Protein AF-A0A2V4DGB0-F1 (afdb_monomer_lite)

Sequence (1135 aa):
MSINMNKRGNLLSLLVCFAMLTTSWSAMMDFEQNPSDNIAPELEQESPRMDTNVGTVISFNTTWTAANSPYYLNSPVSVQQGVRLTINPGVQIFANTTNSTIIVHGEIHSLGTTTNPVFIGVNPSIGWTTTSGYWNGIRGATPNQGSESLLMRNTTISGPTCYWYTPGQSSTGGSYILDLRYFFRNNADIIIDNTTIKNGKNVIATTYSSNFNDYTITNLTFDNISHINFESGSNWGWNPRTSHWRDQVTVIRSGVYLDNAIYFSTASNYGHNYTSVFNGWKYIQSDVVIRGSSIWQATTTTHPAWIGGTFIDSSLKLRGESGWTGPLILRNSTFNSTGSPSSTTWQYSQYASQRGSAYIIADSGSYGKWTVANNSFDMTNGWTGIDYTYQNNRMSAPYNWWGSNNRTTIDGLIEDINDNNGGNWVNYCPFWTTSAMNVLTSNCTRTRVDFTSPANGSSQVGYNLTINYTHLMVSIGDWYLDNNSLETFNISNNSITLIGLTMGWHQLCAQVSGVGNQQGNYCISFQMTPFFPDVEITWPTASHAIPTTQTSEMIYYTSSNITSGYWTLDGINIGALVINGASVQITGLQYGNNSICIVGLGLSNLVDSACINIWRDYPPVVVVINSPADGSTIYGQNAVISYSTANVTSANWLLDGMDVGAVQLNQSSHTFPILPWGTHTICIRPFGLDGQHFDVCTSFTMVAPPLDVQITSPANGSAVPADQVTIGYIINNATEGNWTLNGISVNSVTLW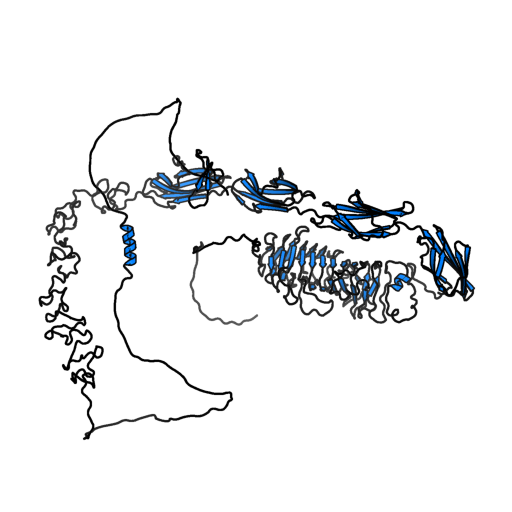NQQMVILNLQIESNIICIEAYGENNQHQSACITIIGHNLDSDSDGVPDHSDNCSDTPVGTIVTLDGCTDPTSDIDQDGVPDLNDTCPDTSNSEIADVNGCGPSQRDSDNDGVSDADDACNNTAPGAAIDANGCADSQTDSDGDGTFDDVDAFPQDPTQTTDSDGDGFGDDINGNNPDFFPTDVTQWHDFDRDGWGDNLQGNDPDECPTIAGVENGVPGKGCPAPPDDNNNTTPPDDNNTIPDDNNNTIPDDNTTIPNSNNTDDNNTNQTDDNGQQTSSGGQFKYMQVATIVGIFMVILIATIAILRLRKKGDEDEHLLDEYNEQEQTFTDLQNDIPKQEEPSSRQSSGLDTQNTEYEWQEHPVGTGHWYYRSHGEEEWTYYEQ

pLDDT: mean 70.38, std 21.41, range [22.64, 98.25]

Radius of gyration: 61.46 Å; chains: 1; bounding box: 116×131×186 Å

Structure (mmCIF, N/CA/C/O backbone):
data_AF-A0A2V4DGB0-F1
#
_entry.id   AF-A0A2V4DGB0-F1
#
loop_
_atom_site.group_PDB
_atom_site.id
_atom_site.type_symbol
_atom_site.label_atom_id
_atom_site.label_alt_id
_atom_site.label_comp_id
_atom_site.label_asym_id
_atom_site.label_entity_id
_atom_site.label_seq_id
_atom_site.pdbx_PDB_ins_code
_atom_site.Cartn_x
_atom_site.Cartn_y
_atom_site.Cartn_z
_atom_site.occupancy
_atom_site.B_iso_or_equiv
_atom_site.auth_seq_id
_atom_site.auth_comp_id
_atom_site.auth_asym_id
_atom_site.auth_atom_id
_atom_site.pdbx_PDB_model_num
ATOM 1 N N . MET A 1 1 ? -7.070 -51.233 9.927 1.00 30.42 1 MET A N 1
ATOM 2 C CA . MET A 1 1 ? -6.295 -52.491 10.067 1.00 30.42 1 MET A CA 1
ATOM 3 C C . MET A 1 1 ? -5.858 -52.622 11.527 1.00 30.42 1 MET A C 1
ATO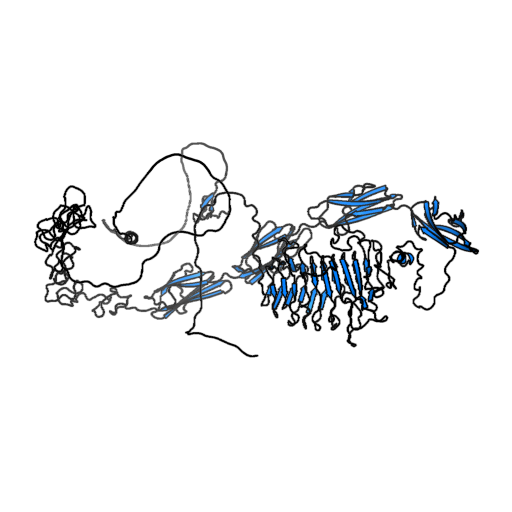M 5 O O . MET A 1 1 ? -6.007 -51.649 12.256 1.00 30.42 1 MET A O 1
ATOM 9 N N . SER A 1 2 ? -5.468 -53.807 11.993 1.00 25.11 2 SER A N 1
ATOM 10 C CA . SER A 1 2 ? -5.644 -54.187 13.405 1.00 25.11 2 SER A CA 1
ATOM 11 C C . SER A 1 2 ? -4.635 -53.617 14.420 1.00 25.11 2 SER A C 1
ATOM 13 O O . SER A 1 2 ? -3.437 -53.790 14.257 1.00 25.11 2 SER A O 1
ATOM 15 N N . ILE A 1 3 ? -5.182 -53.062 15.512 1.00 29.44 3 ILE A N 1
ATOM 16 C CA . ILE A 1 3 ? -4.945 -53.462 16.920 1.00 29.44 3 ILE A CA 1
ATOM 17 C C . ILE A 1 3 ? -3.477 -53.557 17.395 1.00 29.44 3 ILE A C 1
ATOM 19 O O . ILE A 1 3 ? -2.801 -54.541 17.112 1.00 29.44 3 ILE A O 1
ATOM 23 N N . ASN A 1 4 ? -3.090 -52.689 18.342 1.00 24.45 4 ASN A N 1
ATOM 24 C CA . ASN A 1 4 ? -3.047 -53.137 19.743 1.00 24.45 4 ASN A CA 1
ATOM 25 C C . ASN A 1 4 ? -3.288 -52.008 20.763 1.00 24.45 4 ASN A C 1
ATOM 27 O O . ASN A 1 4 ? -3.187 -50.829 20.438 1.00 24.45 4 ASN A O 1
ATOM 31 N N . MET A 1 5 ? -3.662 -52.391 21.984 1.00 29.72 5 MET A N 1
ATOM 32 C CA . MET A 1 5 ? -4.019 -51.518 23.106 1.00 29.72 5 MET A CA 1
ATOM 33 C C . MET A 1 5 ? -3.127 -51.818 24.315 1.00 29.72 5 MET A C 1
ATOM 35 O O . MET A 1 5 ? -2.715 -52.961 24.496 1.00 29.72 5 MET A O 1
ATOM 39 N N . ASN A 1 6 ? -2.994 -50.861 25.239 1.00 28.17 6 ASN A N 1
ATOM 40 C CA . ASN A 1 6 ? -3.403 -51.145 26.619 1.00 28.17 6 ASN A CA 1
ATOM 41 C C . ASN A 1 6 ? -3.691 -49.880 27.443 1.00 28.17 6 ASN A C 1
ATOM 43 O O . ASN A 1 6 ? -2.959 -48.898 27.386 1.00 28.17 6 ASN A O 1
ATOM 47 N N . LYS A 1 7 ? -4.771 -49.943 28.231 1.00 30.52 7 LYS A N 1
ATOM 48 C CA . LYS A 1 7 ? -5.116 -49.007 29.314 1.00 30.52 7 LYS A CA 1
ATOM 49 C C . LYS A 1 7 ? -4.972 -49.726 30.658 1.00 30.52 7 LYS A C 1
ATOM 51 O O . LYS A 1 7 ? -5.277 -50.915 30.727 1.00 30.52 7 LYS A O 1
ATOM 56 N N . ARG A 1 8 ? -4.693 -48.960 31.715 1.00 28.95 8 ARG A N 1
ATOM 57 C CA . ARG A 1 8 ? -5.267 -49.007 33.086 1.00 28.95 8 ARG A CA 1
ATOM 58 C C . ARG A 1 8 ? -4.637 -47.830 33.853 1.00 28.95 8 ARG A C 1
ATOM 60 O O . ARG A 1 8 ? -3.480 -47.535 33.592 1.00 28.95 8 ARG A O 1
ATOM 67 N N . GLY A 1 9 ? -5.312 -47.083 34.725 1.00 30.00 9 GLY A N 1
ATOM 68 C CA . GLY A 1 9 ? -6.637 -47.222 35.361 1.00 30.00 9 GLY A CA 1
ATOM 69 C C . GLY A 1 9 ? -6.465 -46.876 36.853 1.00 30.00 9 GLY A C 1
ATOM 70 O O . GLY A 1 9 ? -5.446 -47.264 37.408 1.00 30.00 9 GLY A O 1
ATOM 71 N N . ASN A 1 10 ? -7.333 -46.139 37.558 1.00 28.98 10 ASN A N 1
ATOM 72 C CA . ASN A 1 10 ? -8.748 -45.747 37.360 1.00 28.98 10 ASN A CA 1
ATOM 73 C C . ASN A 1 10 ? -8.918 -44.224 37.695 1.00 28.98 10 ASN A C 1
ATOM 75 O O . ASN A 1 10 ? -7.928 -43.616 38.083 1.00 28.98 10 ASN A O 1
ATOM 79 N N . LEU A 1 11 ? -10.008 -43.463 37.454 1.00 25.89 11 LEU A N 1
ATOM 80 C CA . LEU A 1 11 ? -11.470 -43.637 37.674 1.00 25.89 11 LEU A CA 1
ATOM 81 C C . LEU A 1 11 ? -11.835 -43.856 39.167 1.00 25.89 11 LEU A C 1
ATOM 83 O O . LEU A 1 11 ? -11.162 -44.644 39.819 1.00 25.89 11 LEU A O 1
ATOM 87 N N . LEU A 1 12 ? -12.851 -43.228 39.789 1.00 26.81 12 LEU A N 1
ATOM 88 C CA . LEU A 1 12 ? -14.110 -42.552 39.360 1.00 26.81 12 LEU A CA 1
ATOM 89 C C . LEU A 1 12 ? -14.247 -41.118 39.981 1.00 26.81 12 LEU A C 1
ATOM 91 O O . LEU A 1 12 ? -13.569 -40.858 40.963 1.00 26.81 12 LEU A O 1
ATOM 95 N N . SER A 1 13 ? -14.916 -40.109 39.373 1.00 27.45 13 SER A N 1
ATOM 96 C CA . SER A 1 13 ? -16.386 -39.797 39.257 1.00 27.45 13 SER A CA 1
ATOM 97 C C . SER A 1 13 ? -17.008 -39.258 40.572 1.00 27.45 13 SER A C 1
ATOM 99 O O . SER A 1 13 ? -16.629 -39.760 41.620 1.00 27.45 13 SER A O 1
ATOM 101 N N . LEU A 1 14 ? -17.946 -38.289 40.655 1.00 25.45 14 LEU A N 1
ATOM 102 C CA . LEU A 1 14 ? -19.019 -37.734 39.776 1.00 25.45 14 LEU A CA 1
ATOM 103 C C . LEU A 1 14 ? -18.899 -36.180 39.602 1.00 25.45 14 LEU A C 1
ATOM 105 O O . LEU A 1 14 ? -18.158 -35.571 40.359 1.00 25.45 14 LEU A O 1
ATOM 109 N N . LEU A 1 15 ? -19.391 -35.483 38.550 1.00 26.50 15 LEU A N 1
ATOM 110 C CA . LEU A 1 15 ? -20.777 -35.154 38.090 1.00 26.50 15 LEU A CA 1
ATOM 111 C C . LEU A 1 15 ? -21.606 -34.263 39.072 1.00 26.50 15 LEU A C 1
ATOM 113 O O . LEU A 1 15 ? -21.662 -34.617 40.240 1.00 26.50 15 LEU A O 1
ATOM 117 N N . VAL A 1 16 ? -22.332 -33.182 38.683 1.00 27.58 16 VAL A N 1
ATOM 118 C CA . VAL A 1 16 ? -22.515 -32.488 37.368 1.00 27.58 16 VAL A CA 1
ATOM 119 C C . VAL A 1 16 ? -23.242 -31.101 37.478 1.00 27.58 16 VAL A C 1
ATOM 121 O O . VAL A 1 16 ? -24.001 -30.908 38.416 1.00 27.58 16 VAL A O 1
ATOM 124 N N . CYS A 1 17 ? -23.114 -30.229 36.448 1.00 22.64 17 CYS A N 1
ATOM 125 C CA . CYS A 1 17 ? -24.044 -29.148 35.979 1.00 22.64 17 CYS A CA 1
ATOM 126 C C . CYS A 1 17 ? -24.147 -27.717 36.606 1.00 22.64 17 CYS A C 1
ATOM 128 O O . CYS A 1 17 ? -24.457 -27.577 37.778 1.00 22.64 17 CYS A O 1
ATOM 130 N N . PHE A 1 18 ? -24.129 -26.700 35.703 1.00 23.95 18 PHE A N 1
ATOM 131 C CA . PHE A 1 18 ? -24.644 -25.294 35.779 1.00 23.95 18 PHE A CA 1
ATOM 132 C C . PHE A 1 18 ? -24.024 -24.328 36.839 1.00 23.95 18 PHE A C 1
ATOM 134 O O . PHE A 1 18 ? -23.512 -24.786 37.847 1.00 23.95 18 PHE A O 1
ATOM 141 N N . ALA A 1 19 ? -23.974 -22.987 36.677 1.00 26.31 19 ALA A N 1
ATOM 142 C CA . ALA A 1 19 ? -24.528 -22.063 35.657 1.00 26.31 19 ALA A CA 1
ATOM 143 C C . ALA A 1 19 ? -23.543 -20.917 35.233 1.00 26.31 19 ALA A C 1
ATOM 145 O O . ALA A 1 19 ? -22.331 -21.087 35.307 1.00 26.31 19 ALA A O 1
ATOM 146 N N . MET A 1 20 ? -24.064 -19.798 34.696 1.00 25.44 20 MET A N 1
ATOM 147 C CA . MET A 1 20 ? -23.377 -18.757 33.892 1.00 25.44 20 MET A CA 1
ATOM 148 C C . MET A 1 20 ? -23.005 -17.450 34.649 1.00 25.44 20 MET A C 1
ATOM 150 O O . MET A 1 20 ? -23.703 -17.117 35.597 1.00 25.44 20 MET A O 1
ATOM 154 N N . LEU A 1 21 ? -22.072 -16.650 34.074 1.00 26.70 21 LEU A N 1
ATOM 155 C CA . LEU A 1 21 ? -21.851 -15.181 34.275 1.00 26.70 21 LEU A CA 1
ATOM 156 C C . LEU A 1 21 ? -21.381 -14.761 35.709 1.00 26.70 21 LEU A C 1
ATOM 158 O O . LEU A 1 21 ? -21.483 -15.560 36.627 1.00 26.70 21 LEU A O 1
ATOM 162 N N . THR A 1 22 ? -20.776 -13.594 36.016 1.00 29.25 22 THR A N 1
ATOM 163 C CA . THR A 1 22 ? -20.326 -12.381 35.271 1.00 29.25 22 THR A CA 1
ATOM 164 C C . THR A 1 22 ? -19.183 -11.668 36.045 1.00 29.25 22 THR A C 1
ATOM 166 O O . THR A 1 22 ? -18.989 -11.973 37.216 1.00 29.25 22 THR A O 1
ATOM 169 N N . THR A 1 23 ? -18.551 -10.631 35.450 1.00 30.59 23 THR A N 1
ATOM 170 C CA . THR A 1 23 ? -17.838 -9.496 36.128 1.00 30.59 23 THR A CA 1
ATOM 171 C C . THR A 1 23 ? -16.616 -9.798 37.036 1.00 30.59 23 THR A C 1
ATOM 173 O O . THR A 1 23 ? -16.364 -10.936 37.402 1.00 30.59 23 THR A O 1
ATOM 176 N N . SER A 1 24 ? -15.832 -8.808 37.495 1.00 31.27 24 SER A N 1
ATOM 177 C CA . SER A 1 24 ? -14.944 -7.877 36.749 1.00 31.27 24 SER A CA 1
ATOM 178 C C . SER A 1 24 ? -14.107 -7.021 37.721 1.00 31.27 24 SER A C 1
ATOM 180 O O . SER A 1 24 ? -14.672 -6.504 38.673 1.00 31.27 24 SER A O 1
ATOM 182 N N . TRP A 1 25 ? -12.830 -6.772 37.387 1.00 26.47 25 TRP A N 1
ATOM 183 C CA . TRP A 1 25 ? -11.928 -5.736 37.952 1.00 26.47 25 TRP A CA 1
ATOM 184 C C . TRP A 1 25 ? -11.539 -5.790 39.447 1.00 26.47 25 TRP A C 1
ATOM 186 O O . TRP A 1 25 ? -12.372 -5.871 40.340 1.00 26.47 25 TRP A O 1
ATOM 196 N N . SER A 1 26 ? -10.233 -5.631 39.707 1.00 28.61 26 SER A N 1
ATOM 197 C CA . SER A 1 26 ? -9.638 -5.132 40.963 1.00 28.61 26 SER A CA 1
ATOM 198 C C . SER A 1 26 ? -8.132 -4.892 40.771 1.00 28.61 26 SER A C 1
ATOM 200 O O . SER A 1 26 ? -7.389 -5.867 40.699 1.00 28.61 26 SER A O 1
ATOM 202 N N . ALA A 1 27 ? -7.702 -3.626 40.664 1.00 30.11 27 ALA A N 1
ATOM 203 C CA . ALA A 1 27 ? -6.364 -3.106 41.019 1.00 30.11 27 ALA A CA 1
ATOM 204 C C . ALA A 1 27 ? -6.225 -1.641 40.556 1.00 30.11 27 ALA A C 1
ATOM 206 O O . ALA A 1 27 ? -6.232 -1.373 39.356 1.00 30.11 27 ALA A O 1
ATOM 207 N N . MET A 1 28 ? -6.066 -0.704 41.492 1.00 24.89 28 MET A N 1
ATOM 208 C CA . MET A 1 28 ? -5.682 0.689 41.233 1.00 24.89 28 MET A CA 1
ATOM 209 C C . MET A 1 28 ? -4.990 1.240 42.488 1.00 24.89 28 MET A C 1
ATOM 211 O O . MET A 1 28 ? -5.413 0.879 43.584 1.00 24.89 28 MET A O 1
ATOM 215 N N . MET A 1 29 ? -4.009 2.134 42.306 1.00 31.11 29 MET A N 1
ATOM 216 C CA . MET A 1 29 ? -3.322 2.931 43.344 1.00 31.11 29 MET A CA 1
ATOM 217 C C . MET A 1 29 ? -2.362 2.149 44.286 1.00 31.11 29 MET A C 1
ATOM 219 O O . MET A 1 29 ? -2.692 1.058 44.743 1.00 31.11 29 MET A O 1
ATOM 223 N N . ASP A 1 30 ? -1.147 2.621 44.628 1.00 32.94 30 ASP A N 1
ATOM 224 C CA . ASP A 1 30 ? -0.317 3.726 44.069 1.00 32.94 30 ASP A CA 1
ATOM 225 C C . ASP A 1 30 ? 1.197 3.532 44.464 1.00 32.94 30 ASP A C 1
ATOM 227 O O . ASP A 1 30 ? 1.605 2.371 44.492 1.00 32.94 30 ASP A O 1
ATOM 231 N N . PHE A 1 31 ? 2.130 4.468 44.765 1.00 31.64 31 PHE A N 1
ATOM 232 C CA . PHE A 1 31 ? 2.098 5.912 45.097 1.00 31.64 31 PHE A CA 1
ATOM 233 C C . PHE A 1 31 ? 3.456 6.625 44.861 1.00 31.64 31 PHE A C 1
ATOM 235 O O . PHE A 1 31 ? 4.476 6.124 45.327 1.00 31.64 31 PHE A O 1
ATOM 242 N N . GLU A 1 32 ? 3.420 7.824 44.249 1.00 32.28 32 GLU A N 1
ATOM 243 C CA . GLU A 1 32 ? 4.347 8.982 44.433 1.00 32.28 32 GLU A CA 1
ATOM 244 C C . GLU A 1 32 ? 5.876 8.865 44.110 1.00 32.28 32 GLU A C 1
ATOM 246 O O . GLU A 1 32 ? 6.447 7.783 44.065 1.00 32.28 32 GLU A O 1
ATOM 251 N N . GLN A 1 33 ? 6.649 9.942 43.833 1.00 32.94 33 GLN A N 1
ATOM 252 C CA . GLN A 1 33 ? 6.384 11.404 43.782 1.00 32.94 33 GLN A CA 1
ATOM 253 C C . GLN A 1 33 ? 7.347 12.170 42.822 1.00 32.94 33 GLN A C 1
ATOM 255 O O . GLN A 1 33 ? 8.365 11.632 42.393 1.00 32.94 33 GLN A O 1
ATOM 260 N N . ASN A 1 34 ? 7.081 13.478 42.644 1.00 27.92 34 ASN A N 1
ATOM 261 C CA . ASN A 1 34 ? 7.953 14.579 42.162 1.00 27.92 34 ASN A CA 1
ATOM 262 C C . ASN A 1 34 ? 8.317 14.714 40.658 1.00 27.92 34 ASN A C 1
ATOM 264 O O . ASN A 1 34 ? 9.224 14.043 40.166 1.00 27.92 34 ASN A O 1
ATOM 268 N N . PRO A 1 35 ? 7.749 15.734 39.974 1.00 36.03 35 PRO A N 1
ATOM 269 C CA . PRO A 1 35 ? 8.262 16.303 38.728 1.00 36.03 35 PRO A CA 1
ATOM 270 C C . PRO A 1 35 ? 8.867 17.711 38.928 1.00 36.03 35 PRO A C 1
ATOM 272 O O . PRO A 1 35 ? 8.160 18.652 39.288 1.00 36.03 35 PRO A O 1
ATOM 275 N N . SER A 1 36 ? 10.159 17.903 38.631 1.00 35.12 36 SER A N 1
ATOM 276 C CA . SER A 1 36 ? 10.747 19.252 38.542 1.00 35.12 36 SER A CA 1
ATOM 277 C C . SER A 1 36 ? 12.002 19.319 37.659 1.00 35.12 36 SER A C 1
ATOM 279 O O . SER A 1 36 ? 13.117 19.261 38.169 1.00 35.12 36 SER A O 1
ATOM 281 N N . ASP A 1 37 ? 11.826 19.498 36.349 1.00 32.72 37 ASP A N 1
ATOM 282 C CA . ASP A 1 37 ? 12.754 20.300 35.534 1.00 32.72 37 ASP A CA 1
ATOM 283 C C . ASP A 1 37 ? 12.106 20.693 34.196 1.00 32.72 37 ASP A C 1
ATOM 285 O O . ASP A 1 37 ? 11.529 19.861 33.499 1.00 32.72 37 ASP A O 1
ATOM 289 N N . ASN A 1 38 ? 12.190 21.977 33.835 1.00 41.88 38 ASN A N 1
ATOM 290 C CA . ASN A 1 38 ? 11.643 22.502 32.581 1.00 41.88 38 ASN A CA 1
ATOM 291 C C . ASN A 1 38 ? 12.695 22.418 31.468 1.00 41.88 38 ASN A C 1
ATOM 293 O O . ASN A 1 38 ? 13.545 23.302 31.335 1.00 41.88 38 ASN A O 1
ATOM 297 N N . ILE A 1 39 ? 12.598 21.389 30.628 1.00 35.09 39 ILE A N 1
ATOM 298 C CA . ILE A 1 39 ? 13.278 21.319 29.330 1.00 35.09 39 ILE A CA 1
ATOM 299 C C . ILE A 1 39 ? 12.196 21.178 28.257 1.00 35.09 39 ILE A C 1
ATOM 301 O O . ILE A 1 39 ? 11.202 20.484 28.459 1.00 35.09 39 ILE A O 1
ATOM 305 N N . ALA A 1 40 ? 12.348 21.901 27.145 1.00 33.19 40 ALA A N 1
ATOM 306 C CA . ALA A 1 40 ? 11.332 21.953 26.098 1.00 33.19 40 ALA A CA 1
ATOM 307 C C . ALA A 1 40 ? 11.049 20.554 25.514 1.00 33.19 40 ALA A C 1
ATOM 309 O O . ALA A 1 40 ? 11.998 19.781 25.354 1.00 33.19 40 ALA A O 1
ATOM 310 N N . PRO A 1 41 ? 9.792 20.247 25.133 1.00 32.44 41 PRO A N 1
ATOM 311 C CA . PRO A 1 41 ? 9.481 19.021 24.416 1.00 32.44 41 PRO A CA 1
ATOM 312 C C . PRO A 1 41 ? 10.160 19.049 23.043 1.00 32.44 41 PRO A C 1
ATOM 314 O O . PRO A 1 41 ? 9.692 19.680 22.091 1.00 32.44 41 PRO A O 1
ATOM 317 N N . GLU A 1 42 ? 11.290 18.352 22.955 1.00 34.69 42 GLU A N 1
ATOM 318 C CA . GLU A 1 42 ? 11.770 17.785 21.701 1.00 34.69 42 GLU A CA 1
ATOM 319 C C . GLU A 1 42 ? 10.630 16.952 21.093 1.00 34.69 42 GLU A C 1
ATOM 321 O O . GLU A 1 42 ? 9.838 16.354 21.821 1.00 34.69 42 GLU A O 1
ATOM 326 N N . LEU A 1 43 ? 10.487 16.974 19.765 1.00 35.03 43 LEU A N 1
ATOM 327 C CA . LEU A 1 43 ? 9.363 16.325 19.090 1.00 35.03 43 LEU A CA 1
ATOM 328 C C . LEU A 1 43 ? 9.417 14.809 19.311 1.00 35.03 43 LEU A C 1
ATOM 330 O O . LEU A 1 43 ? 10.106 14.104 18.571 1.00 35.03 43 LEU A O 1
ATOM 334 N N . GLU A 1 44 ? 8.662 14.312 20.295 1.00 31.17 44 GLU A N 1
ATOM 335 C CA . GLU A 1 44 ? 8.424 12.882 20.457 1.00 31.17 44 GLU A CA 1
ATOM 336 C C . GLU A 1 44 ? 7.721 12.363 19.202 1.00 31.17 44 GLU A C 1
ATOM 338 O O . GLU A 1 44 ? 6.534 12.582 18.956 1.00 31.17 44 GLU A O 1
ATOM 343 N N . GLN A 1 45 ? 8.521 11.705 18.369 1.00 35.44 45 GLN A N 1
ATOM 344 C CA . GLN A 1 45 ? 8.099 10.963 17.197 1.00 35.44 45 GLN A CA 1
ATOM 345 C C . GLN A 1 45 ? 6.936 10.040 17.579 1.00 35.44 45 GLN A C 1
ATOM 347 O O . GLN A 1 45 ? 7.093 9.240 18.501 1.00 35.44 45 GLN A O 1
ATOM 352 N N . GLU A 1 46 ? 5.797 10.136 16.873 1.00 31.70 46 GLU A N 1
ATOM 353 C CA . GLU A 1 46 ? 4.600 9.343 17.191 1.00 31.70 46 GLU A CA 1
ATOM 354 C C . GLU A 1 46 ? 4.968 7.876 17.445 1.00 31.70 46 GLU A C 1
ATOM 356 O O . GLU A 1 46 ? 5.531 7.199 16.575 1.00 31.70 46 GLU A O 1
ATOM 361 N N . SER A 1 47 ? 4.644 7.390 18.647 1.00 28.83 47 SER A N 1
ATOM 362 C CA . SER A 1 47 ? 4.880 5.995 19.011 1.00 28.83 47 SER A CA 1
ATOM 363 C C . SER A 1 47 ? 4.178 5.085 17.998 1.00 28.83 47 SER A C 1
ATOM 365 O O . SER A 1 47 ? 2.992 5.294 17.724 1.00 28.83 47 SER A O 1
ATOM 367 N N . PRO A 1 48 ? 4.874 4.086 17.419 1.00 31.19 48 PRO A N 1
ATOM 368 C CA . PRO A 1 48 ? 4.368 3.339 16.276 1.00 31.19 48 PRO A CA 1
ATOM 369 C C . PRO A 1 48 ? 3.022 2.682 16.592 1.00 31.19 48 PRO A C 1
ATOM 371 O O . PRO A 1 48 ? 2.907 1.833 17.479 1.00 31.19 48 PRO A O 1
ATOM 374 N N . ARG A 1 49 ? 1.996 3.107 15.845 1.00 41.47 49 ARG A N 1
ATOM 375 C CA . ARG A 1 49 ? 0.603 2.666 15.972 1.00 41.47 49 ARG A CA 1
ATOM 376 C C . ARG A 1 49 ? 0.542 1.136 15.927 1.00 41.47 49 ARG A C 1
ATOM 378 O O . ARG A 1 49 ? 0.868 0.548 14.902 1.00 41.47 49 ARG A O 1
ATOM 385 N N . MET A 1 50 ? 0.148 0.541 17.057 1.00 35.69 50 MET A N 1
ATOM 386 C CA . MET A 1 50 ? 0.398 -0.857 17.443 1.00 35.69 50 MET A CA 1
ATOM 387 C C . MET A 1 50 ? 0.425 -1.857 16.273 1.00 35.69 50 MET A C 1
ATOM 389 O O . MET A 1 50 ? -0.601 -2.116 15.640 1.00 35.69 50 MET A O 1
ATOM 393 N N . ASP A 1 51 ? 1.603 -2.445 16.034 1.00 47.16 51 ASP A N 1
ATOM 394 C CA . ASP A 1 51 ? 1.873 -3.384 14.941 1.00 47.16 51 ASP A CA 1
ATOM 395 C C . ASP A 1 51 ? 0.790 -4.467 14.818 1.00 47.16 51 ASP A C 1
ATOM 397 O O . ASP A 1 51 ? 0.609 -5.297 15.718 1.00 47.16 51 ASP A O 1
ATOM 401 N N . THR A 1 52 ? 0.107 -4.525 13.666 1.00 65.06 52 THR A N 1
ATOM 402 C CA . THR A 1 52 ? -0.869 -5.592 13.387 1.00 65.06 52 THR A CA 1
ATOM 403 C C . THR A 1 52 ? -0.130 -6.886 13.042 1.00 65.06 52 THR A C 1
ATOM 405 O O . THR A 1 52 ? 0.078 -7.259 11.883 1.00 65.06 52 THR A O 1
ATOM 408 N N . ASN A 1 53 ? 0.310 -7.555 14.105 1.00 66.19 53 ASN A N 1
ATOM 409 C CA . ASN A 1 53 ? 1.049 -8.807 14.096 1.00 66.19 53 ASN A CA 1
ATOM 410 C C . ASN A 1 53 ? 0.164 -9.949 13.583 1.00 66.19 53 ASN A C 1
ATOM 412 O O . ASN A 1 53 ? -0.806 -10.351 14.227 1.00 66.19 53 ASN A O 1
ATOM 416 N N . VAL A 1 54 ? 0.499 -10.490 12.411 1.00 76.50 54 VAL A N 1
ATOM 417 C CA . VAL A 1 54 ? -0.339 -11.490 11.740 1.00 76.50 54 VAL A CA 1
ATOM 418 C C . VAL A 1 54 ? -0.178 -12.873 12.378 1.00 76.50 54 VAL A C 1
ATOM 420 O O . VAL A 1 54 ? 0.934 -13.388 12.514 1.00 76.50 54 VAL A O 1
ATOM 423 N N . GLY A 1 55 ? -1.307 -13.501 12.722 1.00 69.12 55 GLY A N 1
ATOM 424 C CA . GLY A 1 55 ? -1.355 -14.870 13.238 1.00 69.12 55 GLY A CA 1
ATOM 425 C C . GLY A 1 55 ? -0.870 -15.922 12.230 1.00 69.12 55 GLY A C 1
ATOM 426 O O . GLY A 1 55 ? -1.040 -15.784 11.020 1.00 69.12 55 GLY A O 1
ATOM 427 N N . THR A 1 56 ? -0.294 -17.014 12.735 1.00 83.56 56 THR A N 1
ATOM 428 C CA . THR A 1 56 ? 0.336 -18.084 11.932 1.00 83.56 56 THR A CA 1
ATOM 429 C C . THR A 1 56 ? -0.617 -18.825 10.989 1.00 83.56 56 THR A C 1
ATOM 431 O O . THR A 1 56 ? -0.175 -19.414 10.002 1.00 83.56 56 THR A O 1
ATOM 434 N N . VAL A 1 57 ? -1.921 -18.837 11.276 1.00 89.88 57 VAL A N 1
ATOM 435 C CA . VAL A 1 57 ? -2.926 -19.592 10.516 1.00 89.88 57 VAL A CA 1
ATOM 436 C C . VAL A 1 57 ? -4.204 -18.772 10.362 1.00 89.88 57 VAL A C 1
ATOM 438 O O . VAL A 1 57 ? -4.760 -18.288 11.343 1.00 89.88 57 VAL A O 1
ATOM 441 N N . ILE A 1 58 ? -4.691 -18.673 9.127 1.00 91.81 58 ILE A N 1
ATOM 442 C CA . ILE A 1 58 ? -5.958 -18.044 8.751 1.00 91.81 58 ILE A CA 1
ATOM 443 C C . ILE A 1 58 ? -6.944 -19.172 8.426 1.00 91.81 58 ILE A C 1
ATOM 445 O O . ILE A 1 58 ? -6.840 -19.826 7.386 1.00 91.81 58 ILE A O 1
ATOM 449 N N . SER A 1 59 ? -7.860 -19.433 9.361 1.00 91.25 59 SER A N 1
ATOM 450 C CA . SER A 1 59 ? -8.804 -20.566 9.360 1.00 91.25 59 SER A CA 1
ATOM 451 C C . SER A 1 59 ? -10.252 -20.194 9.005 1.00 91.25 59 SER A C 1
ATOM 453 O O . SER A 1 59 ? -11.116 -21.063 8.929 1.00 91.25 59 SER A O 1
ATOM 455 N N . PHE A 1 60 ? -10.523 -18.911 8.765 1.00 89.31 60 PHE A N 1
ATOM 456 C CA . PHE A 1 60 ? -11.817 -18.373 8.343 1.00 89.31 60 PHE A CA 1
ATOM 457 C C . PHE A 1 60 ? -11.608 -17.198 7.381 1.00 89.31 60 PHE A C 1
ATOM 459 O O . PHE A 1 60 ? -10.535 -16.587 7.357 1.00 89.31 60 PHE A O 1
ATOM 466 N N . ASN A 1 61 ? -12.623 -16.891 6.566 1.00 91.38 61 ASN A N 1
ATOM 467 C CA . ASN A 1 61 ? -12.534 -15.836 5.553 1.00 91.38 61 ASN A CA 1
ATOM 468 C C . ASN A 1 61 ? -12.155 -14.500 6.200 1.00 91.38 61 ASN A C 1
ATOM 470 O O . ASN A 1 61 ? -12.867 -14.000 7.067 1.00 91.38 61 ASN A O 1
ATOM 474 N N . THR A 1 62 ? -11.019 -13.948 5.781 1.00 93.69 62 THR A N 1
ATOM 475 C CA . THR A 1 62 ? -10.357 -12.817 6.438 1.00 93.69 62 THR A CA 1
ATOM 476 C C . THR A 1 62 ? -10.111 -11.713 5.424 1.00 93.69 62 THR A C 1
ATOM 478 O O . THR A 1 62 ? -9.690 -11.987 4.300 1.00 93.69 62 THR A O 1
ATOM 481 N N . THR A 1 63 ? -10.337 -10.466 5.831 1.00 95.44 63 THR A N 1
ATOM 482 C CA . THR A 1 63 ? -10.068 -9.277 5.016 1.00 95.44 63 THR A CA 1
ATOM 483 C C . THR A 1 63 ? -9.043 -8.397 5.716 1.00 95.44 63 THR A C 1
ATOM 485 O O . THR A 1 63 ? -9.233 -8.016 6.869 1.00 95.44 63 THR A O 1
ATOM 488 N N . TRP A 1 64 ? -7.965 -8.062 5.014 1.00 95.69 64 TRP A N 1
ATOM 489 C CA . TRP A 1 64 ? -6.981 -7.070 5.433 1.00 95.69 64 TRP A CA 1
ATOM 490 C C . TRP A 1 64 ? -7.319 -5.705 4.827 1.00 95.69 64 TRP A C 1
ATOM 492 O O . TRP A 1 64 ? -7.689 -5.617 3.653 1.00 95.69 64 TRP A O 1
ATOM 502 N N . THR A 1 65 ? -7.226 -4.649 5.636 1.00 94.75 65 THR A N 1
ATOM 503 C CA . THR A 1 65 ? -7.763 -3.308 5.347 1.00 94.75 65 THR A CA 1
ATOM 504 C C . THR A 1 65 ? -6.711 -2.219 5.552 1.00 94.75 65 THR A C 1
ATOM 506 O O . THR A 1 65 ? -5.845 -2.340 6.415 1.00 94.75 65 THR A O 1
ATOM 509 N N . ALA A 1 66 ? -6.778 -1.133 4.773 1.00 89.06 66 ALA A N 1
ATOM 510 C CA . ALA A 1 66 ? -5.791 -0.050 4.846 1.00 89.06 66 ALA A CA 1
ATOM 511 C C . ALA A 1 66 ? -5.730 0.622 6.233 1.00 89.06 66 ALA A C 1
ATOM 513 O O . ALA A 1 66 ? -4.651 0.983 6.684 1.00 89.06 66 ALA A O 1
ATOM 514 N N . ALA A 1 67 ? -6.856 0.705 6.952 1.00 85.56 67 ALA A N 1
ATOM 515 C CA . ALA A 1 67 ? -6.923 1.257 8.312 1.00 85.56 67 ALA A CA 1
ATOM 516 C C . ALA A 1 67 ? -6.082 0.488 9.359 1.00 85.56 67 ALA A C 1
ATOM 518 O O . ALA A 1 67 ? -5.734 1.056 10.395 1.00 85.56 67 ALA A O 1
ATOM 519 N N . ASN A 1 68 ? -5.755 -0.778 9.067 1.00 85.25 68 ASN A N 1
ATOM 520 C CA . ASN A 1 68 ? -4.950 -1.694 9.884 1.00 85.25 68 ASN A CA 1
ATOM 521 C C . ASN A 1 68 ? -3.596 -2.026 9.213 1.00 85.25 68 ASN A C 1
ATOM 523 O O . ASN A 1 68 ? -2.944 -3.011 9.549 1.00 85.25 68 ASN A O 1
ATOM 527 N N . SER A 1 69 ? -3.200 -1.237 8.212 1.00 89.50 69 SER A N 1
ATOM 528 C CA . SER A 1 69 ? -1.906 -1.330 7.538 1.00 89.50 69 SER A CA 1
ATOM 529 C C . SER A 1 69 ? -0.854 -0.516 8.310 1.00 89.50 69 SER A C 1
ATOM 531 O O . SER A 1 69 ? -1.185 0.580 8.765 1.00 89.50 69 SER A O 1
ATOM 533 N N . PRO A 1 70 ? 0.414 -0.961 8.400 1.00 92.62 70 PRO A N 1
ATOM 534 C CA . PRO A 1 70 ? 0.974 -2.174 7.804 1.00 92.62 70 PRO A CA 1
ATOM 535 C C . PRO A 1 70 ? 0.758 -3.457 8.626 1.00 92.62 70 PRO A C 1
ATOM 537 O O . PRO A 1 70 ? 0.797 -3.467 9.854 1.00 92.62 70 PRO A O 1
ATOM 540 N N . TYR A 1 71 ? 0.615 -4.575 7.914 1.00 93.25 71 TYR A N 1
ATOM 541 C CA . TYR A 1 71 ? 0.537 -5.918 8.492 1.00 93.25 71 TYR A CA 1
ATOM 542 C C . TYR A 1 71 ? 1.926 -6.555 8.603 1.00 93.25 71 TYR A C 1
ATOM 544 O O . TYR A 1 71 ? 2.590 -6.771 7.584 1.00 93.25 71 TYR A O 1
ATOM 552 N N . TYR A 1 72 ? 2.346 -6.930 9.813 1.00 90.62 72 TYR A N 1
ATOM 553 C CA . TYR A 1 72 ? 3.669 -7.515 10.043 1.00 90.62 72 TYR A CA 1
ATOM 554 C C . TYR A 1 72 ? 3.630 -9.044 10.127 1.00 90.62 72 TYR A C 1
ATOM 556 O O . TYR A 1 72 ? 3.022 -9.649 11.015 1.00 90.62 72 TYR A O 1
ATOM 564 N N . LEU A 1 73 ? 4.327 -9.690 9.189 1.00 89.50 73 LEU A N 1
ATOM 565 C CA . LEU A 1 73 ? 4.502 -11.139 9.143 1.00 89.50 73 LEU A CA 1
ATOM 566 C C . LEU A 1 73 ? 5.705 -11.530 10.014 1.00 89.50 73 LEU A C 1
ATOM 568 O O . LEU A 1 73 ? 6.823 -11.665 9.512 1.00 89.50 73 LEU A O 1
ATOM 572 N N . ASN A 1 74 ? 5.496 -11.736 11.314 1.00 86.62 74 ASN A N 1
ATOM 573 C CA . ASN A 1 74 ? 6.566 -12.184 12.224 1.00 86.62 74 ASN A CA 1
ATOM 574 C C . ASN A 1 74 ? 6.946 -13.666 12.037 1.00 86.62 74 ASN A C 1
ATOM 576 O O . ASN A 1 74 ? 7.946 -14.137 12.577 1.00 86.62 74 ASN A O 1
ATOM 580 N N . SER A 1 75 ? 6.146 -14.425 11.287 1.00 85.81 75 SER A N 1
ATOM 581 C CA . SER A 1 75 ? 6.299 -15.867 11.077 1.00 85.81 75 SER A CA 1
ATOM 582 C C . SER A 1 75 ? 5.636 -16.296 9.752 1.00 85.81 75 SER A C 1
ATOM 584 O O . SER A 1 75 ? 5.023 -15.456 9.084 1.00 85.81 75 SER A O 1
ATOM 586 N N . PRO A 1 76 ? 5.754 -17.568 9.320 1.00 87.81 76 PRO A N 1
ATOM 587 C CA . PRO A 1 76 ? 4.943 -18.107 8.230 1.00 87.81 76 PRO A CA 1
ATOM 588 C C . PRO A 1 76 ? 3.441 -18.000 8.524 1.00 87.81 76 PRO A C 1
ATOM 590 O O . PRO A 1 76 ? 2.969 -18.516 9.536 1.00 87.81 76 PRO A O 1
ATOM 593 N N . VAL A 1 77 ? 2.691 -17.391 7.606 1.00 92.19 77 VAL A N 1
ATOM 594 C CA . VAL A 1 77 ? 1.229 -17.263 7.669 1.00 92.19 77 VAL A CA 1
ATOM 595 C C . VAL A 1 77 ? 0.603 -18.251 6.692 1.00 92.19 77 VAL A C 1
ATOM 597 O O . VAL A 1 77 ? 0.971 -18.276 5.518 1.00 92.19 77 VAL A O 1
ATOM 600 N N . SER A 1 78 ? -0.334 -19.072 7.164 1.00 92.44 78 SER A N 1
ATOM 601 C CA . SER A 1 78 ? -0.961 -20.138 6.378 1.00 92.44 78 SER A CA 1
ATOM 602 C C . SER A 1 78 ? -2.463 -19.915 6.189 1.00 92.44 78 SER A C 1
ATOM 604 O O . SER A 1 78 ? -3.230 -20.027 7.143 1.00 92.44 78 SER A O 1
ATOM 606 N N . VAL A 1 79 ? -2.898 -19.625 4.960 1.00 92.75 79 VAL A N 1
ATOM 607 C CA . VAL A 1 79 ? -4.321 -19.571 4.581 1.00 92.75 79 VAL A CA 1
ATOM 608 C C . VAL A 1 79 ? -4.813 -20.997 4.364 1.00 92.75 79 VAL A C 1
ATOM 610 O O . VAL A 1 79 ? -4.326 -21.667 3.452 1.00 92.75 79 VAL A O 1
ATOM 613 N N . GLN A 1 80 ? -5.745 -21.474 5.193 1.00 90.31 80 GLN A N 1
ATOM 614 C CA . GLN A 1 80 ? -6.242 -22.855 5.146 1.00 90.31 80 GLN A CA 1
ATOM 615 C C . GLN A 1 80 ? -7.080 -23.157 3.893 1.00 90.31 80 GLN A C 1
ATOM 617 O O . GLN A 1 80 ? -7.541 -22.264 3.193 1.00 90.31 80 GLN A O 1
ATOM 622 N N . GLN A 1 81 ? -7.267 -24.444 3.594 1.00 87.31 81 GLN A N 1
ATOM 623 C CA . GLN A 1 81 ? -8.111 -24.895 2.485 1.00 87.31 81 GLN A CA 1
ATOM 624 C C . GLN A 1 81 ? -9.578 -24.487 2.715 1.00 87.31 81 GLN A C 1
ATOM 626 O O . GLN A 1 81 ? -10.054 -24.523 3.848 1.00 87.31 81 GLN A O 1
ATOM 631 N N . GLY A 1 82 ? -10.289 -24.098 1.656 1.00 86.00 82 GLY A N 1
ATOM 632 C CA . GLY A 1 82 ? -11.654 -23.567 1.723 1.00 86.00 82 GLY A CA 1
ATOM 633 C C . GLY A 1 82 ? -11.776 -22.149 2.299 1.00 86.00 82 GLY A C 1
ATOM 634 O O . GLY A 1 82 ? -12.895 -21.668 2.460 1.00 86.00 82 GLY A O 1
ATOM 635 N N . VAL A 1 83 ? -10.658 -21.481 2.608 1.00 90.44 83 VAL A N 1
ATOM 636 C CA . VAL A 1 83 ? -10.619 -20.144 3.220 1.00 90.44 83 VAL A CA 1
ATOM 637 C C . VAL A 1 83 ? -10.046 -19.117 2.245 1.00 90.44 83 VAL A C 1
ATOM 639 O O . VAL A 1 83 ? -9.043 -19.380 1.585 1.00 90.44 83 VAL A O 1
ATOM 642 N N . ARG A 1 84 ? -10.644 -17.923 2.191 1.00 90.88 84 ARG A N 1
ATOM 643 C CA . ARG A 1 84 ? -10.145 -16.774 1.424 1.00 90.88 84 ARG A CA 1
ATOM 644 C C . ARG A 1 84 ? -9.475 -15.737 2.320 1.00 90.88 84 ARG A C 1
ATOM 646 O O . ARG A 1 84 ? -10.096 -15.222 3.250 1.00 90.88 84 ARG A O 1
ATOM 653 N N . LEU A 1 85 ? -8.253 -15.351 1.958 1.00 95.25 85 LEU A N 1
ATOM 654 C CA . LEU A 1 85 ? -7.648 -14.087 2.378 1.00 95.25 85 LEU A CA 1
ATOM 655 C C . LEU A 1 85 ? -7.921 -13.011 1.315 1.00 95.25 85 LEU A C 1
ATOM 657 O O . LEU A 1 85 ? -7.471 -13.129 0.176 1.00 95.25 85 LEU A O 1
ATOM 661 N N . THR A 1 86 ? -8.638 -11.957 1.691 1.00 96.62 86 THR A N 1
ATOM 662 C CA . THR A 1 86 ? -8.859 -10.758 0.870 1.00 96.62 86 THR A CA 1
ATOM 663 C C . THR A 1 86 ? -7.954 -9.633 1.365 1.00 96.62 86 THR A C 1
ATOM 665 O O . THR A 1 86 ? -7.816 -9.437 2.567 1.00 96.62 86 THR A O 1
ATOM 668 N N . ILE A 1 87 ? -7.329 -8.891 0.456 1.00 97.69 87 ILE A N 1
ATOM 669 C CA . ILE A 1 87 ? -6.421 -7.783 0.761 1.00 97.69 87 ILE A CA 1
ATOM 670 C C . ILE A 1 87 ? -6.904 -6.569 -0.037 1.00 97.69 87 ILE A C 1
ATOM 672 O O . ILE A 1 87 ? -6.805 -6.556 -1.266 1.00 97.69 87 ILE A O 1
ATOM 676 N N . ASN A 1 88 ? -7.468 -5.587 0.665 1.00 97.38 88 ASN A N 1
ATOM 677 C CA . ASN A 1 88 ? -8.109 -4.407 0.079 1.00 97.38 88 ASN A CA 1
ATOM 678 C C . ASN A 1 88 ? -7.091 -3.395 -0.497 1.00 97.38 88 ASN A C 1
ATOM 680 O O . ASN A 1 88 ? -5.899 -3.495 -0.195 1.00 97.38 88 ASN A O 1
ATOM 684 N N . PRO A 1 89 ? -7.537 -2.403 -1.300 1.00 97.88 89 PRO A N 1
ATOM 685 C CA . PRO A 1 89 ? -6.673 -1.329 -1.791 1.00 97.88 89 PRO A CA 1
ATOM 686 C C . PRO A 1 89 ? -5.863 -0.641 -0.686 1.00 97.88 89 PRO A C 1
ATOM 688 O O . PRO A 1 89 ? -6.352 -0.465 0.428 1.00 97.88 89 PRO A O 1
ATOM 691 N N . GLY A 1 90 ? -4.633 -0.236 -1.008 1.00 94.62 90 GLY A N 1
ATOM 692 C CA . GLY A 1 90 ? -3.744 0.533 -0.127 1.00 94.62 90 GLY A CA 1
ATOM 693 C C . GLY A 1 90 ? -3.057 -0.262 0.990 1.00 94.62 90 GLY A C 1
ATOM 694 O O . GLY A 1 90 ? -2.227 0.297 1.701 1.00 94.62 90 GLY A O 1
ATOM 695 N N . VAL A 1 91 ? -3.363 -1.553 1.160 1.00 97.44 91 VAL A N 1
ATOM 696 C CA . VAL A 1 91 ? -2.744 -2.380 2.208 1.00 97.44 91 VAL A CA 1
ATOM 697 C C . VAL A 1 91 ? -1.259 -2.624 1.929 1.00 97.44 91 VAL A C 1
ATOM 699 O O . VAL A 1 91 ? -0.879 -3.076 0.846 1.00 97.44 91 VAL A O 1
ATOM 702 N N . GLN A 1 92 ? -0.434 -2.406 2.951 1.00 96.19 92 GLN A N 1
ATOM 703 C CA . GLN A 1 92 ? 0.972 -2.790 3.008 1.00 96.19 92 GLN A CA 1
ATOM 704 C C . GLN A 1 92 ? 1.152 -3.998 3.935 1.00 96.19 92 GLN A C 1
ATOM 706 O O . GLN A 1 92 ? 0.593 -4.055 5.031 1.00 96.19 92 GLN A O 1
ATOM 711 N N . ILE A 1 93 ? 1.953 -4.967 3.501 1.00 95.00 93 ILE A N 1
ATOM 712 C CA . ILE A 1 93 ? 2.315 -6.167 4.259 1.00 95.00 93 ILE A CA 1
ATOM 713 C C . ILE A 1 93 ? 3.836 -6.305 4.247 1.00 95.00 93 ILE A C 1
ATOM 715 O O . ILE A 1 93 ? 4.450 -6.352 3.176 1.00 95.00 93 ILE A O 1
ATOM 719 N N . PHE A 1 94 ? 4.436 -6.412 5.430 1.00 91.56 94 PHE A N 1
ATOM 720 C CA . PHE A 1 94 ? 5.881 -6.485 5.615 1.00 91.56 94 PHE A CA 1
ATOM 721 C C . PHE A 1 94 ? 6.304 -7.786 6.310 1.00 91.56 94 PHE A C 1
ATOM 723 O O . PHE A 1 94 ? 5.891 -8.096 7.426 1.00 91.56 94 PHE A O 1
ATOM 730 N N . ALA A 1 95 ? 7.193 -8.543 5.668 1.00 86.50 95 ALA A N 1
ATOM 731 C CA . ALA A 1 95 ? 7.979 -9.594 6.291 1.00 86.50 95 ALA A CA 1
ATOM 732 C C . ALA A 1 95 ? 8.887 -8.968 7.349 1.00 86.50 95 ALA A C 1
ATOM 734 O O . ALA A 1 95 ? 9.792 -8.199 7.021 1.00 86.50 95 ALA A O 1
ATOM 735 N N . ASN A 1 96 ? 8.597 -9.287 8.609 1.00 85.38 96 ASN A N 1
ATOM 736 C CA . ASN A 1 96 ? 9.233 -8.691 9.780 1.00 85.38 96 ASN A CA 1
ATOM 737 C C . ASN A 1 96 ? 10.273 -9.625 10.422 1.00 85.38 96 ASN A C 1
ATOM 739 O O . ASN A 1 96 ? 10.958 -9.247 11.365 1.00 85.38 96 ASN A O 1
ATOM 743 N N . THR A 1 97 ? 10.408 -10.857 9.919 1.00 76.81 97 THR A N 1
ATOM 744 C CA . THR A 1 97 ? 11.462 -11.785 10.334 1.00 76.81 97 THR A CA 1
ATOM 745 C C . THR A 1 97 ? 12.075 -12.514 9.146 1.00 76.81 97 THR A C 1
ATOM 747 O O . THR A 1 97 ? 11.521 -12.617 8.052 1.00 76.81 97 THR A O 1
ATOM 750 N N . THR A 1 98 ? 13.244 -13.088 9.389 1.00 68.25 98 THR A N 1
ATOM 751 C CA . THR A 1 98 ? 14.055 -13.849 8.436 1.00 68.25 98 THR A CA 1
ATOM 752 C C . THR A 1 98 ? 13.511 -15.254 8.119 1.00 68.25 98 THR A C 1
ATOM 754 O O . THR A 1 98 ? 14.259 -16.153 7.731 1.00 68.25 98 THR A O 1
ATOM 757 N N . ASN A 1 99 ? 12.205 -15.475 8.304 1.00 75.38 99 ASN A N 1
ATOM 758 C CA . ASN A 1 99 ? 11.511 -16.716 7.945 1.00 75.38 99 ASN A CA 1
ATOM 759 C C . ASN A 1 99 ? 10.028 -16.491 7.563 1.00 75.38 99 ASN A C 1
ATOM 761 O O . ASN A 1 99 ? 9.223 -17.423 7.609 1.00 75.38 99 ASN A O 1
ATOM 765 N N . SER A 1 100 ? 9.626 -15.263 7.219 1.00 82.00 100 SER A N 1
ATOM 766 C CA . SER A 1 100 ? 8.247 -14.967 6.810 1.00 82.00 100 SER A CA 1
ATOM 767 C C . SER A 1 100 ? 7.911 -15.567 5.435 1.00 82.00 100 SER A C 1
ATOM 769 O O . SER A 1 100 ? 8.752 -15.645 4.536 1.00 82.00 100 SER A O 1
ATOM 771 N N . THR A 1 101 ? 6.652 -15.959 5.241 1.00 87.69 101 THR A N 1
ATOM 772 C CA . THR A 1 101 ? 6.072 -16.383 3.950 1.00 87.69 101 THR A CA 1
ATOM 773 C C . THR A 1 101 ? 4.551 -16.410 4.071 1.00 87.69 101 THR A C 1
ATOM 775 O O . THR A 1 101 ? 4.035 -16.599 5.173 1.00 87.69 101 THR A O 1
ATOM 778 N N . ILE A 1 102 ? 3.837 -16.245 2.957 1.00 91.69 102 ILE A N 1
ATOM 779 C CA . ILE A 1 102 ? 2.396 -16.500 2.876 1.00 91.69 102 ILE A CA 1
ATOM 780 C C . ILE A 1 102 ? 2.191 -17.828 2.141 1.00 91.69 102 ILE A C 1
ATOM 782 O O . ILE A 1 102 ? 2.478 -17.951 0.948 1.00 91.69 102 ILE A O 1
ATOM 786 N N . ILE A 1 103 ? 1.710 -18.832 2.870 1.00 90.44 103 ILE A N 1
ATOM 787 C CA . ILE A 1 103 ? 1.425 -20.185 2.390 1.00 90.44 103 ILE A CA 1
ATOM 788 C C . ILE A 1 103 ? -0.072 -20.273 2.106 1.00 90.44 103 ILE A C 1
ATOM 790 O O . ILE A 1 103 ? -0.883 -20.070 3.006 1.00 90.44 103 ILE A O 1
ATOM 794 N N . VAL A 1 104 ? -0.457 -20.576 0.869 1.00 91.44 104 VAL A N 1
ATOM 795 C CA . VAL A 1 104 ? -1.863 -20.522 0.450 1.00 91.44 104 VAL A CA 1
ATOM 796 C C . VAL A 1 104 ? -2.375 -21.917 0.091 1.00 91.44 104 VAL A C 1
ATOM 798 O O . VAL A 1 104 ? -2.173 -22.412 -1.019 1.00 91.44 104 VAL A O 1
ATOM 801 N N . HIS A 1 105 ? -3.051 -22.557 1.048 1.00 87.50 105 HIS A N 1
ATOM 802 C CA . HIS A 1 105 ? -3.839 -23.772 0.820 1.00 87.50 105 HIS A CA 1
ATOM 803 C C . HIS A 1 105 ? -5.228 -23.439 0.249 1.00 87.50 105 HIS A C 1
ATOM 805 O O . HIS A 1 105 ? -5.733 -24.195 -0.574 1.00 87.50 105 HIS A O 1
ATOM 811 N N . GLY A 1 106 ? -5.816 -22.312 0.664 1.00 88.81 106 GLY A N 1
ATOM 812 C CA . GLY A 1 106 ? -7.092 -21.789 0.165 1.00 88.81 106 GLY A CA 1
ATOM 813 C C . GLY A 1 106 ? -6.948 -20.775 -0.973 1.00 88.81 106 GLY A C 1
ATOM 814 O O . GLY A 1 106 ? -6.154 -20.983 -1.892 1.00 88.81 106 GLY A O 1
ATOM 815 N N . GLU A 1 107 ? -7.721 -19.689 -0.907 1.00 89.62 107 GLU A N 1
ATOM 816 C CA . GLU A 1 107 ? -7.758 -18.583 -1.878 1.00 89.62 107 GLU A CA 1
ATOM 817 C C . GLU A 1 107 ? -7.007 -17.344 -1.376 1.00 89.62 107 GLU A C 1
ATOM 819 O O . GLU A 1 107 ? -7.015 -17.031 -0.181 1.00 89.62 107 GLU A O 1
ATOM 824 N N . ILE A 1 108 ? -6.436 -16.569 -2.302 1.00 93.00 108 ILE A N 1
ATOM 825 C CA . ILE A 1 108 ? -5.903 -15.233 -2.005 1.00 93.00 108 ILE A CA 1
ATOM 826 C C . ILE A 1 108 ? -6.332 -14.222 -3.073 1.00 93.00 108 ILE A C 1
ATOM 828 O O . ILE A 1 108 ? -6.173 -14.450 -4.272 1.00 93.00 108 ILE A O 1
ATOM 832 N N . HIS A 1 109 ? -6.910 -13.113 -2.614 1.00 96.25 109 HIS A N 1
ATOM 833 C CA . HIS A 1 109 ? -7.461 -12.025 -3.419 1.00 96.25 109 HIS A CA 1
ATOM 834 C C . HIS A 1 109 ? -6.771 -10.710 -3.029 1.00 96.25 109 HIS A C 1
ATOM 836 O O . HIS A 1 109 ? -7.170 -10.067 -2.062 1.00 96.25 109 HIS A O 1
ATOM 842 N N . SER A 1 110 ? -5.751 -10.288 -3.775 1.00 97.19 110 SER A N 1
ATOM 843 C CA . SER A 1 110 ? -5.161 -8.950 -3.657 1.00 97.19 110 SER A CA 1
ATOM 844 C C . SER A 1 110 ? -5.856 -7.997 -4.629 1.00 97.19 110 SER A C 1
ATOM 846 O O . SER A 1 110 ? -5.837 -8.219 -5.838 1.00 97.19 110 SER A O 1
ATOM 848 N N . LEU A 1 111 ? -6.522 -6.974 -4.090 1.00 96.81 111 LEU A N 1
ATOM 849 C CA . LEU A 1 111 ? -7.504 -6.142 -4.793 1.00 96.81 111 LEU A CA 1
ATOM 850 C C . LEU A 1 111 ? -7.101 -4.660 -4.804 1.00 96.81 111 LEU A C 1
ATOM 852 O O . LEU A 1 111 ? -7.914 -3.798 -4.486 1.00 96.81 111 LEU A O 1
ATOM 856 N N . GLY A 1 112 ? -5.852 -4.348 -5.149 1.00 94.62 112 GLY A N 1
ATOM 857 C CA . GLY A 1 112 ? -5.392 -2.966 -5.281 1.00 94.62 112 GLY A CA 1
ATOM 858 C C . GLY A 1 112 ? -6.113 -2.191 -6.387 1.00 94.62 112 GLY A C 1
ATOM 859 O O . GLY A 1 112 ? -6.615 -2.775 -7.354 1.00 94.62 112 GLY A O 1
ATOM 860 N N . THR A 1 113 ? -6.084 -0.861 -6.297 1.00 94.38 113 THR A N 1
ATOM 861 C CA . THR A 1 113 ? -6.387 0.049 -7.419 1.00 94.38 113 THR A CA 1
ATOM 862 C C . THR A 1 113 ? -5.104 0.709 -7.929 1.00 94.38 113 THR A C 1
ATOM 864 O O . THR A 1 113 ? -4.045 0.580 -7.321 1.00 94.38 113 THR A O 1
ATOM 867 N N . THR A 1 114 ? -5.175 1.433 -9.047 1.00 90.19 114 THR A N 1
ATOM 868 C CA . THR A 1 114 ? -4.049 2.242 -9.548 1.00 90.19 114 THR A CA 1
ATOM 869 C C . THR A 1 114 ? -3.690 3.408 -8.623 1.00 90.19 114 THR A C 1
ATOM 871 O O . THR A 1 114 ? -2.533 3.807 -8.585 1.00 90.19 114 THR A O 1
ATOM 874 N N . THR A 1 115 ? -4.663 3.936 -7.872 1.00 93.19 115 THR A N 1
ATOM 875 C CA . THR A 1 115 ? -4.461 4.975 -6.848 1.00 93.19 115 THR A CA 1
ATOM 876 C C . THR A 1 115 ? -3.942 4.403 -5.530 1.00 93.19 115 THR A C 1
ATOM 878 O O . THR A 1 115 ? -3.025 4.958 -4.940 1.00 93.19 115 THR A O 1
ATOM 881 N N . ASN A 1 116 ? -4.499 3.269 -5.098 1.00 94.25 116 ASN A N 1
ATOM 882 C CA . ASN A 1 116 ? -4.211 2.599 -3.833 1.00 94.25 116 ASN A CA 1
ATOM 883 C C . ASN A 1 116 ? -3.755 1.151 -4.114 1.00 94.25 116 ASN A C 1
ATOM 885 O O . ASN A 1 116 ? -4.526 0.201 -3.908 1.00 94.25 116 ASN A O 1
ATOM 889 N N . PRO A 1 117 ? -2.527 0.950 -4.628 1.00 95.50 117 PRO A N 1
ATOM 890 C CA . PRO A 1 117 ? -1.989 -0.380 -4.895 1.00 95.50 117 PRO A CA 1
ATOM 891 C C . PRO A 1 117 ? -1.756 -1.157 -3.593 1.00 95.50 117 PRO A C 1
ATOM 893 O O . PRO A 1 117 ? -1.570 -0.573 -2.527 1.00 95.50 117 PRO A O 1
ATOM 896 N N . VAL A 1 118 ? -1.737 -2.488 -3.678 1.00 98.25 118 VAL A N 1
ATOM 897 C CA . VAL A 1 118 ? -1.341 -3.347 -2.548 1.00 98.25 118 VAL A CA 1
ATOM 898 C C . VAL A 1 118 ? 0.167 -3.568 -2.589 1.00 98.25 118 VAL A C 1
ATOM 900 O O . VAL A 1 118 ? 0.707 -3.898 -3.646 1.00 98.25 118 VAL A O 1
ATOM 903 N N . PHE A 1 119 ? 0.849 -3.459 -1.449 1.00 97.06 119 PHE A N 1
ATOM 904 C CA . PHE A 1 119 ? 2.267 -3.798 -1.315 1.00 97.06 119 PHE A CA 1
ATOM 905 C C . PHE A 1 119 ? 2.461 -5.019 -0.412 1.00 97.06 119 PHE A C 1
ATOM 907 O O . PHE A 1 119 ? 1.924 -5.080 0.689 1.00 97.06 119 PHE A O 1
ATOM 914 N N . ILE A 1 120 ? 3.271 -5.980 -0.854 1.00 95.06 120 ILE A N 1
ATOM 915 C CA . ILE A 1 120 ? 3.640 -7.179 -0.097 1.00 95.06 120 ILE A CA 1
ATOM 916 C C . ILE A 1 120 ? 5.150 -7.358 -0.225 1.00 95.06 120 ILE A C 1
ATOM 918 O O . ILE A 1 120 ? 5.646 -7.650 -1.309 1.00 95.06 120 ILE A O 1
ATOM 922 N N . GLY A 1 121 ? 5.922 -7.204 0.843 1.00 90.69 121 GLY A N 1
ATOM 923 C CA . GLY A 1 121 ? 7.367 -7.381 0.731 1.00 90.69 121 GLY A CA 1
ATOM 924 C C . GLY A 1 121 ? 8.093 -7.450 2.053 1.00 90.69 121 GLY A C 1
ATOM 925 O O . GLY A 1 121 ? 7.518 -7.864 3.046 1.00 90.69 121 GLY A O 1
ATOM 926 N N . VAL A 1 122 ? 9.369 -7.078 2.067 1.00 86.12 122 VAL A N 1
ATOM 927 C CA . VAL A 1 122 ? 10.174 -7.023 3.295 1.00 86.12 122 VAL A CA 1
ATOM 928 C C . VAL A 1 122 ? 9.983 -5.711 4.050 1.00 86.12 122 VAL A C 1
ATOM 930 O O . VAL A 1 122 ? 9.797 -4.674 3.416 1.00 86.12 122 VAL A O 1
ATOM 933 N N . ASN A 1 123 ? 10.063 -5.746 5.386 1.00 86.31 123 ASN A N 1
ATOM 934 C CA . ASN A 1 123 ? 10.144 -4.528 6.194 1.00 86.31 123 ASN A CA 1
ATOM 935 C C . ASN A 1 123 ? 11.431 -3.755 5.816 1.00 86.31 123 ASN A C 1
ATOM 937 O O . ASN A 1 123 ? 12.520 -4.328 5.962 1.00 86.31 123 ASN A O 1
ATOM 941 N N . PRO A 1 124 ? 11.345 -2.499 5.328 1.00 81.56 124 PRO A N 1
ATOM 942 C CA . PRO A 1 124 ? 12.518 -1.698 4.974 1.00 81.56 124 PRO A CA 1
ATOM 943 C C . PRO A 1 124 ? 13.357 -1.277 6.190 1.00 81.56 124 PRO A C 1
ATOM 945 O O . PRO A 1 124 ? 14.546 -1.018 6.032 1.00 81.56 124 PRO A O 1
ATOM 948 N N . SER A 1 125 ? 12.777 -1.259 7.394 1.00 82.19 125 SER A N 1
ATOM 949 C CA . SER A 1 125 ? 13.465 -0.917 8.648 1.00 82.19 125 SER A CA 1
ATOM 950 C C . SER A 1 125 ? 14.378 -2.036 9.174 1.00 82.19 125 SER A C 1
ATOM 952 O O . SER A 1 125 ? 15.064 -1.853 10.176 1.00 82.19 125 SER A O 1
ATOM 954 N N . ILE A 1 126 ? 14.403 -3.204 8.519 1.00 73.25 126 ILE A N 1
ATOM 955 C CA . ILE A 1 126 ? 15.249 -4.346 8.892 1.00 73.25 126 ILE A CA 1
ATOM 956 C C . ILE A 1 126 ? 16.497 -4.408 8.003 1.00 73.25 126 ILE A C 1
ATOM 958 O O . ILE A 1 126 ? 16.426 -4.311 6.779 1.00 73.25 126 ILE A O 1
ATOM 962 N N . GLY A 1 127 ? 17.658 -4.658 8.616 1.00 69.88 127 GLY A N 1
ATOM 963 C CA . GLY A 1 127 ? 18.919 -4.904 7.913 1.00 69.88 127 GLY A CA 1
ATOM 964 C C . GLY A 1 127 ? 18.946 -6.252 7.178 1.00 69.88 127 GLY A C 1
ATOM 965 O O . GLY A 1 127 ? 19.411 -7.263 7.714 1.00 69.88 127 GLY A O 1
ATOM 966 N N . TRP A 1 128 ? 18.474 -6.282 5.930 1.00 70.62 128 TRP A N 1
ATOM 967 C CA . TRP A 1 128 ? 18.531 -7.477 5.082 1.00 70.62 128 TRP A CA 1
ATOM 968 C C . TRP A 1 128 ? 19.922 -7.673 4.469 1.00 70.62 128 TRP A C 1
ATOM 970 O O . TRP A 1 128 ? 20.322 -6.985 3.534 1.00 70.62 128 TRP A O 1
ATOM 980 N N . THR A 1 129 ? 20.649 -8.669 4.969 1.00 66.31 129 THR A N 1
ATOM 981 C CA . THR A 1 129 ? 21.944 -9.129 4.446 1.00 66.31 129 THR A CA 1
ATOM 982 C C . THR A 1 129 ? 21.787 -10.456 3.697 1.00 66.31 129 THR A C 1
ATOM 984 O O . THR A 1 129 ? 20.724 -11.071 3.730 1.00 66.31 129 THR A O 1
ATOM 987 N N . THR A 1 130 ? 22.849 -10.950 3.057 1.00 59.53 130 THR A N 1
ATOM 988 C CA . THR A 1 130 ? 22.875 -12.284 2.422 1.00 59.53 130 THR A CA 1
ATOM 989 C C . THR A 1 130 ? 22.771 -13.453 3.413 1.00 59.53 130 THR A C 1
ATOM 991 O O . THR A 1 130 ? 22.537 -14.589 2.991 1.00 59.53 130 THR A O 1
ATOM 994 N N . THR A 1 131 ? 22.916 -13.205 4.718 1.00 56.06 131 THR A N 1
ATOM 995 C CA . THR A 1 131 ? 22.717 -14.190 5.797 1.00 56.06 131 THR A CA 1
ATOM 996 C C . THR A 1 131 ? 21.462 -13.926 6.635 1.00 56.06 131 THR A C 1
ATOM 998 O O . THR A 1 131 ? 21.032 -14.821 7.364 1.00 56.06 131 THR A O 1
ATOM 1001 N N . SER A 1 132 ? 20.826 -12.754 6.498 1.00 56.56 132 SER A N 1
ATOM 1002 C CA . SER A 1 132 ? 19.496 -12.468 7.048 1.00 56.56 132 SER A CA 1
ATOM 1003 C C . SER A 1 132 ? 18.470 -13.335 6.314 1.00 56.56 132 SER A C 1
ATOM 1005 O O . SER A 1 132 ? 18.035 -12.983 5.224 1.00 56.56 132 SER A O 1
ATOM 1007 N N . GLY A 1 133 ? 18.133 -14.485 6.908 1.00 57.00 133 GLY A N 1
ATOM 1008 C CA . GLY A 1 133 ? 17.339 -15.567 6.311 1.00 57.00 133 GLY A CA 1
ATOM 1009 C C . GLY A 1 133 ? 16.024 -15.179 5.615 1.00 57.00 133 GLY A C 1
ATOM 1010 O O . GLY A 1 133 ? 15.523 -14.063 5.679 1.00 57.00 133 GLY A O 1
ATOM 1011 N N . TYR A 1 134 ? 15.465 -16.141 4.892 1.00 64.81 134 TYR A N 1
ATOM 1012 C CA . TYR A 1 134 ? 14.649 -15.868 3.715 1.00 64.81 134 TYR A CA 1
ATOM 1013 C C . TYR A 1 134 ? 13.209 -15.411 4.002 1.00 64.81 134 TYR A C 1
ATOM 1015 O O . TYR A 1 134 ? 12.380 -16.191 4.477 1.00 64.81 134 TYR A O 1
ATOM 1023 N N . TRP A 1 135 ? 12.866 -14.211 3.516 1.00 77.31 135 TRP A N 1
ATOM 1024 C CA . TRP A 1 135 ? 11.523 -13.954 2.986 1.00 77.31 135 TRP A CA 1
ATOM 1025 C C . TRP A 1 135 ? 11.262 -14.960 1.859 1.00 77.31 135 TRP A C 1
ATOM 1027 O O . TRP A 1 135 ? 11.928 -14.942 0.822 1.00 77.31 135 TRP A O 1
ATOM 1037 N N . ASN A 1 136 ? 10.325 -15.872 2.105 1.00 76.56 136 ASN A N 1
ATOM 1038 C CA . ASN A 1 136 ? 9.973 -16.980 1.215 1.00 76.56 136 ASN A CA 1
ATOM 1039 C C . ASN A 1 136 ? 8.677 -16.713 0.428 1.00 76.56 136 ASN A C 1
ATOM 1041 O O . ASN A 1 136 ? 8.028 -17.650 -0.045 1.00 76.56 136 ASN A O 1
ATOM 1045 N N . GLY A 1 137 ? 8.318 -15.433 0.285 1.00 86.50 137 GLY A N 1
ATOM 1046 C CA . GLY A 1 137 ? 7.340 -14.969 -0.689 1.00 86.50 137 GLY A CA 1
ATOM 1047 C C . GLY A 1 137 ? 5.916 -15.455 -0.443 1.00 86.50 137 GLY A C 1
ATOM 1048 O O . GLY A 1 137 ? 5.566 -15.932 0.643 1.00 86.50 137 GLY A O 1
ATOM 1049 N N . ILE A 1 138 ? 5.107 -15.358 -1.497 1.00 90.88 138 ILE A N 1
ATOM 1050 C CA . ILE A 1 138 ? 3.795 -16.007 -1.576 1.00 90.88 138 ILE A CA 1
ATOM 1051 C C . ILE A 1 138 ? 3.969 -17.340 -2.306 1.00 90.88 138 ILE A C 1
ATOM 1053 O O . ILE A 1 138 ? 4.536 -17.388 -3.401 1.00 90.88 138 ILE A O 1
ATOM 1057 N N . ARG A 1 139 ? 3.470 -18.431 -1.723 1.00 87.75 139 ARG A N 1
ATOM 1058 C CA . ARG A 1 139 ? 3.535 -19.766 -2.327 1.00 87.75 139 ARG A CA 1
ATOM 1059 C C . ARG A 1 139 ? 2.210 -20.499 -2.201 1.00 87.75 139 ARG A C 1
ATOM 1061 O O . ARG A 1 139 ? 1.611 -20.535 -1.126 1.00 87.75 139 ARG A O 1
ATOM 1068 N N . GLY A 1 140 ? 1.784 -21.137 -3.286 1.00 83.69 140 GLY A N 1
ATOM 1069 C CA . GLY A 1 140 ? 0.692 -22.103 -3.213 1.00 83.69 140 GLY A CA 1
ATOM 1070 C C . GLY A 1 140 ? 1.116 -23.318 -2.382 1.00 83.69 140 GLY A C 1
ATOM 1071 O O . GLY A 1 140 ? 2.308 -23.616 -2.263 1.00 83.69 140 GLY A O 1
ATOM 1072 N N . ALA A 1 141 ? 0.150 -24.052 -1.842 1.00 79.12 141 ALA A N 1
ATOM 1073 C CA . ALA A 1 141 ? 0.386 -25.340 -1.198 1.00 79.12 141 ALA A CA 1
ATOM 1074 C C . ALA A 1 141 ? -0.350 -26.483 -1.916 1.00 79.12 141 ALA A C 1
ATOM 1076 O O . ALA A 1 141 ? -1.432 -26.268 -2.456 1.00 79.12 141 ALA A O 1
ATOM 1077 N N . THR A 1 142 ? 0.330 -27.642 -1.933 1.00 71.50 142 THR A N 1
ATOM 1078 C CA . THR A 1 142 ? -0.021 -29.000 -2.418 1.00 71.50 142 THR A CA 1
ATOM 1079 C C . THR A 1 142 ? -1.033 -29.149 -3.578 1.00 71.50 142 THR A C 1
ATOM 1081 O O . THR A 1 142 ? -2.164 -28.683 -3.513 1.00 71.50 142 THR A O 1
ATOM 1084 N N . PRO A 1 143 ? -0.718 -29.946 -4.624 1.00 59.19 143 PRO A N 1
ATOM 1085 C CA . PRO A 1 143 ? -1.498 -29.987 -5.873 1.00 59.19 143 PRO A CA 1
ATOM 1086 C C . PRO A 1 143 ? -2.880 -30.668 -5.767 1.00 59.19 143 PRO A C 1
ATOM 1088 O O . PRO A 1 143 ? -3.577 -30.781 -6.769 1.00 59.19 143 PRO A O 1
ATOM 1091 N N . ASN A 1 144 ? -3.272 -31.134 -4.577 1.00 59.03 144 ASN A N 1
ATOM 1092 C CA . ASN A 1 144 ? -4.498 -31.904 -4.335 1.00 59.03 144 ASN A CA 1
ATOM 1093 C C . ASN A 1 144 ? -5.590 -31.089 -3.609 1.00 59.03 144 ASN A C 1
ATOM 1095 O O . ASN A 1 144 ? -6.541 -31.676 -3.095 1.00 59.03 144 ASN A O 1
ATOM 1099 N N . GLN A 1 145 ? -5.440 -29.765 -3.499 1.00 60.59 145 GLN A N 1
ATOM 1100 C CA . GLN A 1 145 ? -6.366 -28.909 -2.752 1.00 60.59 145 GLN A CA 1
ATOM 1101 C C . GLN A 1 145 ? -7.378 -28.229 -3.684 1.00 60.59 145 GLN A C 1
ATOM 1103 O O . GLN A 1 145 ? -7.014 -27.375 -4.486 1.00 60.59 145 GLN A O 1
ATOM 1108 N N . GLY A 1 146 ? -8.627 -28.694 -3.563 1.00 62.44 146 GLY A N 1
ATOM 1109 C CA . GLY A 1 146 ? -9.877 -28.094 -4.042 1.00 62.44 146 GLY A CA 1
ATOM 1110 C C . GLY A 1 146 ? -9.878 -27.415 -5.418 1.00 62.44 146 GLY A C 1
ATOM 1111 O O . GLY A 1 146 ? -9.483 -28.012 -6.420 1.00 62.44 146 GLY A O 1
ATOM 1112 N N . SER A 1 147 ? -10.455 -26.214 -5.444 1.00 70.62 147 SER A N 1
ATOM 1113 C CA . SER A 1 147 ? -10.734 -25.366 -6.614 1.00 70.62 147 SER A CA 1
ATOM 1114 C C . SER A 1 147 ? -10.535 -23.874 -6.298 1.00 70.62 147 SER A C 1
ATOM 1116 O O . SER A 1 147 ? -11.165 -23.001 -6.890 1.00 70.62 147 SER A O 1
ATOM 1118 N N . GLU A 1 148 ? -9.700 -23.587 -5.303 1.00 82.44 148 GLU A N 1
ATOM 1119 C CA . GLU A 1 148 ? -9.458 -22.259 -4.752 1.00 82.44 148 GLU A CA 1
ATOM 1120 C C . GLU A 1 148 ? -8.577 -21.399 -5.672 1.00 82.44 148 GLU A C 1
ATOM 1122 O O . GLU A 1 148 ? -7.424 -21.755 -5.948 1.00 82.44 148 GLU A O 1
ATOM 1127 N N . SER A 1 149 ? -9.129 -20.264 -6.116 1.00 81.38 149 SER A N 1
ATOM 1128 C CA . SER A 1 149 ? -8.549 -19.361 -7.121 1.00 81.38 149 SER A CA 1
ATOM 1129 C C . SER A 1 149 ? -7.492 -18.385 -6.571 1.00 81.38 149 SER A C 1
ATOM 1131 O O . SER A 1 149 ? -7.413 -18.105 -5.370 1.00 81.38 149 SER A O 1
ATOM 1133 N N . LEU A 1 150 ? -6.683 -17.835 -7.484 1.00 89.31 150 LEU A N 1
ATOM 1134 C CA . LEU A 1 150 ? -5.676 -16.799 -7.225 1.00 89.31 150 LEU A CA 1
ATOM 1135 C C . LEU A 1 150 ? -6.045 -15.515 -7.976 1.00 89.31 150 LEU A C 1
ATOM 1137 O O . LEU A 1 150 ? -6.109 -15.516 -9.204 1.00 89.31 150 LEU A O 1
ATOM 1141 N N . LEU A 1 151 ? -6.220 -14.411 -7.247 1.00 92.38 151 LEU A N 1
ATOM 1142 C CA . LEU A 1 151 ? -6.499 -13.092 -7.812 1.00 92.38 151 LEU A CA 1
ATOM 1143 C C . LEU A 1 151 ? -5.501 -12.050 -7.284 1.00 92.38 151 LEU A C 1
ATOM 1145 O O . LEU A 1 151 ? -5.377 -11.852 -6.076 1.00 92.38 151 LEU A O 1
ATOM 1149 N N . MET A 1 152 ? -4.812 -11.357 -8.189 1.00 95.06 152 MET A N 1
ATOM 1150 C CA . MET A 1 152 ? -3.922 -10.228 -7.902 1.00 95.06 152 MET A CA 1
ATOM 1151 C C . MET A 1 152 ? -4.235 -9.074 -8.857 1.00 95.06 152 MET A C 1
ATOM 1153 O O . MET A 1 152 ? -4.293 -9.279 -10.069 1.00 95.06 152 MET A O 1
ATOM 1157 N N . ARG A 1 153 ? -4.460 -7.870 -8.323 1.00 95.25 153 ARG A N 1
ATOM 1158 C CA . ARG A 1 153 ? -4.734 -6.640 -9.080 1.00 95.25 153 ARG A CA 1
ATOM 1159 C C . ARG A 1 153 ? -3.998 -5.460 -8.466 1.00 95.25 153 ARG A C 1
ATOM 1161 O O . ARG A 1 153 ? -4.145 -5.219 -7.270 1.00 95.25 153 ARG A O 1
ATOM 1168 N N . ASN A 1 154 ? -3.260 -4.707 -9.286 1.00 96.88 154 ASN A N 1
ATOM 1169 C CA . ASN A 1 154 ? -2.471 -3.542 -8.851 1.00 96.88 154 ASN A CA 1
ATOM 1170 C C . ASN A 1 154 ? -1.597 -3.867 -7.619 1.00 96.88 154 ASN A C 1
ATOM 1172 O O . ASN A 1 154 ? -1.544 -3.118 -6.640 1.00 96.88 154 ASN A O 1
ATOM 1176 N N . THR A 1 155 ? -0.965 -5.042 -7.644 1.00 97.19 155 THR A N 1
ATOM 1177 C CA . THR A 1 155 ? -0.212 -5.615 -6.522 1.00 97.19 155 THR A CA 1
ATOM 1178 C C . THR A 1 155 ? 1.287 -5.487 -6.782 1.00 97.19 155 THR A C 1
ATOM 1180 O O . THR A 1 155 ? 1.774 -5.886 -7.837 1.00 97.19 155 THR A O 1
ATOM 1183 N N . THR A 1 156 ? 2.055 -4.990 -5.815 1.00 96.44 156 THR A N 1
ATOM 1184 C CA . THR A 1 156 ? 3.521 -5.066 -5.819 1.00 96.44 156 THR A CA 1
ATOM 1185 C C . THR A 1 156 ? 3.989 -6.124 -4.828 1.00 96.44 156 THR A C 1
ATOM 1187 O O . THR A 1 156 ? 3.744 -5.989 -3.633 1.00 96.44 156 THR A O 1
ATOM 1190 N N . ILE A 1 157 ? 4.714 -7.138 -5.304 1.00 93.44 157 ILE A N 1
ATOM 1191 C CA . ILE A 1 157 ? 5.435 -8.100 -4.465 1.00 93.44 157 ILE A CA 1
ATOM 1192 C C . ILE A 1 157 ? 6.928 -7.747 -4.500 1.00 93.44 157 ILE A C 1
ATOM 1194 O O . ILE A 1 157 ? 7.534 -7.773 -5.569 1.00 93.44 157 ILE A O 1
ATOM 1198 N N . SER A 1 158 ? 7.543 -7.415 -3.364 1.00 89.44 158 SER A N 1
ATOM 1199 C CA . SER A 1 158 ? 8.968 -7.056 -3.276 1.00 89.44 158 SER A CA 1
ATOM 1200 C C . SER A 1 158 ? 9.756 -8.028 -2.400 1.00 89.44 158 SER A C 1
ATOM 1202 O O . SER A 1 158 ? 9.279 -8.483 -1.363 1.00 89.44 158 SER A O 1
ATOM 1204 N N . GLY A 1 159 ? 10.993 -8.320 -2.784 1.00 82.62 159 GLY A N 1
ATOM 1205 C CA . GLY A 1 159 ? 11.981 -8.955 -1.917 1.00 82.62 159 GLY A CA 1
ATOM 1206 C C . GLY A 1 159 ? 13.043 -7.966 -1.421 1.00 82.62 159 GLY A C 1
ATOM 1207 O O . GLY A 1 159 ? 12.946 -6.764 -1.699 1.00 82.62 159 GLY A O 1
ATOM 1208 N N . PRO A 1 160 ? 14.036 -8.462 -0.661 1.00 75.38 160 PRO A N 1
ATOM 1209 C CA . PRO A 1 160 ? 15.160 -7.674 -0.173 1.00 75.38 160 PRO A CA 1
ATOM 1210 C C . PRO A 1 160 ? 16.250 -7.502 -1.241 1.00 75.38 160 PRO A C 1
ATOM 1212 O O . PRO A 1 160 ? 16.607 -8.433 -1.964 1.00 75.38 160 PRO A O 1
ATOM 1215 N N . THR A 1 161 ? 16.864 -6.322 -1.276 1.00 67.19 161 THR A N 1
ATOM 1216 C CA . THR A 1 161 ? 17.870 -5.903 -2.270 1.00 67.19 161 THR A CA 1
ATOM 1217 C C . THR A 1 161 ? 19.280 -6.485 -2.057 1.00 67.19 161 THR A C 1
ATOM 1219 O O . THR A 1 161 ? 20.265 -5.932 -2.548 1.00 67.19 161 THR A O 1
ATOM 1222 N N . CYS A 1 162 ? 19.401 -7.608 -1.346 1.00 54.47 162 CYS A N 1
ATOM 1223 C CA . CYS A 1 162 ? 20.672 -8.256 -1.002 1.00 54.47 162 CYS A CA 1
ATOM 1224 C C . CYS A 1 162 ? 20.859 -9.663 -1.607 1.00 54.47 162 CYS A C 1
ATOM 1226 O O . CYS A 1 162 ? 21.990 -10.143 -1.682 1.00 54.47 162 CYS A O 1
ATOM 1228 N N . TYR A 1 163 ? 19.784 -10.343 -2.030 1.00 57.81 163 TYR A N 1
ATOM 1229 C CA . TYR A 1 163 ? 19.832 -11.754 -2.439 1.00 57.81 163 TYR A CA 1
ATOM 1230 C C . TYR A 1 163 ? 19.992 -11.936 -3.953 1.00 57.81 163 TYR A C 1
ATOM 1232 O O . TYR A 1 163 ? 19.029 -12.197 -4.677 1.00 57.81 163 TYR A O 1
ATOM 1240 N N . TRP A 1 164 ? 21.245 -11.861 -4.404 1.00 54.66 164 TRP A N 1
ATOM 1241 C CA . TRP A 1 164 ? 21.628 -11.924 -5.817 1.00 54.66 164 TRP A CA 1
ATOM 1242 C C . TRP A 1 164 ? 22.275 -13.258 -6.208 1.00 54.66 164 TRP A C 1
ATOM 1244 O O . TRP A 1 164 ? 22.932 -13.908 -5.392 1.00 54.66 164 TRP A O 1
ATOM 1254 N N . TYR A 1 165 ? 22.083 -13.688 -7.459 1.00 51.41 165 TYR A N 1
ATOM 1255 C CA . TYR A 1 165 ? 22.645 -14.938 -7.982 1.00 51.41 165 TYR A CA 1
ATOM 1256 C C . TYR A 1 165 ? 22.899 -14.865 -9.493 1.00 51.41 165 TYR A C 1
ATOM 1258 O O . TYR A 1 165 ? 22.080 -14.330 -10.236 1.00 51.41 165 TYR A O 1
ATOM 1266 N N . THR A 1 166 ? 24.017 -15.425 -9.959 1.00 44.53 166 THR A N 1
ATOM 1267 C CA . THR A 1 166 ? 24.405 -15.415 -11.377 1.00 44.53 166 THR A CA 1
ATOM 1268 C C . THR A 1 166 ? 23.634 -16.471 -12.191 1.00 44.53 166 THR A C 1
ATOM 1270 O O . THR A 1 166 ? 23.619 -17.643 -11.802 1.00 44.53 166 THR A O 1
ATOM 1273 N N . PRO A 1 167 ? 23.045 -16.120 -13.354 1.00 39.56 167 PRO A N 1
ATOM 1274 C CA . PRO A 1 167 ? 22.278 -17.061 -14.177 1.00 39.56 167 PRO A CA 1
ATOM 1275 C C . PRO A 1 167 ? 23.022 -18.363 -14.544 1.00 39.56 167 PRO A C 1
ATOM 1277 O O . PRO A 1 167 ? 24.074 -18.349 -15.179 1.00 39.56 167 PRO A O 1
ATOM 1280 N N . GLY A 1 168 ? 22.447 -19.519 -14.202 1.00 41.28 168 GLY A N 1
ATOM 1281 C CA . GLY A 1 168 ? 22.925 -20.827 -14.676 1.00 41.28 168 GLY A CA 1
ATOM 1282 C C . GLY A 1 168 ? 23.986 -21.543 -13.827 1.00 41.28 168 GLY A C 1
ATOM 1283 O O . GLY A 1 168 ? 24.491 -22.573 -14.272 1.00 41.28 168 GLY A O 1
ATOM 1284 N N . GLN A 1 169 ? 24.300 -21.068 -12.617 1.00 40.56 169 GLN A N 1
ATOM 1285 C CA . GLN A 1 169 ? 24.872 -21.929 -11.566 1.00 40.56 169 GLN A CA 1
ATOM 1286 C C . GLN A 1 169 ? 23.755 -22.753 -10.872 1.00 40.56 169 GLN A C 1
ATOM 1288 O O . GLN A 1 169 ? 22.567 -22.483 -11.056 1.00 40.56 169 GLN A O 1
ATOM 1293 N N . SER A 1 170 ? 24.104 -23.814 -10.132 1.00 41.06 170 SER A N 1
ATOM 1294 C CA . SER A 1 170 ? 23.132 -24.807 -9.633 1.00 41.06 170 SER A CA 1
ATOM 1295 C C . SER A 1 170 ? 22.345 -24.367 -8.388 1.00 41.06 170 SER A C 1
ATOM 1297 O O . SER A 1 170 ? 22.918 -23.951 -7.382 1.00 41.06 170 SER A O 1
ATOM 1299 N N . SER A 1 171 ? 21.025 -24.564 -8.419 1.00 44.81 171 SER A N 1
ATOM 1300 C CA . SER A 1 171 ? 20.028 -23.990 -7.500 1.00 44.81 171 SER A CA 1
ATOM 1301 C C . SER A 1 171 ? 19.943 -24.616 -6.090 1.00 44.81 171 SER A C 1
ATOM 1303 O O . SER A 1 171 ? 18.872 -25.048 -5.653 1.00 44.81 171 SER A O 1
ATOM 1305 N N . THR A 1 172 ? 21.042 -24.658 -5.336 1.00 35.88 172 THR A N 1
ATOM 1306 C CA . THR A 1 172 ? 21.036 -25.099 -3.928 1.00 35.88 172 THR A CA 1
ATOM 1307 C C . THR A 1 172 ? 20.607 -23.965 -2.987 1.00 35.88 172 THR A C 1
ATOM 1309 O O . THR A 1 172 ? 21.428 -23.158 -2.557 1.00 35.88 172 THR A O 1
ATOM 1312 N N . GLY A 1 173 ? 19.311 -23.906 -2.659 1.00 45.03 173 GLY A N 1
ATOM 1313 C CA . GLY A 1 173 ? 18.739 -22.978 -1.667 1.00 45.03 173 GLY A CA 1
ATOM 1314 C C . GLY A 1 173 ? 17.533 -22.204 -2.203 1.00 45.03 173 GLY A C 1
ATOM 1315 O O . GLY A 1 173 ? 17.687 -21.133 -2.796 1.00 45.03 173 GLY A O 1
ATOM 1316 N N . GLY A 1 174 ? 16.332 -22.751 -2.001 1.00 51.44 174 GLY A N 1
ATOM 1317 C CA . GLY A 1 174 ? 15.078 -22.243 -2.565 1.00 51.44 174 GLY A CA 1
ATOM 1318 C C . GLY A 1 174 ? 14.462 -21.082 -1.786 1.00 51.44 174 GLY A C 1
ATOM 1319 O O . GLY A 1 174 ? 13.505 -21.293 -1.052 1.00 51.44 174 GLY A O 1
ATOM 1320 N N . SER A 1 175 ? 14.997 -19.875 -1.974 1.00 64.31 175 SER A N 1
ATOM 1321 C CA . SER A 1 175 ? 14.376 -18.617 -1.537 1.00 64.31 175 SER A CA 1
ATOM 1322 C C . SER A 1 175 ? 13.492 -18.093 -2.676 1.00 64.31 175 SER A C 1
ATOM 1324 O O . SER A 1 175 ? 14.020 -17.678 -3.711 1.00 64.31 175 SER A O 1
ATOM 1326 N N . TYR A 1 176 ? 12.169 -18.150 -2.520 1.00 74.06 176 TYR A N 1
ATOM 1327 C CA . TYR A 1 176 ? 11.207 -17.756 -3.561 1.00 74.06 176 TYR A CA 1
ATOM 1328 C C . TYR A 1 176 ? 10.517 -16.438 -3.197 1.00 74.06 176 TYR A C 1
ATOM 1330 O O . TYR A 1 176 ? 10.184 -16.235 -2.036 1.00 74.06 176 TYR A O 1
ATOM 1338 N N . ILE A 1 177 ? 10.270 -15.560 -4.173 1.00 84.31 177 ILE A N 1
ATOM 1339 C CA . ILE A 1 177 ? 9.417 -14.366 -3.987 1.00 84.31 177 ILE A CA 1
ATOM 1340 C C . ILE A 1 177 ? 7.962 -14.641 -4.406 1.00 84.31 177 ILE A C 1
ATOM 1342 O O . ILE A 1 177 ? 7.026 -14.157 -3.770 1.00 84.31 177 ILE A O 1
ATOM 1346 N N . LEU A 1 178 ? 7.774 -15.485 -5.426 1.00 87.75 178 LEU A N 1
ATOM 1347 C CA . LEU A 1 178 ? 6.486 -16.041 -5.828 1.00 87.75 178 LEU A CA 1
ATOM 1348 C C . LEU A 1 178 ? 6.686 -17.474 -6.347 1.00 87.75 178 LEU A C 1
ATOM 1350 O O . LEU A 1 178 ? 7.546 -17.712 -7.198 1.00 87.75 178 LEU A O 1
ATOM 1354 N N . ASP A 1 179 ? 5.887 -18.415 -5.845 1.00 85.44 179 ASP A N 1
ATOM 1355 C CA . ASP A 1 179 ? 5.863 -19.810 -6.300 1.00 85.44 179 ASP A CA 1
ATOM 1356 C C . ASP A 1 179 ? 4.439 -20.215 -6.710 1.00 85.44 179 ASP A C 1
ATOM 1358 O O . ASP A 1 179 ? 3.582 -20.521 -5.871 1.00 85.44 179 ASP A O 1
ATOM 1362 N N . LEU A 1 180 ? 4.188 -20.207 -8.024 1.00 80.50 180 LEU A N 1
ATOM 1363 C CA . LEU A 1 180 ? 2.877 -20.503 -8.603 1.00 80.50 180 LEU A CA 1
ATOM 1364 C C . LEU A 1 180 ? 2.568 -22.006 -8.718 1.00 80.50 180 LEU A C 1
ATOM 1366 O O . LEU A 1 180 ? 1.445 -22.369 -9.068 1.00 80.50 180 LEU A O 1
ATOM 1370 N N . ARG A 1 181 ? 3.520 -22.896 -8.395 1.00 77.44 181 ARG A N 1
ATOM 1371 C CA . ARG A 1 181 ? 3.457 -24.334 -8.742 1.00 77.44 181 ARG A CA 1
ATOM 1372 C C . ARG A 1 181 ? 2.231 -25.100 -8.265 1.00 77.44 181 ARG A C 1
ATOM 1374 O O . ARG A 1 181 ? 1.856 -26.095 -8.887 1.00 77.44 181 ARG A O 1
ATOM 1381 N N . TYR A 1 182 ? 1.622 -24.645 -7.177 1.00 77.62 182 TYR A N 1
ATOM 1382 C CA . TYR A 1 182 ? 0.455 -25.276 -6.562 1.00 77.62 182 TYR A CA 1
ATOM 1383 C C . TYR A 1 182 ? -0.811 -24.407 -6.606 1.00 77.62 182 TYR A C 1
ATOM 1385 O O . TYR A 1 182 ? -1.825 -24.812 -6.049 1.00 77.62 182 TYR A O 1
ATOM 1393 N N . PHE A 1 183 ? -0.770 -23.245 -7.272 1.00 81.12 183 PHE A N 1
ATOM 1394 C CA . PHE A 1 183 ? -1.964 -22.444 -7.575 1.00 81.12 183 PHE A CA 1
ATOM 1395 C C . PHE A 1 183 ? -2.674 -22.914 -8.856 1.00 81.12 183 PHE A C 1
ATOM 1397 O O . PHE A 1 183 ? -3.882 -22.743 -8.972 1.00 81.12 183 PHE A O 1
ATOM 1404 N N . PHE A 1 184 ? -1.962 -23.556 -9.796 1.00 74.81 184 PHE A N 1
ATOM 1405 C CA . PHE A 1 184 ? -2.553 -24.179 -10.992 1.00 74.81 184 PHE A CA 1
ATOM 1406 C C . PHE A 1 184 ? -3.350 -25.448 -10.622 1.00 74.81 184 PHE A C 1
ATOM 1408 O O . PHE A 1 184 ? -2.870 -26.577 -10.779 1.00 74.81 184 PHE A O 1
ATOM 1415 N N . ARG A 1 185 ? -4.556 -25.244 -10.080 1.00 75.25 185 ARG A N 1
ATOM 1416 C CA . ARG A 1 185 ? -5.485 -26.264 -9.565 1.00 75.25 185 ARG A CA 1
ATOM 1417 C C . ARG A 1 185 ? -6.637 -26.514 -10.541 1.00 75.25 185 ARG A C 1
ATOM 1419 O O . ARG A 1 185 ? -6.876 -25.743 -11.468 1.00 75.25 185 ARG A O 1
ATOM 1426 N N . ASN A 1 186 ? -7.362 -27.606 -10.329 1.00 71.38 186 ASN A N 1
ATOM 1427 C CA . ASN A 1 186 ? -8.524 -27.956 -11.144 1.00 71.38 186 ASN A CA 1
ATOM 1428 C C . ASN A 1 186 ? -9.711 -27.061 -10.750 1.00 71.38 186 ASN A C 1
ATOM 1430 O O . ASN A 1 186 ? -9.943 -26.863 -9.562 1.00 71.38 186 ASN A O 1
ATOM 1434 N N . ASN A 1 187 ? -10.483 -26.555 -11.718 1.00 70.94 187 ASN A N 1
ATOM 1435 C CA . ASN A 1 187 ? -11.617 -25.642 -11.485 1.00 70.94 187 ASN A CA 1
ATOM 1436 C C . ASN A 1 187 ? -11.267 -24.325 -10.744 1.00 70.94 187 ASN A C 1
ATOM 1438 O O . ASN A 1 187 ? -12.174 -23.669 -10.239 1.00 70.94 187 ASN A O 1
ATOM 1442 N N . ALA A 1 188 ? -9.985 -23.950 -10.668 1.00 74.81 188 ALA A N 1
ATOM 1443 C CA . ALA A 1 188 ? -9.503 -22.714 -10.054 1.00 74.81 188 ALA A CA 1
ATOM 1444 C C . ALA A 1 188 ? -8.911 -21.779 -11.113 1.00 74.81 188 ALA A C 1
ATOM 1446 O O . ALA A 1 188 ? -8.066 -22.209 -11.904 1.00 74.81 188 ALA A O 1
ATOM 1447 N N . ASP A 1 189 ? -9.301 -20.509 -11.090 1.00 78.56 189 ASP A N 1
ATOM 1448 C CA . ASP A 1 189 ? -8.805 -19.512 -12.036 1.00 78.56 189 ASP A CA 1
ATOM 1449 C C . ASP A 1 189 ? -7.561 -18.808 -11.468 1.00 78.56 189 ASP A C 1
ATOM 1451 O O . ASP A 1 189 ? -7.443 -18.575 -10.259 1.00 78.56 189 ASP A O 1
ATOM 1455 N N . ILE A 1 190 ? -6.626 -18.434 -12.348 1.00 81.94 190 ILE A N 1
ATOM 1456 C CA . ILE A 1 190 ? -5.502 -17.553 -11.999 1.00 81.94 190 ILE A CA 1
ATOM 1457 C C . ILE A 1 190 ? -5.654 -16.244 -12.763 1.00 81.94 190 ILE A C 1
ATOM 1459 O O . ILE A 1 190 ? -5.570 -16.220 -13.991 1.00 81.94 190 ILE A O 1
ATOM 1463 N N . ILE A 1 191 ? -5.854 -15.156 -12.025 1.00 86.38 191 ILE A N 1
ATOM 1464 C CA . ILE A 1 191 ? -6.041 -13.808 -12.557 1.00 86.38 191 ILE A CA 1
ATOM 1465 C C . ILE A 1 191 ? -4.969 -12.900 -11.953 1.00 86.38 191 ILE A C 1
ATOM 1467 O O . ILE A 1 191 ? -4.984 -12.619 -10.756 1.00 86.38 191 ILE A O 1
ATOM 1471 N N . ILE A 1 192 ? -4.044 -12.429 -12.784 1.00 88.75 192 ILE A N 1
ATOM 1472 C CA . ILE A 1 192 ? -2.991 -11.484 -12.396 1.00 88.75 192 ILE A CA 1
ATOM 1473 C C . ILE A 1 192 ? -3.113 -10.266 -13.307 1.00 88.75 192 ILE A C 1
ATOM 1475 O O . ILE A 1 192 ? -2.978 -10.408 -14.517 1.00 88.75 192 ILE A O 1
ATOM 1479 N N . ASP A 1 193 ? -3.365 -9.090 -12.734 1.00 91.12 193 ASP A N 1
ATOM 1480 C CA . ASP A 1 193 ? -3.546 -7.833 -13.464 1.00 91.12 193 ASP A CA 1
ATOM 1481 C C . ASP A 1 193 ? -2.708 -6.701 -12.851 1.00 91.12 193 ASP A C 1
ATOM 1483 O O . ASP A 1 193 ? -2.631 -6.565 -11.625 1.00 91.12 193 ASP A O 1
ATOM 1487 N N . ASN A 1 194 ? -2.057 -5.900 -13.698 1.00 93.00 194 ASN A N 1
ATOM 1488 C CA . ASN A 1 194 ? -1.185 -4.772 -13.334 1.00 93.00 194 ASN A CA 1
ATOM 1489 C C . ASN A 1 194 ? -0.293 -5.046 -12.104 1.00 93.00 194 ASN A C 1
ATOM 1491 O O . ASN A 1 194 ? -0.283 -4.300 -11.126 1.00 93.00 194 ASN A O 1
ATOM 1495 N N . THR A 1 195 ? 0.389 -6.190 -12.106 1.00 93.44 195 THR A N 1
ATOM 1496 C CA . THR A 1 195 ? 1.117 -6.707 -10.940 1.00 93.44 195 THR A CA 1
ATOM 1497 C C . THR A 1 195 ? 2.619 -6.590 -11.173 1.00 93.44 195 THR A C 1
ATOM 1499 O O . THR A 1 195 ? 3.109 -6.925 -12.247 1.00 93.44 195 THR A O 1
ATOM 1502 N N . THR A 1 196 ? 3.368 -6.123 -10.174 1.00 94.62 196 THR A N 1
ATOM 1503 C CA . THR A 1 196 ? 4.831 -5.973 -10.239 1.00 94.62 196 THR A CA 1
ATOM 1504 C C . THR A 1 196 ? 5.505 -6.876 -9.215 1.00 94.62 196 THR A C 1
ATOM 1506 O O . THR A 1 196 ? 5.203 -6.802 -8.030 1.00 94.62 196 THR A O 1
ATOM 1509 N N . ILE A 1 197 ? 6.455 -7.700 -9.644 1.00 91.75 197 ILE A N 1
ATOM 1510 C CA . ILE A 1 197 ? 7.249 -8.578 -8.779 1.00 91.75 197 ILE A CA 1
ATOM 1511 C C . ILE A 1 197 ? 8.703 -8.116 -8.876 1.00 91.75 197 ILE A C 1
ATOM 1513 O O . ILE A 1 197 ? 9.272 -8.138 -9.968 1.00 91.75 197 ILE A O 1
ATOM 1517 N N . LYS A 1 198 ? 9.302 -7.664 -7.766 1.00 88.94 198 LYS A N 1
ATOM 1518 C CA . LYS A 1 198 ? 10.610 -6.988 -7.796 1.00 88.94 198 LYS A CA 1
ATOM 1519 C C . LYS A 1 198 ? 11.600 -7.367 -6.695 1.00 88.94 198 LYS A C 1
ATOM 1521 O O . LYS A 1 198 ? 11.207 -7.825 -5.626 1.00 88.94 198 LYS A O 1
ATOM 1526 N N . ASN A 1 199 ? 12.889 -7.117 -6.942 1.00 80.44 199 ASN A N 1
ATOM 1527 C CA . ASN A 1 199 ? 13.993 -7.306 -5.983 1.00 80.44 199 ASN A CA 1
ATOM 1528 C C . ASN A 1 199 ? 14.025 -8.720 -5.366 1.00 80.44 199 ASN A C 1
ATOM 1530 O O . ASN A 1 199 ? 14.018 -8.881 -4.148 1.00 80.44 199 ASN A O 1
ATOM 1534 N N . GLY A 1 200 ? 13.973 -9.759 -6.201 1.00 76.19 200 GLY A N 1
ATOM 1535 C CA . GLY A 1 200 ? 13.741 -11.140 -5.764 1.00 76.19 200 GLY A CA 1
ATOM 1536 C C . GLY A 1 200 ? 14.814 -12.125 -6.221 1.00 76.19 200 GLY A C 1
ATOM 1537 O O . GLY A 1 200 ? 15.402 -11.983 -7.291 1.00 76.19 200 GLY A O 1
ATOM 1538 N N . LYS A 1 201 ? 15.038 -13.185 -5.435 1.00 73.56 201 LYS A N 1
ATOM 1539 C CA . LYS A 1 201 ? 15.972 -14.258 -5.810 1.00 73.56 201 LYS A CA 1
ATOM 1540 C C . LYS A 1 201 ? 15.397 -15.165 -6.900 1.00 73.56 201 LYS A C 1
ATOM 1542 O O . LYS A 1 201 ? 16.016 -15.317 -7.946 1.00 73.56 201 LYS A O 1
ATOM 1547 N N . ASN A 1 202 ? 14.244 -15.788 -6.649 1.00 77.50 202 ASN A N 1
ATOM 1548 C CA . ASN A 1 202 ? 13.662 -16.776 -7.556 1.00 77.50 202 ASN A CA 1
ATOM 1549 C C . ASN A 1 202 ? 12.138 -16.625 -7.667 1.00 77.50 202 ASN A C 1
ATOM 1551 O O . ASN A 1 202 ? 11.443 -16.592 -6.648 1.00 77.50 202 ASN A O 1
ATOM 1555 N N . VAL A 1 203 ? 11.621 -16.590 -8.892 1.00 84.00 203 VAL A N 1
ATOM 1556 C CA . VAL A 1 203 ? 10.197 -16.797 -9.205 1.00 84.00 203 VAL A CA 1
ATOM 1557 C C . VAL A 1 203 ? 10.063 -18.139 -9.915 1.00 84.00 203 VAL A C 1
ATOM 1559 O O . VAL A 1 203 ? 10.849 -18.423 -10.819 1.00 84.00 203 VAL A O 1
ATOM 1562 N N . ILE A 1 204 ? 9.059 -18.946 -9.554 1.00 79.81 204 ILE A N 1
ATOM 1563 C CA . ILE A 1 204 ? 8.702 -20.144 -10.329 1.00 79.81 204 ILE A CA 1
ATOM 1564 C C . ILE A 1 204 ? 7.247 -20.085 -10.792 1.00 79.81 204 ILE A C 1
ATOM 1566 O O . ILE A 1 204 ? 6.326 -19.910 -9.993 1.00 79.81 204 ILE A O 1
ATOM 1570 N N . ALA A 1 205 ? 7.055 -20.305 -12.092 1.00 75.25 205 ALA A N 1
ATOM 1571 C CA . ALA A 1 205 ? 5.760 -20.376 -12.756 1.00 75.25 205 ALA A CA 1
ATOM 1572 C C . ALA A 1 205 ? 5.688 -21.619 -13.663 1.00 75.25 205 ALA A C 1
ATOM 1574 O O . ALA A 1 205 ? 5.713 -21.550 -14.890 1.00 75.25 205 ALA A O 1
ATOM 1575 N N . THR A 1 206 ? 5.599 -22.772 -12.999 1.00 72.88 206 THR A N 1
ATOM 1576 C CA . THR A 1 206 ? 5.514 -24.126 -13.571 1.00 72.88 206 THR A CA 1
ATOM 1577 C C . THR A 1 206 ? 4.191 -24.771 -13.142 1.00 72.88 206 THR A C 1
ATOM 1579 O O . THR A 1 206 ? 3.715 -24.492 -12.048 1.00 72.88 206 THR A O 1
ATOM 1582 N N . THR A 1 207 ? 3.599 -25.662 -13.941 1.00 68.44 207 THR A N 1
ATOM 1583 C CA . THR A 1 207 ? 2.362 -26.398 -13.588 1.00 68.44 207 THR A CA 1
ATOM 1584 C C . THR A 1 207 ? 2.663 -27.827 -13.128 1.00 68.44 207 THR A C 1
ATOM 1586 O O . THR A 1 207 ? 3.311 -28.562 -13.875 1.00 68.44 207 THR A O 1
ATOM 1589 N N . TYR A 1 208 ? 2.115 -28.274 -11.990 1.00 65.19 208 TYR A N 1
ATOM 1590 C CA . TYR A 1 208 ? 2.110 -29.705 -11.629 1.00 65.19 208 TYR A CA 1
ATOM 1591 C C . TYR A 1 208 ? 0.801 -30.448 -11.974 1.00 65.19 208 TYR A C 1
ATOM 1593 O O . TYR A 1 208 ? 0.862 -31.645 -12.245 1.00 65.19 208 TYR A O 1
ATOM 1601 N N . SER A 1 209 ? -0.366 -29.785 -12.027 1.00 62.06 209 SER A N 1
ATOM 1602 C CA . SER A 1 209 ? -1.617 -30.419 -12.499 1.00 62.06 209 SER A CA 1
ATOM 1603 C C . SER A 1 209 ? -1.698 -30.465 -14.030 1.00 62.06 209 SER A C 1
ATOM 1605 O O . SER A 1 209 ? -1.163 -29.582 -14.702 1.00 62.06 209 SER A O 1
ATOM 1607 N N . SER A 1 210 ? -2.376 -31.479 -14.582 1.00 57.31 210 SER A N 1
ATOM 1608 C CA . SER A 1 210 ? -2.739 -31.587 -16.007 1.00 57.31 210 SER A CA 1
ATOM 1609 C C . SER A 1 210 ? -4.106 -30.989 -16.350 1.00 57.31 210 SER A C 1
ATOM 1611 O O . SER A 1 210 ? -4.416 -30.824 -17.526 1.00 57.31 210 SER A O 1
ATOM 1613 N N . ASN A 1 211 ? -4.931 -30.697 -15.339 1.00 59.47 211 ASN A N 1
ATOM 1614 C CA . ASN A 1 211 ? -6.371 -30.461 -15.489 1.00 59.47 211 ASN A CA 1
ATOM 1615 C C . ASN A 1 211 ? -6.794 -29.097 -14.912 1.00 59.47 211 ASN A C 1
ATOM 1617 O O . ASN A 1 211 ? -7.867 -28.982 -14.318 1.00 59.47 211 ASN A O 1
ATOM 1621 N N . PHE A 1 212 ? -5.932 -28.084 -15.031 1.00 60.91 212 PHE A N 1
ATOM 1622 C CA . PHE A 1 212 ? -6.205 -26.744 -14.513 1.00 60.91 212 PHE A CA 1
ATOM 1623 C C . PHE A 1 212 ? -7.178 -25.947 -15.402 1.00 60.91 212 PHE A C 1
ATOM 1625 O O . PHE A 1 212 ? -7.420 -26.297 -16.566 1.00 60.91 212 PHE A O 1
ATOM 1632 N N . ASN A 1 213 ? -7.776 -24.917 -14.798 1.00 59.91 213 ASN A N 1
ATOM 1633 C CA . ASN A 1 213 ? -8.781 -24.042 -15.408 1.00 59.91 213 ASN A CA 1
ATOM 1634 C C . ASN A 1 213 ? -8.138 -22.948 -16.280 1.00 59.91 213 ASN A C 1
ATOM 1636 O O . ASN A 1 213 ? -6.935 -22.989 -16.540 1.00 59.91 213 ASN A O 1
ATOM 1640 N N . ASP A 1 214 ? -8.925 -21.981 -16.760 1.00 66.94 214 ASP A N 1
ATOM 1641 C CA . ASP A 1 214 ? -8.355 -20.886 -17.543 1.00 66.94 214 ASP A CA 1
ATOM 1642 C C . ASP A 1 214 ? -7.568 -19.883 -16.672 1.00 66.94 214 ASP A C 1
ATOM 1644 O O . ASP A 1 214 ? -7.925 -19.593 -15.530 1.00 66.94 214 ASP A O 1
ATOM 1648 N N . TYR A 1 215 ? -6.491 -19.322 -17.230 1.00 73.44 215 TYR A N 1
ATOM 1649 C CA . TYR A 1 215 ? -5.727 -18.237 -16.607 1.00 73.44 215 TYR A CA 1
ATOM 1650 C C . TYR A 1 215 ? -5.732 -16.968 -17.470 1.00 73.44 215 TYR A C 1
ATOM 1652 O O . TYR A 1 215 ? -5.709 -17.017 -18.704 1.00 73.44 215 TYR A O 1
ATOM 1660 N N . THR A 1 216 ? -5.725 -15.817 -16.799 1.00 76.56 216 THR A N 1
ATOM 1661 C CA . THR A 1 216 ? -5.648 -14.477 -17.392 1.00 76.56 216 THR A CA 1
ATOM 1662 C C . THR A 1 216 ? -4.503 -13.721 -16.733 1.00 76.56 216 THR A C 1
ATOM 1664 O O . THR A 1 216 ? -4.542 -13.466 -15.530 1.00 76.56 216 THR A O 1
ATOM 1667 N N . ILE A 1 217 ? -3.476 -13.366 -17.506 1.00 78.31 217 ILE A N 1
ATOM 1668 C CA . ILE A 1 217 ? -2.334 -12.593 -17.005 1.00 78.31 217 ILE A CA 1
ATOM 1669 C C . ILE A 1 217 ? -2.157 -11.352 -17.877 1.00 78.31 217 ILE A C 1
ATOM 1671 O O . ILE A 1 217 ? -1.813 -11.455 -19.056 1.00 78.31 217 ILE A O 1
ATOM 1675 N N . THR A 1 218 ? -2.403 -10.191 -17.275 1.00 83.25 218 THR A N 1
ATOM 1676 C CA . THR A 1 218 ? -2.368 -8.862 -17.887 1.00 83.25 218 THR A CA 1
ATOM 1677 C C . THR A 1 218 ? -1.419 -7.945 -17.113 1.00 83.25 218 THR A C 1
ATOM 1679 O O . THR A 1 218 ? -1.344 -7.974 -15.888 1.00 83.25 218 THR A O 1
ATOM 1682 N N . ASN A 1 219 ? -0.657 -7.129 -17.839 1.00 87.25 219 ASN A N 1
ATOM 1683 C CA . ASN A 1 219 ? 0.295 -6.142 -17.307 1.00 87.25 219 ASN A CA 1
ATOM 1684 C C . ASN A 1 219 ? 1.186 -6.656 -16.147 1.00 87.25 219 ASN A C 1
ATOM 1686 O O . ASN A 1 219 ? 1.305 -6.014 -15.102 1.00 87.25 219 ASN A O 1
ATOM 1690 N N . LEU A 1 220 ? 1.812 -7.828 -16.315 1.00 90.31 220 LEU A N 1
ATOM 1691 C CA . LEU A 1 220 ? 2.718 -8.409 -15.319 1.00 90.31 220 LEU A CA 1
ATOM 1692 C C . LEU A 1 220 ? 4.155 -7.924 -15.547 1.00 90.31 220 LEU A C 1
ATOM 1694 O O . LEU A 1 220 ? 4.760 -8.204 -16.583 1.00 90.31 220 LEU A O 1
ATOM 1698 N N . THR A 1 221 ? 4.717 -7.236 -14.557 1.00 93.50 221 THR A N 1
ATOM 1699 C CA . THR A 1 221 ? 6.100 -6.747 -14.583 1.00 93.50 221 THR A CA 1
ATOM 1700 C C . THR A 1 221 ? 6.984 -7.540 -13.625 1.00 93.50 221 THR A C 1
ATOM 1702 O O . THR A 1 221 ? 6.662 -7.687 -12.448 1.00 93.50 221 THR A O 1
ATOM 1705 N N . PHE A 1 222 ? 8.135 -7.999 -14.108 1.00 90.38 222 PHE A N 1
ATOM 1706 C CA . PHE A 1 222 ? 9.230 -8.512 -13.288 1.00 90.38 222 PHE A CA 1
ATOM 1707 C C . PHE A 1 222 ? 10.385 -7.510 -13.326 1.00 90.38 222 PHE A C 1
ATOM 1709 O O . PHE A 1 222 ? 10.852 -7.198 -14.416 1.00 90.38 222 PHE A O 1
ATOM 1716 N N . ASP A 1 223 ? 10.862 -7.011 -12.185 1.00 88.81 223 ASP A N 1
ATOM 1717 C CA . ASP A 1 223 ? 11.970 -6.040 -12.137 1.00 88.81 223 ASP A CA 1
ATOM 1718 C C . ASP A 1 223 ? 13.051 -6.440 -11.128 1.00 88.81 223 ASP A C 1
ATOM 1720 O O . ASP A 1 223 ? 12.776 -6.637 -9.947 1.00 88.81 223 ASP A O 1
ATOM 1724 N N . ASN A 1 224 ? 14.304 -6.531 -11.571 1.00 80.69 224 ASN A N 1
ATOM 1725 C CA . ASN A 1 224 ? 15.437 -6.891 -10.717 1.00 80.69 224 ASN A CA 1
ATOM 1726 C C . ASN A 1 224 ? 15.233 -8.244 -9.991 1.00 80.69 224 ASN A C 1
ATOM 1728 O O . ASN A 1 224 ? 15.320 -8.345 -8.763 1.00 80.69 224 ASN A O 1
ATOM 1732 N N . ILE A 1 225 ? 14.908 -9.292 -10.758 1.00 80.25 225 ILE A N 1
ATOM 1733 C CA . ILE A 1 225 ? 14.792 -10.681 -10.291 1.00 80.25 225 ILE A CA 1
ATOM 1734 C C . ILE A 1 225 ? 16.017 -11.485 -10.750 1.00 80.25 225 ILE A C 1
ATOM 1736 O O . ILE A 1 225 ? 16.310 -11.547 -11.942 1.00 80.25 225 ILE A O 1
ATOM 1740 N N . SER A 1 226 ? 16.729 -12.144 -9.829 1.00 75.38 226 SER A N 1
ATOM 1741 C CA . SER A 1 226 ? 17.957 -12.893 -10.171 1.00 75.38 226 SER A CA 1
ATOM 1742 C C . SER A 1 226 ? 17.690 -14.084 -11.093 1.00 75.38 226 SER A C 1
ATOM 1744 O O . SER A 1 226 ? 18.491 -14.385 -11.977 1.00 75.38 226 SER A O 1
ATOM 1746 N N . HIS A 1 227 ? 16.576 -14.781 -10.866 1.00 76.12 227 HIS A N 1
ATOM 1747 C CA . HIS A 1 227 ? 16.182 -15.955 -11.629 1.00 76.12 227 HIS A CA 1
ATOM 1748 C C . HIS A 1 227 ? 14.656 -16.056 -11.732 1.00 76.12 227 HIS A C 1
ATOM 1750 O O . HIS A 1 227 ? 13.948 -16.034 -10.725 1.00 76.12 227 HIS A O 1
ATOM 1756 N N . ILE A 1 228 ? 14.141 -16.206 -12.947 1.00 78.62 228 ILE A N 1
ATOM 1757 C CA . ILE A 1 228 ? 12.737 -16.530 -13.195 1.00 78.62 228 ILE A CA 1
ATOM 1758 C C . ILE A 1 228 ? 12.699 -17.847 -13.960 1.00 78.62 228 ILE A C 1
ATOM 1760 O O . ILE A 1 228 ? 13.161 -17.901 -15.098 1.00 78.62 228 ILE A O 1
ATOM 1764 N N . ASN A 1 229 ? 12.168 -18.898 -13.335 1.00 78.38 229 ASN A N 1
ATOM 1765 C CA . ASN A 1 229 ? 11.997 -20.204 -13.962 1.00 78.38 229 ASN A CA 1
ATOM 1766 C C . ASN A 1 229 ? 10.560 -20.373 -14.467 1.00 78.38 229 ASN A C 1
ATOM 1768 O O . ASN A 1 229 ? 9.618 -20.464 -13.670 1.00 78.38 229 ASN A O 1
ATOM 1772 N N . PHE A 1 230 ? 10.410 -20.475 -15.782 1.00 74.94 230 PHE A N 1
ATOM 1773 C CA . PHE A 1 230 ? 9.176 -20.933 -16.407 1.00 74.94 230 PHE A CA 1
ATOM 1774 C C . PHE A 1 230 ? 9.434 -22.288 -17.062 1.00 74.94 230 PHE A C 1
ATOM 1776 O O . PHE A 1 230 ? 10.014 -22.350 -18.145 1.00 74.94 230 PHE A O 1
ATOM 1783 N N . GLU A 1 231 ? 8.981 -23.375 -16.435 1.00 68.69 231 GLU A N 1
ATOM 1784 C CA . GLU A 1 231 ? 8.930 -24.675 -17.104 1.00 68.69 231 GLU A CA 1
ATOM 1785 C C . GLU A 1 231 ? 7.538 -24.852 -17.714 1.00 68.69 231 GLU A C 1
ATOM 1787 O O . GLU A 1 231 ? 6.540 -25.065 -17.012 1.00 68.69 231 GLU A O 1
ATOM 1792 N N . SER A 1 232 ? 7.477 -24.836 -19.045 1.00 57.53 232 SER A N 1
ATOM 1793 C CA . SER A 1 232 ? 6.311 -25.315 -19.789 1.00 57.53 232 SER A CA 1
ATOM 1794 C C . SER A 1 232 ? 6.245 -26.846 -19.687 1.00 57.53 232 SER A C 1
ATOM 1796 O O . SER A 1 232 ? 6.579 -27.572 -20.623 1.00 57.53 232 SER A O 1
ATOM 1798 N N . GLY A 1 233 ? 5.853 -27.353 -18.515 1.00 52.34 233 GLY A N 1
ATOM 1799 C CA . GLY A 1 233 ? 5.608 -28.779 -18.295 1.00 52.34 233 GLY A CA 1
ATOM 1800 C C . GLY A 1 233 ? 4.581 -29.343 -19.284 1.00 52.34 233 GLY A C 1
ATOM 1801 O O . GLY A 1 233 ? 3.864 -28.590 -19.944 1.00 52.34 233 GLY A O 1
ATOM 1802 N N . SER A 1 234 ? 4.453 -30.673 -19.335 1.00 50.16 234 SER A N 1
ATOM 1803 C CA . SER A 1 234 ? 3.617 -31.424 -20.297 1.00 50.16 234 SER A CA 1
ATOM 1804 C C . SER A 1 234 ? 2.130 -31.046 -20.350 1.00 50.16 234 SER A C 1
ATOM 1806 O O . SER A 1 234 ? 1.377 -31.596 -21.142 1.00 50.16 234 SER A O 1
ATOM 1808 N N . ASN A 1 235 ? 1.700 -30.136 -19.487 1.00 51.50 235 ASN A N 1
ATOM 1809 C CA . ASN A 1 235 ? 0.323 -29.858 -19.138 1.00 51.50 235 ASN A CA 1
ATOM 1810 C C . ASN A 1 235 ? -0.154 -28.511 -19.708 1.00 51.50 235 ASN A C 1
ATOM 1812 O O . ASN A 1 235 ? -1.325 -28.390 -20.058 1.00 51.50 235 ASN A O 1
ATOM 1816 N N . TRP A 1 236 ? 0.749 -27.536 -19.905 1.00 55.03 236 TRP A N 1
ATOM 1817 C CA . TRP A 1 236 ? 0.418 -26.223 -20.491 1.00 55.03 236 TRP A CA 1
ATOM 1818 C C . TRP A 1 236 ? -0.207 -26.330 -21.893 1.00 55.03 236 TRP A C 1
ATOM 1820 O O . TRP A 1 236 ? -0.992 -25.473 -22.284 1.00 55.03 236 TRP A O 1
ATOM 1830 N N . GLY A 1 237 ? 0.110 -27.388 -22.648 1.00 47.44 237 GLY A N 1
ATOM 1831 C CA . GLY A 1 237 ? -0.438 -27.624 -23.989 1.00 47.44 237 GLY A CA 1
ATOM 1832 C C . GLY A 1 237 ? -1.761 -28.403 -24.051 1.00 47.44 237 GLY A C 1
ATOM 1833 O O . GLY A 1 237 ? -2.291 -28.574 -25.148 1.00 47.44 237 GLY A O 1
ATOM 1834 N N . TRP A 1 238 ? -2.294 -28.927 -22.939 1.00 47.16 238 TRP A N 1
ATOM 1835 C CA . TRP A 1 238 ? -3.404 -29.899 -22.994 1.00 47.16 238 TRP A CA 1
ATOM 1836 C C . TRP A 1 238 ? -4.816 -29.301 -22.951 1.00 47.16 238 TRP A C 1
ATOM 1838 O O . TRP A 1 238 ? -5.743 -29.963 -23.416 1.00 47.16 238 TRP A O 1
ATOM 1848 N N . ASN A 1 239 ? -5.006 -28.076 -22.444 1.00 48.75 239 ASN A N 1
ATOM 1849 C CA . ASN A 1 239 ? -6.345 -27.488 -22.267 1.00 48.75 239 ASN A CA 1
ATOM 1850 C C . ASN A 1 239 ? -6.479 -26.007 -22.712 1.00 48.75 239 ASN A C 1
ATOM 1852 O O . ASN A 1 239 ? -6.924 -25.175 -21.924 1.00 48.75 239 ASN A O 1
ATOM 1856 N N . PRO A 1 240 ? -6.136 -25.632 -23.962 1.00 43.81 240 PRO A N 1
ATOM 1857 C CA . PRO A 1 240 ? -6.363 -24.275 -24.459 1.00 43.81 240 PRO A CA 1
ATOM 1858 C C . PRO A 1 240 ? -7.845 -24.069 -24.822 1.00 43.81 240 PRO A C 1
ATOM 1860 O O . PRO A 1 240 ? -8.244 -24.290 -25.969 1.00 43.81 240 PRO A O 1
ATOM 1863 N N . ARG A 1 241 ? -8.675 -23.655 -23.854 1.00 42.94 241 ARG A N 1
ATOM 1864 C CA . ARG A 1 241 ? -10.063 -23.222 -24.117 1.00 42.94 241 ARG A CA 1
ATOM 1865 C C . ARG A 1 241 ? -10.188 -21.704 -24.215 1.00 42.94 241 ARG A C 1
ATOM 1867 O O . ARG A 1 241 ? -10.734 -21.239 -25.214 1.00 42.94 241 ARG A O 1
ATOM 1874 N N . THR A 1 242 ? -9.608 -20.951 -23.276 1.00 48.66 242 THR A N 1
ATOM 1875 C CA . THR A 1 242 ? -9.606 -19.472 -23.344 1.00 48.66 242 THR A CA 1
ATOM 1876 C C . THR A 1 242 ? -8.307 -18.810 -22.852 1.00 48.66 242 THR A C 1
ATOM 1878 O O . THR A 1 242 ? -8.064 -17.640 -23.145 1.00 48.66 242 THR A O 1
ATOM 1881 N N . SER A 1 243 ? -7.456 -19.564 -22.153 1.00 54.44 243 SER A N 1
ATOM 1882 C CA . SER A 1 243 ? -6.200 -19.141 -21.522 1.00 54.44 243 SER A CA 1
ATOM 1883 C C . SER A 1 243 ? -5.192 -18.461 -22.444 1.00 54.44 243 SER A C 1
ATOM 1885 O O . SER A 1 243 ? -4.811 -19.010 -23.483 1.00 54.44 243 SER A O 1
ATOM 1887 N N . HIS A 1 244 ? -4.656 -17.319 -22.003 1.00 56.03 244 HIS A N 1
ATOM 1888 C CA . HIS A 1 244 ? -3.634 -16.581 -22.742 1.00 56.03 244 HIS A CA 1
ATOM 1889 C C . HIS A 1 244 ? -2.690 -15.772 -21.839 1.00 56.03 244 HIS A C 1
ATOM 1891 O O . HIS A 1 244 ? -3.126 -14.937 -21.051 1.00 56.03 244 HIS A O 1
ATOM 1897 N N . TRP A 1 245 ? -1.381 -15.917 -22.077 1.00 59.31 245 TRP A N 1
ATOM 1898 C CA . TRP A 1 245 ? -0.461 -14.783 -21.968 1.00 59.31 245 TRP A CA 1
ATOM 1899 C C . TRP A 1 245 ? -0.542 -14.033 -23.307 1.00 59.31 245 TRP A C 1
ATOM 1901 O O . TRP A 1 245 ? -0.370 -14.662 -24.353 1.00 59.31 245 TRP A O 1
ATOM 1911 N N . ARG A 1 246 ? -0.810 -12.725 -23.311 1.00 50.81 246 ARG A N 1
ATOM 1912 C CA . ARG A 1 246 ? -0.753 -11.887 -24.525 1.00 50.81 246 ARG A CA 1
ATOM 1913 C C . ARG A 1 246 ? -0.067 -10.571 -24.207 1.00 50.81 246 ARG A C 1
ATOM 1915 O O . ARG A 1 246 ? -0.581 -9.814 -23.395 1.00 50.81 246 ARG A O 1
ATOM 1922 N N . ASP A 1 247 ? 1.074 -10.336 -24.852 1.00 55.22 247 ASP A N 1
ATOM 1923 C CA . ASP A 1 247 ? 1.689 -9.029 -25.146 1.00 55.22 247 ASP A CA 1
ATOM 1924 C C . ASP A 1 247 ? 1.885 -8.033 -23.975 1.00 55.22 247 ASP A C 1
ATOM 1926 O O . ASP A 1 247 ? 2.184 -6.862 -24.192 1.00 55.22 247 ASP A O 1
ATOM 1930 N N . GLN A 1 248 ? 1.734 -8.487 -22.726 1.00 74.75 248 GLN A N 1
ATOM 1931 C CA . GLN A 1 248 ? 1.713 -7.651 -21.519 1.00 74.75 248 GLN A CA 1
ATOM 1932 C C . GLN A 1 248 ? 2.549 -8.224 -20.359 1.00 74.75 248 GLN A C 1
ATOM 1934 O O . GLN A 1 248 ? 2.306 -7.905 -19.196 1.00 74.75 248 GLN A O 1
ATOM 1939 N N . VAL A 1 249 ? 3.544 -9.067 -20.655 1.00 86.50 249 VAL A N 1
ATOM 1940 C CA . VAL A 1 249 ? 4.600 -9.403 -19.687 1.00 86.50 249 VAL A CA 1
ATOM 1941 C C . VAL A 1 249 ? 5.839 -8.585 -20.018 1.00 86.50 249 VAL A C 1
ATOM 1943 O O . VAL A 1 249 ? 6.363 -8.680 -21.131 1.00 86.50 249 VAL A O 1
ATOM 1946 N N . THR A 1 250 ? 6.310 -7.797 -19.052 1.00 92.12 250 THR A N 1
ATOM 1947 C CA . THR A 1 250 ? 7.566 -7.047 -19.160 1.00 92.12 250 THR A CA 1
ATOM 1948 C C . THR A 1 250 ? 8.556 -7.543 -18.116 1.00 92.12 250 THR A C 1
ATOM 1950 O O . THR A 1 250 ? 8.255 -7.584 -16.928 1.00 92.12 250 THR A O 1
ATOM 1953 N N . VAL A 1 251 ? 9.759 -7.896 -18.551 1.00 89.75 251 VAL A N 1
ATOM 1954 C CA . VAL A 1 251 ? 10.879 -8.260 -17.688 1.00 89.75 251 VAL A CA 1
ATOM 1955 C C . VAL A 1 251 ? 11.943 -7.173 -17.772 1.00 89.75 251 VAL A C 1
ATOM 1957 O O . VAL A 1 251 ? 12.334 -6.766 -18.863 1.00 89.75 251 VAL A O 1
ATOM 1960 N N . ILE A 1 252 ? 12.403 -6.697 -16.622 1.00 87.88 252 ILE A N 1
ATOM 1961 C CA . ILE A 1 252 ? 13.305 -5.561 -16.455 1.00 87.88 252 ILE A CA 1
ATOM 1962 C C . ILE A 1 252 ? 14.475 -6.009 -15.573 1.00 87.88 252 ILE A C 1
ATOM 1964 O O . ILE A 1 252 ? 14.259 -6.602 -14.515 1.00 87.88 252 ILE A O 1
ATOM 1968 N N . ARG A 1 253 ? 15.720 -5.754 -15.997 1.00 83.44 253 ARG A N 1
ATOM 1969 C CA . ARG A 1 253 ? 16.948 -5.980 -15.200 1.00 83.44 253 ARG A CA 1
ATOM 1970 C C . ARG A 1 253 ? 17.025 -7.361 -14.519 1.00 83.44 253 ARG A C 1
ATOM 1972 O O . ARG A 1 253 ? 17.438 -7.448 -13.370 1.00 83.44 253 ARG A O 1
ATOM 1979 N N . SER A 1 254 ? 16.566 -8.426 -15.178 1.00 82.44 254 SER A N 1
ATOM 1980 C CA . SER A 1 254 ? 16.389 -9.746 -14.546 1.00 82.44 254 SER A CA 1
ATOM 1981 C C . SER A 1 254 ? 17.065 -10.883 -15.314 1.00 82.44 254 SER A C 1
ATOM 1983 O O . SER A 1 254 ? 17.272 -10.793 -16.525 1.00 82.44 254 SER A O 1
ATOM 1985 N N . GLY A 1 255 ? 17.352 -11.986 -14.620 1.00 79.31 255 GLY A N 1
ATOM 1986 C CA . GLY A 1 255 ? 17.757 -13.258 -15.222 1.00 79.31 255 GLY A CA 1
ATOM 1987 C C . GLY A 1 255 ? 16.545 -14.150 -15.504 1.00 79.31 255 GLY A C 1
ATOM 1988 O O . GLY A 1 255 ? 15.802 -14.497 -14.585 1.00 79.31 255 GLY A O 1
ATOM 1989 N N . VAL A 1 256 ? 16.342 -14.550 -16.761 1.00 83.81 256 VAL A N 1
ATOM 1990 C CA . VAL A 1 256 ? 15.183 -15.353 -17.196 1.00 83.81 256 VAL A CA 1
ATOM 1991 C C . VAL A 1 256 ? 15.634 -16.705 -17.735 1.00 83.81 256 VAL A C 1
ATOM 1993 O O . VAL A 1 256 ? 16.504 -16.770 -18.602 1.00 83.81 256 VAL A O 1
ATOM 1996 N N . TYR A 1 257 ? 15.001 -17.781 -17.272 1.00 81.94 257 TYR A N 1
ATOM 1997 C CA . TYR A 1 257 ? 15.197 -19.134 -17.780 1.00 81.94 257 TYR A CA 1
ATOM 1998 C C . TYR A 1 257 ? 13.850 -19.727 -18.215 1.00 81.94 257 TYR A C 1
ATOM 2000 O O . TYR A 1 257 ? 13.000 -20.070 -17.392 1.00 81.94 257 TYR A O 1
ATOM 2008 N N . LEU A 1 258 ? 13.649 -19.817 -19.532 1.00 80.31 258 LEU A N 1
ATOM 2009 C CA . LEU A 1 258 ? 12.472 -20.428 -20.147 1.00 80.31 258 LEU A CA 1
ATOM 2010 C C . LEU A 1 258 ? 12.828 -21.863 -20.555 1.00 80.31 258 LEU A C 1
ATOM 2012 O O . LEU A 1 258 ? 13.552 -22.056 -21.538 1.00 80.31 258 LEU A O 1
ATOM 2016 N N . ASP A 1 259 ? 12.335 -22.860 -19.818 1.00 74.75 259 ASP A N 1
ATOM 2017 C CA . ASP A 1 259 ? 12.529 -24.282 -20.130 1.00 74.75 259 ASP A CA 1
ATOM 2018 C C . ASP A 1 259 ? 11.263 -24.915 -20.718 1.00 74.75 259 ASP A C 1
ATOM 2020 O O . ASP A 1 259 ? 10.132 -24.498 -20.446 1.00 74.75 259 ASP A O 1
ATOM 2024 N N . ASN A 1 260 ? 11.459 -25.928 -21.563 1.00 69.62 260 ASN A N 1
ATOM 2025 C CA . ASN A 1 260 ? 10.431 -26.499 -22.436 1.00 69.62 260 ASN A CA 1
ATOM 2026 C C . ASN A 1 260 ? 9.725 -25.415 -23.267 1.00 69.62 260 ASN A C 1
ATOM 2028 O O . ASN A 1 260 ? 8.540 -25.531 -23.573 1.00 69.62 260 ASN A O 1
ATOM 2032 N N . ALA A 1 261 ? 10.446 -24.345 -23.631 1.00 66.88 261 ALA A N 1
ATOM 2033 C CA . ALA A 1 261 ? 9.862 -23.074 -24.056 1.00 66.88 261 ALA A CA 1
ATOM 2034 C C . ALA A 1 261 ? 8.990 -23.158 -25.318 1.00 66.88 261 ALA A C 1
ATOM 2036 O O . ALA A 1 261 ? 8.273 -22.206 -25.624 1.00 66.88 261 ALA A O 1
ATOM 2037 N N . ILE A 1 262 ? 9.042 -24.270 -26.056 1.00 64.75 262 ILE A N 1
ATOM 2038 C CA . ILE A 1 262 ? 8.171 -24.542 -27.196 1.00 64.75 262 ILE A CA 1
ATOM 2039 C C . ILE A 1 262 ? 7.674 -25.998 -27.107 1.00 64.75 262 ILE A C 1
ATOM 2041 O O . ILE A 1 262 ? 8.353 -26.926 -27.545 1.00 64.75 262 ILE A O 1
ATOM 2045 N N . TYR A 1 263 ? 6.495 -26.183 -26.506 1.00 53.91 263 TYR A N 1
ATOM 2046 C CA . TYR A 1 263 ? 5.857 -27.481 -26.243 1.00 53.91 263 TYR A CA 1
ATOM 2047 C C . TYR A 1 263 ? 4.762 -27.835 -27.281 1.00 53.91 263 TYR A C 1
ATOM 2049 O O . TYR A 1 263 ? 4.371 -27.004 -28.099 1.00 53.91 263 TYR A O 1
ATOM 2057 N N . PHE A 1 264 ? 4.281 -29.085 -27.279 1.00 53.53 264 PHE A N 1
ATOM 2058 C CA . PHE A 1 264 ? 3.375 -29.660 -28.286 1.00 53.53 264 PHE A CA 1
ATOM 2059 C C . PHE A 1 264 ? 2.324 -30.592 -27.654 1.00 53.53 264 PHE A C 1
ATOM 2061 O O . PHE A 1 264 ? 2.639 -31.358 -26.746 1.00 53.53 264 PHE A O 1
ATOM 2068 N N . SER A 1 265 ? 1.093 -30.574 -28.181 1.00 46.06 265 SER A N 1
ATOM 2069 C CA . SER A 1 265 ? -0.016 -31.439 -27.751 1.00 46.06 265 SER A CA 1
ATOM 2070 C C . SER A 1 265 ? -0.369 -32.492 -28.804 1.00 46.06 265 SER A C 1
ATOM 2072 O O . SER A 1 265 ? -0.485 -32.189 -29.991 1.00 46.06 265 SER A O 1
ATOM 2074 N N . THR A 1 266 ? -0.568 -33.738 -28.369 1.00 42.56 266 THR A N 1
ATOM 2075 C CA . THR A 1 266 ? -0.783 -34.916 -29.233 1.00 42.56 266 THR A CA 1
ATOM 2076 C C . THR A 1 266 ? -2.227 -35.101 -29.715 1.00 42.56 266 THR A C 1
ATOM 2078 O O . THR A 1 266 ? -2.487 -35.979 -30.540 1.00 42.56 266 THR A O 1
ATOM 2081 N N . ALA A 1 267 ? -3.184 -34.317 -29.211 1.00 43.41 267 ALA A N 1
ATOM 2082 C CA . ALA A 1 267 ? -4.604 -34.510 -29.494 1.00 43.41 267 ALA A CA 1
ATOM 2083 C C . ALA A 1 267 ? -5.010 -33.926 -30.862 1.00 43.41 267 ALA A C 1
ATOM 2085 O O . ALA A 1 267 ? -5.132 -32.714 -31.026 1.00 43.41 267 ALA A O 1
ATOM 2086 N N . SER A 1 268 ? -5.320 -34.797 -31.829 1.00 43.06 268 SER A N 1
ATOM 2087 C CA . SER A 1 268 ? -5.646 -34.464 -33.232 1.00 43.06 268 SER A CA 1
ATOM 2088 C C . SER A 1 268 ? -6.971 -33.709 -33.467 1.00 43.06 268 SER A C 1
ATOM 2090 O O . SER A 1 268 ? -7.537 -33.802 -34.552 1.00 43.06 268 SER A O 1
ATOM 2092 N N . ASN A 1 269 ? -7.494 -33.012 -32.455 1.00 40.00 269 ASN A N 1
ATOM 2093 C CA . ASN A 1 269 ? -8.746 -32.246 -32.483 1.00 40.00 269 ASN A CA 1
ATOM 2094 C C . ASN A 1 269 ? -8.615 -30.837 -31.859 1.00 40.00 269 ASN A C 1
ATOM 2096 O O . ASN A 1 269 ? -9.604 -30.108 -31.839 1.00 40.00 269 ASN A O 1
ATOM 2100 N N . TYR A 1 270 ? -7.438 -30.435 -31.354 1.00 41.41 270 TYR A N 1
ATOM 2101 C CA . TYR A 1 270 ? -7.253 -29.149 -30.667 1.00 41.41 270 TYR A CA 1
ATOM 2102 C C . TYR A 1 270 ? -6.017 -28.381 -31.172 1.00 41.41 270 TYR A C 1
ATOM 2104 O O . TYR A 1 270 ? -4.886 -28.787 -30.941 1.00 41.41 270 TYR A O 1
ATOM 2112 N N . GLY A 1 271 ? -6.269 -27.253 -31.850 1.00 41.28 271 GLY A N 1
ATOM 2113 C CA . GLY A 1 271 ? -5.354 -26.119 -32.082 1.00 41.28 271 GLY A CA 1
ATOM 2114 C C . GLY A 1 271 ? -3.865 -26.404 -32.343 1.00 41.28 271 GLY A C 1
ATOM 2115 O O . GLY A 1 271 ? -3.051 -26.285 -31.432 1.00 41.28 271 GLY A O 1
ATOM 2116 N N . HIS A 1 272 ? -3.476 -26.628 -33.604 1.00 44.44 272 HIS A N 1
ATOM 2117 C CA . HIS A 1 272 ? -2.071 -26.766 -34.035 1.00 44.44 272 HIS A CA 1
ATOM 2118 C C . HIS A 1 272 ? -1.269 -25.442 -34.034 1.00 44.44 272 HIS A C 1
ATOM 2120 O O . HIS A 1 272 ? -0.723 -25.025 -35.058 1.00 44.44 272 HIS A O 1
ATOM 2126 N N . ASN A 1 273 ? -1.164 -24.779 -32.882 1.00 52.75 273 ASN A N 1
ATOM 2127 C CA . ASN A 1 273 ? -0.355 -23.575 -32.715 1.00 52.75 273 ASN A CA 1
ATOM 2128 C C . ASN A 1 273 ? 1.021 -23.927 -32.135 1.00 52.75 273 ASN A C 1
ATOM 2130 O O . ASN A 1 273 ? 1.187 -24.072 -30.931 1.00 52.75 273 ASN A O 1
ATOM 2134 N N . TYR A 1 274 ? 2.030 -24.003 -33.005 1.00 63.38 274 TYR A N 1
ATOM 2135 C CA . TYR A 1 274 ? 3.440 -24.262 -32.663 1.00 63.38 274 TYR A CA 1
ATOM 2136 C C . TYR A 1 274 ? 4.151 -23.064 -31.987 1.00 63.38 274 TYR A C 1
ATOM 2138 O O . TYR A 1 274 ? 5.366 -22.902 -32.098 1.00 63.38 274 TYR A O 1
ATOM 2146 N N . THR A 1 275 ? 3.373 -22.198 -31.338 1.00 67.00 275 THR A N 1
ATOM 2147 C CA . THR A 1 275 ? 3.781 -21.005 -30.590 1.00 67.00 275 THR A CA 1
ATOM 2148 C C . THR A 1 275 ? 4.210 -21.360 -29.175 1.00 67.00 275 THR A C 1
ATOM 2150 O O . THR A 1 275 ? 3.481 -22.055 -28.468 1.00 67.00 275 THR A O 1
ATOM 2153 N N . SER A 1 276 ? 5.301 -20.765 -28.706 1.00 71.50 276 SER A N 1
ATOM 2154 C CA . SER A 1 276 ? 5.538 -20.624 -27.269 1.00 71.50 276 SER A CA 1
ATOM 2155 C C . SER A 1 276 ? 4.405 -19.859 -26.573 1.00 71.50 276 SER A C 1
ATOM 2157 O O . SER A 1 276 ? 3.901 -18.869 -27.105 1.00 71.50 276 SER A O 1
ATOM 2159 N N . VAL A 1 277 ? 4.083 -20.251 -25.337 1.00 69.88 277 VAL A N 1
ATOM 2160 C CA . VAL A 1 277 ? 3.246 -19.457 -24.417 1.00 69.88 277 VAL A CA 1
ATOM 2161 C C . VAL A 1 277 ? 3.942 -18.172 -23.931 1.00 69.88 277 VAL A C 1
ATOM 2163 O O . VAL A 1 277 ? 3.278 -17.283 -23.412 1.00 69.88 277 VAL A O 1
ATOM 2166 N N . PHE A 1 278 ? 5.256 -18.044 -24.151 1.00 75.56 278 PHE A N 1
ATOM 2167 C CA . PHE A 1 278 ? 6.075 -16.870 -23.818 1.00 75.56 278 PHE A CA 1
ATOM 2168 C C . PHE A 1 278 ? 6.244 -15.897 -25.006 1.00 75.56 278 PHE A C 1
ATOM 2170 O O . PHE A 1 278 ? 7.115 -15.026 -25.002 1.00 75.56 278 PHE A O 1
ATOM 2177 N N . ASN A 1 279 ? 5.446 -16.068 -26.066 1.00 78.44 279 ASN A N 1
ATOM 2178 C CA . ASN A 1 279 ? 5.480 -15.215 -27.250 1.00 78.44 279 ASN A CA 1
ATOM 2179 C C . ASN A 1 279 ? 4.901 -13.814 -26.963 1.00 78.44 279 ASN A C 1
ATOM 2181 O O . ASN A 1 279 ? 3.874 -13.691 -26.301 1.00 78.44 279 ASN A O 1
ATOM 2185 N N . GLY A 1 280 ? 5.521 -12.771 -27.521 1.00 83.25 280 GLY A N 1
ATOM 2186 C CA . GLY A 1 280 ? 5.072 -11.375 -27.408 1.00 83.25 280 GLY A CA 1
ATOM 2187 C C . GLY A 1 280 ? 5.576 -10.643 -26.160 1.00 83.25 280 GLY A C 1
ATOM 2188 O O . GLY A 1 280 ? 5.270 -9.471 -25.963 1.00 83.25 280 GLY A O 1
ATOM 2189 N N . TRP A 1 281 ? 6.366 -11.308 -25.314 1.00 88.00 281 TRP A N 1
ATOM 2190 C CA . TRP A 1 281 ? 6.911 -10.723 -24.088 1.00 88.00 281 TRP A CA 1
ATOM 2191 C C . TRP A 1 281 ? 7.995 -9.676 -24.376 1.00 88.00 281 TRP A C 1
ATOM 2193 O O . TRP A 1 281 ? 8.707 -9.754 -25.384 1.00 88.00 281 TRP A O 1
ATOM 2203 N N . LYS A 1 282 ? 8.144 -8.714 -23.460 1.00 91.62 282 LYS A N 1
ATOM 2204 C CA . LYS A 1 282 ? 9.140 -7.640 -23.523 1.00 91.62 282 LYS A CA 1
ATOM 2205 C C . LYS A 1 282 ? 10.243 -7.863 -22.489 1.00 91.62 282 LYS A C 1
ATOM 2207 O O . LYS A 1 282 ? 9.957 -8.061 -21.315 1.00 91.62 282 LYS A O 1
ATOM 2212 N N . TYR A 1 283 ? 11.495 -7.765 -22.912 1.00 88.88 283 TYR A N 1
ATOM 2213 C CA . TYR A 1 283 ? 12.694 -7.906 -22.091 1.00 88.88 283 TYR A CA 1
ATOM 2214 C C . TYR A 1 283 ? 13.510 -6.613 -22.192 1.00 88.88 283 TYR A C 1
ATOM 2216 O O . TYR A 1 283 ? 13.804 -6.145 -23.291 1.00 88.88 283 TYR A O 1
ATOM 2224 N N . ILE A 1 284 ? 13.835 -6.011 -21.051 1.00 86.69 284 ILE A N 1
ATOM 2225 C CA . ILE A 1 284 ? 14.535 -4.729 -20.927 1.00 86.69 284 ILE A CA 1
ATOM 2226 C C . ILE A 1 284 ? 15.722 -4.929 -19.987 1.00 86.69 284 ILE A C 1
ATOM 2228 O O . ILE A 1 284 ? 15.547 -5.412 -18.867 1.00 86.69 284 ILE A O 1
ATOM 2232 N N . GLN A 1 285 ? 16.932 -4.572 -20.417 1.00 81.25 285 GLN A N 1
ATOM 2233 C CA . GLN A 1 285 ? 18.163 -4.691 -19.626 1.00 81.25 285 GLN A CA 1
ATOM 2234 C C . GLN A 1 285 ? 18.372 -6.073 -18.958 1.00 81.25 285 GLN A C 1
ATOM 2236 O O . GLN A 1 285 ? 19.016 -6.164 -17.910 1.00 81.25 285 GLN A O 1
ATOM 2241 N N . SER A 1 286 ? 17.839 -7.150 -19.535 1.00 82.62 286 SER A N 1
ATOM 2242 C CA . SER A 1 286 ? 17.716 -8.479 -18.914 1.00 82.62 286 SER A CA 1
ATOM 2243 C C . SER A 1 286 ? 18.595 -9.526 -19.603 1.00 82.62 286 SER A C 1
ATOM 2245 O O . SER A 1 286 ? 18.982 -9.345 -20.754 1.00 82.62 286 SER A O 1
ATOM 2247 N N . ASP A 1 287 ? 18.892 -10.630 -18.918 1.00 80.88 287 ASP A N 1
ATOM 2248 C CA . ASP A 1 287 ? 19.637 -11.755 -19.494 1.00 80.88 287 ASP A CA 1
ATOM 2249 C C . ASP A 1 287 ? 18.705 -12.960 -19.666 1.00 80.88 287 ASP A C 1
ATOM 2251 O O . ASP A 1 287 ? 18.227 -13.542 -18.689 1.00 80.88 287 ASP A O 1
ATOM 2255 N N . VAL A 1 288 ? 18.410 -13.313 -20.920 1.00 85.44 288 VAL A N 1
ATOM 2256 C CA . VAL A 1 288 ? 17.346 -14.260 -21.280 1.00 85.44 288 VAL A CA 1
ATOM 2257 C C . VAL A 1 288 ? 17.933 -15.558 -21.823 1.00 85.44 288 VAL A C 1
ATOM 2259 O O . VAL A 1 288 ? 18.683 -15.560 -22.797 1.00 85.44 288 VAL A O 1
ATOM 2262 N N . VAL A 1 289 ? 17.546 -16.690 -21.239 1.00 83.38 289 VAL A N 1
ATOM 2263 C CA . VAL A 1 289 ? 17.885 -18.031 -21.728 1.00 83.38 289 VAL A CA 1
ATOM 2264 C C . VAL A 1 289 ? 16.614 -18.742 -22.183 1.00 83.38 289 VAL A C 1
ATOM 2266 O O . VAL A 1 289 ? 15.700 -18.950 -21.389 1.00 83.38 289 VAL A O 1
ATOM 2269 N N . ILE A 1 290 ? 16.574 -19.160 -23.450 1.00 83.38 290 ILE A N 1
ATOM 2270 C CA . ILE A 1 290 ? 15.448 -19.899 -24.038 1.00 83.38 290 ILE A CA 1
ATOM 2271 C C . ILE A 1 290 ? 15.913 -21.311 -24.388 1.00 83.38 290 ILE A C 1
ATOM 2273 O O . ILE A 1 290 ? 16.804 -21.479 -25.223 1.00 83.38 290 ILE A O 1
ATOM 2277 N N . ARG A 1 291 ? 15.315 -22.334 -23.770 1.00 79.88 291 ARG A N 1
ATOM 2278 C CA . ARG A 1 291 ? 15.631 -23.746 -24.016 1.00 79.88 291 ARG A CA 1
ATOM 2279 C C . ARG A 1 291 ? 14.500 -24.443 -24.768 1.00 79.88 291 ARG A C 1
ATOM 2281 O O . ARG A 1 291 ? 13.377 -24.560 -24.283 1.00 79.88 291 ARG A O 1
ATOM 2288 N N . GLY A 1 292 ? 14.829 -24.918 -25.969 1.00 74.50 292 GLY A N 1
ATOM 2289 C CA . GLY A 1 292 ? 14.016 -25.858 -26.733 1.00 74.50 292 GLY A CA 1
ATOM 2290 C C . GLY A 1 292 ? 14.311 -27.297 -26.308 1.00 74.50 292 GLY A C 1
ATOM 2291 O O . GLY A 1 292 ? 15.437 -27.781 -26.466 1.00 74.50 292 GLY A O 1
ATOM 2292 N N . SER A 1 293 ? 13.293 -27.965 -25.781 1.00 68.31 293 SER A N 1
ATOM 2293 C CA . SER A 1 293 ? 13.344 -29.302 -25.184 1.00 68.31 293 SER A CA 1
ATOM 2294 C C . SER A 1 293 ? 12.033 -30.032 -25.471 1.00 68.31 293 SER A C 1
ATOM 2296 O O . SER A 1 293 ? 10.957 -29.441 -25.385 1.00 68.31 293 SER A O 1
ATOM 2298 N N . SER A 1 294 ? 12.109 -31.314 -25.837 1.00 62.31 294 SER A N 1
ATOM 2299 C CA . SER A 1 294 ? 10.959 -32.222 -25.765 1.00 62.31 294 SER A CA 1
ATOM 2300 C C . SER A 1 294 ? 11.380 -33.684 -25.876 1.00 62.31 294 SER A C 1
ATOM 2302 O O . SER A 1 294 ? 12.435 -34.025 -26.416 1.00 62.31 294 SER A O 1
ATOM 2304 N N . ILE A 1 295 ? 10.471 -34.546 -25.435 1.00 52.50 295 ILE A N 1
ATOM 2305 C CA . ILE A 1 295 ? 10.459 -35.978 -25.702 1.00 52.50 295 ILE A CA 1
ATOM 2306 C C . ILE A 1 295 ? 9.115 -36.352 -26.352 1.00 52.50 295 ILE A C 1
ATOM 2308 O O . ILE A 1 295 ? 8.095 -35.732 -26.062 1.00 52.50 295 ILE A O 1
ATOM 2312 N N . TRP A 1 296 ? 9.134 -37.401 -27.185 1.00 49.59 296 TRP A N 1
ATOM 2313 C CA . TRP A 1 296 ? 8.004 -38.114 -27.826 1.00 49.59 296 TRP A CA 1
ATOM 2314 C C . TRP A 1 296 ? 7.512 -37.722 -29.234 1.00 49.59 296 TRP A C 1
ATOM 2316 O O . TRP A 1 296 ? 6.996 -38.620 -29.901 1.00 49.59 296 TRP A O 1
ATOM 2326 N N . GLN A 1 297 ? 7.697 -36.504 -29.762 1.00 52.72 297 GLN A N 1
ATOM 2327 C CA . GLN A 1 297 ? 7.438 -36.235 -31.196 1.00 52.72 297 GLN A CA 1
ATOM 2328 C C . GLN A 1 297 ? 8.151 -34.973 -31.714 1.00 52.72 297 GLN A C 1
ATOM 2330 O O . GLN A 1 297 ? 8.283 -33.993 -30.991 1.00 52.72 297 GLN A O 1
ATOM 2335 N N . ALA A 1 298 ? 8.630 -35.003 -32.964 1.00 55.44 298 ALA A N 1
ATOM 2336 C CA . ALA A 1 298 ? 9.416 -33.918 -33.564 1.00 55.44 298 ALA A CA 1
ATOM 2337 C C . ALA A 1 298 ? 8.562 -32.985 -34.441 1.00 55.44 298 ALA A C 1
ATOM 2339 O O . ALA A 1 298 ? 7.678 -33.441 -35.170 1.00 55.44 298 ALA A O 1
ATOM 2340 N N . THR A 1 299 ? 8.869 -31.683 -34.425 1.00 60.97 299 THR A N 1
ATOM 2341 C CA . THR A 1 299 ? 8.309 -30.718 -35.385 1.00 60.97 299 THR A CA 1
ATOM 2342 C C . THR A 1 299 ? 8.838 -30.961 -36.797 1.00 60.97 299 THR A C 1
ATOM 2344 O O . THR A 1 299 ? 9.877 -31.592 -36.999 1.00 60.97 299 THR A O 1
ATOM 2347 N N . THR A 1 300 ? 8.121 -30.452 -37.801 1.00 62.84 300 THR A N 1
ATOM 2348 C CA . THR A 1 300 ? 8.465 -30.651 -39.219 1.00 62.84 300 THR A CA 1
ATOM 2349 C C . THR A 1 300 ? 8.814 -29.326 -39.888 1.00 62.84 300 THR A C 1
ATOM 2351 O O . THR A 1 300 ? 8.472 -28.255 -39.395 1.00 62.84 300 THR A O 1
ATOM 2354 N N . THR A 1 301 ? 9.463 -29.376 -41.051 1.00 62.88 301 THR A N 1
ATOM 2355 C CA . THR A 1 301 ? 9.784 -28.175 -41.843 1.00 62.88 301 THR A CA 1
ATOM 2356 C C . THR A 1 301 ? 8.550 -27.421 -42.347 1.00 62.88 301 THR A C 1
ATOM 2358 O O . THR A 1 301 ? 8.650 -26.229 -42.618 1.00 62.88 301 THR A O 1
ATOM 2361 N N . THR A 1 302 ? 7.385 -28.074 -42.443 1.00 62.47 302 THR A N 1
ATOM 2362 C CA . THR A 1 302 ? 6.107 -27.419 -42.776 1.00 62.47 302 THR A CA 1
ATOM 2363 C C . THR A 1 302 ? 5.389 -26.853 -41.550 1.00 62.47 302 THR A C 1
ATOM 2365 O O . THR A 1 302 ? 4.580 -25.942 -41.695 1.00 62.47 302 THR A O 1
ATOM 2368 N N . HIS A 1 303 ? 5.701 -27.360 -40.354 1.00 67.31 303 HIS A N 1
ATOM 2369 C CA . HIS A 1 303 ? 5.081 -26.982 -39.083 1.00 67.31 303 HIS A CA 1
ATOM 2370 C C . HIS A 1 303 ? 6.151 -26.852 -37.976 1.00 67.31 303 HIS A C 1
ATOM 2372 O O . HIS A 1 303 ? 6.323 -27.774 -37.168 1.00 67.31 303 HIS A O 1
ATOM 2378 N N . PRO A 1 304 ? 6.926 -25.750 -37.978 1.00 70.62 304 PRO A N 1
ATOM 2379 C CA . PRO A 1 304 ? 8.055 -25.559 -37.074 1.00 70.62 304 PRO A CA 1
ATOM 2380 C C . PRO A 1 304 ? 7.653 -24.954 -35.722 1.00 70.62 304 PRO A C 1
ATOM 2382 O O . PRO A 1 304 ? 6.743 -24.128 -35.642 1.00 70.62 304 PRO A O 1
ATOM 2385 N N . ALA A 1 305 ? 8.395 -25.316 -34.674 1.00 75.19 305 ALA A N 1
ATOM 2386 C CA . ALA A 1 305 ? 8.291 -24.736 -33.333 1.00 75.19 305 ALA A CA 1
ATOM 2387 C C . ALA A 1 305 ? 8.826 -23.296 -33.338 1.00 75.19 305 ALA A C 1
ATOM 2389 O O . ALA A 1 305 ? 9.899 -23.066 -33.897 1.00 75.19 305 ALA A O 1
ATOM 2390 N N . TRP A 1 306 ? 8.129 -22.327 -32.731 1.00 77.88 306 TRP A N 1
ATOM 2391 C CA . TRP A 1 306 ? 8.580 -20.931 -32.749 1.00 77.88 306 TRP A CA 1
ATOM 2392 C C . TRP A 1 306 ? 8.204 -20.061 -31.538 1.00 77.88 306 TRP A C 1
ATOM 2394 O O . TRP A 1 306 ? 7.252 -20.327 -30.805 1.00 77.88 306 TRP A O 1
ATOM 2404 N N . ILE A 1 307 ? 8.968 -18.979 -31.369 1.00 82.19 307 ILE A N 1
ATOM 2405 C CA . ILE A 1 307 ? 8.811 -17.932 -30.348 1.00 82.19 307 ILE A CA 1
ATOM 2406 C C . ILE A 1 307 ? 9.239 -16.566 -30.917 1.00 82.19 307 ILE A C 1
ATOM 2408 O O . ILE A 1 307 ? 10.084 -16.514 -31.813 1.00 82.19 307 ILE A O 1
ATOM 2412 N N . GLY A 1 308 ? 8.681 -15.474 -30.392 1.00 84.94 308 GLY A N 1
ATOM 2413 C CA . GLY A 1 308 ? 9.104 -14.098 -30.662 1.00 84.94 308 GLY A CA 1
ATOM 2414 C C . GLY A 1 308 ? 8.881 -13.171 -29.464 1.00 84.94 308 GLY A C 1
ATOM 2415 O O . GLY A 1 308 ? 8.063 -13.479 -28.597 1.00 84.94 308 GLY A O 1
ATOM 2416 N N . GLY A 1 309 ? 9.590 -12.041 -29.406 1.00 87.94 309 GLY A N 1
ATOM 2417 C CA . GLY A 1 309 ? 9.469 -11.053 -28.323 1.00 87.94 309 GLY A CA 1
ATOM 2418 C C . GLY A 1 309 ? 10.180 -9.727 -28.619 1.00 87.94 309 GLY A C 1
ATOM 2419 O O . GLY A 1 309 ? 10.815 -9.575 -29.658 1.00 87.94 309 GLY A O 1
ATOM 2420 N N . THR A 1 310 ? 10.072 -8.758 -27.711 1.00 89.62 310 THR A N 1
ATOM 2421 C CA . THR A 1 310 ? 10.804 -7.479 -27.780 1.00 89.62 310 THR A CA 1
ATOM 2422 C C . THR A 1 310 ? 11.999 -7.515 -26.835 1.00 89.62 310 THR A C 1
ATOM 2424 O O . THR A 1 310 ? 11.818 -7.793 -25.655 1.00 89.62 310 THR A O 1
ATOM 2427 N N . PHE A 1 311 ? 13.196 -7.187 -27.312 1.00 86.38 311 PHE A N 1
ATOM 2428 C CA . PHE A 1 311 ? 14.439 -7.183 -26.540 1.00 86.38 311 PHE A CA 1
ATOM 2429 C C . PHE A 1 311 ? 15.089 -5.796 -26.615 1.00 86.38 311 PHE A C 1
ATOM 2431 O O . PHE A 1 311 ? 15.397 -5.304 -27.698 1.00 86.38 311 PHE A O 1
ATOM 2438 N N . ILE A 1 312 ? 15.293 -5.159 -25.461 1.00 83.00 312 ILE A N 1
ATOM 2439 C CA . ILE A 1 312 ? 15.895 -3.826 -25.332 1.00 83.00 312 ILE A CA 1
ATOM 2440 C C . ILE A 1 312 ? 17.098 -3.930 -24.395 1.00 83.00 312 ILE A C 1
ATOM 2442 O O . ILE A 1 312 ? 16.932 -4.348 -23.247 1.00 83.00 312 ILE A O 1
ATOM 2446 N N . ASP A 1 313 ? 18.302 -3.604 -24.872 1.00 77.81 313 ASP A N 1
ATOM 2447 C CA . ASP A 1 313 ? 19.561 -3.639 -24.093 1.00 77.81 313 ASP A CA 1
ATOM 2448 C C . ASP A 1 313 ? 19.785 -4.955 -23.305 1.00 77.81 313 ASP A C 1
ATOM 2450 O O . ASP A 1 313 ? 20.320 -4.962 -22.193 1.00 77.81 313 ASP A O 1
ATOM 2454 N N . SER A 1 314 ? 19.302 -6.073 -23.857 1.00 79.75 314 SER A N 1
ATOM 2455 C CA . SER A 1 314 ? 19.169 -7.383 -23.200 1.00 79.75 314 SER A CA 1
ATOM 2456 C C . SER A 1 314 ? 19.965 -8.456 -23.940 1.00 79.75 314 SER A C 1
ATOM 2458 O O . SER A 1 314 ? 20.044 -8.408 -25.162 1.00 79.75 314 SER A O 1
ATOM 2460 N N . SER A 1 315 ? 20.495 -9.459 -23.238 1.00 77.75 315 SER A N 1
ATOM 2461 C CA . SER A 1 315 ? 21.181 -10.601 -23.866 1.00 77.75 315 SER A CA 1
ATOM 2462 C C . SER A 1 315 ? 20.219 -11.771 -24.118 1.00 77.75 315 SER A C 1
ATOM 2464 O O . SER A 1 315 ? 19.261 -11.969 -23.363 1.00 77.75 315 SER A O 1
ATOM 2466 N N . LEU A 1 316 ? 20.457 -12.563 -25.174 1.00 81.94 316 LEU A N 1
ATOM 2467 C CA . LEU A 1 316 ? 19.605 -13.702 -25.537 1.00 81.94 316 LEU A CA 1
ATOM 2468 C C . LEU A 1 316 ? 20.429 -14.955 -25.864 1.00 81.94 316 LEU A C 1
ATOM 2470 O O . LEU A 1 316 ? 21.037 -15.053 -26.928 1.00 81.94 316 LEU A O 1
ATOM 2474 N N . LYS A 1 317 ? 20.386 -15.968 -24.990 1.00 80.50 317 LYS A N 1
ATOM 2475 C CA . LYS A 1 317 ? 21.004 -17.280 -25.226 1.00 80.50 317 LYS A CA 1
ATOM 2476 C C . LYS A 1 317 ? 19.976 -18.329 -25.650 1.00 80.50 317 LYS A C 1
ATOM 2478 O O . LYS A 1 317 ? 19.094 -18.703 -24.875 1.00 80.50 317 LYS A O 1
ATOM 2483 N N . LEU A 1 318 ? 20.145 -18.871 -26.853 1.00 81.56 318 LEU A N 1
ATOM 2484 C CA . LEU A 1 318 ? 19.339 -19.963 -27.394 1.00 81.56 318 LEU A CA 1
ATOM 2485 C C . LEU A 1 318 ? 19.991 -21.316 -27.078 1.00 81.56 318 LEU A C 1
ATOM 2487 O O . LEU A 1 318 ? 21.143 -21.570 -27.439 1.00 81.56 318 LEU A O 1
ATOM 2491 N N . ARG A 1 319 ? 19.242 -22.205 -26.418 1.00 80.19 319 ARG A N 1
ATOM 2492 C CA . ARG A 1 319 ? 19.647 -23.583 -26.107 1.00 80.19 319 ARG A CA 1
ATOM 2493 C C . ARG A 1 319 ? 18.720 -24.585 -26.793 1.00 80.19 319 ARG A C 1
ATOM 2495 O O . ARG A 1 319 ? 17.516 -24.361 -26.887 1.00 80.19 319 ARG A O 1
ATOM 2502 N N . GLY A 1 320 ? 19.261 -25.701 -27.264 1.00 75.88 320 GLY A N 1
ATOM 2503 C CA . GLY A 1 320 ? 18.496 -26.845 -27.764 1.00 75.88 320 GLY A CA 1
ATOM 2504 C C . GLY A 1 320 ? 19.032 -28.144 -27.173 1.00 75.88 320 GLY A C 1
ATOM 2505 O O . GLY A 1 320 ? 20.242 -28.364 -27.180 1.00 75.88 320 GLY A O 1
ATOM 2506 N N . GLU A 1 321 ? 18.157 -29.006 -26.658 1.00 74.00 321 GLU A N 1
ATOM 2507 C CA . GLU A 1 321 ? 18.581 -30.281 -26.066 1.00 74.00 321 GLU A CA 1
ATOM 2508 C C . GLU A 1 321 ? 19.245 -31.222 -27.069 1.00 74.00 321 GLU A C 1
ATOM 2510 O O . GLU A 1 321 ? 18.913 -31.237 -28.256 1.00 74.00 321 GLU A O 1
ATOM 2515 N N . SER A 1 322 ? 20.168 -32.057 -26.584 1.00 64.69 322 SER A N 1
ATOM 2516 C CA . SER A 1 322 ? 20.948 -32.996 -27.400 1.00 64.69 322 SER A CA 1
ATOM 2517 C C . SER A 1 322 ? 20.074 -33.906 -28.272 1.00 64.69 322 SER A C 1
ATOM 2519 O O . SER A 1 322 ? 20.377 -34.049 -29.454 1.00 64.69 322 SER A O 1
ATOM 2521 N N . GLY A 1 323 ? 18.975 -34.440 -27.726 1.00 64.62 323 GLY A N 1
ATOM 2522 C CA . GLY A 1 323 ? 18.032 -35.324 -28.427 1.00 64.62 323 GLY A CA 1
ATOM 2523 C C . GLY A 1 323 ? 17.024 -34.640 -29.363 1.00 64.62 323 GLY A C 1
ATOM 2524 O O . GLY A 1 323 ? 16.315 -35.333 -30.091 1.00 64.62 323 GLY A O 1
ATOM 2525 N N . TRP A 1 324 ? 16.941 -33.305 -29.374 1.00 69.56 324 TRP A N 1
ATOM 2526 C CA . TRP A 1 324 ? 15.986 -32.581 -30.217 1.00 69.56 324 TRP A CA 1
ATOM 2527 C C . TRP A 1 324 ? 16.454 -32.500 -31.684 1.00 69.56 324 TRP A C 1
ATOM 2529 O O . TRP A 1 324 ? 17.610 -32.172 -31.959 1.00 69.56 324 TRP A O 1
ATOM 2539 N N . THR A 1 325 ? 15.539 -32.755 -32.629 1.00 64.06 325 THR A N 1
ATOM 2540 C CA . THR A 1 325 ? 15.825 -32.885 -34.077 1.00 64.06 325 THR A CA 1
ATOM 2541 C C . THR A 1 325 ? 14.916 -32.069 -35.010 1.00 64.06 325 THR A C 1
ATOM 2543 O O . THR A 1 325 ? 15.170 -32.033 -36.212 1.00 64.06 325 THR A O 1
ATOM 2546 N N . GLY A 1 326 ? 13.872 -31.411 -34.497 1.00 64.81 326 GLY A N 1
ATOM 2547 C CA . GLY A 1 326 ? 12.975 -30.573 -35.305 1.00 64.81 326 GLY A CA 1
ATOM 2548 C C . GLY A 1 326 ? 13.498 -29.140 -35.520 1.00 64.81 326 GLY A C 1
ATOM 2549 O O . GLY A 1 326 ? 14.442 -28.715 -34.852 1.00 64.81 326 GLY A O 1
ATOM 2550 N N . PRO A 1 327 ? 12.888 -28.343 -36.410 1.00 69.19 327 PRO A N 1
ATOM 2551 C CA . PRO A 1 327 ? 13.161 -26.909 -36.489 1.00 69.19 327 PRO A CA 1
ATOM 2552 C C . PRO A 1 327 ? 12.572 -26.148 -35.287 1.00 69.19 327 PRO A C 1
ATOM 2554 O O . PRO A 1 327 ? 11.366 -26.228 -35.023 1.00 69.19 327 PRO A O 1
ATOM 2557 N N . LEU A 1 328 ? 13.431 -25.380 -34.606 1.00 76.94 328 LEU A N 1
ATOM 2558 C CA . LEU A 1 328 ? 13.088 -24.300 -33.670 1.00 76.94 328 LEU A CA 1
ATOM 2559 C C . LEU A 1 328 ? 13.305 -22.952 -34.376 1.00 76.94 328 LEU A C 1
ATOM 2561 O O . LEU A 1 328 ? 14.291 -22.797 -35.100 1.00 76.94 328 LEU A O 1
ATOM 2565 N N . ILE A 1 329 ? 12.426 -21.967 -34.179 1.00 77.75 329 ILE A N 1
ATOM 2566 C CA . ILE A 1 329 ? 12.524 -20.657 -34.840 1.00 77.75 329 ILE A CA 1
ATOM 2567 C C . ILE A 1 329 ? 12.315 -19.503 -33.855 1.00 77.75 329 ILE A C 1
ATOM 2569 O O . ILE A 1 329 ? 11.253 -19.366 -33.254 1.00 77.75 329 ILE A O 1
ATOM 2573 N N . LEU A 1 330 ? 13.301 -18.614 -33.768 1.00 81.38 330 LEU A N 1
ATOM 2574 C CA . LEU A 1 330 ? 13.141 -17.274 -33.208 1.00 81.38 330 LEU A CA 1
ATOM 2575 C C . LEU A 1 330 ? 12.658 -16.340 -34.327 1.00 81.38 330 LEU A C 1
ATOM 2577 O O . LEU A 1 330 ? 13.385 -16.121 -35.304 1.00 81.38 330 LEU A O 1
ATOM 2581 N N . ARG A 1 331 ? 11.427 -15.824 -34.238 1.00 78.88 331 ARG A N 1
ATOM 2582 C CA . ARG A 1 331 ? 10.844 -14.996 -35.306 1.00 78.88 331 ARG A CA 1
ATOM 2583 C C . ARG A 1 331 ? 9.959 -13.857 -34.842 1.00 78.88 331 ARG A C 1
ATOM 2585 O O . ARG A 1 331 ? 9.399 -13.913 -33.757 1.00 78.88 331 ARG A O 1
ATOM 2592 N N . ASN A 1 332 ? 9.783 -12.869 -35.721 1.00 83.81 332 ASN A N 1
ATOM 2593 C CA . ASN A 1 332 ? 8.965 -11.674 -35.490 1.00 83.81 332 ASN A CA 1
ATOM 2594 C C . ASN A 1 332 ? 9.374 -10.899 -34.216 1.00 83.81 332 ASN A C 1
ATOM 2596 O O . ASN A 1 332 ? 8.533 -10.261 -33.587 1.00 83.81 332 ASN A O 1
ATOM 2600 N N . SER A 1 333 ? 10.646 -10.988 -33.816 1.00 84.50 333 SER A N 1
ATOM 2601 C CA . SER A 1 333 ? 11.190 -10.299 -32.642 1.00 84.50 333 SER A CA 1
ATOM 2602 C C . SER A 1 333 ? 11.777 -8.942 -33.018 1.00 84.50 333 SER A C 1
ATOM 2604 O O . SER A 1 333 ? 12.272 -8.762 -34.135 1.00 84.50 333 SER A O 1
ATOM 2606 N N . THR A 1 334 ? 11.765 -8.007 -32.075 1.00 84.50 334 THR A N 1
ATOM 2607 C CA . THR A 1 334 ? 12.392 -6.685 -32.196 1.00 84.50 334 THR A CA 1
ATOM 2608 C C . THR A 1 334 ? 13.583 -6.588 -31.248 1.00 84.50 334 THR A C 1
ATOM 2610 O O . THR A 1 334 ? 13.480 -6.956 -30.080 1.00 84.50 334 THR A O 1
ATOM 2613 N N . PHE A 1 335 ? 14.714 -6.105 -31.756 1.00 79.25 335 PHE A N 1
ATOM 2614 C CA . PHE A 1 335 ? 15.959 -5.913 -31.017 1.00 79.25 335 PHE A CA 1
ATOM 2615 C C . PHE A 1 335 ? 16.361 -4.442 -31.104 1.00 79.25 335 PHE A C 1
ATOM 2617 O O . PHE A 1 335 ? 16.751 -3.963 -32.169 1.00 79.25 335 PHE A O 1
ATOM 2624 N N . ASN A 1 336 ? 16.252 -3.725 -29.989 1.00 77.38 336 ASN A N 1
ATOM 2625 C CA . ASN A 1 336 ? 16.566 -2.302 -29.890 1.00 77.38 336 ASN A CA 1
ATOM 2626 C C . ASN A 1 336 ? 17.683 -2.100 -28.859 1.00 77.38 336 ASN A C 1
ATOM 2628 O O . ASN A 1 336 ? 17.815 -2.879 -27.913 1.00 77.38 336 ASN A O 1
ATOM 2632 N N . SER A 1 337 ? 18.502 -1.067 -29.017 1.00 71.62 337 SER A N 1
ATOM 2633 C CA . SER A 1 337 ? 19.418 -0.614 -27.963 1.00 71.62 337 SER A CA 1
ATOM 2634 C C . SER A 1 337 ? 19.284 0.893 -27.776 1.00 71.62 337 SER A C 1
ATOM 2636 O O . SER A 1 337 ? 18.734 1.576 -28.642 1.00 71.62 337 SER A O 1
ATOM 2638 N N . THR A 1 338 ? 19.752 1.402 -26.639 1.00 70.12 338 THR A N 1
ATOM 2639 C CA . THR A 1 338 ? 19.750 2.830 -26.287 1.00 70.12 338 THR A CA 1
ATOM 2640 C C . THR A 1 338 ? 21.135 3.491 -26.348 1.00 70.12 338 THR A C 1
ATOM 2642 O O . THR A 1 338 ? 21.263 4.666 -26.016 1.00 70.12 338 THR A O 1
ATOM 2645 N N . GLY A 1 339 ? 22.174 2.783 -26.814 1.00 54.94 339 GLY A N 1
ATOM 2646 C CA . GLY A 1 339 ? 23.435 3.397 -27.265 1.00 54.94 339 GLY A CA 1
ATOM 2647 C C . GLY A 1 339 ? 24.420 3.792 -26.168 1.00 54.94 339 GLY A C 1
ATOM 2648 O O . GLY A 1 339 ? 25.534 4.212 -26.473 1.00 54.94 339 GLY A O 1
ATOM 2649 N N . SER A 1 340 ? 24.050 3.636 -24.896 1.00 51.25 340 SER A N 1
ATOM 2650 C CA . SER A 1 340 ? 24.915 3.944 -23.761 1.00 51.25 340 SER A CA 1
ATOM 2651 C C . SER A 1 340 ? 24.682 2.964 -22.606 1.00 51.25 340 SER A C 1
ATOM 2653 O O . SER A 1 340 ? 23.552 2.861 -22.118 1.00 51.25 340 SER A O 1
ATOM 2655 N N . PRO A 1 341 ? 25.716 2.247 -22.121 1.00 48.22 341 PRO A N 1
ATOM 2656 C CA . PRO A 1 341 ? 25.624 1.485 -20.883 1.00 48.22 341 PRO A CA 1
ATOM 2657 C C . PRO A 1 341 ? 25.560 2.468 -19.708 1.00 48.22 341 PRO A C 1
ATOM 2659 O O . PRO A 1 341 ? 26.580 2.915 -19.183 1.00 48.22 341 PRO A O 1
ATOM 2662 N N . SER A 1 342 ? 24.339 2.827 -19.309 1.00 46.84 342 SER A N 1
ATOM 2663 C CA . SER A 1 342 ? 24.094 3.746 -18.199 1.00 46.84 342 SER A CA 1
ATOM 2664 C C . SER A 1 342 ? 24.792 3.279 -16.916 1.00 46.84 342 SER A C 1
ATOM 2666 O O . SER A 1 342 ? 24.903 2.084 -16.638 1.00 46.84 342 SER A O 1
ATOM 2668 N N . SER A 1 343 ? 25.192 4.215 -16.053 1.00 44.28 343 SER A N 1
ATOM 2669 C CA . SER A 1 343 ? 25.749 3.902 -14.722 1.00 44.28 343 SER A CA 1
ATOM 2670 C C . SER A 1 343 ? 24.790 3.100 -13.821 1.00 44.28 343 SER A C 1
ATOM 2672 O O . SER A 1 343 ? 25.196 2.584 -12.785 1.00 44.28 343 SER A O 1
ATOM 2674 N N . THR A 1 344 ? 23.533 2.949 -14.245 1.00 44.47 344 THR A N 1
ATOM 2675 C CA . THR A 1 344 ? 22.483 2.100 -13.669 1.00 44.47 344 THR A CA 1
ATOM 2676 C C . THR A 1 344 ? 22.416 0.681 -14.264 1.00 44.47 344 THR A C 1
ATOM 2678 O O . THR A 1 344 ? 21.407 -0.001 -14.070 1.00 44.47 344 THR A O 1
ATOM 2681 N N . THR A 1 345 ? 23.447 0.218 -14.992 1.00 49.69 345 THR A N 1
ATOM 2682 C CA . THR A 1 345 ? 23.516 -1.165 -15.508 1.00 49.69 345 THR A CA 1
ATOM 2683 C C . THR A 1 345 ? 23.207 -2.204 -14.423 1.00 49.69 345 THR A C 1
ATOM 2685 O O . THR A 1 345 ? 23.574 -2.065 -13.255 1.00 49.69 345 THR A O 1
ATOM 2688 N N . TRP A 1 346 ? 22.537 -3.294 -14.813 1.00 56.84 346 TRP A N 1
ATOM 2689 C CA . TRP A 1 346 ? 22.300 -4.419 -13.912 1.00 56.84 346 TRP A CA 1
ATOM 2690 C C . TRP A 1 346 ? 23.630 -5.131 -13.624 1.00 56.84 346 TRP A C 1
ATOM 2692 O O . TRP A 1 346 ? 24.072 -5.977 -14.398 1.00 56.84 346 TRP A O 1
ATOM 2702 N N . GLN A 1 347 ? 24.262 -4.764 -12.505 1.00 52.12 347 GLN A N 1
ATOM 2703 C CA . GLN A 1 347 ? 25.609 -5.179 -12.074 1.00 52.12 347 GLN A CA 1
ATOM 2704 C C . GLN A 1 347 ? 25.851 -6.701 -11.993 1.00 52.12 347 GLN A C 1
ATOM 2706 O O . GLN A 1 347 ? 26.994 -7.133 -11.875 1.00 52.12 347 GLN A O 1
ATOM 2711 N N . TYR A 1 348 ? 24.790 -7.514 -12.051 1.00 56.75 348 TYR A N 1
ATOM 2712 C CA . TYR A 1 348 ? 24.846 -8.980 -12.010 1.00 56.75 348 TYR A CA 1
ATOM 2713 C C . TYR A 1 348 ? 24.591 -9.651 -13.371 1.00 56.75 348 TYR A C 1
ATOM 2715 O O . TYR A 1 348 ? 24.609 -10.881 -13.456 1.00 56.75 348 TYR A O 1
ATOM 2723 N N . SER A 1 349 ? 24.393 -8.866 -14.437 1.00 62.06 349 SER A N 1
ATOM 2724 C CA . SER A 1 349 ? 24.368 -9.386 -15.804 1.00 62.06 349 SER A CA 1
ATOM 2725 C C . SER A 1 349 ? 25.722 -9.997 -16.154 1.00 62.06 349 SER A C 1
ATOM 2727 O O . SER A 1 349 ? 26.757 -9.338 -16.049 1.00 62.06 349 SER A O 1
ATOM 2729 N N . GLN A 1 350 ? 25.724 -11.242 -16.636 1.00 56.91 350 GLN A N 1
ATOM 2730 C CA . GLN A 1 350 ? 26.959 -11.896 -17.105 1.00 56.91 350 GLN A CA 1
ATOM 2731 C C . GLN A 1 350 ? 27.519 -11.231 -18.365 1.00 56.91 350 GLN A C 1
ATOM 2733 O O . GLN A 1 350 ? 28.698 -11.376 -18.678 1.00 56.91 350 GLN A O 1
ATOM 2738 N N . TYR A 1 351 ? 26.663 -10.476 -19.047 1.00 58.47 351 TYR A N 1
ATOM 2739 C CA . TYR A 1 351 ? 26.929 -9.781 -20.292 1.00 58.47 351 TYR A CA 1
ATOM 2740 C C . TYR A 1 351 ? 26.928 -8.253 -20.095 1.00 58.47 351 TYR A C 1
ATOM 2742 O O . TYR A 1 351 ? 26.845 -7.513 -21.069 1.00 58.47 351 TYR A O 1
ATOM 2750 N N . ALA A 1 352 ? 27.044 -7.754 -18.851 1.00 59.78 352 ALA A N 1
ATOM 2751 C CA . ALA A 1 352 ? 27.034 -6.319 -18.527 1.00 59.78 352 ALA A CA 1
ATOM 2752 C C . ALA A 1 352 ? 28.057 -5.512 -19.347 1.00 59.78 352 ALA A C 1
ATOM 2754 O O . ALA A 1 352 ? 27.743 -4.437 -19.850 1.00 59.78 352 ALA A O 1
ATOM 2755 N N . SER A 1 353 ? 29.262 -6.063 -19.516 1.00 55.50 353 SER A N 1
ATOM 2756 C CA . SER A 1 353 ? 30.372 -5.489 -20.288 1.00 55.50 353 SER A CA 1
ATOM 2757 C C . SER A 1 353 ? 30.243 -5.644 -21.810 1.00 55.50 353 SER A C 1
ATOM 2759 O O . SER A 1 353 ? 31.113 -5.173 -22.537 1.00 55.50 353 SER A O 1
ATOM 2761 N N . GLN A 1 354 ? 29.184 -6.303 -22.289 1.00 52.31 354 GLN A N 1
ATOM 2762 C CA . GLN A 1 354 ? 28.871 -6.530 -23.708 1.00 52.31 354 GLN A CA 1
ATOM 2763 C C . GLN A 1 354 ? 27.587 -5.792 -24.137 1.00 52.31 354 GLN A C 1
ATOM 2765 O O . GLN A 1 354 ? 27.095 -5.958 -25.248 1.00 52.31 354 GLN A O 1
ATOM 2770 N N . ARG A 1 355 ? 27.015 -4.939 -23.277 1.00 57.47 355 ARG A N 1
ATOM 2771 C CA . ARG A 1 355 ? 25.855 -4.107 -23.637 1.00 57.47 355 ARG A CA 1
ATOM 2772 C C . ARG A 1 355 ? 26.332 -2.925 -24.485 1.00 57.47 355 ARG A C 1
ATOM 2774 O O . ARG A 1 355 ? 27.152 -2.135 -24.028 1.00 57.47 355 ARG A O 1
ATOM 2781 N N . GLY A 1 356 ? 25.852 -2.857 -25.728 1.00 50.97 356 GLY A N 1
ATOM 2782 C CA . GLY A 1 356 ? 26.473 -2.094 -26.824 1.00 50.97 356 GLY A CA 1
ATOM 2783 C C . GLY A 1 356 ? 27.294 -2.964 -27.797 1.00 50.97 356 GLY A C 1
ATOM 2784 O O . GLY A 1 356 ? 27.786 -2.460 -28.804 1.00 50.97 356 GLY A O 1
ATOM 2785 N N . SER A 1 357 ? 27.434 -4.265 -27.511 1.00 50.78 357 SER A N 1
ATOM 2786 C CA . SER A 1 357 ? 28.092 -5.276 -28.350 1.00 50.78 357 SER A CA 1
ATOM 2787 C C . SER A 1 357 ? 27.534 -6.699 -28.111 1.00 50.78 357 SER A C 1
ATOM 2789 O O . SER A 1 357 ? 28.290 -7.658 -27.967 1.00 50.78 357 SER A O 1
ATOM 2791 N N . ALA A 1 358 ? 26.192 -6.808 -28.158 1.00 51.94 358 ALA A N 1
ATOM 2792 C CA . ALA A 1 358 ? 25.412 -8.014 -28.517 1.00 51.94 358 ALA A CA 1
ATOM 2793 C C . ALA A 1 358 ? 25.354 -9.174 -27.468 1.00 51.94 358 ALA A C 1
ATOM 2795 O O . ALA A 1 358 ? 25.653 -8.954 -26.298 1.00 51.94 358 ALA A O 1
ATOM 2796 N N . TYR A 1 359 ? 24.827 -10.394 -27.702 1.00 62.84 359 TYR A N 1
ATOM 2797 C CA . TYR A 1 359 ? 24.437 -11.126 -28.928 1.00 62.84 359 TYR A CA 1
ATOM 2798 C C . TYR A 1 359 ? 23.176 -11.992 -28.758 1.00 62.84 359 TYR A C 1
ATOM 2800 O O . TYR A 1 359 ? 22.732 -12.287 -27.643 1.00 62.84 359 TYR A O 1
ATOM 2808 N N . ILE A 1 360 ? 22.669 -12.502 -29.890 1.00 62.75 360 ILE A N 1
ATOM 2809 C CA . ILE A 1 360 ? 21.980 -13.802 -29.917 1.00 62.75 360 ILE A CA 1
ATOM 2810 C C . ILE A 1 360 ? 23.059 -14.894 -29.852 1.00 62.75 360 ILE A C 1
ATOM 2812 O O . ILE A 1 360 ? 23.753 -15.139 -30.837 1.00 62.75 360 ILE A O 1
ATOM 2816 N N . ILE A 1 361 ? 23.202 -15.554 -28.702 1.00 66.00 361 ILE A N 1
ATOM 2817 C CA . ILE A 1 361 ? 24.231 -16.576 -28.458 1.00 66.00 361 ILE A CA 1
ATOM 2818 C C . ILE A 1 361 ? 23.640 -17.973 -28.667 1.00 66.00 361 ILE A C 1
ATOM 2820 O O . ILE A 1 361 ? 22.723 -18.385 -27.949 1.00 66.00 361 ILE A O 1
ATOM 2824 N N . ALA A 1 362 ? 24.207 -18.750 -29.589 1.00 63.62 362 ALA A N 1
ATOM 2825 C CA . ALA A 1 362 ? 23.900 -20.174 -29.719 1.00 63.62 362 ALA A CA 1
ATOM 2826 C C . ALA A 1 362 ? 24.717 -21.003 -28.709 1.00 63.62 362 ALA A C 1
ATOM 2828 O O . ALA A 1 362 ? 25.947 -20.962 -28.721 1.00 63.62 362 ALA A O 1
ATOM 2829 N N . ASP A 1 363 ? 24.060 -21.781 -27.841 1.00 65.56 363 ASP A N 1
ATOM 2830 C CA . ASP A 1 363 ? 24.765 -22.713 -26.948 1.00 65.56 363 ASP A CA 1
ATOM 2831 C C . ASP A 1 363 ? 25.235 -23.968 -27.702 1.00 65.56 363 ASP A C 1
ATOM 2833 O O . ASP A 1 363 ? 24.531 -24.475 -28.576 1.00 65.56 363 ASP A O 1
ATOM 2837 N N . SER A 1 364 ? 26.372 -24.527 -27.296 1.00 60.78 364 SER A N 1
ATOM 2838 C CA . SER A 1 364 ? 27.062 -25.674 -27.909 1.00 60.78 364 SER A CA 1
ATOM 2839 C C . SER A 1 364 ? 26.218 -26.948 -28.118 1.00 60.78 364 SER A C 1
ATOM 2841 O O . SER A 1 364 ? 26.527 -27.764 -28.981 1.00 60.78 364 SER A O 1
ATOM 2843 N N . GLY A 1 365 ? 25.118 -27.137 -27.380 1.00 61.41 365 GLY A N 1
ATOM 2844 C CA . GLY A 1 365 ? 24.166 -28.238 -27.610 1.00 61.41 365 GLY A CA 1
ATOM 2845 C C . GLY A 1 365 ? 23.243 -28.056 -28.830 1.00 61.41 365 GLY A C 1
ATOM 2846 O O . GLY A 1 365 ? 22.528 -28.988 -29.217 1.00 61.41 365 GLY A O 1
ATOM 2847 N N . SER A 1 366 ? 23.240 -26.865 -29.437 1.00 65.31 366 SER A N 1
ATOM 2848 C CA . SER A 1 366 ? 22.111 -26.333 -30.219 1.00 65.31 366 SER A CA 1
ATOM 2849 C C . SER A 1 366 ? 22.353 -26.245 -31.731 1.00 65.31 366 SER A C 1
ATOM 2851 O O . SER A 1 366 ? 21.477 -25.766 -32.453 1.00 65.31 366 SER A O 1
ATOM 2853 N N . TYR A 1 367 ? 23.522 -26.680 -32.215 1.00 63.16 367 TYR A N 1
ATOM 2854 C CA . TYR A 1 367 ? 23.957 -26.501 -33.606 1.00 63.16 367 TYR A CA 1
ATOM 2855 C C . TYR A 1 367 ? 22.912 -26.970 -34.629 1.00 63.16 367 TYR A C 1
ATOM 2857 O O . TYR A 1 367 ? 22.408 -28.090 -34.548 1.00 63.16 367 TYR A O 1
ATOM 2865 N N . GLY A 1 368 ? 22.584 -26.105 -35.593 1.00 60.22 368 GLY A N 1
ATOM 2866 C CA . GLY A 1 368 ? 21.599 -26.370 -36.650 1.00 60.22 368 GLY A CA 1
ATOM 2867 C C . GLY A 1 368 ? 20.131 -26.512 -36.208 1.00 60.22 368 GLY A C 1
ATOM 2868 O O . GLY A 1 368 ? 19.272 -26.670 -37.070 1.00 60.22 368 GLY A O 1
ATOM 2869 N N . LYS A 1 369 ? 19.810 -26.450 -34.905 1.00 70.69 369 LYS A N 1
ATOM 2870 C CA . LYS A 1 369 ? 18.434 -26.642 -34.390 1.00 70.69 369 LYS A CA 1
ATOM 2871 C C . LYS A 1 369 ? 17.597 -25.363 -34.432 1.00 70.69 369 LYS A C 1
ATOM 2873 O O . LYS A 1 369 ? 16.378 -25.441 -34.570 1.00 70.69 369 LYS A O 1
ATOM 2878 N N . TRP A 1 370 ? 18.247 -24.203 -34.322 1.00 74.19 370 TRP A N 1
ATOM 2879 C CA . TRP A 1 370 ? 17.605 -22.889 -34.338 1.00 74.19 370 TRP A CA 1
ATOM 2880 C C . TRP A 1 370 ? 17.720 -22.190 -35.700 1.00 74.19 370 TRP A C 1
ATOM 2882 O O . TRP A 1 370 ? 18.775 -22.157 -36.336 1.00 74.19 370 TRP A O 1
ATOM 2892 N N . THR A 1 371 ? 16.612 -21.583 -36.112 1.00 72.56 371 THR A N 1
ATOM 2893 C CA . THR A 1 371 ? 16.486 -20.645 -37.233 1.00 72.56 371 THR A CA 1
ATOM 2894 C C . THR A 1 371 ? 16.101 -19.273 -36.682 1.00 72.56 371 THR A C 1
ATOM 2896 O O . THR A 1 371 ? 15.353 -19.185 -35.710 1.00 72.56 371 THR A O 1
ATOM 2899 N N . VAL A 1 372 ? 16.575 -18.197 -37.303 1.00 72.50 372 VAL A N 1
ATOM 2900 C CA . VAL A 1 372 ? 16.244 -16.811 -36.938 1.00 72.50 372 VAL A CA 1
ATOM 2901 C C . VAL A 1 372 ? 15.614 -16.164 -38.175 1.00 72.50 372 VAL A C 1
ATOM 2903 O O . VAL A 1 372 ? 16.276 -16.088 -39.207 1.00 72.50 372 VAL A O 1
ATOM 2906 N N . ALA A 1 373 ? 14.340 -15.767 -38.140 1.00 70.31 373 ALA A N 1
ATOM 2907 C CA . ALA A 1 373 ? 13.624 -15.261 -39.325 1.00 70.31 373 ALA A CA 1
ATOM 2908 C C . ALA A 1 373 ? 12.644 -14.119 -39.007 1.00 70.31 373 ALA A C 1
ATOM 2910 O O . ALA A 1 373 ? 11.999 -14.138 -37.970 1.00 70.31 373 ALA A O 1
ATOM 2911 N N . ASN A 1 374 ? 12.454 -13.162 -39.916 1.00 71.44 374 ASN A N 1
ATOM 2912 C CA . ASN A 1 374 ? 11.541 -12.018 -39.765 1.00 71.44 374 ASN A CA 1
ATOM 2913 C C . ASN A 1 374 ? 11.795 -11.159 -38.508 1.00 71.44 374 ASN A C 1
ATOM 2915 O O . ASN A 1 374 ? 10.866 -10.544 -37.989 1.00 71.44 374 ASN A O 1
ATOM 2919 N N . ASN A 1 375 ? 13.022 -11.135 -37.983 1.00 74.00 375 ASN A N 1
ATOM 2920 C CA . ASN A 1 375 ? 13.369 -10.286 -36.842 1.00 74.00 375 ASN A CA 1
ATOM 2921 C C . ASN A 1 375 ? 13.884 -8.921 -37.319 1.00 74.00 375 ASN A C 1
ATOM 2923 O O . ASN A 1 375 ? 14.506 -8.832 -38.381 1.00 74.00 375 ASN A O 1
ATOM 2927 N N . SER A 1 376 ? 13.614 -7.886 -36.527 1.00 75.25 376 SER A N 1
ATOM 2928 C CA . SER A 1 376 ? 13.973 -6.487 -36.777 1.00 75.25 376 SER A CA 1
ATOM 2929 C C . SER A 1 376 ? 15.042 -6.038 -35.787 1.00 75.25 376 SER A C 1
ATOM 2931 O O . SER A 1 376 ? 14.875 -6.253 -34.588 1.00 75.25 376 SER A O 1
ATOM 2933 N N . PHE A 1 377 ? 16.090 -5.373 -36.271 1.00 71.44 377 PHE A N 1
ATOM 2934 C CA . PHE A 1 377 ? 17.174 -4.835 -35.442 1.00 71.44 377 PHE A CA 1
ATOM 2935 C C . PHE A 1 377 ? 17.325 -3.327 -35.670 1.00 71.44 377 PHE A C 1
ATOM 2937 O O . PHE A 1 377 ? 17.506 -2.897 -36.811 1.00 71.44 377 PHE A O 1
ATOM 2944 N N . ASP A 1 378 ? 17.276 -2.536 -34.597 1.00 65.88 378 ASP A N 1
ATOM 2945 C CA . ASP A 1 378 ? 17.660 -1.123 -34.620 1.00 65.88 378 ASP A CA 1
ATOM 2946 C C . ASP A 1 378 ? 19.171 -1.003 -34.389 1.00 65.88 378 ASP A C 1
ATOM 2948 O O . ASP A 1 378 ? 19.689 -1.261 -33.300 1.00 65.88 378 ASP A O 1
ATOM 2952 N N . MET A 1 379 ? 19.883 -0.658 -35.460 1.00 52.88 379 MET A N 1
ATOM 2953 C CA . MET A 1 379 ? 21.346 -0.660 -35.508 1.00 52.88 379 MET A CA 1
ATOM 2954 C C . MET A 1 379 ? 21.983 0.651 -35.048 1.00 52.88 379 MET A C 1
ATOM 2956 O O . MET A 1 379 ? 23.204 0.706 -34.920 1.00 52.88 379 MET A O 1
ATOM 2960 N N . THR A 1 380 ? 21.196 1.709 -34.829 1.00 54.22 380 THR A N 1
ATOM 2961 C CA . THR A 1 380 ? 21.724 3.054 -34.520 1.00 54.22 380 THR A CA 1
ATOM 2962 C C . THR A 1 380 ? 22.551 3.101 -33.231 1.00 54.22 380 THR A C 1
ATOM 2964 O O . THR A 1 380 ? 23.401 3.973 -33.077 1.00 54.22 380 THR A O 1
ATOM 2967 N N . ASN A 1 381 ? 22.339 2.121 -32.347 1.00 54.00 381 ASN A N 1
ATOM 2968 C CA . ASN A 1 381 ? 22.665 2.189 -30.928 1.00 54.00 381 ASN A CA 1
ATOM 2969 C C . ASN A 1 381 ? 23.482 0.988 -30.393 1.00 54.00 381 ASN A C 1
ATOM 2971 O O . ASN A 1 381 ? 23.486 0.748 -29.192 1.00 54.00 381 ASN A O 1
ATOM 2975 N N . GLY A 1 382 ? 24.184 0.226 -31.241 1.00 51.53 382 GLY A N 1
ATOM 2976 C CA . GLY A 1 382 ? 25.148 -0.787 -30.765 1.00 51.53 382 GLY A CA 1
ATOM 2977 C C . GLY A 1 382 ? 24.602 -2.207 -30.550 1.00 51.53 382 GLY A C 1
ATOM 2978 O O . GLY A 1 382 ? 24.815 -2.818 -29.504 1.00 51.53 382 GLY A O 1
ATOM 2979 N N . TRP A 1 383 ? 23.954 -2.774 -31.569 1.00 53.94 383 TRP A N 1
ATOM 2980 C CA . TRP A 1 383 ? 23.859 -4.233 -31.722 1.00 53.94 383 TRP A CA 1
ATOM 2981 C C . TRP A 1 383 ? 24.859 -4.705 -32.788 1.00 53.94 383 TRP A C 1
ATOM 2983 O O . TRP A 1 383 ? 24.649 -4.455 -33.975 1.00 53.94 383 TRP A O 1
ATOM 2993 N N . THR A 1 384 ? 25.907 -5.432 -32.387 1.00 50.84 384 THR A N 1
ATOM 2994 C CA . THR A 1 384 ? 26.510 -6.462 -33.258 1.00 50.84 384 THR A CA 1
ATOM 2995 C C . THR A 1 384 ? 25.592 -7.706 -33.280 1.00 50.84 384 THR A C 1
ATOM 2997 O O . THR A 1 384 ? 24.550 -7.719 -32.617 1.00 50.84 384 THR A O 1
ATOM 3000 N N . GLY A 1 385 ? 25.850 -8.705 -34.131 1.00 54.91 385 GLY A N 1
ATOM 3001 C CA . GLY A 1 385 ? 24.808 -9.671 -34.520 1.00 54.91 385 GLY A CA 1
ATOM 3002 C C . GLY A 1 385 ? 24.697 -10.967 -33.708 1.00 54.91 385 GLY A C 1
ATOM 3003 O O . GLY A 1 385 ? 24.153 -11.010 -32.602 1.00 54.91 385 GLY A O 1
ATOM 3004 N N . ILE A 1 386 ? 25.096 -12.076 -34.339 1.00 56.72 386 ILE A N 1
ATOM 3005 C CA . ILE A 1 386 ? 24.972 -13.448 -33.815 1.00 56.72 386 ILE A CA 1
ATOM 3006 C C . ILE A 1 386 ? 26.376 -13.992 -33.557 1.00 56.72 386 ILE A C 1
ATOM 3008 O O . ILE A 1 386 ? 27.167 -14.032 -34.493 1.00 56.72 386 ILE A O 1
ATOM 3012 N N . ASP A 1 387 ? 26.646 -14.451 -32.332 1.00 53.25 387 ASP A N 1
ATOM 3013 C CA . ASP A 1 387 ? 27.911 -15.094 -31.943 1.00 53.25 387 ASP A CA 1
ATOM 3014 C C . ASP A 1 387 ? 27.800 -16.632 -32.021 1.00 53.25 387 ASP A C 1
ATOM 3016 O O . ASP A 1 387 ? 26.845 -17.250 -31.526 1.00 53.25 387 ASP A O 1
ATOM 3020 N N . TYR A 1 388 ? 28.803 -17.259 -32.641 1.00 55.81 388 TYR A N 1
ATOM 3021 C CA . TYR A 1 388 ? 28.910 -18.702 -32.857 1.00 55.81 388 TYR A CA 1
ATOM 3022 C C . TYR A 1 388 ? 29.989 -19.339 -31.975 1.00 55.81 388 TYR A C 1
ATOM 3024 O O . TYR A 1 388 ? 31.106 -19.622 -32.413 1.00 55.81 388 TYR A O 1
ATOM 3032 N N . THR A 1 389 ? 29.608 -19.685 -30.745 1.00 47.53 389 THR A N 1
ATOM 3033 C CA . THR A 1 389 ? 30.551 -20.157 -29.716 1.00 47.53 389 THR A CA 1
ATOM 3034 C C . THR A 1 389 ? 31.255 -21.507 -29.970 1.00 47.53 389 THR A C 1
ATOM 3036 O O . THR A 1 389 ? 32.122 -21.842 -29.167 1.00 47.53 389 THR A O 1
ATOM 3039 N N . TYR A 1 390 ? 30.958 -22.273 -31.046 1.00 41.50 390 TYR A N 1
ATOM 3040 C CA . TYR A 1 390 ? 31.879 -23.264 -31.669 1.00 41.50 390 TYR A CA 1
ATOM 3041 C C . TYR A 1 390 ? 31.349 -23.949 -32.965 1.00 41.50 390 TYR A C 1
ATOM 3043 O O . TYR A 1 390 ? 30.159 -23.974 -33.253 1.00 41.50 390 TYR A O 1
ATOM 3051 N N . GLN A 1 391 ? 32.290 -24.548 -33.715 1.00 44.19 391 GLN A N 1
ATOM 3052 C CA . GLN A 1 391 ? 32.213 -25.616 -34.746 1.00 44.19 391 GLN A CA 1
ATOM 3053 C C . GLN A 1 391 ? 31.026 -25.750 -35.745 1.00 44.19 391 GLN A C 1
ATOM 3055 O O . GLN A 1 391 ? 29.953 -26.266 -35.444 1.00 44.19 391 GLN A O 1
ATOM 3060 N N . ASN A 1 392 ? 31.380 -25.567 -37.026 1.00 43.41 392 ASN A N 1
ATOM 3061 C CA . ASN A 1 392 ? 30.938 -26.271 -38.252 1.00 43.41 392 ASN A CA 1
ATOM 3062 C C . ASN A 1 392 ? 29.456 -26.320 -38.691 1.00 43.41 392 ASN A C 1
ATOM 3064 O O . ASN A 1 392 ? 29.236 -26.429 -39.896 1.00 43.41 392 ASN A O 1
ATOM 3068 N N . ASN A 1 393 ? 28.449 -26.234 -37.818 1.00 44.62 393 ASN A N 1
ATOM 3069 C CA . ASN A 1 393 ? 27.032 -26.330 -38.213 1.00 44.62 393 ASN A CA 1
ATOM 3070 C C . ASN A 1 393 ? 26.278 -25.016 -37.950 1.00 44.62 393 ASN A C 1
ATOM 3072 O O . ASN A 1 393 ? 25.794 -24.759 -36.847 1.00 44.62 393 ASN A O 1
ATOM 3076 N N . ARG A 1 394 ? 26.173 -24.195 -39.004 1.00 46.66 394 ARG A N 1
ATOM 3077 C CA . ARG A 1 394 ? 25.552 -22.858 -38.997 1.00 46.66 394 ARG A CA 1
ATOM 3078 C C . ARG A 1 394 ? 24.065 -22.901 -38.614 1.00 46.66 394 ARG A C 1
ATOM 3080 O O . ARG A 1 394 ? 23.339 -23.814 -39.005 1.00 46.66 394 ARG A O 1
ATOM 3087 N N . MET A 1 395 ? 23.600 -21.862 -37.920 1.00 50.25 395 MET A N 1
ATOM 3088 C CA . MET A 1 395 ? 22.169 -21.553 -37.824 1.00 50.25 395 MET A CA 1
ATOM 3089 C C . MET A 1 395 ? 21.673 -20.939 -39.139 1.00 50.25 395 MET A C 1
ATOM 3091 O O . MET A 1 395 ? 22.451 -20.361 -39.899 1.00 50.25 395 MET A O 1
ATOM 3095 N N . SER A 1 396 ? 20.376 -21.070 -39.425 1.00 49.97 396 SER A N 1
ATOM 3096 C CA . SER A 1 396 ? 19.779 -20.500 -40.638 1.00 49.97 396 SER A CA 1
ATOM 3097 C C . SER A 1 396 ? 19.143 -19.139 -40.350 1.00 49.97 396 SER A C 1
ATOM 3099 O O . SER A 1 396 ? 18.390 -18.997 -39.386 1.00 49.97 396 SER A O 1
ATOM 3101 N N . ALA A 1 397 ? 19.425 -18.147 -41.197 1.00 52.47 397 ALA A N 1
ATOM 3102 C CA . ALA A 1 397 ? 18.953 -16.769 -41.057 1.00 52.47 397 ALA A CA 1
ATOM 3103 C C . ALA A 1 397 ? 18.161 -16.285 -42.299 1.00 52.47 397 ALA A C 1
ATOM 3105 O O . ALA A 1 397 ? 18.535 -15.280 -42.903 1.00 52.47 397 ALA A O 1
ATOM 3106 N N . PRO A 1 398 ? 17.108 -16.999 -42.753 1.00 44.91 398 PRO A N 1
ATOM 3107 C CA . PRO A 1 398 ? 16.611 -16.877 -44.127 1.00 44.91 398 PRO A CA 1
ATOM 3108 C C . PRO A 1 398 ? 15.902 -15.554 -44.463 1.00 44.91 398 PRO A C 1
ATOM 3110 O O . PRO A 1 398 ? 15.803 -15.232 -45.641 1.00 44.91 398 PRO A O 1
ATOM 3113 N N . TYR A 1 399 ? 15.395 -14.808 -43.470 1.00 49.91 399 TYR A N 1
ATOM 3114 C CA . TYR A 1 399 ? 14.514 -13.646 -43.696 1.00 49.91 399 TYR A CA 1
ATOM 3115 C C . TYR A 1 399 ? 14.654 -12.530 -42.632 1.00 49.91 399 TYR A C 1
ATOM 3117 O O . TYR A 1 399 ? 13.647 -11.992 -42.183 1.00 49.91 399 TYR A O 1
ATOM 3125 N N . ASN A 1 400 ? 15.856 -12.201 -42.143 1.00 56.16 400 ASN A N 1
ATOM 3126 C CA . ASN A 1 400 ? 16.014 -11.148 -41.115 1.00 56.16 400 ASN A CA 1
ATOM 3127 C C . ASN A 1 400 ? 16.219 -9.749 -41.707 1.00 56.16 400 ASN A C 1
ATOM 3129 O O . ASN A 1 400 ? 16.905 -9.593 -42.717 1.00 56.16 400 ASN A O 1
ATOM 3133 N N . TRP A 1 401 ? 15.678 -8.735 -41.029 1.00 53.59 401 TRP A N 1
ATOM 3134 C CA . TRP A 1 401 ? 15.854 -7.327 -41.366 1.00 53.59 401 TRP A CA 1
ATOM 3135 C C . TRP A 1 401 ? 16.772 -6.653 -40.340 1.00 53.59 401 TRP A C 1
ATOM 3137 O O . TRP A 1 401 ? 16.340 -6.105 -39.326 1.00 53.59 401 TRP A O 1
ATOM 3147 N N . TRP A 1 402 ? 18.073 -6.700 -40.627 1.00 59.41 402 TRP A N 1
ATOM 3148 C CA . TRP A 1 402 ? 19.116 -5.982 -39.891 1.00 59.41 402 TRP A CA 1
ATOM 3149 C C . TRP A 1 402 ? 19.092 -4.488 -40.251 1.00 59.41 402 TRP A C 1
ATOM 3151 O O . TRP A 1 402 ? 20.000 -4.008 -40.920 1.00 59.41 402 TRP A O 1
ATOM 3161 N N . GLY A 1 403 ? 17.980 -3.795 -39.965 1.00 55.81 403 GLY A N 1
ATOM 3162 C CA . GLY A 1 403 ? 17.744 -2.362 -40.230 1.00 55.81 403 GLY A CA 1
ATOM 3163 C C . GLY A 1 403 ? 17.987 -1.872 -41.672 1.00 55.81 403 GLY A C 1
ATOM 3164 O O . GLY A 1 403 ? 17.966 -0.675 -41.940 1.00 55.81 403 GLY A O 1
ATOM 3165 N N . SER A 1 404 ? 18.256 -2.779 -42.611 1.00 51.50 404 SER A N 1
ATOM 3166 C CA . SER A 1 404 ? 18.857 -2.504 -43.914 1.00 51.50 404 SER A CA 1
ATOM 3167 C C . SER A 1 404 ? 18.490 -3.603 -44.906 1.00 51.50 404 SER A C 1
ATOM 3169 O O . SER A 1 404 ? 18.271 -4.757 -44.535 1.00 51.50 404 SER A O 1
ATOM 3171 N N . ASN A 1 405 ? 18.433 -3.242 -46.185 1.00 54.78 405 ASN A N 1
ATOM 3172 C CA . ASN A 1 405 ? 18.339 -4.173 -47.311 1.00 54.78 405 ASN A CA 1
ATOM 3173 C C . ASN A 1 405 ? 19.688 -4.349 -48.040 1.00 54.78 405 ASN A C 1
ATOM 3175 O O . ASN A 1 405 ? 19.775 -5.126 -48.993 1.00 54.78 405 ASN A O 1
ATOM 3179 N N . ASN A 1 406 ? 20.741 -3.641 -47.614 1.00 56.25 406 ASN A N 1
ATOM 3180 C CA . ASN A 1 406 ? 22.069 -3.770 -48.197 1.00 56.25 406 ASN A CA 1
ATOM 3181 C C . ASN A 1 406 ? 22.726 -5.061 -47.704 1.00 56.25 406 ASN A C 1
ATOM 3183 O O . ASN A 1 406 ? 23.087 -5.195 -46.534 1.00 56.25 406 ASN A O 1
ATOM 3187 N N . ARG A 1 407 ? 22.934 -5.994 -48.637 1.00 52.28 407 ARG A N 1
ATOM 3188 C CA . ARG A 1 407 ? 23.551 -7.290 -48.363 1.00 52.28 407 ARG A CA 1
ATOM 3189 C C . ARG A 1 407 ? 24.905 -7.185 -47.655 1.00 52.28 407 ARG A C 1
ATOM 3191 O O . ARG A 1 407 ? 25.157 -7.990 -46.772 1.00 52.28 407 ARG A O 1
ATOM 3198 N N . THR A 1 408 ? 25.763 -6.232 -48.015 1.00 52.91 408 THR A N 1
ATOM 3199 C CA . THR A 1 408 ? 27.099 -6.110 -47.402 1.00 52.91 408 THR A CA 1
ATOM 3200 C C . THR A 1 408 ? 27.022 -5.590 -45.966 1.00 52.91 408 THR A C 1
ATOM 3202 O O . THR A 1 408 ? 27.822 -5.999 -45.133 1.00 52.91 408 THR A O 1
ATOM 3205 N N . THR A 1 409 ? 26.027 -4.753 -45.651 1.00 56.06 409 THR A N 1
ATOM 3206 C CA . THR A 1 409 ? 25.724 -4.357 -44.266 1.00 56.06 409 THR A CA 1
ATOM 3207 C C . THR A 1 409 ? 25.223 -5.553 -43.455 1.00 56.06 409 THR A C 1
ATOM 3209 O O . THR A 1 409 ? 25.643 -5.725 -42.323 1.00 56.06 409 THR A O 1
ATOM 3212 N N . ILE A 1 410 ? 24.378 -6.407 -44.046 1.00 54.38 410 ILE A N 1
ATOM 3213 C CA . ILE A 1 410 ? 23.880 -7.637 -43.408 1.00 54.38 410 ILE A CA 1
ATOM 3214 C C . ILE A 1 410 ? 25.009 -8.660 -43.173 1.00 54.38 410 ILE A C 1
ATOM 3216 O O . ILE A 1 410 ? 25.073 -9.235 -42.092 1.00 54.38 410 ILE A O 1
ATOM 3220 N N . ASP A 1 411 ? 25.888 -8.883 -44.161 1.00 53.88 411 ASP A N 1
ATOM 3221 C CA . ASP A 1 411 ? 27.060 -9.777 -44.060 1.00 53.88 411 ASP A CA 1
ATOM 3222 C C . ASP A 1 411 ? 27.961 -9.328 -42.891 1.00 53.88 411 ASP A C 1
ATOM 3224 O O . ASP A 1 411 ? 28.214 -10.101 -41.974 1.00 53.88 411 ASP A O 1
ATOM 3228 N N . GLY A 1 412 ? 28.380 -8.054 -42.881 1.00 55.47 412 GLY A N 1
ATOM 3229 C CA . GLY A 1 412 ? 29.326 -7.496 -41.903 1.00 55.47 412 GLY A CA 1
ATOM 3230 C C . GLY A 1 412 ? 28.796 -7.297 -40.476 1.00 55.47 412 GLY A C 1
ATOM 3231 O O . GLY A 1 412 ? 29.495 -6.704 -39.660 1.00 55.47 412 GLY A O 1
ATOM 3232 N N . LEU A 1 413 ? 27.577 -7.758 -40.180 1.00 54.16 413 LEU A N 1
ATOM 3233 C CA . LEU A 1 413 ? 26.999 -7.803 -38.831 1.00 54.16 413 LEU A CA 1
ATOM 3234 C C . LEU A 1 413 ? 26.921 -9.231 -38.270 1.00 54.16 413 LEU A C 1
ATOM 3236 O O . LEU A 1 413 ? 26.633 -9.405 -37.088 1.00 54.16 413 LEU A O 1
ATOM 3240 N N . ILE A 1 414 ? 27.157 -10.257 -39.092 1.00 55.91 414 ILE A N 1
ATOM 3241 C CA . ILE A 1 414 ? 27.160 -11.659 -38.668 1.00 55.91 414 ILE A CA 1
ATOM 3242 C C . ILE A 1 414 ? 28.611 -12.061 -38.394 1.00 55.91 414 ILE A C 1
ATOM 3244 O O . ILE A 1 414 ? 29.354 -12.346 -39.324 1.00 55.91 414 ILE A O 1
ATOM 3248 N N . GLU A 1 415 ? 29.006 -12.100 -37.122 1.00 51.00 415 GLU A N 1
ATOM 3249 C CA . GLU A 1 415 ? 30.345 -12.538 -36.713 1.00 51.00 415 GLU A CA 1
ATOM 3250 C C . GLU A 1 415 ? 30.437 -14.068 -36.758 1.00 51.00 415 GLU A C 1
ATOM 3252 O O . GLU A 1 415 ? 29.936 -14.761 -35.872 1.00 51.00 415 GLU A O 1
ATOM 3257 N N . ASP A 1 416 ? 31.054 -14.626 -37.803 1.00 49.62 416 ASP A N 1
ATOM 3258 C CA . ASP A 1 416 ? 31.158 -16.070 -38.000 1.00 49.62 416 ASP A CA 1
ATOM 3259 C C . ASP A 1 416 ? 32.597 -16.590 -37.798 1.00 49.62 416 ASP A C 1
ATOM 3261 O O . ASP A 1 416 ? 33.597 -15.883 -37.924 1.00 49.62 416 ASP A O 1
ATOM 3265 N N . ILE A 1 417 ? 32.718 -17.868 -37.424 1.00 43.56 417 ILE A N 1
ATOM 3266 C CA . ILE A 1 417 ? 33.988 -18.517 -37.050 1.00 43.56 417 ILE A CA 1
ATOM 3267 C C . ILE A 1 417 ? 35.069 -18.487 -38.157 1.00 43.56 417 ILE A C 1
ATOM 3269 O O . ILE A 1 417 ? 36.228 -18.812 -37.896 1.00 43.56 417 ILE A O 1
ATOM 3273 N N . ASN A 1 418 ? 34.710 -18.115 -39.390 1.00 47.06 418 ASN A N 1
ATOM 3274 C CA . ASN A 1 418 ? 35.628 -17.955 -40.519 1.00 47.06 418 ASN A CA 1
ATOM 3275 C C . ASN A 1 418 ? 36.235 -16.541 -40.626 1.00 47.06 418 ASN A C 1
ATOM 3277 O O . ASN A 1 418 ? 37.308 -16.401 -41.216 1.00 47.06 418 ASN A O 1
ATOM 3281 N N . ASP A 1 419 ? 35.605 -15.517 -40.045 1.00 47.94 419 ASP A N 1
ATOM 3282 C CA . ASP A 1 419 ? 36.060 -14.120 -40.137 1.00 47.94 419 ASP A CA 1
ATOM 3283 C C . ASP A 1 419 ? 37.277 -13.859 -39.236 1.00 47.94 419 ASP A C 1
ATOM 3285 O O . ASP A 1 419 ? 38.194 -13.107 -39.571 1.00 47.94 419 ASP A O 1
ATOM 3289 N N . ASN A 1 420 ? 37.334 -14.560 -38.103 1.00 44.91 420 ASN A N 1
ATOM 3290 C CA . ASN A 1 420 ? 38.247 -14.283 -36.994 1.00 44.91 420 ASN A CA 1
ATOM 3291 C C . ASN A 1 420 ? 39.646 -14.932 -37.136 1.00 44.91 420 ASN A C 1
ATOM 3293 O O . ASN A 1 420 ? 40.298 -15.246 -36.141 1.00 44.91 420 ASN A O 1
ATOM 3297 N N . ASN A 1 421 ? 40.105 -15.208 -38.367 1.00 38.03 421 ASN A N 1
ATOM 3298 C CA . ASN A 1 421 ? 41.353 -15.958 -38.608 1.00 38.03 421 ASN A CA 1
ATOM 3299 C C . ASN A 1 421 ? 42.166 -15.505 -39.845 1.00 38.03 421 ASN A C 1
ATOM 3301 O O . ASN A 1 421 ? 42.918 -16.286 -40.428 1.00 38.03 421 ASN A O 1
ATOM 3305 N N . GLY A 1 422 ? 42.007 -14.246 -40.276 1.00 38.06 422 GLY A N 1
ATOM 3306 C CA . GLY A 1 422 ? 42.861 -13.619 -41.303 1.00 38.06 422 GLY A CA 1
ATOM 3307 C C . GLY A 1 422 ? 42.745 -14.196 -42.724 1.00 38.06 422 GLY A C 1
ATOM 3308 O O . GLY A 1 422 ? 43.629 -13.972 -43.553 1.00 38.06 422 GLY A O 1
ATOM 3309 N N . GLY A 1 423 ? 41.685 -14.956 -43.008 1.00 30.30 423 GLY A N 1
ATOM 3310 C CA . GLY A 1 423 ? 41.400 -15.513 -44.330 1.00 30.30 423 GLY A CA 1
ATOM 3311 C C . GLY A 1 423 ? 40.722 -14.512 -45.271 1.00 30.30 423 GLY A C 1
ATOM 3312 O O . GLY A 1 423 ? 40.058 -13.574 -44.838 1.00 30.30 423 GLY A O 1
ATOM 3313 N N . ASN A 1 424 ? 40.857 -14.729 -46.583 1.00 31.44 424 ASN A N 1
ATOM 3314 C CA . ASN A 1 424 ? 40.085 -13.978 -47.578 1.00 31.44 424 ASN A CA 1
ATOM 3315 C C . ASN A 1 424 ? 38.581 -14.224 -47.384 1.00 31.44 424 ASN A C 1
ATOM 3317 O O . ASN A 1 424 ? 38.185 -15.374 -47.181 1.00 31.44 424 ASN A O 1
ATOM 3321 N N . TRP A 1 425 ? 37.761 -13.176 -47.528 1.00 31.48 425 TRP A N 1
ATOM 3322 C CA . TRP A 1 425 ? 36.301 -13.242 -47.398 1.00 31.48 425 TRP A CA 1
ATOM 3323 C C . TRP A 1 425 ? 35.713 -14.421 -48.185 1.00 31.48 425 TRP A C 1
ATOM 3325 O O . TRP A 1 425 ? 35.826 -14.489 -49.415 1.00 31.48 425 TRP A O 1
ATOM 3335 N N . VAL A 1 426 ? 35.075 -15.360 -47.479 1.00 27.94 426 VAL A N 1
ATOM 3336 C CA . VAL A 1 426 ? 34.411 -16.499 -48.118 1.00 27.94 426 VAL A CA 1
ATOM 3337 C C . VAL A 1 426 ? 33.157 -15.981 -48.808 1.00 27.94 426 VAL A C 1
ATOM 3339 O O . VAL A 1 426 ? 32.211 -15.537 -48.168 1.00 27.94 426 VAL A O 1
ATOM 3342 N N . ASN A 1 427 ? 33.166 -16.033 -50.137 1.00 31.22 427 ASN A N 1
ATOM 3343 C CA . ASN A 1 427 ? 32.155 -15.418 -50.988 1.00 31.22 427 ASN A CA 1
ATOM 3344 C C . ASN A 1 427 ? 30.795 -16.136 -50.861 1.00 31.22 427 ASN A C 1
ATOM 3346 O O . ASN A 1 427 ? 30.466 -17.032 -51.644 1.00 31.22 427 ASN A O 1
ATOM 3350 N N . TYR A 1 428 ? 30.008 -15.762 -49.850 1.00 31.09 428 TYR A N 1
ATOM 3351 C CA . TYR A 1 428 ? 28.653 -16.268 -49.662 1.00 31.09 428 TYR A CA 1
ATOM 3352 C C . TYR A 1 428 ? 27.783 -15.808 -50.842 1.00 31.09 428 TYR A C 1
ATOM 3354 O O . TYR A 1 428 ? 27.814 -14.640 -51.241 1.00 31.09 428 TYR A O 1
ATOM 3362 N N . CYS A 1 429 ? 27.008 -16.722 -51.426 1.00 32.31 429 CYS A N 1
ATOM 3363 C CA . CYS A 1 429 ? 26.078 -16.395 -52.509 1.00 32.31 429 CYS A CA 1
ATOM 3364 C C . CYS A 1 429 ? 24.725 -15.961 -51.922 1.00 32.31 429 CYS A C 1
ATOM 3366 O O . CYS A 1 429 ? 24.235 -16.621 -51.004 1.00 32.31 429 CYS A O 1
ATOM 3368 N N . PRO A 1 430 ? 24.080 -14.897 -52.436 1.00 34.94 430 PRO A N 1
ATOM 3369 C CA . PRO A 1 430 ? 22.771 -14.495 -51.941 1.00 34.94 430 PRO A CA 1
ATOM 3370 C C . PRO A 1 430 ? 21.723 -15.551 -52.297 1.00 34.94 430 PRO A C 1
ATOM 3372 O O . PRO A 1 430 ? 21.574 -15.926 -53.463 1.00 34.94 430 PRO A O 1
ATOM 3375 N N . PHE A 1 431 ? 20.959 -16.000 -51.302 1.00 33.12 431 PHE A N 1
ATOM 3376 C CA . PHE A 1 431 ? 19.809 -16.870 -51.528 1.00 33.12 431 PHE A CA 1
ATOM 3377 C C . PHE A 1 431 ? 18.620 -16.062 -52.079 1.00 33.12 431 PHE A C 1
ATOM 3379 O O . PHE A 1 431 ? 17.719 -15.674 -51.345 1.00 33.12 431 PHE A O 1
ATOM 3386 N N . TRP A 1 432 ? 18.610 -15.929 -53.411 1.00 41.00 432 TRP A N 1
ATOM 3387 C CA . TRP A 1 432 ? 17.482 -15.523 -54.267 1.00 41.00 432 TRP A CA 1
ATOM 3388 C C . TRP A 1 432 ? 17.065 -14.042 -54.239 1.00 41.00 432 TRP A C 1
ATOM 3390 O O . TRP A 1 432 ? 17.372 -13.279 -53.331 1.00 41.00 432 TRP A O 1
ATOM 3400 N N . THR A 1 433 ? 16.364 -13.637 -55.304 1.00 38.78 433 THR A N 1
ATOM 3401 C CA . THR A 1 433 ? 15.880 -12.260 -55.536 1.00 38.78 433 THR A CA 1
ATOM 3402 C C . THR A 1 433 ? 14.400 -12.176 -55.935 1.00 38.78 433 THR A C 1
ATOM 3404 O O . THR A 1 433 ? 13.886 -11.076 -56.111 1.00 38.78 433 THR A O 1
ATOM 3407 N N . THR A 1 434 ? 13.690 -13.305 -56.080 1.00 38.25 434 THR A N 1
ATOM 3408 C CA . THR A 1 434 ? 12.235 -13.348 -56.341 1.00 38.25 434 THR A CA 1
ATOM 3409 C C . THR A 1 434 ? 11.584 -14.591 -55.725 1.00 38.25 434 THR A C 1
ATOM 3411 O O . THR A 1 434 ? 12.248 -15.593 -55.463 1.00 38.25 434 THR A O 1
ATOM 3414 N N . SER A 1 435 ? 10.265 -14.535 -55.523 1.00 37.41 435 SER A N 1
ATOM 3415 C CA . SER A 1 435 ? 9.444 -15.508 -54.779 1.00 37.41 435 SER A CA 1
ATOM 3416 C C . SER A 1 435 ? 9.230 -16.881 -55.449 1.00 37.41 435 SER A C 1
ATOM 3418 O O . SER A 1 435 ? 8.311 -17.603 -55.068 1.00 37.41 435 SER A O 1
ATOM 3420 N N . ALA A 1 436 ? 10.031 -17.247 -56.454 1.00 34.41 436 ALA A N 1
ATOM 3421 C CA . ALA A 1 436 ? 9.920 -18.507 -57.193 1.00 34.41 436 ALA A CA 1
ATOM 3422 C C . ALA A 1 436 ? 11.315 -19.102 -57.472 1.00 34.41 436 ALA A C 1
ATOM 3424 O O . ALA A 1 436 ? 11.957 -18.798 -58.477 1.00 34.41 436 ALA A O 1
ATOM 3425 N N . MET A 1 437 ? 11.785 -19.956 -56.560 1.00 43.72 437 MET A N 1
ATOM 3426 C CA . MET A 1 437 ? 13.051 -20.699 -56.672 1.00 43.72 437 MET A CA 1
ATOM 3427 C C . MET A 1 437 ? 13.059 -21.598 -57.923 1.00 43.72 437 MET A C 1
ATOM 3429 O O . MET A 1 437 ? 12.037 -22.235 -58.168 1.00 43.72 437 MET A O 1
ATOM 3433 N N . ASN A 1 438 ? 14.184 -21.714 -58.662 1.00 36.81 438 ASN A N 1
ATOM 3434 C CA . ASN A 1 438 ? 14.459 -22.896 -59.522 1.00 36.81 438 ASN A CA 1
ATOM 3435 C C . ASN A 1 438 ? 15.852 -23.029 -60.206 1.00 36.81 438 ASN A C 1
ATOM 3437 O O . ASN A 1 438 ? 16.172 -24.142 -60.614 1.00 36.81 438 ASN A O 1
ATOM 3441 N N . VAL A 1 439 ? 16.693 -21.989 -60.383 1.00 30.16 439 VAL A N 1
ATOM 3442 C CA . VAL A 1 439 ? 17.983 -22.113 -61.131 1.00 30.16 439 VAL A CA 1
ATOM 3443 C C . VAL A 1 439 ? 19.168 -21.371 -60.478 1.00 30.16 439 VAL A C 1
ATOM 3445 O O . VAL A 1 439 ? 18.996 -20.278 -59.950 1.00 30.16 439 VAL A O 1
ATOM 3448 N N . LEU A 1 440 ? 20.379 -21.946 -60.581 1.00 31.25 440 LEU A N 1
ATOM 3449 C CA . LEU A 1 440 ? 21.689 -21.351 -60.247 1.00 31.25 440 LEU A CA 1
ATOM 3450 C C . LEU A 1 440 ? 22.647 -21.436 -61.458 1.00 31.25 440 LEU A C 1
ATOM 3452 O O . LEU A 1 440 ? 22.600 -22.416 -62.200 1.00 31.25 440 LEU A O 1
ATOM 3456 N N . THR A 1 441 ? 23.547 -20.456 -61.643 1.00 35.06 441 THR A N 1
ATOM 3457 C CA . THR A 1 441 ? 24.569 -20.436 -62.723 1.00 35.06 441 THR A CA 1
ATOM 3458 C C . THR A 1 441 ? 25.884 -19.768 -62.286 1.00 35.06 441 THR A C 1
ATOM 3460 O O . THR A 1 441 ? 25.888 -18.966 -61.359 1.00 35.06 441 THR A O 1
ATOM 3463 N N . SER A 1 442 ? 27.000 -20.072 -62.960 1.00 37.06 442 SER A N 1
ATOM 3464 C CA . SER A 1 442 ? 28.354 -20.045 -62.372 1.00 37.06 442 SER A CA 1
ATOM 3465 C C . SER A 1 442 ? 29.363 -19.026 -62.957 1.00 37.06 442 SER A C 1
ATOM 3467 O O . SER A 1 442 ? 30.503 -19.402 -63.217 1.00 37.06 442 SER A O 1
ATOM 3469 N N . ASN A 1 443 ? 28.991 -17.758 -63.193 1.00 43.41 443 ASN A N 1
ATOM 3470 C CA . ASN A 1 443 ? 29.885 -16.744 -63.800 1.00 43.41 443 ASN A CA 1
ATOM 3471 C C . ASN A 1 443 ? 29.777 -15.363 -63.115 1.00 43.41 443 ASN A C 1
ATOM 3473 O O . ASN A 1 443 ? 28.812 -14.647 -63.378 1.00 43.41 443 ASN A O 1
ATOM 3477 N N . CYS A 1 444 ? 30.753 -14.949 -62.289 1.00 42.19 444 CYS A N 1
ATOM 3478 C CA . CYS A 1 444 ? 30.738 -13.638 -61.601 1.00 42.19 444 CYS A CA 1
ATOM 3479 C C . CYS A 1 444 ? 32.136 -12.999 -61.384 1.00 42.19 444 CYS A C 1
ATOM 3481 O O . CYS A 1 444 ? 32.616 -12.944 -60.256 1.00 42.19 444 CYS A O 1
ATOM 3483 N N . THR A 1 445 ? 32.755 -12.434 -62.429 1.00 50.56 445 THR A N 1
ATOM 3484 C CA . THR A 1 445 ? 33.747 -11.336 -62.306 1.00 50.56 445 THR A CA 1
ATOM 3485 C C . THR A 1 445 ? 33.658 -10.385 -63.512 1.00 50.56 445 THR A C 1
ATOM 3487 O O . THR A 1 445 ? 33.416 -10.819 -64.639 1.00 50.56 445 THR A O 1
ATOM 3490 N N . ARG A 1 446 ? 33.837 -9.076 -63.281 1.00 54.66 446 ARG A N 1
ATOM 3491 C CA . ARG A 1 446 ? 33.879 -8.007 -64.301 1.00 54.66 446 ARG A CA 1
ATOM 3492 C C . ARG A 1 446 ? 34.721 -6.832 -63.778 1.00 54.66 446 ARG A C 1
ATOM 3494 O O . ARG A 1 446 ? 34.714 -6.590 -62.574 1.00 54.66 446 ARG A O 1
ATOM 3501 N N . THR A 1 447 ? 35.397 -6.090 -64.656 1.00 58.41 447 THR A N 1
ATOM 3502 C CA . THR A 1 447 ? 36.042 -4.804 -64.312 1.00 58.41 447 THR A CA 1
ATOM 3503 C C . THR A 1 447 ? 35.031 -3.807 -63.729 1.00 58.41 447 THR A C 1
ATOM 3505 O O . THR A 1 447 ? 33.973 -3.599 -64.329 1.00 58.41 447 THR A O 1
ATOM 3508 N N . ARG A 1 448 ? 35.353 -3.168 -62.594 1.00 74.75 448 ARG A N 1
ATOM 3509 C CA . ARG A 1 448 ? 34.452 -2.276 -61.831 1.00 74.75 448 ARG A CA 1
ATOM 3510 C C . ARG A 1 448 ? 35.221 -1.134 -61.149 1.00 74.75 448 ARG A C 1
ATOM 3512 O O . ARG A 1 448 ? 36.363 -1.332 -60.741 1.00 74.75 448 ARG A O 1
ATOM 3519 N N . VAL A 1 449 ? 34.584 0.030 -61.008 1.00 76.94 449 VAL A N 1
ATOM 3520 C CA . VAL A 1 449 ? 34.987 1.124 -60.103 1.00 76.94 449 VAL A CA 1
ATOM 3521 C C . VAL A 1 449 ? 33.809 1.401 -59.178 1.00 76.94 449 VAL A C 1
ATOM 3523 O O . VAL A 1 449 ? 32.669 1.435 -59.641 1.00 76.94 449 VAL A O 1
ATOM 3526 N N . ASP A 1 450 ? 34.090 1.576 -57.892 1.00 77.25 450 ASP A N 1
ATOM 3527 C CA . ASP A 1 450 ? 33.092 1.729 -56.839 1.00 77.25 450 ASP A CA 1
ATOM 3528 C C . ASP A 1 450 ? 33.399 2.940 -55.970 1.00 77.25 450 ASP A C 1
ATOM 3530 O O . ASP A 1 450 ? 34.407 2.978 -55.273 1.00 77.25 450 ASP A O 1
ATOM 3534 N N . PHE A 1 451 ? 32.503 3.922 -55.986 1.00 79.44 451 PHE A N 1
ATOM 3535 C CA . PHE A 1 451 ? 32.563 5.074 -55.095 1.00 79.44 451 PHE A CA 1
ATOM 3536 C C . PHE A 1 451 ? 32.186 4.641 -53.677 1.00 79.44 451 PHE A C 1
ATOM 3538 O O . PHE A 1 451 ? 31.094 4.117 -53.455 1.00 79.44 451 PHE A O 1
ATOM 3545 N N . THR A 1 452 ? 33.102 4.830 -52.729 1.00 79.12 452 THR A N 1
ATOM 3546 C CA . THR A 1 452 ? 32.944 4.397 -51.333 1.00 79.12 452 THR A CA 1
ATOM 3547 C C . THR A 1 452 ? 32.541 5.536 -50.404 1.00 79.12 452 THR A C 1
ATOM 3549 O O . THR A 1 452 ? 31.915 5.286 -49.379 1.00 79.12 452 THR A O 1
ATOM 3552 N N . SER A 1 453 ? 32.864 6.782 -50.758 1.00 79.00 453 SER A N 1
ATOM 3553 C CA . SER A 1 453 ? 32.339 7.984 -50.106 1.00 79.00 453 SER A CA 1
ATOM 3554 C C . SER A 1 453 ? 32.482 9.196 -51.037 1.00 79.00 453 SER A C 1
ATOM 3556 O O . SER A 1 453 ? 33.497 9.283 -51.723 1.00 79.00 453 SER A O 1
ATOM 3558 N N . PRO A 1 454 ? 31.531 10.142 -51.078 1.00 81.50 454 PRO A N 1
ATOM 3559 C CA . PRO A 1 454 ? 30.224 10.071 -50.435 1.00 81.50 454 PRO A CA 1
ATOM 3560 C C . PRO A 1 454 ? 29.284 9.101 -51.176 1.00 81.50 454 PRO A C 1
ATOM 3562 O O . PRO A 1 454 ? 29.671 8.454 -52.148 1.00 81.50 454 PRO A O 1
ATOM 3565 N N . ALA A 1 455 ? 28.035 8.980 -50.721 1.00 78.19 455 ALA A N 1
ATOM 3566 C CA . ALA A 1 455 ? 27.030 8.162 -51.398 1.00 78.19 455 ALA A CA 1
ATOM 3567 C C . ALA A 1 455 ? 26.520 8.823 -52.695 1.00 78.19 455 ALA A C 1
ATOM 3569 O O . ALA A 1 455 ? 26.425 10.050 -52.795 1.00 78.19 455 ALA A O 1
ATOM 3570 N N . ASN A 1 456 ? 26.134 8.009 -53.680 1.00 81.56 456 ASN A N 1
ATOM 3571 C CA . ASN A 1 456 ? 25.527 8.502 -54.916 1.00 81.56 456 ASN A CA 1
ATOM 3572 C C . ASN A 1 456 ? 24.141 9.110 -54.646 1.00 81.56 456 ASN A C 1
ATOM 3574 O O . ASN A 1 456 ? 23.302 8.482 -54.003 1.00 81.56 456 ASN A O 1
ATOM 3578 N N . GLY A 1 457 ? 23.915 10.326 -55.139 1.00 82.56 457 GLY A N 1
ATOM 3579 C CA . GLY A 1 457 ? 22.729 11.135 -54.859 1.00 82.56 457 GLY A CA 1
ATOM 3580 C C . GLY A 1 457 ? 22.797 11.955 -53.564 1.00 82.56 457 GLY A C 1
ATOM 3581 O O . GLY A 1 457 ? 21.784 12.531 -53.181 1.00 82.56 457 GLY A O 1
ATOM 3582 N N . SER A 1 458 ? 23.939 12.005 -52.868 1.00 80.69 458 SER A N 1
ATOM 3583 C CA . SER A 1 458 ? 24.050 12.713 -51.581 1.00 80.69 458 SER A CA 1
ATOM 3584 C C . SER A 1 458 ? 24.291 14.220 -51.710 1.00 80.69 458 SER A C 1
ATOM 3586 O O . SER A 1 458 ? 24.958 14.687 -52.636 1.00 80.69 458 SER A O 1
ATOM 3588 N N . SER A 1 459 ? 23.799 14.972 -50.723 1.00 85.06 459 SER A N 1
ATOM 3589 C CA . SER A 1 459 ? 24.161 16.377 -50.511 1.00 85.06 459 SER A CA 1
ATOM 3590 C C . SER A 1 459 ? 25.449 16.494 -49.693 1.00 85.06 459 SER A C 1
ATOM 3592 O O . SER A 1 459 ? 25.663 15.718 -48.764 1.00 85.06 459 SER A O 1
ATOM 3594 N N . GLN A 1 460 ? 26.294 17.463 -50.033 1.00 85.12 460 GLN A N 1
ATOM 3595 C CA . GLN A 1 460 ? 27.625 17.705 -49.477 1.00 85.12 460 GLN A CA 1
ATOM 3596 C C . GLN A 1 460 ? 27.782 19.197 -49.156 1.00 85.12 460 GLN A C 1
ATOM 3598 O O . GLN A 1 460 ? 27.370 20.052 -49.937 1.00 85.12 460 GLN A O 1
ATOM 3603 N N . VAL A 1 461 ? 28.362 19.537 -48.005 1.00 79.81 461 VAL A N 1
ATOM 3604 C CA . VAL A 1 461 ? 28.364 20.925 -47.508 1.00 79.81 461 VAL A CA 1
ATOM 3605 C C . VAL A 1 461 ? 29.647 21.663 -47.907 1.00 79.81 461 VAL A C 1
ATOM 3607 O O . VAL A 1 461 ? 30.750 21.147 -47.742 1.00 79.81 461 VAL A O 1
ATOM 3610 N N . GLY A 1 462 ? 29.511 22.898 -48.399 1.00 79.12 462 GLY A N 1
ATOM 3611 C CA . GLY A 1 462 ? 30.638 23.762 -48.767 1.00 79.12 462 GLY A CA 1
ATOM 3612 C C . GLY A 1 462 ? 31.034 23.681 -50.247 1.00 79.12 462 GLY A C 1
ATOM 3613 O O . GLY A 1 462 ? 30.196 23.450 -51.109 1.00 79.12 462 GLY A O 1
ATOM 3614 N N . TYR A 1 463 ? 32.311 23.935 -50.555 1.00 79.06 463 TYR A N 1
ATOM 3615 C CA . TYR A 1 463 ? 32.788 24.206 -51.928 1.00 79.06 463 TYR A CA 1
ATOM 3616 C C . TYR A 1 463 ? 33.875 23.238 -52.432 1.00 79.06 463 TYR A C 1
ATOM 3618 O O . TYR A 1 463 ? 34.289 23.322 -53.586 1.00 79.06 463 TYR A O 1
ATOM 3626 N N . ASN A 1 464 ? 34.351 22.322 -51.588 1.00 85.38 464 ASN A N 1
ATOM 3627 C CA . ASN A 1 464 ? 35.368 21.322 -51.924 1.00 85.38 464 ASN A CA 1
ATOM 3628 C C . ASN A 1 464 ? 34.859 19.943 -51.485 1.00 85.38 464 ASN A C 1
ATOM 3630 O O . ASN A 1 464 ? 34.191 19.849 -50.457 1.00 85.38 464 ASN A O 1
ATOM 3634 N N . LEU A 1 465 ? 35.196 18.885 -52.223 1.00 88.81 465 LEU A N 1
ATOM 3635 C CA . LEU A 1 465 ? 34.745 17.523 -51.936 1.00 88.81 465 LEU A CA 1
ATOM 3636 C C . LEU A 1 465 ? 35.825 16.498 -52.291 1.00 88.81 465 LEU A C 1
ATOM 3638 O O . LEU A 1 465 ? 36.274 16.437 -53.433 1.00 88.81 465 LEU A O 1
ATOM 3642 N N . THR A 1 466 ? 36.202 15.651 -51.334 1.00 90.12 466 THR A N 1
ATOM 3643 C CA . THR A 1 466 ? 37.006 14.452 -51.609 1.00 90.12 466 THR A CA 1
ATOM 3644 C C . THR A 1 466 ? 36.084 13.260 -51.815 1.00 90.12 466 THR A C 1
ATOM 3646 O O . THR A 1 466 ? 35.252 12.963 -50.962 1.00 90.12 466 THR A O 1
ATOM 3649 N N . ILE A 1 467 ? 36.253 12.580 -52.945 1.00 88.12 467 ILE A N 1
ATOM 3650 C CA . ILE A 1 467 ? 35.514 11.381 -53.323 1.00 88.12 467 ILE A CA 1
ATOM 3651 C C . ILE A 1 467 ? 36.473 10.193 -53.246 1.00 88.12 467 ILE A C 1
ATOM 3653 O O . ILE A 1 467 ? 37.478 10.143 -53.954 1.00 88.12 467 ILE A O 1
ATOM 3657 N N . ASN A 1 468 ? 36.161 9.239 -52.379 1.00 88.75 468 ASN A N 1
ATOM 3658 C CA . ASN A 1 468 ? 36.874 7.980 -52.214 1.00 88.75 468 ASN A CA 1
ATOM 3659 C C . ASN A 1 468 ? 36.273 6.907 -53.130 1.00 88.75 468 ASN A C 1
ATOM 3661 O O . ASN A 1 468 ? 35.057 6.849 -53.337 1.00 88.75 468 ASN A O 1
ATOM 3665 N N . TYR A 1 469 ? 37.123 6.030 -53.654 1.00 83.56 469 TYR A N 1
ATOM 3666 C CA . TYR A 1 469 ? 36.727 4.919 -54.512 1.00 83.56 469 TYR A CA 1
ATOM 3667 C C . TYR A 1 469 ? 37.647 3.708 -54.342 1.00 83.56 469 TYR A C 1
ATOM 3669 O O . TYR A 1 469 ? 38.792 3.815 -53.910 1.00 83.56 469 TYR A O 1
ATOM 3677 N N . THR A 1 470 ? 37.150 2.541 -54.732 1.00 81.38 470 THR A N 1
ATOM 3678 C CA . THR A 1 470 ? 37.947 1.340 -54.992 1.00 81.38 470 THR A CA 1
ATOM 3679 C C . THR A 1 470 ? 37.756 0.906 -56.443 1.00 81.38 470 THR A C 1
ATOM 3681 O O . THR A 1 470 ? 36.850 1.365 -57.144 1.00 81.38 470 THR A O 1
ATOM 3684 N N . HIS A 1 471 ? 38.635 0.038 -56.940 1.00 75.12 471 HIS A N 1
ATOM 3685 C CA . HIS A 1 471 ? 38.541 -0.494 -58.298 1.00 75.12 471 HIS A CA 1
ATOM 3686 C C . HIS A 1 471 ? 38.990 -1.952 -58.358 1.00 75.12 471 HIS A C 1
ATOM 3688 O O . HIS A 1 471 ? 39.727 -2.436 -57.500 1.00 75.12 471 HIS A O 1
ATOM 3694 N N . LEU A 1 472 ? 38.504 -2.665 -59.373 1.00 67.81 472 LEU A N 1
ATOM 3695 C CA . LEU A 1 472 ? 38.781 -4.078 -59.594 1.00 67.81 472 LEU A CA 1
ATOM 3696 C C . LEU A 1 472 ? 39.035 -4.329 -61.079 1.00 67.81 472 LEU A C 1
ATOM 3698 O O . LEU A 1 472 ? 38.200 -4.003 -61.925 1.00 67.81 472 LEU A O 1
ATOM 3702 N N . MET A 1 473 ? 40.172 -4.961 -61.390 1.00 63.09 473 MET A N 1
ATOM 3703 C CA . MET A 1 473 ? 40.572 -5.353 -62.751 1.00 63.09 473 MET A CA 1
ATOM 3704 C C . MET A 1 473 ? 40.603 -4.186 -63.763 1.00 63.09 473 MET A C 1
ATOM 3706 O O . MET A 1 473 ? 40.371 -4.401 -64.954 1.00 63.09 473 MET A O 1
ATOM 3710 N N . VAL A 1 474 ? 40.883 -2.963 -63.297 1.00 71.12 474 VAL A N 1
ATOM 3711 C CA . VAL A 1 474 ? 41.163 -1.772 -64.122 1.00 71.12 474 VAL A CA 1
ATOM 3712 C C . VAL A 1 474 ? 42.654 -1.72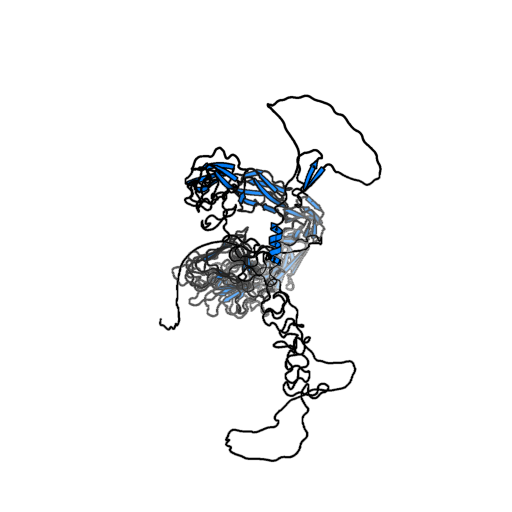8 -64.473 1.00 71.12 474 VAL A C 1
ATOM 3714 O O . VAL A 1 474 ? 43.493 -2.109 -63.659 1.00 71.12 474 VAL A O 1
ATOM 3717 N N . SER A 1 475 ? 42.992 -1.266 -65.679 1.00 73.00 475 SER A N 1
ATOM 3718 C CA . SER A 1 475 ? 44.379 -1.038 -66.112 1.00 73.00 475 SER A CA 1
ATOM 3719 C C . SER A 1 475 ? 44.664 0.397 -66.567 1.00 73.00 475 SER A C 1
ATOM 3721 O O . SER A 1 475 ? 45.781 0.863 -66.364 1.00 73.00 475 SER A O 1
ATOM 3723 N N . ILE A 1 476 ? 43.682 1.093 -67.154 1.00 78.81 476 ILE A N 1
ATOM 3724 C CA . ILE A 1 476 ? 43.752 2.505 -67.582 1.00 78.81 476 ILE A CA 1
ATOM 3725 C C . ILE A 1 476 ? 42.360 3.158 -67.528 1.00 78.81 476 ILE A C 1
ATOM 3727 O O . ILE A 1 476 ? 41.347 2.455 -67.592 1.00 78.81 476 ILE A O 1
ATOM 3731 N N . GLY A 1 477 ? 42.301 4.491 -67.484 1.00 83.94 477 GLY A N 1
ATOM 3732 C CA . GLY A 1 477 ? 41.063 5.264 -67.624 1.00 83.94 477 GLY A CA 1
ATOM 3733 C C . GLY A 1 477 ? 41.253 6.768 -67.423 1.00 83.94 477 GLY A C 1
ATOM 3734 O O . GLY A 1 477 ? 42.373 7.218 -67.190 1.00 83.94 477 GLY A O 1
ATOM 3735 N N . ASP A 1 478 ? 40.148 7.513 -67.445 1.00 87.50 478 ASP A N 1
ATOM 3736 C CA . ASP A 1 478 ? 40.084 8.974 -67.293 1.00 87.50 478 ASP A CA 1
ATOM 3737 C C . ASP A 1 478 ? 38.900 9.405 -66.403 1.00 87.50 478 ASP A C 1
ATOM 3739 O O . ASP A 1 478 ? 37.856 8.740 -66.366 1.00 87.50 478 ASP A O 1
ATOM 3743 N N . TRP A 1 479 ? 39.061 10.528 -65.696 1.00 90.62 479 TRP A N 1
ATOM 3744 C CA . TRP A 1 479 ? 38.037 11.178 -64.871 1.00 90.62 479 TRP A CA 1
ATOM 3745 C C . TRP A 1 479 ? 37.360 12.343 -65.601 1.00 90.62 479 TRP A C 1
ATOM 3747 O O . TRP A 1 479 ? 38.029 13.183 -66.207 1.00 90.62 479 TRP A O 1
ATOM 3757 N N . TYR A 1 480 ? 36.037 12.449 -65.459 1.00 91.75 480 TYR A N 1
ATOM 3758 C CA . TYR A 1 480 ? 35.220 13.532 -66.013 1.00 91.75 480 TYR A CA 1
ATOM 3759 C C . TYR A 1 480 ? 34.298 14.138 -64.951 1.00 91.75 480 TYR A C 1
ATOM 3761 O O . TYR A 1 480 ? 33.517 13.404 -64.352 1.00 91.75 480 TYR A O 1
ATOM 3769 N N . LEU A 1 481 ? 34.329 15.461 -64.765 1.00 91.81 481 LEU A N 1
ATOM 3770 C CA . LEU A 1 481 ? 33.384 16.212 -63.928 1.00 91.81 481 LEU A CA 1
ATOM 3771 C C . LEU A 1 481 ? 32.428 17.014 -64.822 1.00 91.81 481 LEU A C 1
ATOM 3773 O O . LEU A 1 481 ? 32.858 17.825 -65.643 1.00 91.81 481 LEU A O 1
ATOM 3777 N N . ASP A 1 482 ? 31.128 16.761 -64.697 1.00 89.31 482 ASP A N 1
ATOM 3778 C CA . ASP A 1 482 ? 30.058 17.366 -65.503 1.00 89.31 482 ASP A CA 1
ATOM 3779 C C . ASP A 1 482 ? 30.297 17.232 -67.021 1.00 89.31 482 ASP A C 1
ATOM 3781 O O . ASP A 1 482 ? 29.993 18.121 -67.814 1.00 89.31 482 ASP A O 1
ATOM 3785 N N . ASN A 1 483 ? 30.844 16.076 -67.424 1.00 85.88 483 ASN A N 1
ATOM 3786 C CA . ASN A 1 483 ? 31.321 15.726 -68.773 1.00 85.88 483 ASN A CA 1
ATOM 3787 C C . ASN A 1 483 ? 32.587 16.468 -69.258 1.00 85.88 483 ASN A C 1
ATOM 3789 O O . ASN A 1 483 ? 33.020 16.254 -70.391 1.00 85.88 483 ASN A O 1
ATOM 3793 N N . ASN A 1 484 ? 33.233 17.278 -68.417 1.00 86.94 484 ASN A N 1
ATOM 3794 C CA . ASN A 1 484 ? 34.530 17.893 -68.707 1.00 86.94 484 ASN A CA 1
ATOM 3795 C C . ASN A 1 484 ? 35.662 16.992 -68.199 1.00 86.94 484 ASN A C 1
ATOM 3797 O O . ASN A 1 484 ? 35.625 16.544 -67.056 1.00 86.94 484 ASN A O 1
ATOM 3801 N N . SER A 1 485 ? 36.672 16.733 -69.032 1.00 86.56 485 SER A N 1
ATOM 3802 C CA . SER A 1 485 ? 37.849 15.941 -68.643 1.00 86.56 485 SER A CA 1
ATOM 3803 C C . SER A 1 485 ? 38.603 16.618 -67.496 1.00 86.56 485 SER A C 1
ATOM 3805 O O . SER A 1 485 ? 38.890 17.812 -67.585 1.00 86.56 485 SER A O 1
ATOM 3807 N N . LEU A 1 486 ? 38.948 15.856 -66.455 1.00 84.88 486 LEU A N 1
ATOM 3808 C CA . LEU A 1 486 ? 39.613 16.357 -65.251 1.00 84.88 486 LEU A CA 1
ATOM 3809 C C . LEU A 1 486 ? 41.082 15.901 -65.191 1.00 84.88 486 LEU A C 1
ATOM 3811 O O . LEU A 1 486 ? 41.984 16.704 -65.409 1.00 84.88 486 LEU A O 1
ATOM 3815 N N . GLU A 1 487 ? 41.320 14.608 -64.959 1.00 82.06 487 GLU A N 1
ATOM 3816 C CA . GLU A 1 487 ? 42.650 13.985 -64.922 1.00 82.06 487 GLU A CA 1
ATOM 3817 C C . GLU A 1 487 ? 42.584 12.493 -65.303 1.00 82.06 487 GLU A C 1
ATOM 3819 O O . GLU A 1 487 ? 41.514 11.885 -65.299 1.00 82.06 487 GLU A O 1
ATOM 3824 N N . THR A 1 488 ? 43.723 11.880 -65.627 1.00 79.81 488 THR A N 1
ATOM 3825 C CA . THR A 1 488 ? 43.822 10.430 -65.878 1.00 79.81 488 THR A CA 1
ATOM 3826 C C . THR A 1 488 ? 43.526 9.621 -64.610 1.00 79.81 488 THR A C 1
ATOM 3828 O O . THR A 1 488 ? 44.038 9.944 -63.538 1.00 79.81 488 THR A O 1
ATOM 3831 N N . PHE A 1 489 ? 42.776 8.522 -64.726 1.00 78.81 489 PHE A N 1
ATOM 3832 C CA . PHE A 1 489 ? 42.456 7.623 -63.613 1.00 78.81 489 PHE A CA 1
ATOM 3833 C C . PHE A 1 489 ? 43.720 6.931 -63.081 1.00 78.81 489 PHE A C 1
ATOM 3835 O O . PHE A 1 489 ? 44.293 6.059 -63.740 1.00 78.81 489 PHE A O 1
ATOM 3842 N N . ASN A 1 490 ? 44.153 7.289 -61.869 1.00 77.12 490 ASN A N 1
ATOM 3843 C CA . ASN A 1 490 ? 45.328 6.682 -61.255 1.00 77.12 490 ASN A CA 1
ATOM 3844 C C . ASN A 1 490 ? 44.979 5.410 -60.462 1.00 77.12 490 ASN A C 1
ATOM 3846 O O . ASN A 1 490 ? 44.450 5.476 -59.356 1.00 77.12 490 ASN A O 1
ATOM 3850 N N . ILE A 1 491 ? 45.386 4.252 -60.986 1.00 72.31 491 ILE A N 1
ATOM 3851 C CA . ILE A 1 491 ? 45.194 2.938 -60.353 1.00 72.31 491 ILE A CA 1
ATOM 3852 C C . ILE A 1 491 ? 45.906 2.758 -58.996 1.00 72.31 491 ILE A C 1
ATOM 3854 O O . ILE A 1 491 ? 45.587 1.801 -58.292 1.00 72.31 491 ILE A O 1
ATOM 3858 N N . SER A 1 492 ? 46.844 3.635 -58.605 1.00 77.94 492 SER A N 1
ATOM 3859 C CA . SER A 1 492 ? 47.451 3.611 -57.259 1.00 77.94 492 SER A CA 1
ATOM 3860 C C . SER A 1 492 ? 46.660 4.383 -56.200 1.00 77.94 492 SER A C 1
ATOM 3862 O O . SER A 1 492 ? 47.024 4.328 -55.026 1.00 77.94 492 SER A O 1
ATOM 3864 N N . ASN A 1 493 ? 45.637 5.141 -56.600 1.00 80.69 493 ASN A N 1
ATOM 3865 C CA . ASN A 1 493 ? 44.870 6.005 -55.710 1.00 80.69 493 ASN A CA 1
ATOM 3866 C C . ASN A 1 493 ? 43.497 5.389 -55.413 1.00 80.69 493 ASN A C 1
ATOM 3868 O O . ASN A 1 493 ? 42.900 4.732 -56.261 1.00 80.69 493 ASN A O 1
ATOM 3872 N N . ASN A 1 494 ? 42.992 5.663 -54.208 1.00 84.31 494 ASN A N 1
ATOM 3873 C CA . ASN A 1 494 ? 41.646 5.292 -53.754 1.00 84.31 494 ASN A CA 1
ATOM 3874 C C . ASN A 1 494 ? 40.783 6.540 -53.465 1.00 84.31 494 ASN A C 1
ATOM 3876 O O . ASN A 1 494 ? 39.792 6.468 -52.738 1.00 84.31 494 ASN A O 1
ATOM 3880 N N . SER A 1 495 ? 41.195 7.710 -53.961 1.00 88.88 495 SER A N 1
ATOM 3881 C CA . SER A 1 495 ? 40.481 8.977 -53.788 1.00 88.88 495 SER A CA 1
ATOM 3882 C C . SER A 1 495 ? 40.863 10.019 -54.843 1.00 88.88 495 SER A C 1
ATOM 3884 O O . SER A 1 495 ? 41.852 9.865 -55.568 1.00 88.88 495 SER A O 1
ATOM 3886 N N . ILE A 1 496 ? 40.029 11.053 -54.955 1.00 87.75 496 ILE A N 1
ATOM 3887 C CA . ILE A 1 496 ? 40.191 12.236 -55.807 1.00 87.75 496 ILE A CA 1
ATOM 3888 C C . ILE A 1 496 ? 39.544 13.443 -55.110 1.00 87.75 496 ILE A C 1
ATOM 3890 O O . ILE A 1 496 ? 38.498 13.298 -54.479 1.00 87.75 496 ILE A O 1
ATOM 3894 N N . THR A 1 497 ? 40.147 14.632 -55.195 1.00 89.62 497 THR A N 1
ATOM 3895 C CA . THR A 1 497 ? 39.643 15.840 -54.515 1.00 89.62 497 THR A CA 1
ATOM 3896 C C . THR A 1 497 ? 39.260 16.920 -55.516 1.00 89.62 497 THR A C 1
ATOM 3898 O O . THR A 1 497 ? 40.086 17.402 -56.286 1.00 89.62 497 THR A O 1
ATOM 3901 N N . LEU A 1 498 ? 37.995 17.325 -55.462 1.00 89.81 498 LEU A N 1
ATOM 3902 C CA . LEU A 1 498 ? 37.399 18.398 -56.245 1.00 89.81 498 LEU A CA 1
ATOM 3903 C C . LEU A 1 498 ? 37.400 19.692 -55.420 1.00 89.81 498 LEU A C 1
ATOM 3905 O O . LEU A 1 498 ? 37.115 19.667 -54.220 1.00 89.81 498 LEU A O 1
ATOM 3909 N N . ILE A 1 499 ? 37.704 20.825 -56.053 1.00 87.19 499 ILE A N 1
ATOM 3910 C CA . ILE A 1 499 ? 37.799 22.135 -55.394 1.00 87.19 499 ILE A CA 1
ATOM 3911 C C . ILE A 1 499 ? 37.064 23.217 -56.188 1.00 87.19 499 ILE A C 1
ATOM 3913 O O . ILE A 1 499 ? 37.056 23.184 -57.417 1.00 87.19 499 ILE A O 1
ATOM 3917 N N . GLY A 1 500 ? 36.475 24.191 -55.490 1.00 83.38 500 GLY A N 1
ATOM 3918 C CA . GLY A 1 500 ? 35.777 25.321 -56.118 1.00 83.38 500 GLY A CA 1
ATOM 3919 C C . GLY A 1 500 ? 34.447 24.962 -56.793 1.00 83.38 500 GLY A C 1
ATOM 3920 O O . GLY A 1 500 ? 34.059 25.613 -57.761 1.00 83.38 500 GLY A O 1
ATOM 3921 N N . LEU A 1 501 ? 33.761 23.929 -56.298 1.00 85.25 501 LEU A N 1
ATOM 3922 C CA . LEU A 1 501 ? 32.445 23.494 -56.767 1.00 85.25 501 LEU A CA 1
ATOM 3923 C C . LEU A 1 501 ? 31.369 24.557 -56.497 1.00 85.25 501 LEU A C 1
ATOM 3925 O O . LEU A 1 501 ? 31.422 25.290 -55.508 1.00 85.25 501 LEU A O 1
ATOM 3929 N N . THR A 1 502 ? 30.362 24.619 -57.365 1.00 86.81 502 THR A N 1
ATOM 3930 C CA . THR A 1 502 ? 29.205 25.514 -57.219 1.00 86.81 502 THR A CA 1
ATOM 3931 C C . THR A 1 502 ? 28.101 24.882 -56.377 1.00 86.81 502 THR A C 1
ATOM 3933 O O . THR A 1 502 ? 27.987 23.666 -56.311 1.00 86.81 502 THR A O 1
ATOM 3936 N N . MET A 1 503 ? 27.231 25.698 -55.775 1.00 83.56 503 MET A N 1
ATOM 3937 C CA . MET A 1 503 ? 25.989 25.203 -55.164 1.00 83.56 503 MET A CA 1
ATOM 3938 C C . MET A 1 503 ? 25.085 24.580 -56.239 1.00 83.56 503 MET A C 1
ATOM 3940 O O . MET A 1 503 ? 24.820 25.223 -57.255 1.00 83.56 503 MET A O 1
ATOM 3944 N N . GLY A 1 504 ? 24.580 23.366 -56.007 1.00 81.38 504 GLY A N 1
ATOM 3945 C CA . GLY A 1 504 ? 23.786 22.618 -56.990 1.00 81.38 504 GLY A CA 1
ATOM 3946 C C . GLY A 1 504 ? 24.343 21.229 -57.308 1.00 81.38 504 GLY A C 1
ATOM 3947 O O . GLY A 1 504 ? 25.223 20.727 -56.615 1.00 81.38 504 GLY A O 1
ATOM 3948 N N . TRP A 1 505 ? 23.762 20.580 -58.318 1.00 87.56 505 TRP A N 1
ATOM 3949 C CA . TRP A 1 505 ? 24.077 19.201 -58.703 1.00 87.56 505 TRP A CA 1
ATOM 3950 C C . TRP A 1 505 ? 25.301 19.104 -59.614 1.00 87.56 505 TRP A C 1
ATOM 3952 O O . TRP A 1 505 ? 25.406 19.839 -60.593 1.00 87.56 505 TRP A O 1
ATOM 3962 N N . HIS A 1 506 ? 26.149 18.122 -59.321 1.00 88.75 506 HIS A N 1
ATOM 3963 C CA . HIS A 1 506 ? 27.355 17.763 -60.059 1.00 88.75 506 HIS A CA 1
ATOM 3964 C C . HIS A 1 506 ? 27.413 16.241 -60.306 1.00 88.75 506 HIS A C 1
ATOM 3966 O O . HIS A 1 506 ? 26.755 15.450 -59.616 1.00 88.75 506 HIS A O 1
ATOM 3972 N N . GLN A 1 507 ? 28.203 15.809 -61.292 1.00 93.25 507 GLN A N 1
ATOM 3973 C CA . GLN A 1 507 ? 28.440 14.399 -61.616 1.00 93.25 507 GLN A CA 1
ATOM 3974 C C . GLN A 1 507 ? 29.909 14.126 -61.967 1.00 93.25 507 GLN A C 1
ATOM 3976 O O . GLN A 1 507 ? 30.434 14.676 -62.932 1.00 93.25 507 GLN A O 1
ATOM 3981 N N . LEU A 1 508 ? 30.549 13.215 -61.230 1.00 92.31 508 LEU A N 1
ATOM 3982 C CA . LEU A 1 508 ? 31.889 12.699 -61.520 1.00 92.31 508 LEU A CA 1
ATOM 3983 C C . LEU A 1 508 ? 31.786 11.290 -62.130 1.00 92.31 508 LEU A C 1
ATOM 3985 O O . LEU A 1 508 ? 31.133 10.420 -61.558 1.00 92.31 508 LEU A O 1
ATOM 3989 N N . CYS A 1 509 ? 32.460 11.040 -63.252 1.00 90.75 509 CYS A N 1
ATOM 3990 C CA . CYS A 1 509 ? 32.510 9.744 -63.935 1.00 90.75 509 CYS A CA 1
ATOM 3991 C C . CYS A 1 509 ? 33.951 9.250 -64.131 1.00 90.75 509 CYS A C 1
ATOM 3993 O O . CYS A 1 509 ? 34.805 10.006 -64.590 1.00 90.75 509 CYS A O 1
ATOM 3995 N N . ALA A 1 510 ? 34.194 7.967 -63.852 1.00 88.94 510 ALA A N 1
ATOM 3996 C CA . ALA A 1 510 ? 35.392 7.226 -64.242 1.00 88.94 510 ALA A CA 1
ATOM 3997 C C . ALA A 1 510 ? 35.101 6.376 -65.485 1.00 88.94 510 ALA A C 1
ATOM 3999 O O . ALA A 1 510 ? 34.347 5.398 -65.412 1.00 88.94 510 ALA A O 1
ATOM 4000 N N . GLN A 1 511 ? 35.743 6.699 -66.607 1.00 88.44 511 GLN A N 1
ATOM 4001 C CA . GLN A 1 511 ? 35.724 5.865 -67.806 1.00 88.44 511 GLN A CA 1
ATOM 4002 C C . GLN A 1 511 ? 36.988 5.001 -67.834 1.00 88.44 511 GLN A C 1
ATOM 4004 O O . GLN A 1 511 ? 38.092 5.515 -67.983 1.00 88.44 511 GLN A O 1
ATOM 4009 N N . VAL A 1 512 ? 36.834 3.683 -67.686 1.00 84.44 512 VAL A N 1
ATOM 4010 C CA . VAL A 1 512 ? 37.942 2.741 -67.457 1.00 84.44 512 VAL A CA 1
ATOM 4011 C C . VAL A 1 512 ? 37.932 1.548 -68.413 1.00 84.44 512 VAL A C 1
ATOM 4013 O O . VAL A 1 512 ? 36.886 1.097 -68.892 1.00 84.44 512 VAL A O 1
ATOM 4016 N N . SER A 1 513 ? 39.119 0.990 -68.642 1.00 79.12 513 SER A N 1
ATOM 4017 C CA . SER A 1 513 ? 39.335 -0.268 -69.357 1.00 79.12 513 SER A CA 1
ATOM 4018 C C . SER A 1 513 ? 40.138 -1.245 -68.499 1.00 79.12 513 SER A C 1
ATOM 4020 O O . SER A 1 513 ? 40.971 -0.844 -67.685 1.00 79.12 513 SER A O 1
ATOM 4022 N N . GLY A 1 514 ? 39.882 -2.537 -68.692 1.00 71.75 514 GLY A N 1
ATOM 4023 C CA . GLY A 1 514 ? 40.458 -3.626 -67.913 1.00 71.75 514 GLY A CA 1
ATOM 4024 C C . GLY A 1 514 ? 40.935 -4.819 -68.740 1.00 71.75 514 GLY A C 1
ATOM 4025 O O . GLY A 1 514 ? 40.961 -4.796 -69.975 1.00 71.75 514 GLY A O 1
ATOM 4026 N N . VAL A 1 515 ? 41.323 -5.884 -68.035 1.00 55.12 515 VAL A N 1
ATOM 4027 C CA . VAL A 1 515 ? 41.863 -7.117 -68.634 1.00 55.12 515 VAL A CA 1
ATOM 4028 C C . VAL A 1 515 ? 40.844 -7.748 -69.591 1.00 55.12 515 VAL A C 1
ATOM 4030 O O . VAL A 1 515 ? 39.671 -7.904 -69.258 1.00 55.12 515 VAL A O 1
ATOM 4033 N N . GLY A 1 516 ? 41.292 -8.126 -70.792 1.00 57.94 516 GLY A N 1
ATOM 4034 C CA . GLY A 1 516 ? 40.425 -8.717 -71.819 1.00 57.94 516 GLY A CA 1
ATOM 4035 C C . GLY A 1 516 ? 39.533 -7.711 -72.558 1.00 57.94 516 GLY A C 1
ATOM 4036 O O . GLY A 1 516 ? 38.474 -8.095 -73.046 1.00 57.94 516 GLY A O 1
ATOM 4037 N N . ASN A 1 517 ? 39.945 -6.439 -72.637 1.00 57.97 517 ASN A N 1
ATOM 4038 C CA . ASN A 1 517 ? 39.213 -5.335 -73.278 1.00 57.97 517 ASN A CA 1
ATOM 4039 C C . ASN A 1 517 ? 37.816 -5.071 -72.680 1.00 57.97 517 ASN A C 1
ATOM 4041 O O . ASN A 1 517 ? 36.937 -4.535 -73.356 1.00 57.97 517 ASN A O 1
ATOM 4045 N N . GLN A 1 518 ? 37.597 -5.419 -71.408 1.00 62.00 518 GLN A N 1
ATOM 4046 C CA . GLN A 1 518 ? 36.380 -5.022 -70.703 1.00 62.00 518 GLN A CA 1
ATOM 4047 C C . GLN A 1 518 ? 36.405 -3.515 -70.434 1.00 62.00 518 GLN A C 1
ATOM 4049 O O . GLN A 1 518 ? 37.304 -3.021 -69.759 1.00 62.00 518 GLN A O 1
ATOM 4054 N N . GLN A 1 519 ? 35.401 -2.796 -70.934 1.00 73.44 519 GLN A N 1
ATOM 40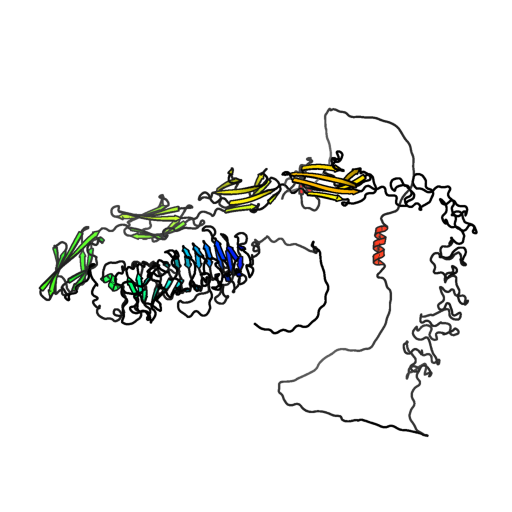55 C CA . GLN A 1 519 ? 35.200 -1.374 -70.661 1.00 73.44 519 GLN A CA 1
ATOM 4056 C C . GLN A 1 519 ? 34.052 -1.159 -69.664 1.00 73.44 519 GLN A C 1
ATOM 4058 O O . GLN A 1 519 ? 33.089 -1.940 -69.594 1.00 73.44 519 GLN A O 1
ATOM 4063 N N . GLY A 1 520 ? 34.151 -0.077 -68.898 1.00 71.19 520 GLY A N 1
ATOM 4064 C CA . GLY A 1 520 ? 33.110 0.390 -67.991 1.00 71.19 520 GLY A CA 1
ATOM 4065 C C . GLY A 1 520 ? 33.157 1.906 -67.832 1.00 71.19 520 GLY A C 1
ATOM 4066 O O . GLY A 1 520 ? 34.225 2.508 -67.877 1.00 71.19 520 GLY A O 1
ATOM 4067 N N . ASN A 1 521 ? 31.987 2.510 -67.653 1.00 84.75 521 ASN A N 1
ATOM 4068 C CA . ASN A 1 521 ? 31.846 3.895 -67.225 1.00 84.75 521 ASN A CA 1
ATOM 4069 C C . ASN A 1 521 ? 31.051 3.879 -65.917 1.00 84.75 521 ASN A C 1
ATOM 4071 O O . ASN A 1 521 ? 29.982 3.264 -65.863 1.00 84.75 521 ASN A O 1
ATOM 4075 N N . TYR A 1 522 ? 31.596 4.497 -64.875 1.00 85.19 522 TYR A N 1
ATOM 4076 C CA . TYR A 1 522 ? 31.061 4.463 -63.519 1.00 85.19 522 TYR A CA 1
ATOM 4077 C C . TYR A 1 522 ? 30.943 5.892 -63.005 1.00 85.19 522 TYR A C 1
ATOM 4079 O O . TYR A 1 522 ? 31.951 6.579 -62.880 1.00 85.19 522 TYR A O 1
ATOM 4087 N N . CYS A 1 523 ? 29.722 6.337 -62.709 1.00 88.88 523 CYS A N 1
ATOM 4088 C CA . CYS A 1 523 ? 29.444 7.715 -62.310 1.00 88.88 523 CYS A CA 1
ATOM 4089 C C . CYS A 1 523 ? 28.836 7.806 -60.908 1.00 88.88 523 CYS A C 1
ATOM 4091 O O . CYS A 1 523 ? 28.016 6.971 -60.522 1.00 88.88 523 CYS A O 1
ATOM 4093 N N . ILE A 1 524 ? 29.190 8.874 -60.198 1.00 87.69 524 ILE A N 1
ATOM 4094 C CA . ILE A 1 524 ? 28.549 9.352 -58.976 1.00 87.69 524 ILE A CA 1
ATOM 4095 C C . ILE A 1 524 ? 28.004 10.762 -59.216 1.00 87.69 524 ILE A C 1
ATOM 4097 O O . ILE A 1 524 ? 28.693 11.620 -59.763 1.00 87.69 524 ILE A O 1
ATOM 4101 N N . SER A 1 525 ? 26.773 11.012 -58.783 1.00 92.19 525 SER A N 1
ATOM 4102 C CA . SER A 1 525 ? 26.196 12.352 -58.681 1.00 92.19 525 SER A CA 1
ATOM 4103 C C . SER A 1 525 ? 26.086 12.774 -57.222 1.00 92.19 525 SER A C 1
ATOM 4105 O O . SER A 1 525 ? 25.851 11.946 -56.343 1.00 92.19 525 SER A O 1
ATOM 4107 N N . PHE A 1 526 ? 26.244 14.067 -56.968 1.00 88.94 526 PHE A N 1
ATOM 4108 C CA . PHE A 1 526 ? 26.161 14.677 -55.642 1.00 88.94 526 PHE A CA 1
ATOM 4109 C C . PHE A 1 526 ? 25.701 16.135 -55.773 1.00 88.94 526 PHE A C 1
ATOM 4111 O O . PHE A 1 526 ? 25.802 16.726 -56.851 1.00 88.94 526 PHE A O 1
ATOM 4118 N N . GLN A 1 527 ? 25.189 16.720 -54.693 1.00 89.56 527 GLN A N 1
ATOM 4119 C CA . GLN A 1 527 ? 24.723 18.108 -54.659 1.00 89.56 527 GLN A CA 1
ATOM 4120 C C . GLN A 1 527 ? 25.524 18.916 -53.635 1.00 89.56 527 GLN A C 1
ATOM 4122 O O . GLN A 1 527 ? 25.599 18.510 -52.483 1.00 89.56 527 GLN A O 1
ATOM 4127 N N . MET A 1 528 ? 26.073 20.077 -53.995 1.00 85.81 528 MET A N 1
ATOM 4128 C CA . MET A 1 528 ? 26.691 20.974 -53.009 1.00 85.81 528 MET A CA 1
ATOM 4129 C C . MET A 1 528 ? 25.653 21.921 -52.391 1.00 85.81 528 MET A C 1
ATOM 4131 O O . MET A 1 528 ? 24.835 22.507 -53.111 1.00 85.81 528 MET A O 1
ATOM 4135 N N . THR A 1 529 ? 25.704 22.093 -51.069 1.00 76.38 529 THR A N 1
ATOM 4136 C CA . THR A 1 529 ? 24.767 22.906 -50.272 1.00 76.38 529 THR A CA 1
ATOM 4137 C C . THR A 1 529 ? 25.490 23.865 -49.310 1.00 76.38 529 THR A C 1
ATOM 4139 O O . THR A 1 529 ? 26.620 23.584 -48.894 1.00 76.38 529 THR A O 1
ATOM 4142 N N . PRO A 1 530 ? 24.868 25.000 -48.929 1.00 67.69 530 PRO A N 1
ATOM 4143 C CA . PRO A 1 530 ? 25.455 25.942 -47.977 1.00 67.69 530 PRO A CA 1
ATOM 4144 C C . PRO A 1 530 ? 25.471 25.382 -46.547 1.00 67.69 530 PRO A C 1
ATOM 4146 O O . PRO A 1 530 ? 24.760 24.430 -46.229 1.00 67.69 530 PRO A O 1
ATOM 4149 N N . PHE A 1 531 ? 26.260 26.015 -45.676 1.00 69.38 531 PHE A N 1
ATOM 4150 C CA . PHE A 1 531 ? 26.195 25.798 -44.230 1.00 69.38 531 PHE A CA 1
ATOM 4151 C C . PHE A 1 531 ? 24.901 26.412 -43.675 1.00 69.38 531 PHE A C 1
ATOM 4153 O O . PHE A 1 531 ? 24.659 27.606 -43.868 1.00 69.38 531 PHE A O 1
ATOM 4160 N N . PHE A 1 532 ? 24.092 25.610 -42.985 1.00 73.56 532 PHE A N 1
ATOM 4161 C CA . PHE A 1 532 ? 22.926 26.076 -42.231 1.00 73.56 532 PHE A CA 1
ATOM 4162 C C . PHE A 1 532 ? 23.314 26.328 -40.765 1.00 73.56 532 PHE A C 1
ATOM 4164 O O . PHE A 1 532 ? 24.149 25.579 -40.252 1.00 73.56 532 PHE A O 1
ATOM 4171 N N . PRO A 1 533 ? 22.744 27.354 -40.098 1.00 80.69 533 PRO A N 1
ATOM 4172 C CA . PRO A 1 533 ? 22.782 27.452 -38.641 1.00 80.69 533 PRO A CA 1
ATOM 4173 C C . PRO A 1 533 ? 22.042 26.267 -38.021 1.00 80.69 533 PRO A C 1
ATOM 4175 O O . PRO A 1 533 ? 21.102 25.750 -38.621 1.00 80.69 533 PRO A O 1
ATOM 4178 N N . ASP A 1 534 ? 22.492 25.865 -36.842 1.00 85.75 534 ASP A N 1
ATOM 4179 C CA . ASP A 1 534 ? 22.086 24.626 -36.183 1.00 85.75 534 ASP A CA 1
ATOM 4180 C C . ASP A 1 534 ? 22.250 24.814 -34.663 1.00 85.75 534 ASP A C 1
ATOM 4182 O O . ASP A 1 534 ? 23.335 25.188 -34.197 1.00 85.75 534 ASP A O 1
ATOM 4186 N N . VAL A 1 535 ? 21.156 24.677 -33.905 1.00 89.44 535 VAL A N 1
ATOM 4187 C CA . VAL A 1 535 ? 21.095 24.865 -32.444 1.00 89.44 535 VAL A CA 1
ATOM 4188 C C . VAL A 1 535 ? 20.211 23.807 -31.777 1.00 89.44 535 VAL A C 1
ATOM 4190 O O . VAL A 1 535 ? 18.996 23.790 -31.943 1.00 89.44 535 VAL A O 1
ATOM 4193 N N . GLU A 1 536 ? 20.806 22.963 -30.935 1.00 91.56 536 GLU A N 1
ATOM 4194 C CA . GLU A 1 536 ? 20.112 21.872 -30.239 1.00 91.56 536 GLU A CA 1
ATOM 4195 C C . GLU A 1 536 ? 20.207 22.046 -28.716 1.00 91.56 536 GLU A C 1
ATOM 4197 O O . GLU A 1 536 ? 21.267 22.374 -28.180 1.00 91.56 536 GLU A O 1
ATOM 4202 N N . ILE A 1 537 ? 19.104 21.797 -28.001 1.00 92.44 537 ILE A N 1
ATOM 4203 C CA . ILE A 1 537 ? 19.099 21.663 -26.536 1.00 92.44 537 ILE A CA 1
ATOM 4204 C C . ILE A 1 537 ? 19.384 20.196 -26.206 1.00 92.44 537 ILE A C 1
ATOM 4206 O O . ILE A 1 537 ? 18.566 19.324 -26.490 1.00 92.44 537 ILE A O 1
ATOM 4210 N N . THR A 1 538 ? 20.544 19.926 -25.610 1.00 90.69 538 THR A N 1
ATOM 4211 C CA . THR A 1 538 ? 21.029 18.564 -25.330 1.00 90.69 538 THR A CA 1
ATOM 4212 C C . THR A 1 538 ? 20.660 18.071 -23.931 1.00 90.69 538 THR A C 1
ATOM 4214 O O . THR A 1 538 ? 20.590 16.864 -23.701 1.00 90.69 538 THR A O 1
ATOM 4217 N N . TRP A 1 539 ? 20.392 18.987 -22.994 1.00 90.50 539 TRP A N 1
ATOM 4218 C CA . TRP A 1 539 ? 19.782 18.689 -21.696 1.00 90.50 539 TRP A CA 1
ATOM 4219 C C . TRP A 1 539 ? 19.039 19.932 -21.169 1.00 90.50 539 TRP A C 1
ATOM 4221 O O . TRP A 1 539 ? 19.550 21.040 -21.337 1.00 90.50 539 TRP A O 1
ATOM 4231 N N . PRO A 1 540 ? 17.883 19.794 -20.499 1.00 88.06 540 PRO A N 1
ATOM 4232 C CA . PRO A 1 540 ? 17.196 18.547 -20.179 1.00 88.06 540 PRO A CA 1
ATOM 4233 C C . PRO A 1 540 ? 16.439 17.930 -21.361 1.00 88.06 540 PRO A C 1
ATOM 4235 O O . PRO A 1 540 ? 16.126 18.589 -22.349 1.00 88.06 540 PRO A O 1
ATOM 4238 N N . THR A 1 541 ? 16.158 16.630 -21.256 1.00 78.69 541 THR A N 1
ATOM 4239 C CA . THR A 1 541 ? 15.360 15.878 -22.235 1.00 78.69 541 THR A CA 1
ATOM 4240 C C . THR A 1 541 ? 13.862 16.148 -22.072 1.00 78.69 541 THR A C 1
ATOM 4242 O O . THR A 1 541 ? 13.419 16.677 -21.053 1.00 78.69 541 THR A O 1
ATOM 4245 N N . ALA A 1 542 ? 13.052 15.732 -23.052 1.00 67.50 542 ALA A N 1
ATOM 4246 C CA . ALA A 1 542 ? 11.593 15.794 -22.953 1.00 67.50 542 ALA A CA 1
ATOM 4247 C C . ALA A 1 542 ? 11.061 15.140 -21.657 1.00 67.50 542 ALA A C 1
ATOM 4249 O O . ALA A 1 542 ? 11.602 14.136 -21.193 1.00 67.50 542 ALA A O 1
ATOM 4250 N N . SER A 1 543 ? 9.986 15.715 -21.104 1.00 69.12 543 SER A N 1
ATOM 4251 C CA . SER A 1 543 ? 9.360 15.317 -19.828 1.00 69.12 543 SER A CA 1
ATOM 4252 C C . SER A 1 543 ? 10.223 15.514 -18.569 1.00 69.12 543 SER A C 1
ATOM 4254 O O . SER A 1 543 ? 9.980 14.861 -17.557 1.00 69.12 543 SER A O 1
ATOM 4256 N N . HIS A 1 544 ? 11.192 16.435 -18.594 1.00 86.31 544 HIS A N 1
ATOM 4257 C CA . HIS A 1 544 ? 11.914 16.862 -17.390 1.00 86.31 544 HIS A CA 1
ATOM 4258 C C . HIS A 1 544 ? 11.003 17.630 -16.426 1.00 86.31 544 HIS A C 1
ATOM 4260 O O . HIS A 1 544 ? 10.378 18.626 -16.806 1.00 86.31 544 HIS A O 1
ATOM 4266 N N . ALA A 1 545 ? 10.958 17.161 -15.181 1.00 87.06 545 ALA A N 1
ATOM 4267 C CA . ALA A 1 545 ? 10.243 17.786 -14.079 1.00 87.06 545 ALA A CA 1
ATOM 4268 C C . ALA A 1 545 ? 11.235 18.236 -12.997 1.00 87.06 545 ALA A C 1
ATOM 4270 O O . ALA A 1 545 ? 12.179 17.507 -12.682 1.00 87.06 545 ALA A O 1
ATOM 4271 N N . ILE A 1 546 ? 11.019 19.427 -12.437 1.00 88.44 546 ILE A N 1
ATOM 4272 C CA . ILE A 1 546 ? 11.833 20.010 -11.364 1.00 88.44 546 ILE A CA 1
ATOM 4273 C C . ILE A 1 546 ? 10.992 20.213 -10.094 1.00 88.44 546 ILE A C 1
ATOM 4275 O O . ILE A 1 546 ? 9.824 20.608 -10.189 1.00 88.44 546 ILE A O 1
ATOM 4279 N N . PRO A 1 547 ? 11.568 19.984 -8.899 1.00 87.88 547 PRO A N 1
ATOM 4280 C CA . PRO A 1 547 ? 10.836 20.063 -7.644 1.00 87.88 547 PRO A CA 1
ATOM 4281 C C . PRO A 1 547 ? 10.366 21.486 -7.325 1.00 87.88 547 PRO A C 1
ATOM 4283 O O . PRO A 1 547 ? 10.964 22.485 -7.732 1.00 87.88 547 PRO A O 1
ATOM 4286 N N . THR A 1 548 ? 9.332 21.564 -6.490 1.00 82.81 548 THR A N 1
ATOM 4287 C CA . THR A 1 548 ? 8.687 22.796 -5.999 1.00 82.81 548 THR A CA 1
ATOM 4288 C C . THR A 1 548 ? 9.665 23.881 -5.533 1.00 82.81 548 THR A C 1
ATOM 4290 O O . THR A 1 548 ? 9.429 25.068 -5.758 1.00 82.81 548 THR A O 1
ATOM 4293 N N . THR A 1 549 ? 10.777 23.500 -4.903 1.00 85.38 549 THR A N 1
ATOM 4294 C CA . THR A 1 549 ? 11.792 24.408 -4.345 1.00 85.38 549 THR A CA 1
ATOM 4295 C C . THR A 1 549 ? 12.751 24.997 -5.384 1.00 85.38 549 THR A C 1
ATOM 4297 O O . THR A 1 549 ? 13.405 26.003 -5.105 1.00 85.38 549 THR A O 1
ATOM 4300 N N . GLN A 1 550 ? 12.841 24.416 -6.583 1.00 86.19 550 GLN A N 1
ATOM 4301 C CA . GLN A 1 550 ? 13.773 24.836 -7.628 1.00 86.19 550 GLN A CA 1
ATOM 4302 C C . GLN A 1 550 ? 13.146 25.924 -8.513 1.00 86.19 550 GLN A C 1
ATOM 4304 O O . GLN A 1 550 ? 12.115 25.710 -9.141 1.00 86.19 550 GLN A O 1
ATOM 4309 N N . THR A 1 551 ? 13.770 27.104 -8.582 1.00 89.06 551 THR A N 1
ATOM 4310 C CA . THR A 1 551 ? 13.282 28.279 -9.346 1.00 89.06 551 THR A CA 1
ATOM 4311 C C . THR A 1 551 ? 14.140 28.621 -10.573 1.00 89.06 551 THR A C 1
ATOM 4313 O O . THR A 1 551 ? 13.904 29.625 -11.254 1.00 89.06 551 THR A O 1
ATOM 4316 N N . SER A 1 552 ? 15.142 27.788 -10.866 1.00 91.31 552 SER A N 1
ATOM 4317 C CA . SER A 1 552 ? 16.040 27.909 -12.016 1.00 91.31 552 SER A CA 1
ATOM 4318 C C . SER A 1 552 ? 16.536 26.545 -12.482 1.00 91.31 552 SER A C 1
ATOM 4320 O O . SER A 1 552 ? 16.749 25.677 -11.638 1.00 91.31 552 SER A O 1
ATOM 4322 N N . GLU A 1 553 ? 16.824 26.385 -13.770 1.00 93.25 553 GLU A N 1
ATOM 4323 C CA . GLU A 1 553 ? 17.421 25.162 -14.321 1.00 93.25 553 GLU A CA 1
ATOM 4324 C C . GLU A 1 553 ? 18.612 25.474 -15.242 1.00 93.25 553 GLU A C 1
ATOM 4326 O O . GLU A 1 553 ? 18.668 26.529 -15.882 1.00 93.25 553 GLU A O 1
ATOM 4331 N N . MET A 1 554 ? 19.581 24.561 -15.285 1.00 93.19 554 MET A N 1
ATOM 4332 C CA . MET A 1 554 ? 20.706 24.578 -16.217 1.00 93.19 554 MET A CA 1
ATOM 4333 C C . MET A 1 554 ? 20.294 23.951 -17.549 1.00 93.19 554 MET A C 1
ATOM 4335 O O . MET A 1 554 ? 19.951 22.778 -17.609 1.00 93.19 554 MET A O 1
ATOM 4339 N N . ILE A 1 555 ? 20.383 24.706 -18.639 1.00 93.56 555 ILE A N 1
ATOM 4340 C CA . ILE A 1 555 ? 20.119 24.210 -19.992 1.00 93.56 555 ILE A CA 1
ATOM 4341 C C . ILE A 1 555 ? 21.455 24.020 -20.700 1.00 93.56 555 ILE A C 1
ATOM 4343 O O . ILE A 1 555 ? 22.233 24.969 -20.813 1.00 93.56 555 ILE A O 1
ATOM 4347 N N . TYR A 1 556 ? 21.723 22.809 -21.179 1.00 93.75 556 TYR A N 1
ATOM 4348 C CA . TYR A 1 556 ? 22.881 22.475 -22.006 1.00 93.75 556 TYR A CA 1
ATOM 4349 C C . TYR A 1 556 ? 22.476 22.474 -23.476 1.00 93.75 556 TYR A C 1
ATOM 4351 O O . TYR A 1 556 ? 21.374 22.056 -23.834 1.00 93.75 556 TYR A O 1
ATOM 4359 N N . TYR A 1 557 ? 23.366 22.968 -24.330 1.00 93.25 557 TYR A N 1
ATOM 4360 C CA . TYR A 1 557 ? 23.087 23.143 -25.750 1.00 93.25 557 TYR A CA 1
ATOM 4361 C C . TYR A 1 557 ? 24.350 23.026 -26.596 1.00 93.25 557 TYR A C 1
ATOM 4363 O O . TYR A 1 557 ? 25.468 23.239 -26.120 1.00 93.25 557 TYR A O 1
ATOM 4371 N N . THR A 1 558 ? 24.154 22.732 -27.874 1.00 90.81 558 THR A N 1
ATOM 4372 C CA . THR A 1 558 ? 25.155 22.903 -28.928 1.00 90.81 558 THR A CA 1
ATOM 4373 C C . THR A 1 558 ? 24.765 24.085 -29.813 1.00 90.81 558 THR A C 1
ATOM 4375 O O . THR A 1 558 ? 23.621 24.542 -29.832 1.00 90.81 558 THR A O 1
ATOM 4378 N N . SER A 1 559 ? 25.741 24.639 -30.530 1.00 87.94 559 SER A N 1
ATOM 4379 C CA . SER A 1 559 ? 25.475 25.623 -31.577 1.00 87.94 559 SER A CA 1
ATOM 4380 C C . SER A 1 559 ? 26.553 25.560 -32.654 1.00 87.94 559 SER A C 1
ATOM 4382 O O . SER A 1 559 ? 27.745 25.544 -32.340 1.00 87.94 559 SER A O 1
ATOM 4384 N N . SER A 1 560 ? 26.149 25.523 -33.924 1.00 85.81 560 SER A N 1
ATOM 4385 C CA . SER A 1 560 ? 27.061 25.503 -35.069 1.00 85.81 560 SER A CA 1
ATOM 4386 C C . SER A 1 560 ? 26.594 26.455 -36.180 1.00 85.81 560 SER A C 1
ATOM 4388 O O . SER A 1 560 ? 25.414 26.779 -36.307 1.00 85.81 560 SER A O 1
ATOM 4390 N N . ASN A 1 561 ? 27.549 26.997 -36.946 1.00 81.50 561 ASN A N 1
ATOM 4391 C CA . ASN A 1 561 ? 27.342 27.932 -38.070 1.00 81.50 561 ASN A CA 1
ATOM 4392 C C . ASN A 1 561 ? 26.527 29.224 -37.778 1.00 81.50 561 ASN A C 1
ATOM 4394 O O . ASN A 1 561 ? 26.196 29.967 -38.707 1.00 81.50 561 ASN A O 1
ATOM 4398 N N . ILE A 1 562 ? 26.228 29.529 -36.511 1.00 85.31 562 ILE A N 1
ATOM 4399 C CA . ILE A 1 562 ? 25.555 30.766 -36.093 1.00 85.31 562 ILE A CA 1
ATOM 4400 C C . ILE A 1 562 ? 26.516 31.962 -36.007 1.00 85.31 562 ILE A C 1
ATOM 4402 O O . ILE A 1 562 ? 27.719 31.828 -35.796 1.00 85.31 562 ILE A O 1
ATOM 4406 N N . THR A 1 563 ? 25.951 33.161 -36.136 1.00 86.38 563 THR A N 1
ATOM 4407 C CA . THR A 1 563 ? 26.642 34.458 -36.022 1.00 86.38 563 THR A CA 1
ATOM 4408 C C . THR A 1 563 ? 26.164 35.277 -34.820 1.00 86.38 563 THR A C 1
ATOM 4410 O O . THR A 1 563 ? 26.903 36.105 -34.294 1.00 86.38 563 THR A O 1
ATOM 4413 N N . SER A 1 564 ? 24.921 35.054 -34.392 1.00 89.19 564 SER A N 1
ATOM 4414 C CA . SER A 1 564 ? 24.261 35.675 -33.241 1.00 89.19 564 SER A CA 1
ATOM 4415 C C . SER A 1 564 ? 23.077 34.798 -32.801 1.00 89.19 564 SER A C 1
ATOM 4417 O O . SER A 1 564 ? 22.773 33.800 -33.456 1.00 89.19 564 SER A O 1
ATOM 4419 N N . GLY A 1 565 ? 22.415 35.136 -31.694 1.00 91.31 565 GLY A N 1
ATOM 4420 C CA . GLY A 1 565 ? 21.243 34.406 -31.208 1.00 91.31 565 GLY A CA 1
ATOM 4421 C C . GLY A 1 565 ? 20.714 34.946 -29.880 1.00 91.31 565 GLY A C 1
ATOM 4422 O O . GLY A 1 565 ? 21.292 35.879 -29.313 1.00 91.31 565 GLY A O 1
ATOM 4423 N N . TYR A 1 566 ? 19.630 34.361 -29.375 1.00 94.31 566 TYR A N 1
ATOM 4424 C CA . TYR A 1 566 ? 19.016 34.721 -28.091 1.00 94.31 566 TYR A CA 1
ATOM 4425 C C . TYR A 1 566 ? 18.215 33.564 -27.476 1.00 94.31 566 TYR A C 1
ATOM 4427 O O . TYR A 1 566 ? 17.954 32.556 -28.132 1.00 94.31 566 TYR A O 1
ATOM 4435 N N . TRP A 1 567 ? 17.830 33.736 -26.212 1.00 95.25 567 TRP A N 1
ATOM 4436 C CA . TRP A 1 567 ? 16.989 32.823 -25.439 1.00 95.25 567 TRP A CA 1
ATOM 4437 C C . TRP A 1 567 ? 15.600 33.411 -25.197 1.00 95.25 567 TRP A C 1
ATOM 4439 O O . TRP A 1 567 ? 15.455 34.626 -25.019 1.00 95.25 567 TRP A O 1
ATOM 4449 N N . THR A 1 568 ? 14.588 32.547 -25.117 1.00 94.25 568 THR A N 1
ATOM 4450 C CA . THR A 1 568 ? 13.241 32.918 -24.662 1.00 94.25 568 THR A CA 1
ATOM 4451 C C . THR A 1 568 ? 12.721 31.981 -23.577 1.00 94.25 568 THR A C 1
ATOM 4453 O O . THR A 1 568 ? 12.910 30.772 -23.688 1.00 94.25 568 THR A O 1
ATOM 4456 N N . LEU A 1 569 ? 11.997 32.528 -22.601 1.00 94.56 569 LEU A N 1
ATOM 4457 C CA . LEU A 1 569 ? 11.153 31.798 -21.649 1.00 94.56 569 LEU A CA 1
ATOM 4458 C C . LEU A 1 569 ? 9.700 32.226 -21.890 1.00 94.56 569 LEU A C 1
ATOM 4460 O O . LEU A 1 569 ? 9.408 33.420 -21.907 1.00 94.56 569 LEU A O 1
ATOM 4464 N N . ASP A 1 570 ? 8.818 31.265 -22.162 1.00 90.56 570 ASP A N 1
ATOM 4465 C CA . ASP A 1 570 ? 7.391 31.462 -22.466 1.00 90.56 570 ASP A CA 1
ATOM 4466 C C . ASP A 1 570 ? 7.133 32.515 -23.566 1.00 90.56 570 ASP A C 1
ATOM 4468 O O . ASP A 1 570 ? 6.187 33.301 -23.534 1.00 90.56 570 ASP A O 1
ATOM 4472 N N . GLY A 1 571 ? 8.025 32.540 -24.565 1.00 87.56 571 GLY A N 1
ATOM 4473 C CA . GLY A 1 571 ? 8.012 33.482 -25.690 1.00 87.56 571 GLY A CA 1
ATOM 4474 C C . GLY A 1 571 ? 8.601 34.870 -25.393 1.00 87.56 571 GLY A C 1
ATOM 4475 O O . GLY A 1 571 ? 8.794 35.658 -26.320 1.00 87.56 571 GLY A O 1
ATOM 4476 N N . ILE A 1 572 ? 8.940 35.177 -24.138 1.00 93.06 572 ILE A N 1
ATOM 4477 C CA . ILE A 1 572 ? 9.596 36.428 -23.735 1.00 93.06 572 ILE A CA 1
ATOM 4478 C C . ILE A 1 572 ? 11.111 36.280 -23.916 1.00 93.06 572 ILE A C 1
ATOM 4480 O O . ILE A 1 572 ? 11.704 35.323 -23.426 1.00 93.06 572 ILE A O 1
ATOM 4484 N N . ASN A 1 573 ? 11.761 37.227 -24.599 1.00 93.19 573 ASN A N 1
ATOM 4485 C CA . ASN A 1 573 ? 13.222 37.242 -24.738 1.00 93.19 573 ASN A CA 1
ATOM 4486 C C . ASN A 1 573 ? 13.891 37.587 -23.397 1.00 93.19 573 ASN A C 1
ATOM 4488 O O . ASN A 1 573 ? 13.593 38.626 -22.808 1.00 93.19 573 ASN A O 1
ATOM 4492 N N . ILE A 1 574 ? 14.799 36.719 -22.947 1.00 93.62 574 ILE A N 1
ATOM 4493 C CA . ILE A 1 574 ? 15.460 36.800 -21.633 1.00 93.62 574 ILE A CA 1
ATOM 4494 C C . ILE A 1 574 ? 16.976 37.046 -21.711 1.00 93.62 574 ILE A C 1
ATOM 4496 O O . ILE A 1 574 ? 17.616 37.228 -20.677 1.00 93.62 574 ILE A O 1
ATOM 4500 N N . GLY A 1 575 ? 17.573 37.084 -22.907 1.00 91.81 575 GLY A N 1
ATOM 4501 C CA . GLY A 1 575 ? 19.005 37.356 -23.059 1.00 91.81 575 GLY A CA 1
ATOM 4502 C C . GLY A 1 575 ? 19.613 36.890 -24.382 1.00 91.81 575 GLY A C 1
ATOM 4503 O O . GLY A 1 575 ? 19.038 36.087 -25.113 1.00 91.81 575 GLY A O 1
ATOM 4504 N N . ALA A 1 576 ? 20.811 37.392 -24.687 1.00 90.56 576 ALA A N 1
ATOM 4505 C CA . ALA A 1 576 ? 21.580 36.989 -25.864 1.00 90.56 576 ALA A CA 1
ATOM 4506 C C . ALA A 1 576 ? 22.219 35.596 -25.694 1.00 90.56 576 ALA A C 1
ATOM 4508 O O . ALA A 1 576 ? 22.576 35.190 -24.588 1.00 90.56 576 ALA A O 1
ATOM 4509 N N . LEU A 1 577 ? 22.404 34.882 -26.805 1.00 90.88 577 LEU A N 1
ATOM 4510 C CA . LEU A 1 577 ? 23.089 33.590 -26.845 1.00 90.88 577 LEU A CA 1
ATOM 4511 C C . LEU A 1 577 ? 24.614 33.774 -26.803 1.00 90.88 577 LEU A C 1
ATOM 4513 O O . LEU A 1 577 ? 25.173 34.593 -27.534 1.00 90.88 577 LEU A O 1
ATOM 4517 N N . VAL A 1 578 ? 25.297 32.969 -25.986 1.00 89.25 578 VAL A N 1
ATOM 4518 C CA . VAL A 1 578 ? 26.764 32.910 -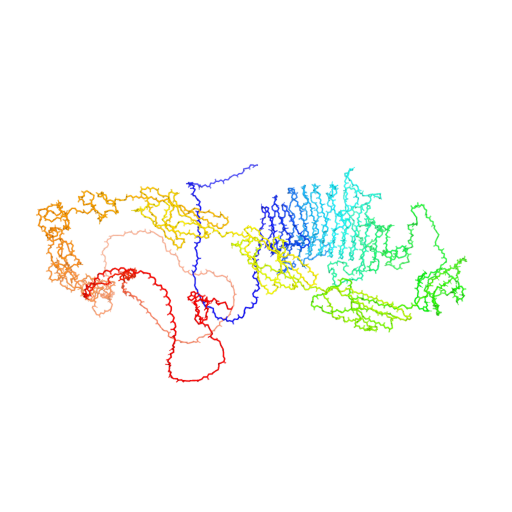25.951 1.00 89.25 578 VAL A CA 1
ATOM 4519 C C . VAL A 1 578 ? 27.252 31.994 -27.074 1.00 89.25 578 VAL A C 1
ATOM 4521 O O . VAL A 1 578 ? 27.056 30.783 -27.036 1.00 89.25 578 VAL A O 1
ATOM 4524 N N . ILE A 1 579 ? 27.891 32.572 -28.091 1.00 82.25 579 ILE A N 1
ATOM 4525 C CA . ILE A 1 579 ? 28.386 31.828 -29.259 1.00 82.25 579 ILE A CA 1
ATOM 4526 C C . ILE A 1 579 ? 29.549 30.914 -28.845 1.00 82.25 579 ILE A C 1
ATOM 4528 O O . ILE A 1 579 ? 30.520 31.380 -28.246 1.00 82.25 579 ILE A O 1
ATOM 4532 N N . ASN A 1 580 ? 29.468 29.626 -29.197 1.00 80.31 580 ASN A N 1
ATOM 4533 C CA . ASN A 1 580 ? 30.325 28.542 -28.683 1.00 80.31 580 ASN A CA 1
ATOM 4534 C C . ASN A 1 580 ? 30.187 28.283 -27.164 1.00 80.31 580 ASN A C 1
ATOM 4536 O O . ASN A 1 580 ? 31.072 27.680 -26.557 1.00 80.31 580 ASN A O 1
ATOM 4540 N N . GLY A 1 581 ? 29.097 28.736 -26.536 1.00 82.12 581 GLY A N 1
ATOM 4541 C CA . GLY A 1 581 ? 28.706 28.271 -25.208 1.00 82.12 581 GLY A CA 1
ATOM 4542 C C . GLY A 1 581 ? 28.210 26.820 -25.238 1.00 82.12 581 GLY A C 1
ATOM 4543 O O . GLY A 1 581 ? 27.852 26.301 -26.293 1.00 82.12 581 GLY A O 1
ATOM 4544 N N . ALA A 1 582 ? 28.200 26.177 -24.067 1.00 86.62 582 ALA A N 1
ATOM 4545 C CA . ALA A 1 582 ? 27.731 24.797 -23.885 1.00 86.62 582 ALA A CA 1
ATOM 4546 C C . ALA A 1 582 ? 26.597 24.662 -22.848 1.00 86.62 582 ALA A C 1
ATOM 4548 O O . ALA A 1 582 ? 25.973 23.608 -22.746 1.00 86.62 582 ALA A O 1
ATOM 4549 N N . SER A 1 583 ? 26.350 25.703 -22.043 1.00 92.56 583 SER A N 1
ATOM 4550 C CA . SER A 1 583 ? 25.224 25.758 -21.104 1.00 92.56 583 SER A CA 1
ATOM 4551 C C . SER A 1 583 ? 24.857 27.192 -20.703 1.00 92.56 583 SER A C 1
ATOM 4553 O O . SER A 1 583 ? 25.608 28.136 -20.970 1.00 92.56 583 SER A O 1
ATOM 4555 N N . VAL A 1 584 ? 23.674 27.358 -20.111 1.00 92.62 584 VAL A N 1
ATOM 4556 C CA . VAL A 1 584 ? 23.140 28.604 -19.539 1.00 92.62 584 VAL A CA 1
ATOM 4557 C C . VAL A 1 584 ? 22.251 28.269 -18.335 1.00 92.62 584 VAL A C 1
ATOM 4559 O O . VAL A 1 584 ? 21.599 27.229 -18.334 1.00 92.62 584 VAL A O 1
ATOM 4562 N N . GLN A 1 585 ? 22.195 29.135 -17.321 1.00 93.25 585 GLN A N 1
ATOM 4563 C CA . GLN A 1 585 ? 21.221 29.010 -16.231 1.00 93.25 585 GLN A CA 1
ATOM 4564 C C . GLN A 1 585 ? 20.004 29.892 -16.530 1.00 93.25 585 GLN A C 1
ATOM 4566 O O . GLN A 1 585 ? 20.147 31.105 -16.691 1.00 93.25 585 GLN A O 1
ATOM 4571 N N . ILE A 1 586 ? 18.815 29.296 -16.589 1.00 93.44 586 ILE A N 1
ATOM 4572 C CA . ILE A 1 586 ? 17.544 30.001 -16.792 1.00 93.44 586 ILE A CA 1
ATOM 4573 C C . ILE A 1 586 ? 16.849 30.136 -15.439 1.00 93.44 586 ILE A C 1
ATOM 4575 O O . ILE A 1 586 ? 16.643 29.141 -14.750 1.00 93.44 586 ILE A O 1
ATOM 4579 N N . THR A 1 587 ? 16.509 31.360 -15.040 1.00 91.69 587 THR A N 1
ATOM 4580 C CA . THR A 1 587 ? 15.922 31.688 -13.730 1.00 91.69 587 THR A CA 1
ATOM 4581 C C . THR A 1 587 ? 14.499 32.233 -13.873 1.00 91.69 587 THR A C 1
ATOM 4583 O O . THR A 1 587 ? 14.123 32.738 -14.928 1.00 91.69 587 THR A O 1
ATOM 4586 N N . GLY A 1 588 ? 13.706 32.153 -12.798 1.00 87.06 588 GLY A N 1
ATOM 4587 C CA . GLY A 1 588 ? 12.346 32.708 -12.759 1.00 87.06 588 GLY A CA 1
ATOM 4588 C C . GLY A 1 588 ? 11.245 31.733 -13.186 1.00 87.06 588 GLY A C 1
ATOM 4589 O O . GLY A 1 588 ? 10.178 32.177 -13.605 1.00 87.06 588 GLY A O 1
ATOM 4590 N N . LEU A 1 589 ? 11.490 30.424 -13.074 1.00 91.19 589 LEU A N 1
ATOM 4591 C CA . LEU A 1 589 ? 10.556 29.380 -13.505 1.00 91.19 589 LEU A CA 1
ATOM 4592 C C . LEU A 1 589 ? 9.278 29.365 -12.644 1.00 91.19 589 LEU A C 1
ATOM 4594 O O . LEU A 1 589 ? 9.329 29.267 -11.412 1.00 91.19 589 LEU A O 1
ATOM 4598 N N . GLN A 1 590 ? 8.122 29.452 -13.297 1.00 89.75 590 GLN A N 1
ATOM 4599 C CA . GLN A 1 590 ? 6.795 29.429 -12.671 1.00 89.75 590 GLN A CA 1
ATOM 4600 C C . GLN A 1 590 ? 6.349 27.990 -12.381 1.00 89.75 590 GLN A C 1
ATOM 4602 O O . GLN A 1 590 ? 6.937 27.050 -12.906 1.00 89.75 590 GLN A O 1
ATOM 4607 N N . TYR A 1 591 ? 5.338 27.795 -11.531 1.00 88.38 591 TYR A N 1
ATOM 4608 C CA . TYR A 1 591 ? 4.746 26.465 -11.326 1.00 88.38 591 TYR A CA 1
ATOM 4609 C C . TYR A 1 591 ? 4.004 25.995 -12.590 1.00 88.38 591 TYR A C 1
ATOM 4611 O O . TYR A 1 591 ? 3.367 26.805 -13.265 1.00 88.38 591 TYR A O 1
ATOM 4619 N N . GLY A 1 592 ? 4.075 24.699 -12.899 1.00 86.19 592 GLY A N 1
ATOM 4620 C CA . GLY A 1 592 ? 3.550 24.120 -14.137 1.00 86.19 592 GLY A CA 1
ATOM 4621 C C . GLY A 1 592 ? 4.547 24.164 -15.301 1.00 86.19 592 GLY A C 1
ATOM 4622 O O . GLY A 1 592 ? 5.759 24.061 -15.109 1.00 86.19 592 GLY A O 1
ATOM 4623 N N . ASN A 1 593 ? 4.042 24.261 -16.532 1.00 89.88 593 ASN A N 1
ATOM 4624 C CA . ASN A 1 593 ? 4.853 24.169 -17.749 1.00 89.88 593 ASN A CA 1
ATOM 4625 C C . ASN A 1 593 ? 5.567 25.488 -18.093 1.00 89.88 593 ASN A C 1
ATOM 4627 O O . ASN A 1 593 ? 4.905 26.487 -18.358 1.00 89.88 593 ASN A O 1
ATOM 4631 N N . ASN A 1 594 ? 6.893 25.437 -18.226 1.00 91.38 594 ASN A N 1
ATOM 4632 C CA . ASN A 1 594 ? 7.757 26.530 -18.676 1.00 91.38 594 ASN A CA 1
ATOM 4633 C C . ASN A 1 594 ? 8.372 26.162 -20.040 1.00 91.38 594 ASN A C 1
ATOM 4635 O O . ASN A 1 594 ? 9.059 25.143 -20.149 1.00 91.38 594 ASN A O 1
ATOM 4639 N N . SER A 1 595 ? 8.152 26.976 -21.072 1.00 92.94 595 SER A N 1
ATOM 4640 C CA . SER A 1 595 ? 8.650 26.757 -22.438 1.00 92.94 595 SER A CA 1
ATOM 4641 C C . SER A 1 595 ? 9.927 27.561 -22.693 1.00 92.94 595 SER A C 1
ATOM 4643 O O . SER A 1 595 ? 9.872 28.766 -22.949 1.00 92.94 595 SER A O 1
ATOM 4645 N N . ILE A 1 596 ? 11.085 26.901 -22.682 1.00 94.38 596 ILE A N 1
ATOM 4646 C CA . ILE A 1 596 ? 12.396 27.523 -22.920 1.00 94.38 596 ILE A CA 1
ATOM 4647 C C . ILE A 1 596 ? 12.842 27.244 -24.358 1.00 94.38 596 ILE A C 1
ATOM 4649 O O . ILE A 1 596 ? 12.834 26.093 -24.783 1.00 94.38 596 ILE A O 1
ATOM 4653 N N . CYS A 1 597 ? 13.292 28.264 -25.093 1.00 93.94 597 CYS A N 1
ATOM 4654 C CA . CYS A 1 597 ? 13.846 28.094 -26.442 1.00 93.94 597 CYS A CA 1
ATOM 4655 C C . CYS A 1 597 ? 15.180 28.824 -26.640 1.00 93.94 597 CYS A C 1
ATOM 4657 O O . CYS A 1 597 ? 15.389 29.919 -26.112 1.00 93.94 597 CYS A O 1
ATOM 4659 N N . ILE A 1 598 ? 16.034 28.232 -27.476 1.00 94.31 598 ILE A N 1
ATOM 4660 C CA . ILE A 1 598 ? 17.234 28.830 -28.073 1.00 94.31 598 ILE A CA 1
ATOM 4661 C C . ILE A 1 598 ? 16.925 29.219 -29.524 1.00 94.31 598 ILE A C 1
ATOM 4663 O O . ILE A 1 598 ? 16.295 28.453 -30.249 1.00 94.31 598 ILE A O 1
ATOM 4667 N N . VAL A 1 599 ? 17.373 30.397 -29.965 1.00 94.06 599 VAL A N 1
ATOM 4668 C CA . VAL A 1 599 ? 17.243 30.858 -31.358 1.00 94.06 599 VAL A CA 1
ATOM 4669 C C . VAL A 1 599 ? 18.616 31.247 -31.902 1.00 94.06 599 VAL A C 1
ATOM 4671 O O . VAL A 1 599 ? 19.263 32.159 -31.378 1.00 94.06 599 VAL A O 1
ATOM 4674 N N . GLY A 1 600 ? 19.053 30.567 -32.961 1.00 91.69 600 GLY A N 1
ATOM 4675 C CA . GLY A 1 600 ? 20.321 30.778 -33.656 1.00 91.69 600 GLY A CA 1
ATOM 4676 C C . GLY A 1 600 ? 20.142 31.507 -34.989 1.00 91.69 600 GLY A C 1
ATOM 4677 O O . GLY A 1 600 ? 19.257 31.178 -35.776 1.00 91.69 600 GLY A O 1
ATOM 4678 N N . LEU A 1 601 ? 20.995 32.497 -35.264 1.00 88.69 601 LEU A N 1
ATOM 4679 C CA . LEU A 1 601 ? 20.943 33.327 -36.473 1.00 88.69 601 LEU A CA 1
ATOM 4680 C C . LEU A 1 601 ? 22.215 33.129 -37.306 1.00 88.69 601 LEU A C 1
ATOM 4682 O O . LEU A 1 601 ? 23.309 33.546 -36.912 1.00 88.69 601 LEU A O 1
ATOM 4686 N N . GLY A 1 602 ? 22.077 32.484 -38.461 1.00 81.81 602 GLY A N 1
ATOM 4687 C CA . GLY A 1 602 ? 23.163 32.216 -39.404 1.00 81.81 602 GLY A CA 1
ATOM 4688 C C . GLY A 1 602 ? 23.404 33.350 -40.404 1.00 81.81 602 GLY A C 1
ATOM 4689 O O . GLY A 1 602 ? 22.819 34.431 -40.334 1.00 81.81 602 GLY A O 1
ATOM 4690 N N . LEU A 1 603 ? 24.272 33.091 -41.383 1.00 75.19 603 LEU A N 1
ATOM 4691 C CA . LEU A 1 603 ? 24.446 33.980 -42.536 1.00 75.19 603 LEU A CA 1
ATOM 4692 C C . LEU A 1 603 ? 23.194 33.997 -43.433 1.00 75.19 603 LEU A C 1
ATOM 4694 O O . LEU A 1 603 ? 22.384 33.073 -43.430 1.00 75.19 603 LEU A O 1
ATOM 4698 N N . SER A 1 604 ? 23.054 35.054 -44.240 1.00 70.69 604 SER A N 1
ATOM 4699 C CA . SER A 1 604 ? 21.974 35.208 -45.236 1.00 70.69 604 SER A CA 1
ATOM 4700 C C . SER A 1 604 ? 20.543 35.131 -44.669 1.00 70.69 604 SER A C 1
ATOM 4702 O O . SER A 1 604 ? 19.624 34.730 -45.380 1.00 70.69 604 SER A O 1
ATOM 4704 N N . ASN A 1 605 ? 20.352 35.549 -43.413 1.00 70.19 605 ASN A N 1
ATOM 4705 C CA . ASN A 1 605 ? 19.084 35.504 -42.669 1.00 70.19 605 ASN A CA 1
ATOM 4706 C C . ASN A 1 605 ? 18.511 34.088 -42.453 1.00 70.19 605 ASN A C 1
ATOM 4708 O O . ASN A 1 605 ? 17.306 33.943 -42.254 1.00 70.19 605 ASN A O 1
ATOM 4712 N N . LEU A 1 606 ? 19.350 33.049 -42.483 1.00 79.00 606 LEU A N 1
ATOM 4713 C CA . LEU A 1 606 ? 18.951 31.722 -42.019 1.00 79.00 606 LEU A CA 1
ATOM 4714 C C . LEU A 1 606 ? 18.765 31.737 -40.494 1.00 79.00 606 LEU A C 1
ATOM 4716 O O . LEU A 1 606 ? 19.554 32.352 -39.774 1.00 79.00 606 LEU A O 1
ATOM 4720 N N . VAL A 1 607 ? 17.731 31.050 -40.016 1.00 86.25 607 VAL A N 1
ATOM 4721 C CA . VAL A 1 607 ? 17.364 30.949 -38.598 1.00 86.25 607 VAL A CA 1
ATOM 4722 C C . VAL A 1 607 ? 17.119 29.485 -38.273 1.00 86.25 607 VAL A C 1
ATOM 4724 O O . VAL A 1 607 ? 16.518 28.784 -39.086 1.00 86.25 607 VAL A O 1
ATOM 4727 N N . ASP A 1 608 ? 17.554 29.062 -37.093 1.00 91.25 608 ASP A N 1
ATOM 4728 C CA . ASP A 1 608 ? 17.200 27.777 -36.495 1.00 91.25 608 ASP A CA 1
ATOM 4729 C C . ASP A 1 608 ? 16.837 27.961 -35.010 1.00 91.25 608 ASP A C 1
ATOM 4731 O O . ASP A 1 608 ? 17.203 28.972 -34.397 1.00 91.25 608 ASP A O 1
ATOM 4735 N N . SER A 1 609 ? 16.070 27.032 -34.437 1.00 92.50 609 SER A N 1
ATOM 4736 C CA . SER A 1 609 ? 15.610 27.122 -33.048 1.00 92.50 609 SER A CA 1
ATOM 4737 C C . SER A 1 609 ? 15.158 25.785 -32.463 1.00 92.50 609 SER A C 1
ATOM 4739 O O . SER A 1 609 ? 14.257 25.147 -33.012 1.00 92.50 609 SER A O 1
ATOM 4741 N N . ALA A 1 610 ? 15.665 25.449 -31.276 1.00 92.62 610 ALA A N 1
ATOM 4742 C CA . ALA A 1 610 ? 15.176 24.344 -30.453 1.00 92.62 610 ALA A CA 1
ATOM 4743 C C . ALA A 1 610 ? 14.424 24.861 -29.215 1.00 92.62 610 ALA A C 1
ATOM 4745 O O . ALA A 1 610 ? 14.746 25.917 -28.668 1.00 92.62 610 ALA A O 1
ATOM 4746 N N . CYS A 1 611 ? 13.434 24.094 -28.756 1.00 92.88 611 CYS A N 1
ATOM 4747 C CA . CYS A 1 611 ? 12.632 24.392 -27.570 1.00 92.88 611 CYS A CA 1
ATOM 4748 C C . CYS A 1 611 ? 12.502 23.157 -26.673 1.00 92.88 611 CYS A C 1
ATOM 4750 O O . CYS A 1 611 ? 12.378 22.037 -27.170 1.00 92.88 611 CYS A O 1
ATOM 4752 N N . ILE A 1 612 ? 12.451 23.375 -25.360 1.00 92.56 612 ILE A N 1
ATOM 4753 C CA . ILE A 1 612 ? 12.162 22.367 -24.341 1.00 92.56 612 ILE A CA 1
ATOM 4754 C C . ILE A 1 612 ? 11.063 22.874 -23.399 1.00 92.56 612 ILE A C 1
ATOM 4756 O O . ILE A 1 612 ? 11.047 24.040 -23.008 1.00 92.56 612 ILE A O 1
ATOM 4760 N N . ASN A 1 613 ? 10.147 21.982 -23.027 1.00 91.81 613 ASN A N 1
ATOM 4761 C CA . ASN A 1 613 ? 9.185 22.217 -21.955 1.00 91.81 613 ASN A CA 1
ATOM 4762 C C . ASN A 1 613 ? 9.719 21.594 -20.665 1.00 91.81 613 ASN A C 1
ATOM 4764 O O . ASN A 1 613 ? 10.029 20.401 -20.649 1.00 91.81 613 ASN A O 1
ATOM 4768 N N . ILE A 1 614 ? 9.793 22.391 -19.600 1.00 90.50 614 ILE A N 1
ATOM 4769 C CA . ILE A 1 614 ? 10.144 21.944 -18.250 1.00 90.50 614 ILE A CA 1
ATOM 4770 C C . ILE A 1 614 ? 8.923 22.112 -17.356 1.00 90.50 614 ILE A C 1
ATOM 4772 O O . ILE A 1 614 ? 8.339 23.196 -17.284 1.00 90.50 614 ILE A O 1
ATOM 4776 N N . TRP A 1 615 ? 8.543 21.045 -16.663 1.00 89.69 615 TRP A N 1
ATOM 4777 C CA . TRP A 1 615 ? 7.471 21.091 -15.677 1.00 89.69 615 TRP A CA 1
ATOM 4778 C C . TRP A 1 615 ? 8.052 21.407 -14.299 1.00 89.69 615 TRP A C 1
ATOM 4780 O O . TRP A 1 615 ? 8.976 20.735 -13.856 1.00 89.69 615 TRP A O 1
ATOM 4790 N N . ARG A 1 616 ? 7.533 22.417 -13.603 1.00 90.75 616 ARG A N 1
ATOM 4791 C CA . ARG A 1 616 ? 7.879 22.688 -12.204 1.00 90.75 616 ARG A CA 1
ATOM 4792 C C . ARG A 1 616 ? 6.728 22.250 -11.317 1.00 90.75 616 ARG A C 1
ATOM 4794 O O . ARG A 1 616 ? 5.629 22.795 -11.428 1.00 90.75 616 ARG A O 1
ATOM 4801 N N . ASP A 1 617 ? 6.991 21.282 -10.449 1.00 86.62 617 ASP A N 1
ATOM 4802 C CA . ASP A 1 617 ? 5.966 20.660 -9.617 1.00 86.62 617 ASP A CA 1
ATOM 4803 C C . ASP A 1 617 ? 5.271 21.681 -8.710 1.00 86.62 617 ASP A C 1
ATOM 4805 O O . ASP A 1 617 ? 5.903 22.578 -8.144 1.00 86.62 617 ASP A O 1
ATOM 4809 N N . TYR A 1 618 ? 3.954 21.533 -8.569 1.00 85.88 618 TYR A N 1
ATOM 4810 C CA . TYR A 1 618 ? 3.130 22.343 -7.677 1.00 85.88 618 TYR A CA 1
ATOM 4811 C C . TYR A 1 618 ? 3.296 21.886 -6.217 1.00 85.88 618 TYR A C 1
ATOM 4813 O O . TYR A 1 618 ? 3.528 20.700 -5.968 1.00 85.88 618 TYR A O 1
ATOM 4821 N N . PRO A 1 619 ? 3.198 22.797 -5.229 1.00 83.69 619 PRO A N 1
ATOM 4822 C CA . PRO A 1 619 ? 3.275 22.418 -3.822 1.00 83.69 619 PRO A CA 1
ATOM 4823 C C . PRO A 1 619 ? 2.105 21.484 -3.463 1.00 83.69 619 PRO A C 1
ATOM 4825 O O . PRO A 1 619 ? 0.966 21.795 -3.815 1.00 83.69 619 PRO A O 1
ATOM 4828 N N . PRO A 1 620 ? 2.352 20.345 -2.784 1.00 83.06 620 PRO A N 1
ATOM 4829 C CA . PRO A 1 620 ? 1.333 19.321 -2.575 1.00 83.06 620 PRO A CA 1
ATOM 4830 C C . PRO A 1 620 ? 0.205 19.852 -1.693 1.00 83.06 620 PRO A C 1
ATOM 4832 O O . PRO A 1 620 ? 0.448 20.311 -0.575 1.00 83.06 620 PRO A O 1
ATOM 4835 N N . VAL A 1 621 ? -1.024 19.780 -2.196 1.00 87.50 621 VAL A N 1
ATOM 4836 C CA . VAL A 1 621 ? -2.220 20.178 -1.453 1.00 87.50 621 VAL A CA 1
ATOM 4837 C C . VAL A 1 621 ? -2.523 19.119 -0.400 1.00 87.50 621 VAL A C 1
ATOM 4839 O O . VAL A 1 621 ? -2.678 17.942 -0.721 1.00 87.50 621 VAL A O 1
ATOM 4842 N N . VAL A 1 622 ? -2.598 19.539 0.861 1.00 87.19 622 VAL A N 1
ATOM 4843 C CA . VAL A 1 622 ? -2.906 18.664 1.995 1.00 87.19 622 VAL A CA 1
ATOM 4844 C C . VAL A 1 622 ? -4.149 19.187 2.694 1.00 87.19 622 VAL A C 1
ATOM 4846 O O . VAL A 1 622 ? -4.221 20.363 3.052 1.00 87.19 622 VAL A O 1
ATOM 4849 N N . VAL A 1 623 ? -5.107 18.293 2.919 1.00 91.75 623 VAL A N 1
ATOM 4850 C CA . VAL A 1 623 ? -6.244 18.497 3.815 1.00 91.75 623 VAL A CA 1
ATOM 4851 C C . VAL A 1 623 ? -6.373 17.259 4.686 1.00 91.75 623 VAL A C 1
ATOM 4853 O O . VAL A 1 623 ? -6.354 16.141 4.172 1.00 91.75 623 VAL A O 1
ATOM 4856 N N . VAL A 1 624 ? -6.525 17.461 5.991 1.00 91.62 624 VAL A N 1
ATOM 4857 C CA . VAL A 1 624 ? -6.813 16.395 6.956 1.00 91.62 624 VAL A CA 1
ATOM 4858 C C . VAL A 1 624 ? -8.032 16.812 7.765 1.00 91.62 624 VAL A C 1
ATOM 4860 O O . VAL A 1 624 ? -8.075 17.930 8.276 1.00 91.62 624 VAL A O 1
ATOM 4863 N N . ILE A 1 625 ? -9.017 15.921 7.883 1.00 93.56 625 ILE A N 1
ATOM 4864 C CA . ILE A 1 625 ? -10.066 16.031 8.898 1.00 93.56 625 ILE A CA 1
ATOM 4865 C C . ILE A 1 625 ? -9.563 15.251 10.114 1.00 93.56 625 ILE A C 1
ATOM 4867 O O . ILE A 1 625 ? -9.363 14.041 10.045 1.00 93.56 625 ILE A O 1
ATOM 4871 N N . ASN A 1 626 ? -9.301 15.971 11.200 1.00 92.06 626 ASN A N 1
ATOM 4872 C CA . ASN A 1 626 ? -8.699 15.454 12.428 1.00 92.06 626 ASN A CA 1
ATOM 4873 C C . ASN A 1 626 ? -9.760 14.802 13.335 1.00 92.06 626 ASN A C 1
ATOM 4875 O O . ASN A 1 626 ? -9.464 13.875 14.083 1.00 92.06 626 ASN A O 1
ATOM 4879 N N . SER A 1 627 ? -10.994 15.311 13.282 1.00 90.44 627 SER A N 1
ATOM 4880 C CA . SER A 1 627 ? -12.177 14.802 13.985 1.00 90.44 627 SER A CA 1
ATOM 4881 C C . SER A 1 627 ? -13.434 15.334 13.279 1.00 90.44 627 SER A C 1
ATOM 4883 O O . SER A 1 627 ? -13.375 16.462 12.782 1.00 90.44 627 SER A O 1
ATOM 4885 N N . PRO A 1 628 ? -14.561 14.603 13.215 1.00 92.75 628 PRO A N 1
ATOM 4886 C CA . PRO A 1 628 ? -14.783 13.235 13.682 1.00 92.75 628 PRO A CA 1
ATOM 4887 C C . PRO A 1 628 ? -14.086 12.190 12.801 1.00 92.75 628 PRO A C 1
ATOM 4889 O O . PRO A 1 628 ? -13.897 12.383 11.598 1.00 92.75 628 PRO A O 1
ATOM 4892 N N . ALA A 1 629 ? -13.727 11.057 13.406 1.00 87.00 629 ALA A N 1
ATOM 4893 C CA . ALA A 1 629 ? -13.185 9.906 12.687 1.00 87.00 629 ALA A CA 1
ATOM 4894 C C . ALA A 1 629 ? -14.272 9.207 11.847 1.00 87.00 629 ALA A C 1
ATOM 4896 O O . ALA A 1 629 ? -15.437 9.161 12.249 1.00 87.00 629 ALA A O 1
ATOM 4897 N N . ASP A 1 630 ? -13.889 8.631 10.706 1.00 91.00 630 ASP A N 1
ATOM 4898 C CA . ASP A 1 630 ? -14.833 7.961 9.804 1.00 91.00 630 ASP A CA 1
ATOM 4899 C C . ASP A 1 630 ? -15.487 6.736 10.475 1.00 91.00 630 ASP A C 1
ATOM 4901 O O . ASP A 1 630 ? -14.821 5.913 11.108 1.00 91.00 630 ASP A O 1
ATOM 4905 N N . GLY A 1 631 ? -16.812 6.646 10.367 1.00 88.31 631 GLY A N 1
ATOM 4906 C CA . GLY A 1 631 ? -17.653 5.651 11.032 1.00 88.31 631 GLY A CA 1
ATOM 4907 C C . GLY A 1 631 ? -17.988 5.943 12.503 1.00 88.31 631 GLY A C 1
ATOM 4908 O O . GLY A 1 631 ? -18.606 5.093 13.143 1.00 88.31 631 GLY A O 1
ATOM 4909 N N . SER A 1 632 ? -17.599 7.097 13.060 1.00 91.44 632 SER A N 1
ATOM 4910 C CA . SER A 1 632 ? -17.871 7.434 14.469 1.00 91.44 632 SER A CA 1
ATOM 4911 C C . SER A 1 632 ? -19.316 7.889 14.740 1.00 91.44 632 SER A C 1
ATOM 4913 O O . SER A 1 632 ? -20.080 8.219 13.829 1.00 91.44 632 SER A O 1
ATOM 4915 N N . THR A 1 633 ? -19.689 7.906 16.022 1.00 91.56 633 THR A N 1
ATOM 4916 C CA . THR A 1 633 ? -20.985 8.394 16.517 1.00 91.56 633 THR A CA 1
ATOM 4917 C C . THR A 1 633 ? -20.791 9.711 17.259 1.00 91.56 633 THR A C 1
ATOM 4919 O O . THR A 1 633 ? -19.931 9.797 18.136 1.00 91.56 633 THR A O 1
ATOM 4922 N N . ILE A 1 634 ? -21.620 10.707 16.950 1.00 91.38 634 ILE A N 1
ATOM 4923 C CA . ILE A 1 634 ? -21.725 11.968 17.693 1.00 91.38 634 ILE A CA 1
ATOM 4924 C C . ILE A 1 634 ? -23.078 11.971 18.409 1.00 91.38 634 ILE A C 1
ATOM 4926 O O . ILE A 1 634 ? -24.103 11.670 17.795 1.00 91.38 634 ILE A O 1
ATOM 4930 N N . TYR A 1 635 ? -23.079 12.307 19.700 1.00 87.88 635 TYR A N 1
ATOM 4931 C CA . TYR A 1 635 ? -24.307 12.461 20.476 1.00 87.88 635 TYR A CA 1
ATOM 4932 C C . TYR A 1 635 ? -24.781 13.918 20.465 1.00 87.88 635 TYR A C 1
ATOM 4934 O O . TYR A 1 635 ? -23.987 14.833 20.685 1.00 87.88 635 TYR A O 1
ATOM 4942 N N . GLY A 1 636 ? -26.076 14.129 20.225 1.00 84.94 636 GLY A N 1
ATOM 4943 C CA . GLY A 1 636 ? -26.649 15.463 20.011 1.00 84.94 636 GLY A CA 1
ATOM 4944 C C . GLY A 1 636 ? -26.555 15.933 18.552 1.00 84.94 636 GLY A C 1
ATOM 4945 O O . GLY A 1 636 ? -26.054 15.222 17.685 1.00 84.94 636 GLY A O 1
ATOM 4946 N N . GLN A 1 637 ? -27.071 17.134 18.268 1.00 84.50 637 GLN A N 1
ATOM 4947 C CA . GLN A 1 637 ? -27.334 17.607 16.895 1.00 84.50 637 GLN A CA 1
ATOM 4948 C C . GLN A 1 637 ? -26.247 18.537 16.310 1.00 84.50 637 GLN A C 1
ATOM 4950 O O . GLN A 1 637 ? -26.380 18.997 15.179 1.00 84.50 637 GLN A O 1
ATOM 4955 N N . ASN A 1 638 ? -25.162 18.828 17.036 1.00 90.56 638 ASN A N 1
ATOM 4956 C CA . ASN A 1 638 ? -24.093 19.726 16.573 1.00 90.56 638 ASN A CA 1
ATOM 4957 C C . ASN A 1 638 ? -22.814 18.936 16.260 1.00 90.56 638 ASN A C 1
ATOM 4959 O O . ASN A 1 638 ? -22.210 18.367 17.166 1.00 90.56 638 ASN A O 1
ATOM 4963 N N . ALA A 1 639 ? -22.370 18.932 15.001 1.00 92.06 639 ALA A N 1
ATOM 4964 C CA . ALA A 1 639 ? -21.130 18.268 14.595 1.00 92.06 639 ALA A CA 1
ATOM 4965 C C . ALA A 1 639 ? -19.974 19.274 14.500 1.00 92.06 639 ALA A C 1
ATOM 4967 O O . ALA A 1 639 ? -19.975 20.152 13.635 1.00 92.06 639 ALA A O 1
ATOM 4968 N N . VAL A 1 640 ? -18.976 19.138 15.377 1.00 93.94 640 VAL A N 1
ATOM 4969 C CA . VAL A 1 640 ? -17.730 19.918 15.321 1.00 93.94 640 VAL A CA 1
ATOM 4970 C C . VAL A 1 640 ? -16.714 19.162 14.469 1.00 93.94 640 VAL A C 1
ATOM 4972 O O . VAL A 1 640 ? -16.291 18.065 14.829 1.00 93.94 640 VAL A O 1
ATOM 4975 N N . ILE A 1 641 ? -16.326 19.749 13.340 1.00 94.94 641 ILE A N 1
ATOM 4976 C CA . ILE A 1 641 ? -15.346 19.190 12.409 1.00 94.94 641 ILE A CA 1
ATOM 4977 C C . ILE A 1 641 ? -14.024 19.922 12.619 1.00 94.94 641 ILE A C 1
ATOM 4979 O O . ILE A 1 641 ? -13.909 21.099 12.278 1.00 94.94 641 ILE A O 1
ATOM 4983 N N . SER A 1 642 ? -13.025 19.240 13.170 1.00 94.44 642 SER A N 1
ATOM 4984 C CA . SER A 1 642 ? -11.658 19.751 13.313 1.00 94.44 642 SER A CA 1
ATOM 4985 C C . SER A 1 642 ? -10.832 19.351 12.096 1.00 94.44 642 SER A C 1
ATOM 4987 O O . SER A 1 642 ? -10.859 18.191 11.688 1.00 94.44 642 SER A O 1
ATOM 4989 N N . TYR A 1 643 ? -10.078 20.280 11.516 1.00 94.88 643 TYR A N 1
ATOM 4990 C CA . TYR A 1 643 ? -9.350 20.066 10.266 1.00 94.88 643 TYR A CA 1
ATOM 4991 C C . TYR A 1 643 ? -8.035 20.850 10.206 1.00 94.88 643 TYR A C 1
ATOM 4993 O O . TYR A 1 643 ? -7.771 21.747 11.005 1.00 94.88 643 TYR A O 1
ATOM 5001 N N . SER A 1 644 ? -7.190 20.499 9.240 1.00 92.69 644 SER A N 1
ATOM 5002 C CA . SER A 1 644 ? -5.987 21.252 8.887 1.00 92.69 644 SER A CA 1
ATOM 5003 C C . SER A 1 644 ? -5.796 21.294 7.370 1.00 92.69 644 SER A C 1
ATOM 5005 O O . SER A 1 644 ? -6.205 20.377 6.653 1.00 92.69 644 SER A O 1
ATOM 5007 N N . THR A 1 645 ? -5.191 22.376 6.871 1.00 90.88 645 THR A N 1
ATOM 5008 C CA . THR A 1 645 ? -4.954 22.597 5.436 1.00 90.88 645 THR A CA 1
ATOM 5009 C C . THR A 1 645 ? -3.555 23.146 5.177 1.00 90.88 645 THR A C 1
ATOM 5011 O O . THR A 1 645 ? -3.148 24.102 5.834 1.00 90.88 645 THR A O 1
ATOM 5014 N N . ALA A 1 646 ? -2.852 22.624 4.170 1.00 89.56 646 ALA A N 1
ATOM 5015 C CA . ALA A 1 646 ? -1.600 23.192 3.668 1.00 89.56 646 ALA A CA 1
ATOM 5016 C C . ALA A 1 646 ? -1.608 23.267 2.133 1.00 89.56 646 ALA A C 1
ATOM 5018 O O . ALA A 1 646 ? -2.109 22.372 1.455 1.00 89.56 646 ALA A O 1
ATOM 5019 N N . ASN A 1 647 ? -1.056 24.356 1.587 1.00 89.12 647 ASN A N 1
ATOM 5020 C CA . ASN A 1 647 ? -1.007 24.677 0.148 1.00 89.12 647 ASN A CA 1
ATOM 5021 C C . ASN A 1 647 ? -2.375 24.780 -0.570 1.00 89.12 647 ASN A C 1
ATOM 5023 O O . ASN A 1 647 ? -2.422 24.924 -1.791 1.00 89.12 647 ASN A O 1
ATOM 5027 N N . VAL A 1 648 ? -3.482 24.765 0.179 1.00 91.12 648 VAL A N 1
ATOM 5028 C CA . VAL A 1 648 ? -4.834 25.063 -0.314 1.00 91.12 648 VAL A CA 1
ATOM 5029 C C . VAL A 1 648 ? -4.950 26.564 -0.619 1.00 91.12 648 VAL A C 1
ATOM 5031 O O . VAL A 1 648 ? -4.541 27.396 0.189 1.00 91.12 648 VAL A O 1
ATOM 5034 N N . THR A 1 649 ? -5.520 26.920 -1.772 1.00 93.50 649 THR A N 1
ATOM 5035 C CA . THR A 1 649 ? -5.792 28.313 -2.182 1.00 93.50 649 THR A CA 1
ATOM 5036 C C . THR A 1 649 ? -7.231 28.733 -1.881 1.00 93.50 649 THR A C 1
ATOM 5038 O O . THR A 1 649 ? -7.495 29.893 -1.572 1.00 93.50 649 THR A O 1
ATOM 5041 N N . SER A 1 650 ? -8.163 27.783 -1.956 1.00 94.69 650 SER A N 1
ATOM 5042 C CA . SER A 1 650 ? -9.567 27.894 -1.548 1.00 94.69 650 SER A CA 1
ATOM 5043 C C . SER A 1 650 ? -10.133 26.488 -1.330 1.00 94.69 650 SER A C 1
ATOM 5045 O O . SER A 1 650 ? -9.591 25.518 -1.862 1.00 94.69 650 SER A O 1
ATOM 5047 N N . ALA A 1 651 ? -11.201 26.348 -0.547 1.00 94.75 651 ALA A N 1
ATOM 5048 C CA . ALA A 1 651 ? -11.909 25.079 -0.408 1.00 94.75 651 ALA A CA 1
ATOM 5049 C C . ALA A 1 651 ? -13.387 25.300 -0.072 1.00 94.75 651 ALA A C 1
ATOM 5051 O O . ALA A 1 651 ? -13.727 26.309 0.548 1.00 94.75 651 ALA A O 1
ATOM 5052 N N . ASN A 1 652 ? -14.239 24.337 -0.428 1.00 96.00 652 ASN A N 1
ATOM 5053 C CA . ASN A 1 652 ? -15.664 24.338 -0.085 1.00 96.00 652 ASN A CA 1
ATOM 5054 C C . ASN A 1 652 ? -16.021 23.149 0.815 1.00 96.00 652 ASN A C 1
ATOM 5056 O O . ASN A 1 652 ? -15.467 22.058 0.670 1.00 96.00 652 ASN A O 1
ATOM 5060 N N . TRP A 1 653 ? -16.967 23.366 1.723 1.00 96.31 653 TRP A N 1
ATOM 5061 C CA . TRP A 1 653 ? -17.629 22.328 2.500 1.00 96.31 653 TRP A CA 1
ATOM 5062 C C . TRP A 1 653 ? -18.696 21.629 1.661 1.00 96.31 653 TRP A C 1
ATOM 5064 O O . TRP A 1 653 ? -19.473 22.266 0.947 1.00 96.31 653 TRP A O 1
ATOM 5074 N N . LEU A 1 654 ? -18.772 20.312 1.810 1.00 95.56 654 LEU A N 1
ATOM 5075 C CA . LEU A 1 654 ? -19.818 19.465 1.259 1.00 95.56 654 LEU A CA 1
ATOM 5076 C C . LEU A 1 654 ? -20.506 18.740 2.411 1.00 95.56 654 LEU A C 1
ATOM 5078 O O . LEU A 1 654 ? -19.834 18.018 3.143 1.00 95.56 654 LEU A O 1
ATOM 5082 N N . LEU A 1 655 ? -21.821 18.893 2.542 1.00 94.69 655 LEU A N 1
ATOM 5083 C CA . LEU A 1 655 ? -22.660 18.111 3.452 1.00 94.69 655 LEU A CA 1
ATOM 5084 C C . LEU A 1 655 ? -23.550 17.197 2.606 1.00 94.69 655 LEU A C 1
ATOM 5086 O O . LEU A 1 655 ? -24.294 17.671 1.747 1.00 94.69 655 LEU A O 1
ATOM 5090 N N . ASP A 1 656 ? -23.409 15.886 2.792 1.00 92.94 656 ASP A N 1
ATOM 5091 C CA . ASP A 1 656 ? -24.113 14.830 2.048 1.00 92.94 656 ASP A CA 1
ATOM 5092 C C . ASP A 1 656 ? -24.011 14.984 0.514 1.00 92.94 656 ASP A C 1
ATOM 5094 O O . ASP A 1 656 ? -24.918 14.655 -0.252 1.00 92.94 656 ASP A O 1
ATOM 5098 N N . GLY A 1 657 ? -22.872 15.516 0.057 1.00 88.31 657 GLY A N 1
ATOM 5099 C CA . GLY A 1 657 ? -22.570 15.791 -1.350 1.00 88.31 657 GLY A CA 1
ATOM 5100 C C . GLY A 1 657 ? -23.095 17.128 -1.895 1.00 88.31 657 GLY A C 1
ATOM 5101 O O . GLY A 1 657 ? -22.781 17.461 -3.040 1.00 88.31 657 GLY A O 1
ATOM 5102 N N . MET A 1 658 ? -23.842 17.914 -1.111 1.00 93.31 658 MET A N 1
ATOM 5103 C CA . MET A 1 658 ? -24.245 19.278 -1.477 1.00 93.31 658 MET A CA 1
ATOM 5104 C C . MET A 1 658 ? -23.232 20.311 -0.979 1.00 93.31 658 MET A C 1
ATOM 5106 O O . MET A 1 658 ? -22.779 20.243 0.158 1.00 93.31 658 MET A O 1
ATOM 5110 N N . ASP A 1 659 ? -22.893 21.285 -1.826 1.00 94.00 659 ASP A N 1
ATOM 5111 C CA . ASP A 1 659 ? -22.011 22.402 -1.466 1.00 94.00 659 ASP A CA 1
ATOM 5112 C C . ASP A 1 659 ? -22.729 23.354 -0.499 1.00 94.00 659 ASP A C 1
ATOM 5114 O O . ASP A 1 659 ? -23.824 23.840 -0.799 1.00 94.00 659 ASP A O 1
ATOM 5118 N N . VAL A 1 660 ? -22.120 23.592 0.664 1.00 94.00 660 VAL A N 1
ATOM 5119 C CA . VAL A 1 660 ? -22.675 24.422 1.748 1.00 94.00 660 VAL A CA 1
ATOM 5120 C C . VAL A 1 660 ? -21.811 25.649 2.071 1.00 94.00 660 VAL A C 1
ATOM 5122 O O . VAL A 1 660 ? -22.076 26.346 3.049 1.00 94.00 660 VAL A O 1
ATOM 5125 N N . GLY A 1 661 ? -20.827 25.977 1.222 1.00 92.94 661 GLY A N 1
ATOM 5126 C CA . GLY A 1 661 ? -20.055 27.224 1.296 1.00 92.94 661 GLY A CA 1
ATOM 5127 C C . GLY A 1 661 ? -18.554 27.049 1.548 1.00 92.94 661 GLY A C 1
ATOM 5128 O O . GLY A 1 661 ? -18.028 25.944 1.600 1.00 92.94 661 GLY A O 1
ATOM 5129 N N . ALA A 1 662 ? -17.838 28.169 1.675 1.00 93.38 662 ALA A N 1
ATOM 5130 C CA . ALA A 1 662 ? -16.374 28.191 1.708 1.00 93.38 662 ALA A CA 1
ATOM 5131 C C . ALA A 1 662 ? -15.772 27.859 3.090 1.00 93.38 662 ALA A C 1
ATOM 5133 O O . ALA A 1 662 ? -16.149 28.440 4.112 1.00 93.38 662 ALA A O 1
ATOM 5134 N N . VAL A 1 663 ? -14.756 26.994 3.095 1.00 94.94 663 VAL A N 1
ATOM 5135 C CA . VAL A 1 663 ? -13.913 26.683 4.260 1.00 94.94 663 VAL A CA 1
ATOM 5136 C C . VAL A 1 663 ? -13.015 27.880 4.581 1.00 94.94 663 VAL A C 1
ATOM 5138 O O . VAL A 1 663 ? -12.417 28.479 3.686 1.00 94.94 663 VAL A O 1
ATOM 5141 N N . GLN A 1 664 ? -12.885 28.220 5.863 1.00 93.19 664 GLN A N 1
ATOM 5142 C CA . GLN A 1 664 ? -12.016 29.306 6.315 1.00 93.19 664 GLN A CA 1
ATOM 5143 C C . GLN A 1 664 ? -10.617 28.752 6.611 1.00 93.19 664 GLN A C 1
ATOM 5145 O O . GLN A 1 664 ? -10.367 28.213 7.681 1.00 93.19 664 GLN A O 1
ATOM 5150 N N . LEU A 1 665 ? -9.689 28.886 5.658 1.00 89.88 665 LEU A N 1
ATOM 5151 C CA . LEU A 1 665 ? -8.348 28.265 5.704 1.00 89.88 665 LEU A CA 1
ATOM 5152 C C . LEU A 1 665 ? -7.437 28.741 6.860 1.00 89.88 665 LEU A C 1
ATOM 5154 O O . LEU A 1 665 ? -6.316 28.262 7.002 1.00 89.88 665 LEU A O 1
ATOM 5158 N N . ASN A 1 666 ? -7.893 29.702 7.665 1.00 86.44 666 ASN A N 1
ATOM 5159 C CA . ASN A 1 666 ? -7.241 30.193 8.880 1.00 86.44 666 ASN A CA 1
ATOM 5160 C C . ASN A 1 666 ? -7.877 29.658 10.181 1.00 86.44 666 ASN A C 1
ATOM 5162 O O . ASN A 1 666 ? -7.493 30.107 11.259 1.00 86.44 666 ASN A O 1
ATOM 5166 N N . GLN A 1 667 ? -8.855 28.750 10.097 1.00 90.00 667 GLN A N 1
ATOM 5167 C CA . GLN A 1 667 ? -9.493 28.088 11.237 1.00 90.00 667 GLN A CA 1
ATOM 5168 C C . GLN A 1 667 ? -9.071 26.614 11.316 1.00 90.00 667 GLN A C 1
ATOM 5170 O O . GLN A 1 667 ? -8.809 25.975 10.301 1.00 90.00 667 GLN A O 1
ATOM 5175 N N . SER A 1 668 ? -9.025 26.070 12.534 1.00 90.00 668 SER A N 1
ATOM 5176 C CA . SER A 1 668 ? -8.739 24.654 12.817 1.00 90.00 668 SER A CA 1
ATOM 5177 C C . SER A 1 668 ? -9.998 23.810 13.054 1.00 90.00 668 SER A C 1
ATOM 5179 O O . SER A 1 668 ? -9.906 22.588 13.179 1.00 90.00 668 SER A O 1
ATOM 5181 N N . SER A 1 669 ? -11.177 24.434 13.128 1.00 93.12 669 SER A N 1
ATOM 5182 C CA . SER A 1 669 ? -12.460 23.752 13.294 1.00 93.12 669 SER A CA 1
ATOM 5183 C C . SER A 1 669 ? -13.626 24.530 12.678 1.00 93.12 669 SER A C 1
ATOM 5185 O O . SER A 1 669 ? -13.512 25.714 12.352 1.00 93.12 669 SER A O 1
ATOM 5187 N N . HIS A 1 670 ? -14.743 23.839 12.455 1.00 93.69 670 HIS A N 1
ATOM 5188 C CA . HIS A 1 670 ? -16.016 24.408 12.018 1.00 93.69 670 HIS A CA 1
ATOM 5189 C C . HIS A 1 670 ? -17.173 23.570 12.572 1.00 93.69 670 HIS A C 1
ATOM 5191 O O . HIS A 1 670 ? -17.108 22.342 12.550 1.00 93.69 670 HIS A O 1
ATOM 5197 N N . THR A 1 671 ? -18.236 24.217 13.046 1.00 93.62 671 THR A N 1
ATOM 5198 C CA . THR A 1 671 ? -19.392 23.533 13.644 1.00 93.62 671 THR A CA 1
ATOM 5199 C C . THR A 1 671 ? -20.586 23.590 12.705 1.00 93.62 671 THR A C 1
ATOM 5201 O O . THR A 1 671 ? -21.035 24.679 12.356 1.00 93.62 671 THR A O 1
ATOM 5204 N N . PHE A 1 672 ? -21.137 22.428 12.358 1.00 93.00 672 PHE A N 1
ATOM 5205 C CA . PHE A 1 672 ? -22.423 22.295 11.676 1.00 93.00 672 PHE A CA 1
ATOM 5206 C C . PHE A 1 672 ? -23.529 22.126 12.729 1.00 93.00 672 PHE A C 1
ATOM 5208 O O . PHE A 1 672 ? -23.572 21.083 13.390 1.00 93.00 672 PHE A O 1
ATOM 5215 N N . PRO A 1 673 ? -24.391 23.137 12.944 1.00 90.62 673 PRO A N 1
ATOM 5216 C CA . PRO A 1 673 ? -25.427 23.080 13.965 1.00 90.62 673 PRO A CA 1
ATOM 5217 C C . PRO A 1 673 ? -26.707 22.415 13.441 1.00 90.62 673 PRO A C 1
ATOM 5219 O O . PRO A 1 673 ? -27.069 22.591 12.278 1.00 90.62 673 PRO A O 1
ATOM 5222 N N . ILE A 1 674 ? -27.432 21.733 14.331 1.00 87.50 674 ILE A N 1
ATOM 5223 C CA . ILE A 1 674 ? -28.767 21.155 14.076 1.00 87.50 674 ILE A CA 1
ATOM 5224 C C . ILE A 1 674 ? -28.789 20.220 12.842 1.00 87.50 674 ILE A C 1
ATOM 5226 O O . ILE A 1 674 ? -29.630 20.340 11.946 1.00 87.50 674 ILE A O 1
ATOM 5230 N N . LEU A 1 675 ? -27.845 19.277 12.784 1.00 91.44 675 LEU A N 1
ATOM 5231 C CA . LEU A 1 675 ? -27.906 18.154 11.848 1.00 91.44 675 LEU A CA 1
ATOM 5232 C C . LEU A 1 675 ? -28.991 17.146 12.286 1.00 91.44 675 LEU A C 1
ATOM 5234 O O . LEU A 1 675 ? -29.103 16.860 13.481 1.00 91.44 675 LEU A O 1
ATOM 5238 N N . PRO A 1 676 ? -29.774 16.581 11.344 1.00 90.19 676 PRO A N 1
ATOM 5239 C CA . PRO A 1 676 ? -30.728 15.509 11.627 1.00 90.19 676 PRO A CA 1
ATOM 5240 C C . PRO A 1 676 ? -30.107 14.257 12.264 1.00 90.19 676 PRO A C 1
ATOM 5242 O O . PRO A 1 676 ? -28.909 14.009 12.180 1.00 90.19 676 PRO A O 1
ATOM 5245 N N . TRP A 1 677 ? -30.957 13.406 12.843 1.00 88.12 677 TRP A N 1
ATOM 5246 C CA . TRP A 1 677 ? -30.552 12.075 13.299 1.00 88.12 677 TRP A CA 1
ATOM 5247 C C . TRP A 1 677 ? -30.304 11.129 12.119 1.00 88.12 677 TRP A C 1
ATOM 5249 O O . TRP A 1 677 ? -31.152 10.997 11.233 1.00 88.12 677 TRP A O 1
ATOM 5259 N N . GLY A 1 678 ? -29.178 10.416 12.147 1.00 88.12 678 GLY A N 1
ATOM 5260 C CA . GLY A 1 678 ? -28.767 9.494 11.089 1.00 88.12 678 GLY A CA 1
ATOM 5261 C C . GLY A 1 678 ? -27.314 9.682 10.659 1.00 88.12 678 GLY A C 1
ATOM 5262 O O . GLY A 1 678 ? -26.547 10.416 11.279 1.00 88.12 678 GLY A O 1
ATOM 5263 N N . THR A 1 679 ? -26.915 8.963 9.611 1.00 92.75 679 THR A N 1
ATOM 5264 C CA . THR A 1 679 ? -25.557 9.039 9.060 1.00 92.75 679 THR A CA 1
ATOM 5265 C C . THR A 1 679 ? -25.436 10.213 8.097 1.00 92.75 679 THR A C 1
ATOM 5267 O O . THR A 1 679 ? -26.190 10.290 7.128 1.00 92.75 679 THR A O 1
ATOM 5270 N N . HIS A 1 680 ? -24.447 11.067 8.346 1.00 94.06 680 HIS A N 1
ATOM 5271 C CA . HIS A 1 680 ? -24.052 12.184 7.497 1.00 94.06 680 HIS A CA 1
ATOM 5272 C C . HIS A 1 680 ? -22.623 11.980 6.981 1.00 94.06 680 HIS A C 1
ATOM 5274 O O . HIS A 1 680 ? -21.782 11.363 7.644 1.00 94.06 680 HIS A O 1
ATOM 5280 N N . THR A 1 681 ? -22.331 12.525 5.803 1.00 95.38 681 THR A N 1
ATOM 5281 C CA . THR A 1 681 ? -20.975 12.583 5.243 1.00 95.38 681 THR A CA 1
ATOM 5282 C C . THR A 1 681 ? -20.593 14.034 5.010 1.00 95.38 681 THR A C 1
ATOM 5284 O O . THR A 1 681 ? -21.251 14.738 4.244 1.00 95.38 681 THR A O 1
ATOM 5287 N N . ILE A 1 682 ? -19.497 14.472 5.630 1.00 95.88 682 ILE A N 1
ATOM 5288 C CA . ILE A 1 682 ? -18.931 15.802 5.405 1.00 95.88 682 ILE A CA 1
ATOM 5289 C C . ILE A 1 682 ? -17.602 15.671 4.681 1.00 95.88 682 ILE A C 1
ATOM 5291 O O . ILE A 1 682 ? -16.733 14.905 5.097 1.00 95.88 682 ILE A O 1
ATOM 5295 N N . CYS A 1 683 ? -17.438 16.444 3.610 1.00 95.56 683 CYS A N 1
ATOM 5296 C CA . CYS A 1 683 ? -16.182 16.535 2.883 1.00 95.56 683 CYS A CA 1
ATOM 5297 C C . CYS A 1 683 ? -15.689 17.977 2.768 1.00 95.56 683 CYS A C 1
ATOM 5299 O O . CYS A 1 683 ? -16.472 18.922 2.682 1.00 95.56 683 CYS A O 1
ATOM 5301 N N . ILE A 1 684 ? -14.372 18.125 2.682 1.00 96.75 684 ILE A N 1
ATOM 5302 C CA . ILE A 1 684 ? -13.705 19.337 2.215 1.00 96.75 684 ILE A CA 1
ATOM 5303 C C . ILE A 1 684 ? -13.308 19.108 0.755 1.00 96.75 684 ILE A C 1
ATOM 5305 O O . ILE A 1 684 ? -12.658 18.111 0.445 1.00 96.75 684 ILE A O 1
ATOM 5309 N N . ARG A 1 685 ? -13.659 20.038 -0.136 1.00 95.44 685 ARG A N 1
ATOM 5310 C CA . ARG A 1 685 ? -13.217 20.089 -1.539 1.00 95.44 685 ARG A CA 1
ATOM 5311 C C . ARG A 1 685 ? -12.131 21.154 -1.702 1.00 95.44 685 ARG A C 1
ATOM 5313 O O . ARG A 1 685 ? -12.483 22.330 -1.810 1.00 95.44 685 ARG A O 1
ATOM 5320 N N . PRO A 1 686 ? -10.836 20.794 -1.695 1.00 95.81 686 PRO A N 1
ATOM 5321 C CA . PRO A 1 686 ? -9.756 21.761 -1.826 1.00 95.81 686 PRO A CA 1
ATOM 5322 C C . PRO A 1 686 ? -9.391 22.082 -3.277 1.00 95.81 686 PRO A C 1
ATOM 5324 O O . PRO A 1 686 ? -9.468 21.245 -4.179 1.00 95.81 686 PRO A O 1
ATOM 5327 N N . PHE A 1 687 ? -8.904 23.304 -3.470 1.00 92.25 687 PHE A N 1
ATOM 5328 C CA . PHE A 1 687 ? -8.279 23.780 -4.695 1.00 92.25 687 PHE A CA 1
ATOM 5329 C C . PHE A 1 687 ? -6.834 24.201 -4.396 1.00 92.25 687 PHE A C 1
ATOM 5331 O O . PHE A 1 687 ? -6.574 24.901 -3.417 1.00 92.25 687 PHE A O 1
ATOM 5338 N N . GLY A 1 688 ? -5.894 23.766 -5.231 1.00 89.06 688 GLY A N 1
ATOM 5339 C CA . GLY A 1 688 ? -4.485 24.159 -5.198 1.00 89.06 688 GLY A CA 1
ATOM 5340 C C . GLY A 1 688 ? -4.175 25.319 -6.144 1.00 89.06 688 GLY A C 1
ATOM 5341 O O . GLY A 1 688 ? -5.060 26.074 -6.550 1.00 89.06 688 GLY A O 1
ATOM 5342 N N . LEU A 1 689 ? -2.899 25.453 -6.510 1.00 84.94 689 LEU A N 1
ATOM 5343 C CA . LEU A 1 689 ? -2.435 26.330 -7.601 1.00 84.94 689 LEU A CA 1
ATOM 5344 C C . LEU A 1 689 ? -2.567 25.666 -8.990 1.00 84.94 689 LEU A C 1
ATOM 5346 O O . LEU A 1 689 ? -2.423 26.330 -10.014 1.00 84.94 689 LEU A O 1
ATOM 5350 N N . ASP A 1 690 ? -2.830 24.363 -9.005 1.00 82.12 690 ASP A N 1
ATOM 5351 C CA . ASP A 1 690 ? -2.995 23.463 -10.149 1.00 82.12 690 ASP A CA 1
ATOM 5352 C C . ASP A 1 690 ? -4.467 23.154 -10.488 1.00 82.12 690 ASP A C 1
ATOM 5354 O O . ASP A 1 690 ? -4.759 22.704 -11.596 1.00 82.12 690 ASP A O 1
ATOM 5358 N N . GLY A 1 691 ? -5.405 23.433 -9.577 1.00 86.88 691 GLY A N 1
ATOM 5359 C CA . GLY A 1 691 ? -6.844 23.262 -9.795 1.00 86.88 691 GLY A CA 1
ATOM 5360 C C . GLY A 1 691 ? -7.546 22.547 -8.642 1.00 86.88 691 GLY A C 1
ATOM 5361 O O . GLY A 1 691 ? -7.122 22.646 -7.495 1.00 86.88 691 GLY A O 1
ATOM 5362 N N . GLN A 1 692 ? -8.650 21.859 -8.939 1.00 89.00 692 GLN A N 1
ATOM 5363 C CA . GLN A 1 692 ? -9.412 21.093 -7.948 1.00 89.00 692 GLN A CA 1
ATOM 5364 C C . GLN A 1 692 ? -8.706 19.771 -7.610 1.00 89.00 692 GLN A C 1
ATOM 5366 O O . GLN A 1 692 ? -8.323 19.027 -8.512 1.00 89.00 692 GLN A O 1
ATOM 5371 N N . HIS A 1 693 ? -8.615 19.454 -6.319 1.00 88.81 693 HIS A N 1
ATOM 5372 C CA . HIS A 1 693 ? -8.142 18.164 -5.804 1.00 88.81 693 HIS A CA 1
ATOM 5373 C C . HIS A 1 693 ? -9.312 17.270 -5.368 1.00 88.81 693 HIS A C 1
ATOM 5375 O O . HIS A 1 693 ? -10.475 17.672 -5.415 1.00 88.81 693 HIS A O 1
ATOM 5381 N N . PHE A 1 694 ? -9.021 16.027 -4.983 1.00 87.94 694 PHE A N 1
ATOM 5382 C CA . PHE A 1 694 ? -10.049 15.097 -4.509 1.00 87.94 694 PHE A CA 1
ATOM 5383 C C . PHE A 1 694 ? -10.702 15.582 -3.207 1.00 87.94 694 PHE A C 1
ATOM 5385 O O . PHE A 1 694 ? -10.025 16.098 -2.318 1.00 87.94 694 PHE A O 1
ATOM 5392 N N . ASP A 1 695 ? -12.014 15.373 -3.097 1.00 93.56 695 ASP A N 1
ATOM 5393 C CA . ASP A 1 695 ? -12.778 15.686 -1.891 1.00 93.56 695 ASP A CA 1
ATOM 5394 C C . ASP A 1 695 ? -12.317 14.772 -0.734 1.00 93.56 695 ASP A C 1
ATOM 5396 O O . ASP A 1 695 ? -12.321 13.544 -0.862 1.00 93.56 695 ASP A O 1
ATOM 5400 N N . VAL A 1 696 ? -11.914 15.360 0.396 1.00 93.94 696 VAL A N 1
ATOM 5401 C CA . VAL A 1 696 ? -11.499 14.640 1.613 1.00 93.94 696 VAL A CA 1
ATOM 5402 C C . VAL A 1 696 ? -12.702 14.537 2.541 1.00 93.94 696 VAL A C 1
ATOM 5404 O O . VAL A 1 696 ? -13.175 15.559 3.029 1.00 93.94 696 VAL A O 1
ATOM 5407 N N . CYS A 1 697 ? -13.201 13.321 2.763 1.00 93.94 697 CYS A N 1
ATOM 5408 C CA . CYS A 1 697 ? -14.461 13.055 3.462 1.00 93.94 697 CYS A CA 1
ATOM 5409 C C . CYS A 1 697 ? -14.274 12.334 4.804 1.00 93.94 697 CYS A C 1
ATOM 5411 O O . CYS A 1 697 ? -13.372 11.511 4.947 1.00 93.94 697 CYS A O 1
ATOM 5413 N N . THR A 1 698 ? -15.198 12.577 5.735 1.00 94.50 698 THR A N 1
ATOM 5414 C CA . THR A 1 698 ? -15.471 11.732 6.906 1.00 94.50 698 THR A CA 1
ATOM 5415 C C . THR A 1 698 ? -16.976 11.475 7.012 1.00 94.50 698 THR A C 1
ATOM 5417 O O . THR A 1 698 ? -17.787 12.354 6.699 1.00 94.50 698 THR A O 1
ATOM 5420 N N . SER A 1 699 ? -17.364 10.277 7.437 1.00 94.56 699 SER A N 1
ATOM 5421 C CA . SER A 1 699 ? -18.756 9.889 7.680 1.00 94.56 699 SER A CA 1
ATOM 5422 C C . SER A 1 699 ? -18.967 9.663 9.170 1.00 94.56 699 SER A C 1
ATOM 5424 O O . SER A 1 699 ? -18.163 8.999 9.817 1.00 94.56 699 SER A O 1
ATOM 5426 N N . PHE A 1 700 ? -20.065 10.159 9.723 1.00 95.25 700 PHE A N 1
ATOM 5427 C CA . PHE A 1 700 ? -20.405 9.972 11.134 1.00 95.25 700 PHE A CA 1
ATOM 5428 C C . PHE A 1 700 ? -21.916 9.831 11.299 1.00 95.25 700 PHE A C 1
ATOM 5430 O O . PHE A 1 700 ? -22.689 10.216 10.423 1.00 95.25 700 PHE A O 1
ATOM 5437 N N . THR A 1 701 ? -22.353 9.257 12.416 1.00 93.31 701 THR A N 1
ATOM 5438 C CA . THR A 1 701 ? -23.780 9.112 12.727 1.00 93.31 701 THR A CA 1
ATOM 5439 C C . THR A 1 701 ? -24.154 10.020 13.889 1.00 93.31 701 THR A C 1
ATOM 5441 O O . THR A 1 701 ? -23.622 9.874 14.988 1.00 93.31 701 THR A O 1
ATOM 5444 N N . MET A 1 702 ? -25.074 10.949 13.635 1.00 92.06 702 MET A N 1
ATOM 5445 C CA . MET A 1 702 ? -25.698 11.801 14.644 1.00 92.06 702 MET A CA 1
ATOM 5446 C C . MET A 1 702 ? -26.778 10.989 15.357 1.00 92.06 702 MET A C 1
ATOM 5448 O O . MET A 1 702 ? -27.713 10.491 14.720 1.00 92.06 702 MET A O 1
ATOM 5452 N N . VAL A 1 703 ? -26.645 10.828 16.671 1.00 87.88 703 VAL A N 1
ATOM 5453 C CA . VAL A 1 703 ? -27.518 9.982 17.495 1.00 87.88 703 VAL A CA 1
ATOM 5454 C C . VAL A 1 703 ? -28.008 10.778 18.702 1.00 87.88 703 VAL A C 1
ATOM 5456 O O . VAL A 1 703 ? -27.247 11.505 19.339 1.00 87.88 703 VAL A O 1
ATOM 5459 N N . ALA A 1 704 ? -29.290 10.644 19.031 1.00 84.12 704 ALA A N 1
ATOM 5460 C CA . ALA A 1 704 ? -29.841 11.225 20.249 1.00 84.12 704 ALA A CA 1
ATOM 5461 C C . ALA A 1 704 ? -29.113 10.651 21.483 1.00 84.12 704 ALA A C 1
ATOM 5463 O O . ALA A 1 704 ? -28.895 9.436 21.522 1.00 84.12 704 ALA A O 1
ATOM 5464 N N . PRO A 1 705 ? -28.726 11.470 22.481 1.00 83.25 705 PRO A N 1
ATOM 5465 C CA . PRO A 1 705 ? -28.135 10.967 23.720 1.00 83.25 705 PRO A CA 1
ATOM 5466 C C . PRO A 1 705 ? -29.000 9.846 24.326 1.00 83.25 705 PRO A C 1
ATOM 5468 O O . PRO A 1 705 ? -30.230 9.942 24.271 1.00 83.25 705 PRO A O 1
ATOM 5471 N N . PRO A 1 706 ? -28.401 8.763 24.852 1.00 81.69 706 PRO A N 1
ATOM 5472 C CA . PRO A 1 706 ? -29.165 7.616 25.326 1.00 81.69 706 PRO A CA 1
ATOM 5473 C C . PRO A 1 706 ? -29.959 7.982 26.582 1.00 81.69 706 PRO A C 1
ATOM 5475 O O . PRO A 1 706 ? -29.380 8.388 27.591 1.00 81.69 706 PRO A O 1
ATOM 5478 N N . LEU A 1 707 ? -31.277 7.824 26.505 1.00 84.31 707 LEU A N 1
ATOM 5479 C CA . LEU A 1 707 ? -32.176 7.856 27.652 1.00 84.31 707 LEU A CA 1
ATOM 5480 C C . LEU A 1 707 ? -31.804 6.715 28.612 1.00 84.31 707 LEU A C 1
ATOM 5482 O O . LEU A 1 707 ? -31.628 5.575 28.179 1.00 84.31 707 LEU A O 1
ATOM 5486 N N . ASP A 1 708 ? -31.682 7.032 29.898 1.00 85.50 708 ASP A N 1
ATOM 5487 C CA . ASP A 1 708 ? -31.436 6.063 30.969 1.00 85.50 708 ASP A CA 1
ATOM 5488 C C . ASP A 1 708 ? -32.329 6.405 32.167 1.00 85.50 708 ASP A C 1
ATOM 5490 O O . ASP A 1 708 ? -32.331 7.541 32.640 1.00 85.50 708 ASP A O 1
ATOM 5494 N N . VAL A 1 709 ? -33.125 5.434 32.616 1.00 86.94 709 VAL A N 1
ATOM 5495 C CA . VAL A 1 709 ? -34.165 5.570 33.645 1.00 86.94 709 VAL A CA 1
ATOM 5496 C C . VAL A 1 709 ? -34.047 4.388 34.598 1.00 86.94 709 VAL A C 1
ATOM 5498 O O . VAL A 1 709 ? -34.239 3.241 34.185 1.00 86.94 709 VAL A O 1
ATOM 5501 N N . GLN A 1 710 ? -33.755 4.645 35.873 1.00 86.50 710 GLN A N 1
ATOM 5502 C CA . GLN A 1 710 ? -33.586 3.598 36.883 1.00 86.50 710 GLN A CA 1
ATOM 5503 C C . GLN A 1 710 ? -34.172 4.022 38.232 1.00 86.50 710 GLN A C 1
ATOM 5505 O O . GLN A 1 710 ? -33.961 5.142 38.694 1.00 86.50 710 GLN A O 1
ATOM 5510 N N . ILE A 1 711 ? -34.870 3.100 38.895 1.00 87.00 711 ILE A N 1
ATOM 5511 C CA . ILE A 1 711 ? -35.259 3.231 40.304 1.00 87.00 711 ILE A CA 1
ATOM 5512 C C . ILE A 1 711 ? -34.164 2.554 41.133 1.00 87.00 711 ILE A C 1
ATOM 5514 O O . ILE A 1 711 ? -33.852 1.385 40.907 1.00 87.00 711 ILE A O 1
ATOM 5518 N N . THR A 1 712 ? -33.555 3.299 42.053 1.00 85.50 712 THR A N 1
ATOM 5519 C CA . THR A 1 712 ? -32.405 2.861 42.860 1.00 85.50 712 THR A CA 1
ATOM 5520 C C . THR A 1 712 ? -32.802 2.405 44.263 1.00 85.50 712 THR A C 1
ATOM 5522 O O . THR A 1 712 ? -32.086 1.601 44.860 1.00 85.50 712 THR A O 1
ATOM 5525 N N . SER A 1 713 ? -33.945 2.862 44.786 1.00 84.06 713 SER A N 1
ATOM 5526 C CA . SER A 1 713 ? -34.525 2.364 46.038 1.00 84.06 713 SER A CA 1
ATOM 5527 C C . SER A 1 713 ? -36.046 2.598 46.114 1.00 84.06 713 SER A C 1
ATOM 5529 O O . SER A 1 713 ? -36.543 3.543 45.501 1.00 84.06 713 SER A O 1
ATOM 5531 N N . PRO A 1 714 ? -36.798 1.785 46.883 1.00 81.38 714 PRO A N 1
ATOM 5532 C CA . PRO A 1 714 ? -36.399 0.497 47.456 1.00 81.38 714 PRO A CA 1
ATOM 5533 C C . PRO A 1 714 ? -36.264 -0.590 46.369 1.00 81.38 714 PRO A C 1
ATOM 5535 O O . PRO A 1 714 ? -36.442 -0.332 45.179 1.00 81.38 714 PRO A O 1
ATOM 5538 N N . ALA A 1 715 ? -35.909 -1.814 46.763 1.00 82.56 715 ALA A N 1
ATOM 5539 C CA . ALA A 1 715 ? -35.781 -2.922 45.822 1.00 82.56 715 ALA A CA 1
ATOM 5540 C C . ALA A 1 715 ? -37.155 -3.398 45.310 1.00 82.56 715 ALA A C 1
ATOM 5542 O O . ALA A 1 715 ? -38.169 -3.327 46.007 1.00 82.56 715 ALA A O 1
ATOM 5543 N N . ASN A 1 716 ? -37.189 -3.941 44.091 1.00 85.62 716 ASN A N 1
ATOM 5544 C CA . ASN A 1 716 ? -38.402 -4.543 43.541 1.00 85.62 716 ASN A CA 1
ATOM 5545 C C . ASN A 1 716 ? -38.839 -5.753 44.386 1.00 85.62 716 ASN A C 1
ATOM 5547 O O . ASN A 1 716 ? -38.090 -6.722 44.509 1.00 85.62 716 ASN A O 1
ATOM 5551 N N . GLY A 1 717 ? -40.052 -5.703 44.936 1.00 80.00 717 GLY A N 1
ATOM 5552 C CA . GLY A 1 717 ? -40.592 -6.701 45.859 1.00 80.00 717 GLY A CA 1
ATOM 5553 C C . GLY A 1 717 ? -40.395 -6.383 47.345 1.00 80.00 717 GLY A C 1
ATOM 5554 O O . GLY A 1 717 ? -40.774 -7.206 48.174 1.00 80.00 717 GLY A O 1
ATOM 5555 N N . SER A 1 718 ? -39.833 -5.222 47.709 1.00 82.56 718 SER A N 1
ATOM 5556 C CA . SER A 1 718 ? -39.785 -4.781 49.110 1.00 82.56 718 SER A CA 1
ATOM 5557 C C . SER A 1 718 ? -41.192 -4.635 49.706 1.00 82.56 718 SER A C 1
ATOM 5559 O O . SER A 1 718 ? -42.082 -4.035 49.100 1.00 82.56 718 SER A O 1
ATOM 5561 N N . ALA A 1 719 ? -41.372 -5.137 50.928 1.00 73.38 719 ALA A N 1
ATOM 5562 C CA . ALA A 1 719 ? -42.439 -4.685 51.813 1.00 73.38 719 ALA A CA 1
ATOM 5563 C C . ALA A 1 719 ? -42.031 -3.350 52.460 1.00 73.38 719 ALA A C 1
ATOM 5565 O O . ALA A 1 719 ? -40.837 -3.125 52.683 1.00 73.38 719 ALA A O 1
ATOM 5566 N N . VAL A 1 720 ? -42.997 -2.480 52.763 1.00 69.12 720 VAL A N 1
ATOM 5567 C CA . VAL A 1 720 ? -42.762 -1.234 53.517 1.00 69.12 720 VAL A CA 1
ATOM 5568 C C . VAL A 1 720 ? -43.802 -1.062 54.636 1.00 69.12 720 VAL A C 1
ATOM 5570 O O . VAL A 1 720 ? -44.951 -1.456 54.425 1.00 69.12 720 VAL A O 1
ATOM 5573 N N . PRO A 1 721 ? -43.447 -0.490 55.808 1.00 58.44 721 PRO A N 1
ATOM 5574 C CA . PRO A 1 721 ? -44.294 -0.560 57.010 1.00 58.44 721 PRO A CA 1
ATOM 5575 C C . PRO A 1 721 ? -45.395 0.512 57.099 1.00 58.44 721 PRO A C 1
ATOM 5577 O O . PRO A 1 721 ? -45.961 0.713 58.167 1.00 58.44 721 PRO A O 1
ATOM 5580 N N . ALA A 1 722 ? -45.649 1.267 56.026 1.00 57.72 722 ALA A N 1
ATOM 5581 C CA . ALA A 1 722 ? -46.424 2.505 56.089 1.00 57.72 722 ALA A CA 1
ATOM 5582 C C . ALA A 1 722 ? -47.307 2.735 54.856 1.00 57.72 722 ALA A C 1
ATOM 5584 O O . ALA A 1 722 ? -47.118 2.142 53.790 1.00 57.72 722 ALA A O 1
ATOM 5585 N N . ASP A 1 723 ? -48.235 3.681 54.997 1.00 61.59 723 ASP A N 1
ATOM 5586 C CA . ASP A 1 723 ? -49.045 4.237 53.915 1.00 61.59 723 ASP A CA 1
ATOM 5587 C C . ASP A 1 723 ? -48.246 5.150 52.966 1.00 61.59 723 ASP A C 1
ATOM 5589 O O . ASP A 1 723 ? -48.788 5.574 51.948 1.00 61.59 723 ASP A O 1
ATOM 5593 N N . GLN A 1 724 ? -46.968 5.428 53.253 1.00 63.75 724 GLN A N 1
ATOM 5594 C CA . GLN A 1 724 ? -46.065 6.219 52.416 1.00 63.75 724 GLN A CA 1
ATOM 5595 C C . GLN A 1 724 ? -44.731 5.516 52.142 1.00 63.75 724 GLN A C 1
ATOM 5597 O O . GLN A 1 724 ? -44.189 4.806 52.987 1.00 63.75 724 GLN A O 1
ATOM 5602 N N . VAL A 1 725 ? -44.161 5.767 50.960 1.00 75.06 725 VAL A N 1
ATOM 5603 C CA . VAL A 1 725 ? -42.830 5.276 50.573 1.00 75.06 725 VAL A CA 1
ATOM 5604 C C . VAL A 1 725 ? -42.009 6.339 49.844 1.00 75.06 725 VAL A C 1
ATOM 5606 O O . VAL A 1 725 ? -42.527 7.050 48.984 1.00 75.06 725 VAL A O 1
ATOM 5609 N N . THR A 1 726 ? -40.714 6.407 50.160 1.00 80.44 726 THR A N 1
ATOM 5610 C CA . THR A 1 726 ? -39.725 7.236 49.457 1.00 80.44 726 THR A CA 1
ATOM 5611 C C . THR A 1 726 ? -39.047 6.427 48.354 1.00 80.44 726 THR A C 1
ATOM 5613 O O . THR A 1 726 ? -38.444 5.392 48.634 1.00 80.44 726 THR A O 1
ATOM 5616 N N . ILE A 1 727 ? -39.110 6.910 47.113 1.00 83.19 727 ILE A N 1
ATOM 5617 C CA . ILE A 1 727 ? -38.496 6.277 45.939 1.00 83.19 727 ILE A CA 1
ATOM 5618 C C . ILE A 1 727 ? -37.234 7.037 45.534 1.00 83.19 727 ILE A C 1
ATOM 5620 O O . ILE A 1 727 ? -37.321 8.214 45.181 1.00 83.19 727 ILE A O 1
ATOM 5624 N N . GLY A 1 728 ? -36.080 6.368 45.564 1.00 81.88 728 GLY A N 1
ATOM 5625 C CA . GLY A 1 728 ? -34.816 6.859 45.015 1.00 81.88 728 GLY A CA 1
ATOM 5626 C C . GLY A 1 728 ? -34.686 6.518 43.532 1.00 81.88 728 GLY A C 1
ATOM 5627 O O . GLY A 1 728 ? -35.059 5.417 43.121 1.00 81.88 728 GLY A O 1
ATOM 5628 N N . TYR A 1 729 ? -34.180 7.440 42.708 1.00 85.44 729 TYR A N 1
ATOM 5629 C CA . TYR A 1 729 ? -34.117 7.230 41.256 1.00 85.44 729 TYR A CA 1
ATOM 5630 C C . TYR A 1 729 ? -33.036 8.051 40.531 1.00 85.44 729 TYR A C 1
ATOM 5632 O O . TYR A 1 729 ? -32.485 9.015 41.065 1.00 85.44 729 TYR A O 1
ATOM 5640 N N . ILE A 1 730 ? -32.741 7.644 39.293 1.00 83.44 730 ILE A N 1
ATOM 5641 C CA . ILE A 1 730 ? -31.840 8.296 38.334 1.00 83.44 730 ILE A CA 1
ATOM 5642 C C . ILE A 1 730 ? -32.584 8.418 36.997 1.00 83.44 730 ILE A C 1
ATOM 5644 O O . ILE A 1 730 ? -33.168 7.438 36.528 1.00 83.44 730 ILE A O 1
ATOM 5648 N N . ILE A 1 731 ? -32.547 9.601 36.374 1.00 83.25 731 ILE A N 1
ATOM 5649 C CA . ILE A 1 731 ? -32.972 9.797 34.981 1.00 83.25 731 ILE A CA 1
ATOM 5650 C C . ILE A 1 731 ? -31.950 10.674 34.260 1.00 83.25 731 ILE A C 1
ATOM 5652 O O . ILE A 1 731 ? -31.656 11.779 34.711 1.00 83.25 731 ILE A O 1
ATOM 5656 N N . ASN A 1 732 ? -31.451 10.200 33.120 1.00 83.19 732 ASN A N 1
ATOM 5657 C CA . ASN A 1 732 ? -30.515 10.907 32.252 1.00 83.19 732 ASN A CA 1
ATOM 5658 C C . ASN A 1 732 ? -31.126 11.088 30.852 1.00 83.19 732 ASN A C 1
ATOM 5660 O O . ASN A 1 732 ? -31.782 10.184 30.338 1.00 83.19 732 ASN A O 1
ATOM 5664 N N . ASN A 1 733 ? -30.873 12.237 30.214 1.00 80.56 733 ASN A N 1
ATOM 5665 C CA . ASN A 1 733 ? -31.255 12.548 28.822 1.00 80.56 733 ASN A CA 1
ATOM 5666 C C . ASN A 1 733 ? -32.767 12.493 28.488 1.00 80.56 733 ASN A C 1
ATOM 5668 O O . ASN A 1 733 ? -33.145 12.404 27.317 1.00 80.56 733 ASN A O 1
ATOM 5672 N N . ALA A 1 734 ? -33.642 12.587 29.493 1.00 80.81 734 ALA A N 1
ATOM 5673 C CA . ALA A 1 734 ? -35.078 12.758 29.286 1.00 80.81 734 ALA A CA 1
ATOM 5674 C C . ALA A 1 734 ? -35.438 14.212 28.934 1.00 80.81 734 ALA A C 1
ATOM 5676 O O . ALA A 1 734 ? -34.883 15.159 29.489 1.00 80.81 734 ALA A O 1
ATOM 5677 N N . THR A 1 735 ? -36.409 14.374 28.037 1.00 79.25 735 THR A N 1
ATOM 5678 C CA . THR A 1 735 ? -37.029 15.655 27.666 1.00 79.25 735 THR A CA 1
ATOM 5679 C C . THR A 1 735 ? -38.411 15.838 28.295 1.00 79.25 735 THR A C 1
ATOM 5681 O O . THR A 1 735 ? -38.821 16.969 28.540 1.00 79.25 735 THR A O 1
ATOM 5684 N N . GLU A 1 736 ? -39.133 14.744 28.560 1.00 79.62 736 GLU A N 1
ATOM 5685 C CA . GLU A 1 736 ? -40.411 14.731 29.285 1.00 79.62 736 GLU A CA 1
ATOM 5686 C C . GLU A 1 736 ? -40.669 13.355 29.932 1.00 79.62 736 GLU A C 1
ATOM 5688 O O . GLU A 1 736 ? -39.886 12.418 29.770 1.00 79.62 736 GLU A O 1
ATOM 5693 N N . GLY A 1 737 ? -41.765 13.211 30.680 1.00 77.75 737 GLY A N 1
ATOM 5694 C CA . GLY A 1 737 ? -42.108 11.970 31.378 1.00 77.75 737 GLY A CA 1
ATOM 5695 C C . GLY A 1 737 ? -43.089 12.164 32.529 1.00 77.75 737 GLY A C 1
ATOM 5696 O O . GLY A 1 737 ? -43.435 13.291 32.880 1.00 77.75 737 GLY A O 1
ATOM 5697 N N . ASN A 1 738 ? -43.560 11.055 33.096 1.00 82.31 738 ASN A N 1
ATOM 5698 C CA . ASN A 1 738 ? -44.576 11.021 34.144 1.00 82.31 738 ASN A CA 1
ATOM 5699 C C . ASN A 1 738 ? -44.320 9.887 35.145 1.00 82.31 738 ASN A C 1
ATOM 5701 O O . ASN A 1 738 ? -43.893 8.795 34.777 1.00 82.31 738 ASN A O 1
ATOM 5705 N N . TRP A 1 739 ? -44.687 10.125 36.403 1.00 84.88 739 TRP A N 1
ATOM 5706 C CA . TRP A 1 739 ? -44.814 9.078 37.416 1.00 84.88 739 TRP A CA 1
ATOM 5707 C C . TRP A 1 739 ? -46.209 8.459 37.370 1.00 84.88 739 TRP A C 1
ATOM 5709 O O . TRP A 1 739 ? -47.207 9.178 37.257 1.00 84.88 739 TRP A O 1
ATOM 5719 N N . THR A 1 740 ? -46.297 7.137 37.515 1.00 85.38 740 THR A N 1
ATOM 5720 C CA . THR A 1 740 ? -47.568 6.428 37.702 1.00 85.38 740 THR A CA 1
ATOM 5721 C C . THR A 1 740 ? -47.537 5.516 38.926 1.00 85.38 740 THR A C 1
ATOM 5723 O O . THR A 1 740 ? -46.519 4.898 39.237 1.00 85.38 740 THR A O 1
ATOM 5726 N N . LEU A 1 741 ? -48.680 5.428 39.605 1.00 85.88 741 LEU A N 1
ATOM 5727 C CA . LEU A 1 741 ? -48.966 4.497 40.692 1.00 85.88 741 LEU A CA 1
ATOM 5728 C C . LEU A 1 741 ? -50.167 3.650 40.267 1.00 85.88 741 LEU A C 1
ATOM 5730 O O . LEU A 1 741 ? -51.220 4.189 39.926 1.00 85.88 741 LEU A O 1
ATOM 5734 N N . ASN A 1 742 ? -50.010 2.328 40.246 1.00 84.88 742 ASN A N 1
ATOM 5735 C CA . ASN A 1 742 ? -51.022 1.365 39.799 1.00 84.88 742 ASN A CA 1
ATOM 5736 C C . ASN A 1 742 ? -51.603 1.694 38.402 1.00 84.88 742 ASN A C 1
ATOM 5738 O O . ASN A 1 742 ? -52.776 1.451 38.124 1.00 84.88 742 ASN A O 1
ATOM 5742 N N . GLY A 1 743 ? -50.773 2.268 37.519 1.00 80.69 743 GLY A N 1
ATOM 5743 C CA . GLY A 1 743 ? -51.151 2.702 36.168 1.00 80.69 743 GLY A CA 1
ATOM 5744 C C . GLY A 1 743 ? -51.876 4.055 36.083 1.00 80.69 743 GLY A C 1
ATOM 5745 O O . GLY A 1 743 ? -52.324 4.430 35.001 1.00 80.69 743 GLY A O 1
ATOM 5746 N N . ILE A 1 744 ? -51.998 4.797 37.190 1.00 83.62 744 ILE A N 1
ATOM 5747 C CA . ILE A 1 744 ? -52.610 6.134 37.247 1.00 83.62 744 ILE A CA 1
ATOM 5748 C C . ILE A 1 744 ? -51.510 7.189 37.423 1.00 83.62 744 ILE A C 1
ATOM 5750 O O . ILE A 1 744 ? -50.667 7.063 38.308 1.00 83.62 744 ILE A O 1
ATOM 5754 N N . SER A 1 745 ? -51.514 8.239 36.597 1.00 80.19 745 SER A N 1
ATOM 5755 C CA . SER A 1 745 ? -50.538 9.338 36.671 1.00 80.19 745 SER A CA 1
ATOM 5756 C C . SER A 1 745 ? -50.631 10.117 37.988 1.00 80.19 745 SER A C 1
ATOM 5758 O O . SER A 1 745 ? -51.718 10.530 38.399 1.00 80.19 745 SER A O 1
ATOM 5760 N N . VAL A 1 746 ? -49.488 10.348 38.638 1.00 75.88 746 VAL A N 1
ATOM 5761 C CA . VAL A 1 746 ? -49.414 10.994 39.957 1.00 75.88 746 VAL A CA 1
ATOM 5762 C C . VAL A 1 746 ? -49.103 12.486 39.809 1.00 75.88 746 VAL A C 1
ATOM 5764 O O . VAL A 1 746 ? -47.950 12.909 39.764 1.00 75.88 746 VAL A O 1
ATOM 5767 N N . ASN A 1 747 ? -50.158 13.301 39.765 1.00 58.56 747 ASN A N 1
ATOM 5768 C CA . ASN A 1 747 ? -50.088 14.743 39.473 1.00 58.56 747 ASN A CA 1
ATOM 5769 C C . ASN A 1 747 ? -49.312 15.600 40.501 1.00 58.56 747 ASN A C 1
ATOM 5771 O O . ASN A 1 747 ? -49.130 16.792 40.270 1.00 58.56 747 ASN A O 1
ATOM 5775 N N . SER A 1 748 ? -48.890 15.040 41.640 1.00 53.53 748 SER A N 1
ATOM 5776 C CA . SER A 1 748 ? -48.143 15.745 42.693 1.00 53.53 748 SER A CA 1
ATOM 5777 C C . SER A 1 748 ? -46.617 15.684 42.537 1.00 53.53 748 SER A C 1
ATOM 5779 O O . SER A 1 748 ? -45.910 16.304 43.327 1.00 53.53 748 SER A O 1
ATOM 5781 N N . VAL A 1 749 ? -46.090 14.954 41.545 1.00 56.25 749 VAL A N 1
ATOM 5782 C CA . VAL A 1 749 ? -44.642 14.745 41.366 1.00 56.25 749 VAL A CA 1
ATOM 5783 C C . VAL A 1 749 ? -44.082 15.676 40.286 1.00 56.25 749 VAL A C 1
ATOM 5785 O O . VAL A 1 749 ? -43.909 15.295 39.132 1.00 56.25 749 VAL A O 1
ATOM 5788 N N . THR A 1 750 ? -43.801 16.928 40.654 1.00 55.50 750 THR A N 1
ATOM 5789 C CA . THR A 1 750 ? -43.382 17.994 39.718 1.00 55.50 750 THR A CA 1
ATOM 5790 C C . THR A 1 750 ? -41.875 18.293 39.727 1.00 55.50 750 THR A C 1
ATOM 5792 O O . THR A 1 750 ? -41.472 19.394 39.354 1.00 55.50 750 THR A O 1
ATOM 5795 N N . LEU A 1 751 ? -41.028 17.368 40.198 1.00 56.38 751 LEU A N 1
ATOM 5796 C CA . LEU A 1 751 ? -39.629 17.658 40.549 1.00 56.38 751 LEU A CA 1
ATOM 5797 C C . LEU A 1 751 ? -38.620 16.665 39.950 1.00 56.38 751 LEU A C 1
ATOM 5799 O O . LEU A 1 751 ? -38.023 15.860 40.655 1.00 56.38 751 LEU A O 1
ATOM 5803 N N . TRP A 1 752 ? -38.336 16.847 38.656 1.00 57.44 752 TRP A N 1
ATOM 5804 C CA . TRP A 1 752 ? -37.200 16.246 37.928 1.00 57.44 752 TRP A CA 1
ATOM 5805 C C . TRP A 1 752 ? -35.824 16.509 38.566 1.00 57.44 752 TRP A C 1
ATOM 5807 O O . TRP A 1 752 ? -34.846 15.848 38.235 1.00 57.44 752 TRP A O 1
ATOM 5817 N N . ASN A 1 753 ? -35.751 17.471 39.489 1.00 54.19 753 ASN A N 1
ATOM 5818 C CA . ASN A 1 753 ? -34.524 17.934 40.133 1.00 54.19 753 ASN A CA 1
ATOM 5819 C C . ASN A 1 753 ? -34.323 17.331 41.542 1.00 54.19 753 ASN A C 1
ATOM 5821 O O . ASN A 1 753 ? -33.410 17.748 42.253 1.00 54.19 753 ASN A O 1
ATOM 5825 N N . GLN A 1 754 ? -35.180 16.402 41.985 1.00 58.72 754 GLN A N 1
ATOM 5826 C CA . GLN A 1 754 ? -35.063 15.720 43.281 1.00 58.72 754 GLN A CA 1
ATOM 5827 C C . GLN A 1 754 ? -34.835 14.223 43.088 1.00 58.72 754 GLN A C 1
ATOM 5829 O O . GLN A 1 754 ? -35.647 13.560 42.462 1.00 58.72 754 GLN A O 1
ATOM 5834 N N . GLN A 1 755 ? -33.792 13.666 43.708 1.00 62.41 755 GLN A N 1
ATOM 5835 C CA . GLN A 1 755 ? -33.481 12.227 43.650 1.00 62.41 755 GLN A CA 1
ATOM 5836 C C . GLN A 1 755 ? -34.394 11.346 44.526 1.00 62.41 755 GLN A C 1
ATOM 5838 O O . GLN A 1 755 ? -34.182 10.138 44.591 1.00 62.41 755 GLN A O 1
ATOM 5843 N N . MET A 1 756 ? -35.377 11.931 45.220 1.00 65.19 756 MET A N 1
ATOM 5844 C CA . MET A 1 756 ? -36.316 11.238 46.106 1.00 65.19 756 MET A CA 1
ATOM 5845 C C . MET A 1 756 ? -37.729 11.813 45.970 1.00 65.19 756 MET A C 1
ATOM 5847 O O . MET A 1 756 ? -37.895 13.031 45.953 1.00 65.19 756 MET A O 1
ATOM 5851 N N . VAL A 1 757 ? -38.739 10.941 45.910 1.00 68.44 757 VAL A N 1
ATOM 5852 C CA . VAL A 1 757 ? -40.172 11.294 45.838 1.00 68.44 757 VAL A CA 1
ATOM 5853 C C . VAL A 1 757 ? -40.964 10.437 46.825 1.00 68.44 757 VAL A C 1
ATOM 5855 O O . VAL A 1 757 ? -40.716 9.238 46.917 1.00 68.44 757 VAL A O 1
ATOM 5858 N N . ILE A 1 758 ? -41.926 11.035 47.537 1.00 70.12 758 ILE A N 1
ATOM 5859 C CA . ILE A 1 758 ? -42.828 10.328 48.462 1.00 70.12 758 ILE A CA 1
ATOM 5860 C C . ILE A 1 758 ? -44.157 10.021 47.758 1.00 70.12 758 ILE A C 1
ATOM 5862 O O . ILE A 1 758 ? -44.752 10.908 47.142 1.00 70.12 758 ILE A O 1
ATOM 5866 N N . LEU A 1 759 ? -44.632 8.777 47.862 1.00 72.38 759 LEU A N 1
ATOM 5867 C CA . LEU A 1 759 ? -45.902 8.310 47.293 1.00 72.38 759 LEU A CA 1
ATOM 5868 C C . LEU A 1 759 ? -46.764 7.615 48.351 1.00 72.38 759 LEU A C 1
ATOM 5870 O O . LEU A 1 759 ? -46.258 6.786 49.104 1.00 72.38 759 LEU A O 1
ATOM 5874 N N . ASN A 1 760 ? -48.068 7.913 48.359 1.00 71.06 760 ASN A N 1
ATOM 5875 C CA . ASN A 1 760 ? -49.048 7.206 49.188 1.00 71.06 760 ASN A CA 1
ATOM 5876 C C . ASN A 1 760 ? -49.377 5.831 48.575 1.00 71.06 760 ASN A C 1
ATOM 5878 O O . ASN A 1 760 ? -49.551 5.731 47.360 1.00 71.06 760 ASN A O 1
ATOM 5882 N N . LEU A 1 761 ? -49.525 4.797 49.400 1.00 69.69 761 LEU A N 1
ATOM 5883 C CA . LEU A 1 761 ? -49.774 3.409 48.999 1.00 69.69 761 LEU A CA 1
ATOM 5884 C C . LEU A 1 761 ? -51.166 2.910 49.418 1.00 69.69 761 LEU A C 1
ATOM 5886 O O . LEU A 1 761 ? -51.908 3.561 50.151 1.00 69.69 761 LEU A O 1
ATOM 5890 N N . GLN A 1 762 ? -51.541 1.729 48.929 1.00 70.25 762 GLN A N 1
ATOM 5891 C CA . GLN A 1 762 ? -52.635 0.915 49.474 1.00 70.25 762 GLN A CA 1
ATOM 5892 C C . GLN A 1 762 ? -52.063 -0.322 50.186 1.00 70.25 762 GLN A C 1
ATOM 5894 O O . GLN A 1 762 ? -50.947 -0.739 49.878 1.00 70.25 762 GLN A O 1
ATOM 5899 N N . ILE A 1 763 ? -52.829 -0.933 51.097 1.00 67.75 763 ILE A N 1
ATOM 5900 C CA . ILE A 1 763 ? -52.420 -2.107 51.903 1.00 67.75 763 ILE A CA 1
ATOM 5901 C C . ILE A 1 763 ? -52.530 -3.412 51.076 1.00 67.75 763 ILE A C 1
ATOM 5903 O O . ILE A 1 763 ? -53.165 -4.387 51.466 1.00 67.75 763 ILE A O 1
ATOM 5907 N N . GLU A 1 764 ? -51.967 -3.382 49.868 1.00 72.06 764 GLU A N 1
ATOM 5908 C CA . GLU A 1 764 ? -51.877 -4.472 48.892 1.00 72.06 764 GLU A CA 1
ATOM 5909 C C . GLU A 1 764 ? -50.555 -4.322 48.094 1.00 72.06 764 GLU A C 1
ATOM 5911 O O . GLU A 1 764 ? -49.670 -3.537 48.451 1.00 72.06 764 GLU A O 1
ATOM 5916 N N . SER A 1 765 ? -50.385 -5.067 46.996 1.00 79.38 765 SER A N 1
ATOM 5917 C CA . SER A 1 765 ? -49.272 -4.854 46.058 1.00 79.38 765 SER A CA 1
ATOM 5918 C C . SER A 1 765 ? -49.504 -3.611 45.193 1.00 79.38 765 SER A C 1
ATOM 5920 O O . SER A 1 765 ? -50.457 -3.557 44.419 1.00 79.38 765 SER A O 1
ATOM 5922 N N . ASN A 1 766 ? -48.593 -2.645 45.274 1.00 82.94 766 ASN A N 1
ATOM 5923 C CA . ASN A 1 766 ? -48.591 -1.422 44.478 1.00 82.94 766 ASN A CA 1
ATOM 5924 C C . ASN A 1 766 ? -47.485 -1.482 43.418 1.00 82.94 766 ASN A C 1
ATOM 5926 O O . ASN A 1 766 ? -46.364 -1.887 43.719 1.00 82.94 766 ASN A O 1
ATOM 5930 N N . ILE A 1 767 ? -47.772 -1.037 42.197 1.00 88.62 767 ILE A N 1
ATOM 5931 C CA . ILE A 1 767 ? -46.790 -0.892 41.114 1.00 88.62 767 ILE A CA 1
ATOM 5932 C C . ILE A 1 767 ? -46.508 0.595 40.916 1.00 88.62 767 ILE A C 1
ATOM 5934 O O . ILE A 1 767 ? -47.431 1.373 40.677 1.00 88.62 767 ILE A O 1
ATOM 5938 N N . ILE A 1 768 ? -45.240 0.985 40.982 1.00 88.06 768 ILE A N 1
ATOM 5939 C CA . ILE A 1 768 ? -44.772 2.352 40.737 1.00 88.06 768 ILE A CA 1
ATOM 5940 C C . ILE A 1 768 ? -43.910 2.322 39.480 1.00 88.06 768 ILE A C 1
ATOM 5942 O O . ILE A 1 768 ? -42.969 1.531 39.419 1.00 88.06 768 ILE A O 1
ATOM 5946 N N . CYS A 1 769 ? -44.213 3.175 38.500 1.00 88.62 769 CYS A N 1
ATOM 5947 C CA . CYS A 1 769 ? -43.432 3.307 37.270 1.00 88.62 769 CYS A CA 1
ATOM 5948 C C . CYS A 1 769 ? -43.057 4.765 36.983 1.00 88.62 769 CYS A C 1
ATOM 5950 O O . CYS A 1 769 ? -43.898 5.663 37.081 1.00 88.62 769 CYS A O 1
ATOM 5952 N N . ILE A 1 770 ? -41.811 4.971 36.559 1.00 88.62 770 ILE A N 1
ATOM 5953 C CA . ILE A 1 770 ? -41.336 6.179 35.881 1.00 88.62 770 ILE A CA 1
ATOM 5954 C C . ILE A 1 770 ? -41.416 5.908 34.377 1.00 88.62 770 ILE A C 1
ATOM 5956 O O . ILE A 1 770 ? -40.677 5.061 33.881 1.00 88.62 770 ILE A O 1
ATOM 5960 N N . GLU A 1 771 ? -42.270 6.632 33.657 1.00 87.75 771 GLU A N 1
ATOM 5961 C CA . GLU A 1 771 ? -42.322 6.629 32.189 1.00 87.75 771 GLU A CA 1
ATOM 5962 C C . GLU A 1 771 ? -41.591 7.883 31.685 1.00 87.75 771 GLU A C 1
ATOM 5964 O O . GLU A 1 771 ? -42.120 8.988 31.833 1.00 87.75 771 GLU A O 1
ATOM 5969 N N . ALA A 1 772 ? -40.388 7.757 31.116 1.00 86.88 772 ALA A N 1
ATOM 5970 C CA . ALA A 1 772 ? -39.643 8.903 30.582 1.00 86.88 772 ALA A CA 1
ATOM 5971 C C . ALA A 1 772 ? -39.433 8.811 29.067 1.00 86.88 772 ALA A C 1
ATOM 5973 O O . ALA A 1 772 ? -39.296 7.728 28.496 1.00 86.88 772 ALA A O 1
ATOM 5974 N N . TYR A 1 773 ? -39.381 9.977 28.430 1.00 85.88 773 TYR A N 1
ATOM 5975 C CA . TYR A 1 773 ? -39.229 10.164 26.993 1.00 85.88 773 TYR A CA 1
ATOM 5976 C C . TYR A 1 773 ? -38.003 11.042 26.747 1.00 85.88 773 TYR A C 1
ATOM 5978 O O . TYR A 1 773 ? -37.823 12.061 27.415 1.00 85.88 773 TYR A O 1
ATOM 5986 N N . GLY A 1 774 ? -37.166 10.655 25.790 1.00 83.31 774 GLY A N 1
ATOM 5987 C CA . GLY A 1 774 ? -35.985 11.400 25.359 1.00 83.31 774 GLY A CA 1
ATOM 5988 C C . GLY A 1 774 ? -36.061 11.790 23.884 1.00 83.31 774 GLY A C 1
ATOM 5989 O O . GLY A 1 774 ? -37.028 11.488 23.176 1.00 83.31 774 GLY A O 1
ATOM 5990 N N . GLU A 1 775 ? -35.002 12.432 23.391 1.00 80.88 775 GLU A N 1
ATOM 5991 C CA . GLU A 1 775 ? -34.908 12.818 21.982 1.00 80.88 775 GLU A CA 1
ATOM 5992 C C . GLU A 1 775 ? -35.061 11.615 21.022 1.00 80.88 775 GLU A C 1
ATOM 5994 O O . GLU A 1 775 ? -34.731 10.469 21.339 1.00 80.88 775 GLU A O 1
ATOM 5999 N N . ASN A 1 776 ? -35.536 11.893 19.801 1.00 81.94 776 ASN A N 1
ATOM 6000 C CA . ASN A 1 776 ? -35.744 10.910 18.726 1.00 81.94 776 ASN A CA 1
ATOM 6001 C C . ASN A 1 776 ? -36.756 9.782 19.044 1.00 81.94 776 ASN A C 1
ATOM 6003 O O . ASN A 1 776 ? -36.643 8.671 18.525 1.00 81.94 776 ASN A O 1
ATOM 6007 N N . ASN A 1 777 ? -37.788 10.073 19.845 1.00 79.94 777 ASN A N 1
ATOM 6008 C CA . ASN A 1 777 ? -38.807 9.111 20.300 1.00 79.94 777 ASN A CA 1
ATOM 6009 C C . ASN A 1 777 ? -38.241 7.966 21.163 1.00 79.94 777 ASN A C 1
ATOM 6011 O O . ASN A 1 777 ? -38.813 6.873 21.193 1.00 79.94 777 ASN A O 1
ATOM 6015 N N . GLN A 1 778 ? -37.125 8.192 21.861 1.00 81.19 778 GLN A N 1
ATOM 6016 C CA . GLN A 1 778 ? -36.702 7.278 22.919 1.00 81.19 778 GLN A CA 1
ATOM 6017 C C . GLN A 1 778 ? -37.749 7.284 24.035 1.00 81.19 778 GLN A C 1
ATOM 6019 O O . GLN A 1 778 ? -38.199 8.346 24.455 1.00 81.19 778 GLN A O 1
ATOM 6024 N N . HIS A 1 779 ? -38.132 6.103 24.511 1.00 87.75 779 HIS A N 1
ATOM 6025 C CA . HIS A 1 779 ? -39.048 5.932 25.634 1.00 87.75 779 HIS A CA 1
ATOM 6026 C C . HIS A 1 779 ? -38.571 4.765 26.493 1.00 87.75 779 HIS A C 1
ATOM 6028 O O . HIS A 1 779 ? -38.284 3.688 25.962 1.00 87.75 779 HIS A O 1
ATOM 6034 N N . GLN A 1 780 ? -38.497 4.973 27.804 1.00 88.31 780 GLN A N 1
ATOM 6035 C CA . GLN A 1 780 ? -38.064 3.963 28.759 1.00 88.31 780 GLN A CA 1
ATOM 6036 C C . GLN A 1 780 ? -38.906 4.050 30.031 1.00 88.31 780 GLN A C 1
ATOM 6038 O O . GLN A 1 780 ? -39.053 5.114 30.632 1.00 88.31 780 GLN A O 1
ATOM 6043 N N . SER A 1 781 ? -39.429 2.896 30.438 1.00 89.38 781 SER A N 1
ATOM 6044 C CA . SER A 1 781 ? -40.194 2.707 31.665 1.00 89.38 781 SER A CA 1
ATOM 6045 C C . SER A 1 781 ? -39.348 1.970 32.706 1.00 89.38 781 SER A C 1
ATOM 6047 O O . SER A 1 781 ? -38.877 0.860 32.429 1.00 89.38 781 SER A O 1
ATOM 6049 N N . ALA A 1 782 ? -39.191 2.532 33.903 1.00 90.00 782 ALA A N 1
ATOM 6050 C CA . ALA A 1 782 ? -38.619 1.835 35.056 1.00 90.00 782 ALA A CA 1
ATOM 6051 C C . ALA A 1 782 ? -39.713 1.601 36.100 1.00 90.00 782 ALA A C 1
ATOM 6053 O O . ALA A 1 782 ? -40.285 2.561 36.607 1.00 90.00 782 ALA A O 1
ATOM 6054 N N . CYS A 1 783 ? -39.997 0.337 36.420 1.00 90.44 783 CYS A N 1
ATOM 6055 C CA . CYS A 1 783 ? -41.074 -0.047 37.332 1.00 90.44 783 CYS A CA 1
ATOM 6056 C C . CYS A 1 783 ? -40.568 -0.912 38.489 1.00 90.44 783 CYS A C 1
ATOM 6058 O O . CYS A 1 783 ? -39.772 -1.828 38.271 1.00 90.44 783 CYS A O 1
ATOM 6060 N N . ILE A 1 784 ? -41.118 -0.700 39.685 1.00 89.00 784 ILE A N 1
ATOM 6061 C CA . ILE A 1 784 ? -41.001 -1.622 40.823 1.00 89.00 784 ILE A CA 1
ATOM 6062 C C . ILE A 1 784 ? -42.375 -1.938 41.420 1.00 89.00 784 ILE A C 1
ATOM 6064 O O . ILE A 1 784 ? -43.312 -1.145 41.332 1.00 89.00 784 ILE A O 1
ATOM 6068 N N . THR A 1 785 ? -42.490 -3.113 42.033 1.00 87.50 785 THR A N 1
ATOM 6069 C CA . THR A 1 785 ? -43.628 -3.503 42.873 1.00 87.50 785 THR A CA 1
ATOM 6070 C C . THR A 1 785 ? -43.227 -3.382 44.340 1.00 87.50 785 THR A C 1
ATOM 6072 O O . THR A 1 785 ? -42.139 -3.820 44.711 1.00 87.50 785 THR A O 1
ATOM 6075 N N . ILE A 1 786 ? -44.098 -2.811 45.168 1.00 83.56 786 ILE A N 1
ATOM 6076 C CA . ILE A 1 786 ? -43.925 -2.644 46.616 1.00 83.56 786 ILE A CA 1
ATOM 6077 C C . ILE A 1 786 ? -45.186 -3.162 47.306 1.00 83.56 786 ILE A C 1
ATOM 6079 O O . ILE A 1 786 ? -46.290 -2.911 46.820 1.00 83.56 786 ILE A O 1
ATOM 6083 N N . ILE A 1 787 ? -45.054 -3.874 48.424 1.00 77.56 787 ILE A N 1
ATOM 6084 C CA . ILE A 1 787 ? -46.210 -4.391 49.171 1.00 77.56 787 ILE A CA 1
ATOM 6085 C C . ILE A 1 787 ? -46.409 -3.571 50.449 1.00 77.56 787 ILE A C 1
ATOM 6087 O O . ILE A 1 787 ? -45.510 -3.501 51.287 1.00 77.56 787 ILE A O 1
ATOM 6091 N N . GLY A 1 788 ? -47.581 -2.947 50.587 1.00 66.81 788 GLY A N 1
ATOM 6092 C CA . GLY A 1 788 ? -47.996 -2.306 51.835 1.00 66.81 788 GLY A CA 1
ATOM 6093 C C . GLY A 1 788 ? -48.586 -3.347 52.784 1.00 66.81 788 GLY A C 1
ATOM 6094 O O . GLY A 1 788 ? -49.467 -4.108 52.383 1.00 66.81 788 GLY A O 1
ATOM 6095 N N . HIS A 1 789 ? -48.108 -3.383 54.026 1.00 61.62 789 HIS A N 1
ATOM 6096 C CA . HIS A 1 789 ? -48.572 -4.306 55.063 1.00 61.62 789 HIS A CA 1
ATOM 6097 C C . HIS A 1 789 ? -48.915 -3.544 56.344 1.00 61.62 789 HIS A C 1
ATOM 6099 O O . HIS A 1 789 ? -48.167 -2.658 56.744 1.00 61.62 789 HIS A O 1
ATOM 6105 N N . ASN A 1 790 ? -49.980 -3.965 57.030 1.00 61.97 790 ASN A N 1
ATOM 6106 C CA . ASN A 1 790 ? -50.065 -3.755 58.472 1.00 61.97 790 ASN A CA 1
ATOM 6107 C C . ASN A 1 790 ? -49.189 -4.823 59.130 1.00 61.97 790 ASN A C 1
ATOM 6109 O O . ASN A 1 790 ? -49.460 -6.016 58.970 1.00 61.97 790 ASN A O 1
ATOM 6113 N N . LEU A 1 791 ? -48.139 -4.379 59.810 1.00 62.62 791 LEU A N 1
ATOM 6114 C CA . LEU A 1 791 ? -47.357 -5.181 60.741 1.00 62.62 791 LEU A CA 1
ATOM 6115 C C . LEU A 1 791 ? -47.879 -4.933 62.166 1.00 62.62 791 LEU A C 1
ATOM 6117 O O . LEU A 1 791 ? -48.560 -3.936 62.415 1.00 62.62 791 LEU A O 1
ATOM 6121 N N . ASP A 1 792 ? -47.642 -5.917 63.020 1.00 69.12 792 ASP A N 1
ATOM 6122 C CA . ASP A 1 792 ? -48.125 -6.073 64.394 1.00 69.12 792 ASP A CA 1
ATOM 6123 C C . ASP A 1 792 ? -47.059 -6.976 65.042 1.00 69.12 792 ASP A C 1
ATOM 6125 O O . ASP A 1 792 ? -47.037 -8.194 64.820 1.00 69.12 792 ASP A O 1
ATOM 6129 N N . SER A 1 793 ? -46.019 -6.333 65.579 1.00 77.94 793 SER A N 1
ATOM 6130 C CA . SER A 1 793 ? -44.695 -6.942 65.772 1.00 77.94 793 SER A CA 1
ATOM 6131 C C . SER A 1 793 ? -44.551 -7.730 67.073 1.00 77.94 793 SER A C 1
ATOM 6133 O O . SER A 1 793 ? -43.835 -8.736 67.082 1.00 77.94 793 SER A O 1
ATOM 6135 N N . ASP A 1 794 ? -45.249 -7.327 68.135 1.00 74.06 794 ASP A N 1
ATOM 6136 C CA . ASP A 1 794 ? -45.323 -8.054 69.407 1.00 74.06 794 ASP A CA 1
ATOM 6137 C C . ASP A 1 794 ? -46.553 -8.981 69.496 1.00 74.06 794 ASP A C 1
ATOM 6139 O O . ASP A 1 794 ? -46.518 -9.963 70.239 1.00 74.06 794 ASP A O 1
ATOM 6143 N N . SER A 1 795 ? -47.574 -8.771 68.650 1.00 80.44 795 SER A N 1
ATOM 6144 C CA . SER A 1 795 ? -48.846 -9.509 68.631 1.00 80.44 795 SER A CA 1
ATOM 6145 C C . SER A 1 795 ? -49.763 -9.257 69.838 1.00 80.44 795 SER A C 1
ATOM 6147 O O . SER A 1 795 ? -50.512 -10.164 70.231 1.00 80.44 795 SER A O 1
ATOM 6149 N N . ASP A 1 796 ? -49.753 -8.044 70.403 1.00 75.94 796 ASP A N 1
ATOM 6150 C CA . ASP A 1 796 ? -50.735 -7.606 71.409 1.00 75.94 796 ASP A CA 1
ATOM 6151 C C . ASP A 1 796 ? -52.149 -7.375 70.806 1.00 75.94 796 ASP A C 1
ATOM 6153 O O . ASP A 1 796 ? -53.170 -7.620 71.464 1.00 75.94 796 ASP A O 1
ATOM 6157 N N . GLY A 1 797 ? -52.215 -7.012 69.516 1.00 74.75 797 GLY A N 1
ATOM 6158 C CA . GLY A 1 797 ? -53.428 -6.700 68.753 1.00 74.75 797 GLY A CA 1
ATOM 6159 C C . GLY A 1 797 ? -53.540 -5.253 68.238 1.00 74.75 797 GLY A C 1
ATOM 6160 O O . GLY A 1 797 ? -54.571 -4.911 67.638 1.00 74.75 797 GLY A O 1
ATOM 6161 N N . VAL A 1 798 ? -52.525 -4.413 68.450 1.00 78.44 798 VAL A N 1
ATOM 6162 C CA . VAL A 1 798 ? -52.400 -3.026 67.986 1.00 78.44 798 VAL A CA 1
ATOM 6163 C C . VAL A 1 798 ? -51.277 -2.946 66.931 1.00 78.44 798 VAL A C 1
ATOM 6165 O O . VAL A 1 798 ? -50.120 -3.199 67.229 1.00 78.44 798 VAL A O 1
ATOM 6168 N N . PRO A 1 799 ? -51.568 -2.583 65.665 1.00 73.44 799 PRO A N 1
ATOM 6169 C CA . PRO A 1 799 ? -50.538 -2.550 64.619 1.00 73.44 799 PRO A CA 1
ATOM 6170 C C . PRO A 1 799 ? -49.446 -1.492 64.856 1.00 73.44 799 PRO A C 1
ATOM 6172 O O . PRO A 1 799 ? -49.786 -0.365 65.217 1.00 73.44 799 PRO A O 1
ATOM 6175 N N . ASP A 1 800 ? -48.193 -1.786 64.473 1.00 69.81 800 ASP A N 1
ATOM 6176 C CA . ASP A 1 800 ? -46.948 -0.999 64.684 1.00 69.81 800 ASP A CA 1
ATOM 6177 C C . ASP A 1 800 ? -47.033 0.531 64.458 1.00 69.81 800 ASP A C 1
ATOM 6179 O O . ASP A 1 800 ? -46.207 1.298 64.941 1.00 69.81 800 ASP A O 1
ATOM 6183 N N . HIS A 1 801 ? -47.973 0.994 63.629 1.00 68.25 801 HIS A N 1
ATOM 6184 C CA . HIS A 1 801 ? -48.147 2.408 63.263 1.00 68.25 801 HIS A CA 1
ATOM 6185 C C . HIS A 1 801 ? -49.196 3.148 64.118 1.00 68.25 801 HIS A C 1
ATOM 6187 O O . HIS A 1 801 ? -49.433 4.339 63.909 1.00 68.25 801 HIS A O 1
ATOM 6193 N N . SER A 1 802 ? -49.882 2.424 65.005 1.00 67.56 802 SER A N 1
ATOM 6194 C CA . SER A 1 802 ? -50.880 2.909 65.971 1.00 67.56 802 SER A CA 1
ATOM 6195 C C . SER A 1 802 ? -50.532 2.529 67.418 1.00 67.56 802 SER A C 1
ATOM 6197 O O . SER A 1 802 ? -51.185 3.013 68.340 1.00 67.56 802 SER A O 1
ATOM 6199 N N . ASP A 1 803 ? -49.534 1.668 67.594 1.00 73.12 803 ASP A N 1
ATOM 6200 C CA . ASP A 1 803 ? -48.960 1.246 68.864 1.00 73.12 803 ASP A CA 1
ATOM 6201 C C . ASP A 1 803 ? -47.859 2.227 69.338 1.00 73.12 803 ASP A C 1
ATOM 6203 O O . ASP A 1 803 ? -47.104 2.778 68.532 1.00 73.12 803 ASP A O 1
ATOM 6207 N N . ASN A 1 804 ? -47.796 2.473 70.651 1.00 80.56 804 ASN A N 1
ATOM 6208 C CA . ASN A 1 804 ? -46.764 3.278 71.316 1.00 80.56 804 ASN A CA 1
ATOM 6209 C C . ASN A 1 804 ? -45.804 2.438 72.194 1.00 80.56 804 ASN A C 1
ATOM 6211 O O . ASN A 1 804 ? -44.865 3.004 72.762 1.00 80.56 804 ASN A O 1
ATOM 6215 N N . CYS A 1 805 ? -46.045 1.134 72.341 1.00 77.00 805 CYS A N 1
ATOM 6216 C CA . CYS A 1 805 ? -45.425 0.216 73.295 1.00 77.00 805 CYS A CA 1
ATOM 6217 C C . CYS A 1 805 ? -45.013 -1.115 72.615 1.00 77.00 805 CYS A C 1
ATOM 6219 O O . CYS A 1 805 ? -45.405 -2.190 73.055 1.00 77.00 805 CYS A O 1
ATOM 6221 N N . SER A 1 806 ? -44.138 -1.015 71.606 1.00 72.00 806 SER A N 1
ATOM 6222 C CA . SER A 1 806 ? -43.748 -2.020 70.583 1.00 72.00 806 SER A CA 1
ATOM 6223 C C . SER A 1 806 ? -43.159 -3.376 71.001 1.00 72.00 806 SER A C 1
ATOM 6225 O O . SER A 1 806 ? -42.599 -4.081 70.158 1.00 72.00 806 SER A O 1
ATOM 6227 N N . ASP A 1 807 ? -43.209 -3.727 72.280 1.00 80.44 807 ASP A N 1
ATOM 6228 C CA . ASP A 1 807 ? -42.637 -4.950 72.849 1.00 80.44 807 ASP A CA 1
ATOM 6229 C C . ASP A 1 807 ? -43.547 -5.507 73.973 1.00 80.44 807 ASP A C 1
ATOM 6231 O O . ASP A 1 807 ? -43.073 -6.121 74.936 1.00 80.44 807 ASP A O 1
ATOM 6235 N N . THR A 1 808 ? -44.861 -5.260 73.901 1.00 76.94 808 THR A N 1
ATOM 6236 C CA . THR A 1 808 ? -45.810 -5.600 74.969 1.00 76.94 808 THR A CA 1
ATOM 6237 C C . THR A 1 808 ? -46.102 -7.110 74.991 1.00 76.94 808 THR A C 1
ATOM 6239 O O . THR A 1 808 ? -46.442 -7.698 73.963 1.00 76.94 808 THR A O 1
ATOM 6242 N N . PRO A 1 809 ? -45.975 -7.810 76.142 1.00 68.56 809 PRO A N 1
ATOM 6243 C CA . PRO A 1 809 ? -46.013 -9.272 76.146 1.00 68.56 809 PRO A CA 1
ATOM 6244 C C . PRO A 1 809 ? -47.348 -9.871 75.673 1.00 68.56 809 PRO A C 1
ATOM 6246 O O . PRO A 1 809 ? -48.428 -9.484 76.131 1.00 68.56 809 PRO A O 1
ATOM 6249 N N . VAL A 1 810 ? -47.267 -10.894 74.814 1.00 66.12 810 VAL A N 1
ATOM 6250 C CA . VAL A 1 810 ? -48.426 -11.598 74.234 1.00 66.12 810 VAL A CA 1
ATOM 6251 C C . VAL A 1 810 ? -49.384 -12.107 75.316 1.00 66.12 810 VAL A C 1
ATOM 6253 O O . VAL A 1 810 ? -49.104 -13.084 76.015 1.00 66.12 810 VAL A O 1
ATOM 6256 N N . GLY A 1 811 ? -50.567 -11.491 75.384 1.00 63.22 811 GLY A N 1
ATOM 6257 C CA . GLY A 1 811 ? -51.645 -11.856 76.308 1.00 63.22 811 GLY A CA 1
ATOM 6258 C C . GLY A 1 811 ? -51.845 -10.905 77.491 1.00 63.22 811 GLY A C 1
ATOM 6259 O O . GLY A 1 811 ? -52.770 -11.131 78.275 1.00 63.22 811 GLY A O 1
ATOM 6260 N N . THR A 1 812 ? -51.035 -9.849 77.610 1.00 66.31 812 THR A N 1
ATOM 6261 C CA . THR A 1 812 ? -51.266 -8.758 78.572 1.00 66.31 812 THR A CA 1
ATOM 6262 C C . THR A 1 812 ? -52.531 -7.969 78.196 1.00 66.31 812 THR A C 1
ATOM 6264 O O . THR A 1 812 ? -52.960 -7.982 77.042 1.00 66.31 812 THR A O 1
ATOM 6267 N N . ILE A 1 813 ? -53.179 -7.303 79.160 1.00 70.44 813 ILE A N 1
ATOM 6268 C CA . ILE A 1 813 ? -54.331 -6.432 78.872 1.00 70.44 813 ILE A CA 1
ATOM 6269 C C . ILE A 1 813 ? -53.816 -5.022 78.575 1.00 70.44 813 ILE A C 1
ATOM 6271 O O . ILE A 1 813 ? -53.261 -4.359 79.451 1.00 70.44 813 ILE A O 1
ATOM 6275 N N . VAL A 1 814 ? -54.031 -4.591 77.335 1.00 74.12 814 VAL A N 1
ATOM 6276 C CA . VAL A 1 814 ? -53.485 -3.357 76.760 1.00 74.12 814 VAL A CA 1
ATOM 6277 C C . VAL A 1 814 ? -54.546 -2.275 76.564 1.00 74.12 814 VAL A C 1
ATOM 6279 O O . VAL A 1 814 ? -55.744 -2.554 76.417 1.00 74.12 814 VAL A O 1
ATOM 6282 N N . THR A 1 815 ? -54.109 -1.017 76.565 1.00 75.69 815 THR A N 1
ATOM 6283 C CA . THR A 1 815 ? -54.917 0.149 76.205 1.00 75.69 815 THR A CA 1
ATOM 6284 C C . THR A 1 815 ? -55.022 0.301 74.683 1.00 75.69 815 THR A C 1
ATOM 6286 O O . THR A 1 815 ? -54.535 -0.517 73.910 1.00 75.69 815 THR A O 1
ATOM 6289 N N . LEU A 1 816 ? -55.733 1.331 74.209 1.00 76.19 816 LEU A N 1
ATOM 6290 C CA . LEU A 1 816 ? -56.064 1.494 72.781 1.00 76.19 816 LEU A CA 1
ATOM 6291 C C . LEU A 1 816 ? -54.875 1.973 71.914 1.00 76.19 816 LEU A C 1
ATOM 6293 O O . LEU A 1 816 ? -55.060 2.326 70.752 1.00 76.19 816 LEU A O 1
ATOM 6297 N N . ASP A 1 817 ? -53.698 2.019 72.526 1.00 79.75 817 ASP A N 1
ATOM 6298 C CA . ASP A 1 817 ? -52.405 2.504 72.059 1.00 79.75 817 ASP A CA 1
ATOM 6299 C C . ASP A 1 817 ? -51.250 1.560 72.478 1.00 79.75 817 ASP A C 1
ATOM 6301 O O . ASP A 1 817 ? -50.104 1.994 72.569 1.00 79.75 817 ASP A O 1
ATOM 6305 N N . GLY A 1 818 ? -51.575 0.287 72.756 1.00 76.00 818 GLY A N 1
ATOM 6306 C CA . GLY A 1 818 ? -50.654 -0.842 72.990 1.00 76.00 818 GLY A CA 1
ATOM 6307 C C . GLY A 1 818 ? -50.124 -1.004 74.420 1.00 76.00 818 GLY A C 1
ATOM 6308 O O . GLY A 1 818 ? -49.700 -2.075 74.832 1.00 76.00 818 GLY A O 1
ATOM 6309 N N . CYS A 1 819 ? -50.185 0.043 75.238 1.00 79.06 819 CYS A N 1
ATOM 6310 C CA . CYS A 1 819 ? -49.531 0.043 76.547 1.00 79.06 819 CYS A CA 1
ATOM 6311 C C . CYS A 1 819 ? -50.323 -0.685 77.660 1.00 79.06 819 CYS A C 1
ATOM 6313 O O . CYS A 1 819 ? -51.548 -0.784 77.632 1.00 79.06 819 CYS A O 1
ATOM 6315 N N . THR A 1 820 ? -49.623 -1.177 78.684 1.00 70.25 820 THR A N 1
ATOM 6316 C CA . THR A 1 820 ? -50.174 -2.000 79.781 1.00 70.25 820 THR A CA 1
ATOM 6317 C C . THR A 1 820 ? -51.217 -1.286 80.660 1.00 70.25 820 THR A C 1
ATOM 6319 O O . THR A 1 820 ? -51.046 -0.114 81.005 1.00 70.25 820 THR A O 1
ATOM 6322 N N . ASP A 1 821 ? -52.265 -1.995 81.111 1.00 71.62 821 ASP A N 1
ATOM 6323 C CA . ASP A 1 821 ? -53.224 -1.461 82.097 1.00 71.62 821 ASP A CA 1
ATOM 6324 C C . ASP A 1 821 ? -52.532 -1.133 83.449 1.00 71.62 821 ASP A C 1
ATOM 6326 O O . ASP A 1 821 ? -51.977 -2.030 84.091 1.00 71.62 821 ASP A O 1
ATOM 6330 N N . PRO A 1 822 ? -52.599 0.123 83.943 1.00 66.38 822 PRO A N 1
ATOM 6331 C CA . PRO A 1 822 ? -51.911 0.574 85.159 1.00 66.38 822 PRO A CA 1
ATOM 6332 C C . PRO A 1 822 ? -52.527 0.055 86.476 1.00 66.38 822 PRO A C 1
ATOM 6334 O O . PRO A 1 822 ? -52.221 0.587 87.546 1.00 66.38 822 PRO A O 1
ATOM 6337 N N . THR A 1 823 ? -53.436 -0.923 86.420 1.00 69.38 823 THR A N 1
ATOM 6338 C CA . THR A 1 823 ? -54.061 -1.572 87.588 1.00 69.38 823 THR A CA 1
ATOM 6339 C C . THR A 1 823 ? -53.823 -3.084 87.669 1.00 69.38 823 THR A C 1
ATOM 6341 O O . THR A 1 823 ? -54.444 -3.745 88.503 1.00 69.38 823 THR A O 1
ATOM 6344 N N . SER A 1 824 ? -52.932 -3.621 86.831 1.00 75.06 824 SER A N 1
ATOM 6345 C CA . SER A 1 824 ? -52.469 -5.013 86.902 1.00 75.06 824 SER A CA 1
ATOM 6346 C C . SER A 1 824 ? -51.444 -5.225 88.034 1.00 75.06 824 SER A C 1
ATOM 6348 O O . SER A 1 824 ? -50.719 -4.301 88.398 1.00 75.06 824 SER A O 1
ATOM 6350 N N . ASP A 1 825 ? -51.472 -6.419 88.624 1.00 74.75 825 ASP A N 1
ATOM 6351 C CA . ASP A 1 825 ? -50.731 -6.885 89.811 1.00 74.75 825 ASP A CA 1
ATOM 6352 C C . ASP A 1 825 ? -50.761 -8.429 89.732 1.00 74.75 825 ASP A C 1
ATOM 6354 O O . ASP A 1 825 ? -51.800 -9.056 89.991 1.00 74.75 825 ASP A O 1
ATOM 6358 N N . ILE A 1 826 ? -49.699 -9.027 89.180 1.00 80.81 826 ILE A N 1
ATOM 6359 C CA . ILE A 1 826 ? -49.684 -10.435 88.741 1.00 80.81 826 ILE A CA 1
ATOM 6360 C C . ILE A 1 826 ? -49.331 -11.417 89.869 1.00 80.81 826 ILE A C 1
ATOM 6362 O O . ILE A 1 826 ? -50.044 -12.417 90.052 1.00 80.81 826 ILE A O 1
ATOM 6366 N N . ASP A 1 827 ? -48.265 -11.163 90.629 1.00 75.62 827 ASP A N 1
ATOM 6367 C CA . ASP A 1 827 ? -47.747 -12.085 91.652 1.00 75.62 827 ASP A CA 1
ATOM 6368 C C . ASP A 1 827 ? -48.391 -11.899 93.047 1.00 75.62 827 ASP A C 1
ATOM 6370 O O . ASP A 1 827 ? -48.428 -12.848 93.847 1.00 75.62 827 ASP A O 1
ATOM 6374 N N . GLN A 1 828 ? -49.021 -10.739 93.274 1.00 83.19 828 GLN A N 1
ATOM 6375 C CA . GLN A 1 828 ? -49.646 -10.293 94.523 1.00 83.19 828 GLN A CA 1
ATOM 6376 C C . GLN A 1 828 ? -48.663 -10.076 95.687 1.00 83.19 828 GLN A C 1
ATOM 6378 O O . GLN A 1 828 ? -49.014 -10.349 96.845 1.00 83.19 828 GLN A O 1
ATOM 6383 N N . ASP A 1 829 ? -47.463 -9.555 95.414 1.00 77.56 829 ASP A N 1
ATOM 6384 C CA . ASP A 1 829 ? -46.543 -9.054 96.446 1.00 77.56 829 ASP A CA 1
ATOM 6385 C C . ASP A 1 829 ? -47.077 -7.769 97.139 1.00 77.56 829 ASP A C 1
ATOM 6387 O O . ASP A 1 829 ? -46.958 -7.610 98.361 1.00 77.56 829 ASP A O 1
ATOM 6391 N N . GLY A 1 830 ? -47.762 -6.904 96.378 1.00 80.75 830 GLY A N 1
ATOM 6392 C CA . GLY A 1 830 ? -48.320 -5.616 96.801 1.00 80.75 830 GLY A CA 1
ATOM 6393 C C . GLY A 1 830 ? -47.920 -4.395 95.952 1.00 80.75 830 GLY A C 1
ATOM 6394 O O . GLY A 1 830 ? -48.367 -3.284 96.274 1.00 80.75 830 GLY A O 1
ATOM 6395 N N . VAL A 1 831 ? -47.114 -4.568 94.901 1.00 83.31 831 VAL A N 1
ATOM 6396 C CA . VAL A 1 831 ? -46.650 -3.541 93.958 1.00 83.31 831 VAL A CA 1
ATOM 6397 C C . VAL A 1 831 ? -47.247 -3.819 92.564 1.00 83.31 831 VAL A C 1
ATOM 6399 O O . VAL A 1 831 ? -46.972 -4.851 91.974 1.00 83.31 831 VAL A O 1
ATOM 6402 N N . PRO A 1 832 ? -48.068 -2.916 91.990 1.00 80.94 832 PRO A N 1
ATOM 6403 C CA . PRO A 1 832 ? -48.655 -3.138 90.663 1.00 80.94 832 PRO A CA 1
ATOM 6404 C C . PRO A 1 832 ? -47.599 -3.179 89.550 1.00 80.94 832 PRO A C 1
ATOM 6406 O O . PRO A 1 832 ? -46.730 -2.302 89.542 1.00 80.94 832 PRO A O 1
ATOM 6409 N N . ASP A 1 833 ? -47.763 -4.076 88.567 1.00 75.31 833 ASP A N 1
ATOM 6410 C CA . ASP A 1 833 ? -46.811 -4.433 87.489 1.00 75.31 833 ASP A CA 1
ATOM 6411 C C . ASP A 1 833 ? -46.070 -3.235 86.853 1.00 75.31 833 ASP A C 1
ATOM 6413 O O . ASP A 1 833 ? -44.902 -3.317 86.491 1.00 75.31 833 ASP A O 1
ATOM 6417 N N . LEU A 1 834 ? -46.743 -2.086 86.711 1.00 75.50 834 LEU A N 1
ATOM 6418 C CA . LEU A 1 834 ? -46.191 -0.854 86.125 1.00 75.50 834 LEU A CA 1
ATOM 6419 C C . LEU A 1 834 ? -45.082 -0.185 86.973 1.00 75.50 834 LEU A C 1
ATOM 6421 O O . LEU A 1 834 ? -44.362 0.680 86.475 1.00 75.50 834 LEU A O 1
ATOM 6425 N N . ASN A 1 835 ? -44.978 -0.525 88.258 1.00 76.31 835 ASN A N 1
ATOM 6426 C CA . ASN A 1 835 ? -43.991 0.014 89.204 1.00 76.31 835 ASN A CA 1
ATOM 6427 C C . ASN A 1 835 ? -43.146 -1.091 89.855 1.00 76.31 835 ASN A C 1
ATOM 6429 O O . ASN A 1 835 ? -42.293 -0.786 90.690 1.00 76.31 835 ASN A O 1
ATOM 6433 N N . ASP A 1 836 ? -43.402 -2.347 89.501 1.00 79.88 836 ASP A N 1
ATOM 6434 C CA . ASP A 1 836 ? -42.680 -3.501 90.005 1.00 79.88 836 ASP A CA 1
ATOM 6435 C C . ASP A 1 836 ? -41.416 -3.751 89.164 1.00 79.88 836 ASP A C 1
ATOM 6437 O O . ASP A 1 836 ? -41.408 -3.632 87.938 1.00 79.88 836 ASP A O 1
ATOM 6441 N N . THR A 1 837 ? -40.314 -4.040 89.848 1.00 87.06 837 THR A N 1
ATOM 6442 C CA . THR A 1 837 ? -39.001 -4.353 89.267 1.00 87.06 837 THR A CA 1
ATOM 6443 C C . THR A 1 837 ? -38.682 -5.853 89.358 1.00 87.06 837 THR A C 1
ATOM 6445 O O . THR A 1 837 ? -37.748 -6.318 88.702 1.00 87.06 837 THR A O 1
ATOM 6448 N N . CYS A 1 838 ? -39.461 -6.621 90.125 1.00 84.75 838 CYS A N 1
ATOM 6449 C CA . CYS A 1 838 ? -39.267 -8.037 90.417 1.00 84.75 838 CYS A CA 1
ATOM 6450 C C . CYS A 1 838 ? -40.575 -8.866 90.252 1.00 84.75 838 CYS A C 1
ATOM 6452 O O . CYS A 1 838 ? -40.964 -9.538 91.201 1.00 84.75 838 CYS A O 1
ATOM 6454 N N . PRO A 1 839 ? -41.191 -8.928 89.047 1.00 77.12 839 PRO A N 1
ATOM 6455 C CA . PRO A 1 839 ? -42.572 -9.407 88.782 1.00 77.12 839 PRO A CA 1
ATOM 6456 C C . PRO A 1 839 ? -42.848 -10.922 88.892 1.00 77.12 839 PRO A C 1
ATOM 6458 O O . PRO A 1 839 ? -43.685 -11.475 88.178 1.00 77.12 839 PRO A O 1
ATOM 6461 N N . ASP A 1 840 ? -42.124 -11.607 89.772 1.00 85.06 840 ASP A N 1
ATOM 6462 C CA . ASP A 1 840 ? -42.292 -13.014 90.158 1.00 85.06 840 ASP A CA 1
ATOM 6463 C C . ASP A 1 840 ? -41.977 -13.190 91.673 1.00 85.06 840 ASP A C 1
ATOM 6465 O O . ASP A 1 840 ? -41.577 -14.270 92.131 1.00 85.06 840 ASP A O 1
ATOM 6469 N N . THR A 1 841 ? -42.105 -12.127 92.478 1.00 84.31 841 THR A N 1
ATOM 6470 C CA . THR A 1 841 ? -41.767 -12.120 93.905 1.00 84.31 841 THR A CA 1
ATOM 6471 C C . THR A 1 841 ? -42.685 -13.040 94.696 1.00 84.31 841 THR A C 1
ATOM 6473 O O . THR A 1 841 ? -43.914 -12.947 94.718 1.00 84.31 841 THR A O 1
ATOM 6476 N N . SER A 1 842 ? -42.069 -13.978 95.415 1.00 77.81 842 SER A N 1
ATOM 6477 C CA . SER A 1 842 ? -42.829 -14.945 96.193 1.00 77.81 842 SER A CA 1
ATOM 6478 C C . SER A 1 842 ? -43.513 -14.269 97.380 1.00 77.81 842 SER A C 1
ATOM 6480 O O . SER A 1 842 ? -42.842 -13.828 98.307 1.00 77.81 842 SER A O 1
ATOM 6482 N N . ASN A 1 843 ? -44.850 -14.296 97.424 1.00 77.19 843 ASN A N 1
ATOM 6483 C CA . ASN A 1 843 ? -45.683 -13.762 98.520 1.00 77.19 843 ASN A CA 1
ATOM 6484 C C . ASN A 1 843 ? -45.424 -14.343 99.938 1.00 77.19 843 ASN A C 1
ATOM 6486 O O . ASN A 1 843 ? -46.129 -14.008 100.895 1.00 77.19 843 ASN A O 1
ATOM 6490 N N . SER A 1 844 ? -44.430 -15.224 100.097 1.00 73.62 844 SER A N 1
ATOM 6491 C CA . SER A 1 844 ? -43.854 -15.618 101.388 1.00 73.62 844 SER A CA 1
ATOM 6492 C C . SER A 1 844 ? -42.751 -14.685 101.904 1.00 73.62 844 SER A C 1
ATOM 6494 O O . SER A 1 844 ? -42.427 -14.742 103.093 1.00 73.62 844 SER A O 1
ATOM 6496 N N . GLU A 1 845 ? -42.161 -13.869 101.034 1.00 78.31 845 GLU A N 1
ATOM 6497 C CA . GLU A 1 845 ? -41.122 -12.887 101.346 1.00 78.31 845 GLU A CA 1
ATOM 6498 C C . GLU A 1 845 ? -41.731 -11.489 101.521 1.00 78.31 845 GLU A C 1
ATOM 6500 O O . GLU A 1 845 ? -42.896 -11.251 101.206 1.00 78.31 845 GLU A O 1
ATOM 6505 N N . ILE A 1 846 ? -40.966 -10.568 102.113 1.00 79.31 846 ILE A N 1
ATOM 6506 C CA . ILE A 1 846 ? -41.388 -9.172 102.268 1.00 79.31 846 ILE A CA 1
ATOM 6507 C C . ILE A 1 846 ? -40.652 -8.361 101.213 1.00 79.31 846 ILE A C 1
ATOM 6509 O O . ILE A 1 846 ? -39.477 -8.043 101.395 1.00 79.31 846 ILE A O 1
ATOM 6513 N N . ALA A 1 847 ? -41.363 -8.046 100.137 1.00 82.06 847 ALA A N 1
ATOM 6514 C CA . ALA A 1 847 ? -40.911 -7.126 99.113 1.00 82.06 847 ALA A CA 1
ATOM 6515 C C . ALA A 1 847 ? -40.615 -5.725 99.669 1.00 82.06 847 ALA A C 1
ATOM 6517 O O . ALA A 1 847 ? -41.208 -5.286 100.666 1.00 82.06 847 ALA A O 1
ATOM 6518 N N . ASP A 1 848 ? -39.701 -5.010 99.013 1.00 83.31 848 ASP A N 1
ATOM 6519 C CA . ASP A 1 848 ? -39.502 -3.580 99.236 1.00 83.31 848 ASP A CA 1
ATOM 6520 C C . ASP A 1 848 ? -40.336 -2.696 98.290 1.00 83.31 848 ASP A C 1
ATOM 6522 O O . ASP A 1 848 ? -41.309 -3.129 97.681 1.00 83.31 848 ASP A O 1
ATOM 6526 N N . VAL A 1 849 ? -40.010 -1.404 98.225 1.00 83.38 849 VAL A N 1
ATOM 6527 C CA . VAL A 1 849 ? -40.775 -0.404 97.465 1.00 83.38 849 VAL A CA 1
ATOM 6528 C C . VAL A 1 849 ? -40.722 -0.606 95.942 1.00 83.38 849 VAL A C 1
ATOM 6530 O O . VAL A 1 849 ? -41.524 0.004 95.241 1.00 83.38 849 VAL A O 1
ATOM 6533 N N . ASN A 1 850 ? -39.805 -1.443 95.446 1.00 83.62 850 ASN A N 1
ATOM 6534 C CA . ASN A 1 850 ? -39.666 -1.795 94.030 1.00 83.62 850 ASN A CA 1
ATOM 6535 C C . ASN A 1 850 ? -40.163 -3.223 93.723 1.00 83.62 850 ASN A C 1
ATOM 6537 O O . ASN A 1 850 ? -39.844 -3.745 92.660 1.00 83.62 850 ASN A O 1
ATOM 6541 N N . GLY A 1 851 ? -40.858 -3.869 94.668 1.00 85.50 851 GLY A N 1
ATOM 6542 C CA . GLY A 1 851 ? -41.398 -5.228 94.538 1.00 85.50 851 GLY A CA 1
ATOM 6543 C C . GLY A 1 851 ? -40.406 -6.367 94.809 1.00 85.50 851 GLY A C 1
ATOM 6544 O O . GLY A 1 851 ? -40.765 -7.535 94.766 1.00 85.50 851 GLY A O 1
ATOM 6545 N N . CYS A 1 852 ? -39.144 -6.073 95.137 1.00 88.25 852 CYS A N 1
ATOM 6546 C CA . CYS A 1 852 ? -38.104 -7.099 95.288 1.00 88.25 852 CYS A CA 1
ATOM 6547 C C . CYS A 1 852 ? -37.993 -7.643 96.724 1.00 88.25 852 CYS A C 1
ATOM 6549 O O . CYS A 1 852 ? -37.800 -6.873 97.673 1.00 88.25 852 CYS A O 1
ATOM 6551 N N . GLY A 1 853 ? -38.077 -8.968 96.890 1.00 87.56 853 GLY A N 1
ATOM 6552 C CA . GLY A 1 853 ? -37.806 -9.679 98.146 1.00 87.56 853 GLY A CA 1
ATOM 6553 C C . GLY A 1 853 ? -36.306 -9.925 98.399 1.00 87.56 853 GLY A C 1
ATOM 6554 O O . GLY A 1 853 ? -35.497 -9.782 97.483 1.00 87.56 853 GLY A O 1
ATOM 6555 N N . PRO A 1 854 ? -35.888 -10.305 99.625 1.00 82.94 854 PRO A N 1
ATOM 6556 C CA . PRO A 1 854 ? -34.469 -10.476 99.965 1.00 82.94 854 PRO A CA 1
ATOM 6557 C C . PRO A 1 854 ? -33.718 -11.512 99.115 1.00 82.94 854 PRO A C 1
ATOM 6559 O O . PRO A 1 854 ? -32.526 -11.347 98.890 1.00 82.94 854 PRO A O 1
ATOM 6562 N N . SER A 1 855 ? -34.390 -12.547 98.600 1.00 83.81 855 SER A N 1
ATOM 6563 C CA . SER A 1 855 ? -33.763 -13.520 97.685 1.00 83.81 855 SER A CA 1
ATOM 6564 C C . SER A 1 855 ? -33.452 -12.966 96.282 1.00 83.81 855 SER A C 1
ATOM 6566 O O . SER A 1 855 ? -32.754 -13.616 95.505 1.00 83.81 855 SER A O 1
ATOM 6568 N N . GLN A 1 856 ? -33.961 -11.776 95.947 1.00 85.38 856 GLN A N 1
ATOM 6569 C CA . GLN A 1 856 ? -33.854 -11.132 94.630 1.00 85.38 856 GLN A CA 1
ATOM 6570 C C . GLN A 1 856 ? -32.974 -9.869 94.658 1.00 85.38 856 GLN A C 1
ATOM 6572 O O . GLN A 1 856 ? -32.914 -9.139 93.668 1.00 85.38 856 GLN A O 1
ATOM 6577 N N . ARG A 1 857 ? -32.313 -9.582 95.786 1.00 86.25 857 ARG A N 1
ATOM 6578 C CA . ARG A 1 857 ? -31.498 -8.378 95.995 1.00 86.25 857 ARG A CA 1
ATOM 6579 C C . ARG A 1 857 ? -30.079 -8.729 96.410 1.00 86.25 857 ARG A C 1
ATOM 6581 O O . ARG A 1 857 ? -29.858 -9.746 97.054 1.00 86.25 857 ARG A O 1
ATOM 6588 N N . ASP A 1 858 ? -29.174 -7.826 96.073 1.00 84.38 858 ASP A N 1
ATOM 6589 C CA . ASP A 1 858 ? -27.743 -7.841 96.364 1.00 84.38 858 ASP A CA 1
ATOM 6590 C C . ASP A 1 858 ? -27.389 -6.394 96.767 1.00 84.38 858 ASP A C 1
ATOM 6592 O O . ASP A 1 858 ? -27.462 -5.468 95.947 1.00 84.38 858 ASP A O 1
ATOM 6596 N N . SER A 1 859 ? -27.179 -6.158 98.067 1.00 85.25 859 SER A N 1
ATOM 6597 C CA . SER A 1 859 ? -27.129 -4.803 98.646 1.00 85.25 859 SER A CA 1
ATOM 6598 C C . SER A 1 859 ? -25.798 -4.071 98.446 1.00 85.25 859 SER A C 1
ATOM 6600 O O . SER A 1 859 ? -25.798 -2.837 98.382 1.00 85.25 859 SER A O 1
ATOM 6602 N N . ASP A 1 860 ? -24.677 -4.787 98.350 1.00 81.56 860 ASP A N 1
ATOM 6603 C CA . ASP A 1 860 ? -23.327 -4.238 98.146 1.00 81.56 860 ASP A CA 1
ATOM 6604 C C . ASP A 1 860 ? -22.730 -4.565 96.764 1.00 81.56 860 ASP A C 1
ATOM 6606 O O . ASP A 1 860 ? -21.759 -3.925 96.362 1.00 81.56 860 ASP A O 1
ATOM 6610 N N . ASN A 1 861 ? -23.426 -5.374 95.957 1.00 85.62 861 ASN A N 1
ATOM 6611 C CA . ASN A 1 861 ? -23.161 -5.659 94.541 1.00 85.62 861 ASN A CA 1
ATOM 6612 C C . ASN A 1 861 ? -21.888 -6.496 94.344 1.00 85.62 861 ASN A C 1
ATOM 6614 O O . ASN A 1 861 ? -21.056 -6.193 93.476 1.00 85.62 861 ASN A O 1
ATOM 6618 N N . ASP A 1 862 ? -21.743 -7.544 95.160 1.00 80.00 862 ASP A N 1
ATOM 6619 C CA . ASP A 1 862 ? -20.661 -8.528 95.062 1.00 80.00 862 ASP A CA 1
ATOM 6620 C C . ASP A 1 862 ? -21.030 -9.772 94.219 1.00 80.00 862 ASP A C 1
ATOM 6622 O O . ASP A 1 862 ? -20.143 -10.401 93.632 1.00 80.00 862 ASP A O 1
ATOM 6626 N N . GLY A 1 863 ? -22.329 -10.051 94.045 1.00 83.75 863 GLY A N 1
ATOM 6627 C CA . GLY A 1 863 ? -22.870 -11.193 93.304 1.00 83.75 863 GLY A CA 1
ATOM 6628 C C . GLY A 1 863 ? -23.612 -12.243 94.144 1.00 83.75 863 GLY A C 1
ATOM 6629 O O . GLY A 1 863 ? -24.119 -13.208 93.558 1.00 83.75 863 GLY A O 1
ATOM 6630 N N . VAL A 1 864 ? -23.697 -12.088 95.469 1.00 85.94 864 VAL A N 1
ATOM 6631 C CA . VAL A 1 864 ? -24.474 -12.942 96.388 1.00 85.94 864 VAL A CA 1
ATOM 6632 C C . VAL A 1 864 ? -25.743 -12.210 96.855 1.00 85.94 864 VAL A C 1
ATOM 6634 O O . VAL A 1 864 ? -25.806 -10.986 96.880 1.00 85.94 864 VAL A O 1
ATOM 6637 N N . SER A 1 865 ? -26.813 -12.951 97.174 1.00 86.38 865 SER A N 1
ATOM 6638 C CA . SER A 1 865 ? -28.079 -12.336 97.606 1.00 86.38 865 SER A CA 1
ATOM 6639 C C . SER A 1 865 ? -28.054 -11.912 99.080 1.00 86.38 865 SER A C 1
ATOM 6641 O O . SER A 1 865 ? -27.435 -12.595 99.896 1.00 86.38 865 SER A O 1
ATOM 6643 N N . ASP A 1 866 ? -28.842 -10.892 99.457 1.00 83.31 866 ASP A N 1
ATOM 6644 C CA . ASP A 1 866 ? -29.084 -10.466 100.855 1.00 83.31 866 ASP A CA 1
ATOM 6645 C C . ASP A 1 866 ? -29.480 -11.633 101.795 1.00 83.31 866 ASP A C 1
ATOM 6647 O O . ASP A 1 866 ? -29.439 -11.498 103.022 1.00 83.31 866 ASP A O 1
ATOM 6651 N N . ALA A 1 867 ? -29.975 -12.743 101.234 1.00 83.31 867 ALA A N 1
ATOM 6652 C CA . ALA A 1 867 ? -30.438 -13.920 101.961 1.00 83.31 867 ALA A CA 1
ATOM 6653 C C . ALA A 1 867 ? -29.350 -14.990 102.187 1.00 83.31 867 ALA A C 1
ATOM 6655 O O . ALA A 1 867 ? -29.492 -15.786 103.121 1.00 83.31 867 ALA A O 1
ATOM 6656 N N . ASP A 1 868 ? -28.297 -15.008 101.361 1.00 83.94 868 ASP A N 1
ATOM 6657 C CA . ASP A 1 868 ? -27.209 -16.000 101.385 1.00 83.94 868 ASP A CA 1
ATOM 6658 C C . ASP A 1 868 ? -25.841 -15.398 101.780 1.00 83.94 868 ASP A C 1
ATOM 6660 O O . ASP A 1 868 ? -24.950 -16.135 102.204 1.00 83.94 868 ASP A O 1
ATOM 6664 N N . ASP A 1 869 ? -25.679 -14.077 101.670 1.00 84.56 869 ASP A N 1
ATOM 6665 C CA . ASP A 1 869 ? -24.457 -13.335 101.994 1.00 84.56 869 ASP A CA 1
ATOM 6666 C C . ASP A 1 869 ? -24.148 -13.297 103.511 1.00 84.56 869 ASP A C 1
ATOM 6668 O O . ASP A 1 869 ? -25.017 -13.096 104.370 1.00 84.56 869 ASP A O 1
ATOM 6672 N N . ALA A 1 870 ? -22.868 -13.484 103.844 1.00 83.69 870 ALA A N 1
ATOM 6673 C CA . ALA A 1 870 ? -22.326 -13.442 105.199 1.00 83.69 870 ALA A CA 1
ATOM 6674 C C . ALA A 1 870 ? -21.446 -12.206 105.485 1.00 83.69 870 ALA A C 1
ATOM 6676 O O . ALA A 1 870 ? -21.104 -11.973 106.652 1.00 83.69 870 ALA A O 1
ATOM 6677 N N . CYS A 1 871 ? -21.079 -11.427 104.463 1.00 85.56 871 CYS A N 1
ATOM 6678 C CA . CYS A 1 871 ? -20.038 -10.401 104.499 1.00 85.56 871 CYS A CA 1
ATOM 6679 C C . CYS A 1 871 ? -20.497 -8.956 104.176 1.00 85.56 871 CYS A C 1
ATOM 6681 O O . CYS A 1 871 ? -19.768 -8.046 104.573 1.00 85.56 871 CYS A O 1
ATOM 6683 N N . ASN A 1 872 ? -21.694 -8.735 103.607 1.00 79.12 872 ASN A N 1
ATOM 6684 C CA . ASN A 1 872 ? -22.599 -7.550 103.578 1.00 79.12 872 ASN A CA 1
ATOM 6685 C C . ASN A 1 872 ? -22.083 -6.096 103.463 1.00 79.12 872 ASN A C 1
ATOM 6687 O O . ASN A 1 872 ? -22.876 -5.151 103.567 1.00 79.12 872 ASN A O 1
ATOM 6691 N N . ASN A 1 873 ? -20.779 -5.882 103.335 1.00 86.56 873 ASN A N 1
ATOM 6692 C CA . ASN A 1 873 ? -20.126 -4.623 102.978 1.00 86.56 873 ASN A CA 1
ATOM 6693 C C . ASN A 1 873 ? -18.876 -4.907 102.112 1.00 86.56 873 ASN A C 1
ATOM 6695 O O . ASN A 1 873 ? -17.879 -4.178 102.197 1.00 86.56 873 ASN A O 1
ATOM 6699 N N . THR A 1 874 ? -18.894 -5.989 101.333 1.00 86.88 874 THR A N 1
ATOM 6700 C CA . THR A 1 874 ? -17.801 -6.376 100.438 1.00 86.88 874 THR A CA 1
ATOM 6701 C C . THR A 1 874 ? -17.672 -5.357 99.303 1.00 86.88 874 THR A C 1
ATOM 6703 O O . THR A 1 874 ? -18.628 -4.698 98.893 1.00 86.88 874 THR A O 1
ATOM 6706 N N . ALA A 1 875 ? -16.445 -5.122 98.834 1.00 79.50 875 ALA A N 1
ATOM 6707 C CA . ALA A 1 875 ? -16.201 -4.092 97.831 1.00 79.50 875 ALA A CA 1
ATOM 6708 C C . ALA A 1 875 ? -16.731 -4.539 96.448 1.00 79.50 875 ALA A C 1
ATOM 6710 O O . ALA A 1 875 ? -16.310 -5.598 95.977 1.00 79.50 875 ALA A O 1
ATOM 6711 N N . PRO A 1 876 ? -17.570 -3.738 95.751 1.00 76.62 876 PRO A N 1
ATOM 6712 C CA . PRO A 1 876 ? -18.155 -4.136 94.471 1.00 76.62 876 PRO A CA 1
ATOM 6713 C C . PRO A 1 876 ? -17.089 -4.554 93.447 1.00 76.62 876 PRO A C 1
ATOM 6715 O O . PRO A 1 876 ? -16.233 -3.750 93.058 1.00 76.62 876 PRO A O 1
ATOM 6718 N N . GLY A 1 877 ? -17.153 -5.807 92.991 1.00 74.62 877 GLY A N 1
ATOM 6719 C CA . GLY A 1 877 ? -16.184 -6.387 92.055 1.00 74.62 877 GLY A CA 1
ATOM 6720 C C . GLY A 1 877 ? -14.869 -6.886 92.672 1.00 74.62 877 GLY A C 1
ATOM 6721 O O . GLY A 1 877 ? -13.903 -7.084 91.930 1.00 74.62 877 GLY A O 1
ATOM 6722 N N . ALA A 1 878 ? -14.808 -7.094 93.991 1.00 78.62 878 ALA A N 1
ATOM 6723 C CA . ALA A 1 878 ? -13.798 -7.956 94.605 1.00 78.62 878 ALA A CA 1
ATOM 6724 C C . ALA A 1 878 ? -13.941 -9.414 94.115 1.00 78.62 878 ALA A C 1
ATOM 6726 O O . ALA A 1 878 ? -14.991 -9.817 93.614 1.00 78.62 878 ALA A O 1
ATOM 6727 N N . ALA A 1 879 ? -12.882 -10.216 94.251 1.00 80.12 879 ALA A N 1
ATOM 6728 C CA . ALA A 1 879 ? -13.000 -11.666 94.118 1.00 80.12 879 ALA A CA 1
ATOM 6729 C C . ALA A 1 879 ? -13.530 -12.219 95.446 1.00 80.12 879 ALA A C 1
ATOM 6731 O O . ALA A 1 879 ? -12.935 -11.938 96.481 1.00 80.12 879 ALA A O 1
ATOM 6732 N N . ILE A 1 880 ? -14.643 -12.952 95.403 1.00 84.44 880 ILE A N 1
ATOM 6733 C CA . ILE A 1 880 ? -15.355 -13.453 96.586 1.00 84.44 880 ILE A CA 1
ATOM 6734 C C . ILE A 1 880 ? -15.439 -14.979 96.616 1.00 84.44 880 ILE A C 1
ATOM 6736 O O . ILE A 1 880 ? -15.398 -15.653 95.580 1.00 84.44 880 ILE A O 1
ATOM 6740 N N . ASP A 1 881 ? -15.604 -15.508 97.823 1.00 81.12 881 ASP A N 1
ATOM 6741 C CA . ASP A 1 881 ? -15.967 -16.890 98.088 1.00 81.12 881 ASP A CA 1
ATOM 6742 C C . ASP A 1 881 ? -17.480 -17.144 97.883 1.00 81.12 881 ASP A C 1
ATOM 6744 O O . ASP A 1 881 ? -18.234 -16.298 97.404 1.00 81.12 881 ASP A O 1
ATOM 6748 N N . ALA A 1 882 ? -17.950 -18.343 98.237 1.00 81.69 882 ALA A N 1
ATOM 6749 C CA . ALA A 1 882 ? -19.355 -18.728 98.082 1.00 81.69 882 ALA A CA 1
ATOM 6750 C C . ALA A 1 882 ? -20.318 -18.110 99.124 1.00 81.69 882 ALA A C 1
ATOM 6752 O O . ALA A 1 882 ? -21.491 -18.483 99.130 1.00 81.69 882 ALA A O 1
ATOM 6753 N N . ASN A 1 883 ? -19.837 -17.225 100.007 1.00 82.94 883 ASN A N 1
ATOM 6754 C CA . ASN A 1 883 ? -20.594 -16.579 101.084 1.00 82.94 883 ASN A CA 1
ATOM 6755 C C . ASN A 1 883 ? -20.477 -15.034 101.043 1.00 82.94 883 ASN A C 1
ATOM 6757 O O . ASN A 1 883 ? -20.841 -14.383 102.022 1.00 82.94 883 ASN A O 1
ATOM 6761 N N . GLY A 1 884 ? -19.947 -14.455 99.957 1.00 84.44 884 GLY A N 1
ATOM 6762 C CA . GLY A 1 884 ? -19.772 -13.003 99.786 1.00 84.44 884 GLY A CA 1
ATOM 6763 C C . GLY A 1 884 ? -18.482 -12.427 100.390 1.00 84.44 884 GLY A C 1
ATOM 6764 O O . GLY A 1 884 ? -18.316 -11.215 100.515 1.00 84.44 884 GLY A O 1
ATOM 6765 N N . CYS A 1 885 ? -17.541 -13.268 100.828 1.00 86.75 885 CYS A N 1
ATOM 6766 C CA . CYS A 1 885 ? -16.329 -12.811 101.510 1.00 86.75 885 CYS A CA 1
ATOM 6767 C C . CYS A 1 885 ? -15.122 -12.811 100.561 1.00 86.75 885 CYS A C 1
ATOM 6769 O O . CYS A 1 885 ? -14.813 -13.835 99.958 1.00 86.75 885 CYS A O 1
ATOM 6771 N N . ALA A 1 886 ? -14.426 -11.678 100.436 1.00 85.94 886 ALA A N 1
ATOM 6772 C CA . ALA A 1 886 ? -13.193 -11.575 99.648 1.00 85.94 886 ALA A CA 1
ATOM 6773 C C . ALA A 1 886 ? -11.938 -11.964 100.448 1.00 85.94 886 ALA A C 1
ATOM 6775 O O . ALA A 1 886 ? -11.945 -11.863 101.672 1.00 85.94 886 ALA A O 1
ATOM 6776 N N . ASP A 1 887 ? -10.841 -12.299 99.760 1.00 83.88 887 ASP A N 1
ATOM 6777 C CA . ASP A 1 887 ? -9.565 -12.734 100.366 1.00 83.88 887 ASP A CA 1
ATOM 6778 C C . ASP A 1 887 ? -9.047 -11.761 101.457 1.00 83.88 887 ASP A C 1
ATOM 6780 O O . ASP A 1 887 ? -8.569 -12.170 102.510 1.00 83.88 887 ASP A O 1
ATOM 6784 N N . SER A 1 888 ? -9.241 -10.446 101.281 1.00 81.50 888 SER A N 1
ATOM 6785 C CA . SER A 1 888 ? -8.883 -9.407 102.272 1.00 81.50 888 SER A CA 1
ATOM 6786 C C . SER A 1 888 ? -9.780 -9.366 103.527 1.00 81.50 888 SER A C 1
ATOM 6788 O O . SER A 1 888 ? -9.652 -8.479 104.375 1.00 81.50 888 SER A O 1
ATOM 6790 N N . GLN A 1 889 ? -10.765 -10.261 103.604 1.00 83.25 889 GLN A N 1
ATOM 6791 C CA . GLN A 1 889 ? -11.708 -10.460 104.708 1.00 83.25 889 GLN A CA 1
ATOM 6792 C C . GLN A 1 889 ? -11.598 -11.884 105.294 1.00 83.25 889 GLN A C 1
ATOM 6794 O O . GLN A 1 889 ? -12.274 -12.167 106.287 1.00 83.25 889 GLN A O 1
ATOM 6799 N N . THR A 1 890 ? -10.757 -12.759 104.723 1.00 83.75 890 THR A N 1
ATOM 6800 C CA . THR A 1 890 ? -10.553 -14.149 105.156 1.00 83.75 890 THR A CA 1
ATOM 6801 C C . THR A 1 890 ? -9.117 -14.399 105.630 1.00 83.75 890 THR A C 1
ATOM 6803 O O . THR A 1 890 ? -8.155 -13.817 105.141 1.00 83.75 890 THR A O 1
ATOM 6806 N N . ASP A 1 891 ? -9.006 -15.234 106.658 1.00 85.75 891 ASP A N 1
ATOM 6807 C CA . ASP A 1 891 ? -7.777 -15.722 107.298 1.00 85.75 891 ASP A CA 1
ATOM 6808 C C . ASP A 1 891 ? -7.993 -17.239 107.367 1.00 85.75 891 ASP A C 1
ATOM 6810 O O . ASP A 1 891 ? -8.760 -17.735 108.206 1.00 85.75 891 ASP A O 1
ATOM 6814 N N . SER A 1 892 ? -7.517 -17.945 106.338 1.00 85.31 892 SER A N 1
ATOM 6815 C CA . SER A 1 892 ? -7.996 -19.292 106.007 1.00 85.31 892 SER A CA 1
ATOM 6816 C C . SER A 1 892 ? -7.479 -20.392 106.937 1.00 85.31 892 SER A C 1
ATOM 6818 O O . SER A 1 892 ? -8.141 -21.428 107.079 1.00 85.31 892 SER A O 1
ATOM 6820 N N . ASP A 1 893 ? -6.331 -20.191 107.587 1.00 84.81 893 ASP A N 1
ATOM 6821 C CA . ASP A 1 893 ? -5.736 -21.158 108.517 1.00 84.81 893 ASP A CA 1
ATOM 6822 C C . ASP A 1 893 ? -5.629 -20.674 109.978 1.00 84.81 893 ASP A C 1
ATOM 6824 O O . ASP A 1 893 ? -5.495 -21.510 110.885 1.00 84.81 893 ASP A O 1
ATOM 6828 N N . GLY A 1 894 ? -5.832 -19.379 110.241 1.00 87.31 894 GLY A N 1
ATOM 6829 C CA . GLY A 1 894 ? -5.910 -18.800 111.580 1.00 87.31 894 GLY A CA 1
ATOM 6830 C C . GLY A 1 894 ? -4.573 -18.342 112.166 1.00 87.31 894 GLY A C 1
ATOM 6831 O O . GLY A 1 894 ? -4.486 -18.203 113.394 1.00 87.31 894 GLY A O 1
ATOM 6832 N N . ASP A 1 895 ? -3.546 -18.150 111.332 1.00 84.69 895 ASP A N 1
ATOM 6833 C CA . ASP A 1 895 ? -2.261 -17.528 111.684 1.00 84.69 895 ASP A CA 1
ATOM 6834 C C . ASP A 1 895 ? -2.430 -16.094 112.236 1.00 84.69 895 ASP A C 1
ATOM 6836 O O . ASP A 1 895 ? -1.807 -15.720 113.241 1.00 84.69 895 ASP A O 1
ATOM 6840 N N . GLY A 1 896 ? -3.343 -15.319 111.638 1.00 86.06 896 GLY A N 1
ATOM 6841 C CA . GLY A 1 896 ? -3.547 -13.892 111.909 1.00 86.06 896 GLY A CA 1
ATOM 6842 C C . GLY A 1 896 ? -3.090 -12.956 110.783 1.00 86.06 896 GLY A C 1
ATOM 6843 O O . GLY A 1 896 ? -3.167 -11.731 110.950 1.00 86.06 896 GLY A O 1
ATOM 6844 N N . THR A 1 897 ? -2.642 -13.517 109.662 1.00 87.12 897 THR A N 1
ATOM 6845 C CA . THR A 1 897 ? -2.443 -12.851 108.368 1.00 87.12 897 THR A CA 1
ATOM 6846 C C . THR A 1 897 ? -3.694 -13.071 107.495 1.00 87.12 897 THR A C 1
ATOM 6848 O O . THR A 1 897 ? -4.384 -14.072 107.651 1.00 87.12 897 THR A O 1
ATOM 6851 N N . PHE A 1 898 ? -4.058 -12.113 106.632 1.00 88.88 898 PHE A N 1
ATOM 6852 C CA . PHE A 1 898 ? -5.198 -12.275 105.711 1.00 88.88 898 PHE A CA 1
ATOM 6853 C C . PHE A 1 898 ? -4.738 -12.866 104.376 1.00 88.88 898 PHE A C 1
ATOM 6855 O O . PHE A 1 898 ? -3.621 -12.591 103.927 1.00 88.88 898 PHE A O 1
ATOM 6862 N N . ASP A 1 899 ? -5.622 -13.619 103.720 1.00 85.69 899 ASP A N 1
ATOM 6863 C CA . ASP A 1 899 ? -5.310 -14.418 102.529 1.00 85.69 899 ASP A CA 1
ATOM 6864 C C . ASP A 1 899 ? -4.823 -13.568 101.330 1.00 85.69 899 ASP A C 1
ATOM 6866 O O . ASP A 1 899 ? -4.163 -14.090 100.431 1.00 85.69 899 ASP A O 1
ATOM 6870 N N . ASP A 1 900 ? -5.101 -12.255 101.314 1.00 86.75 900 ASP A N 1
ATOM 6871 C CA . ASP A 1 900 ? -4.649 -11.311 100.277 1.00 86.75 900 ASP A CA 1
ATOM 6872 C C . ASP A 1 900 ? -3.200 -10.808 100.443 1.00 86.75 900 ASP A C 1
ATOM 6874 O O . ASP A 1 900 ? -2.644 -10.209 99.514 1.00 86.75 900 ASP A O 1
ATOM 6878 N N . VAL A 1 901 ? -2.587 -11.032 101.610 1.00 86.56 901 VAL A N 1
ATOM 6879 C CA . VAL A 1 901 ? -1.222 -10.585 101.949 1.00 86.56 901 VAL A CA 1
ATOM 6880 C C . VAL A 1 901 ? -0.322 -11.688 102.515 1.00 86.56 901 VAL A C 1
ATOM 6882 O O . VAL A 1 901 ? 0.846 -11.413 102.794 1.00 86.56 901 VAL A O 1
ATOM 6885 N N . ASP A 1 902 ? -0.829 -12.912 102.654 1.00 89.25 902 ASP A N 1
ATOM 6886 C CA . ASP A 1 902 ? -0.046 -14.085 103.045 1.00 89.25 902 ASP A CA 1
ATOM 6887 C C . ASP A 1 902 ? 0.626 -14.757 101.826 1.00 89.25 902 ASP A C 1
ATOM 6889 O O . ASP A 1 902 ? 0.031 -14.899 100.754 1.00 89.25 902 ASP A O 1
ATOM 6893 N N . ALA A 1 903 ? 1.883 -15.181 101.981 1.00 87.75 903 ALA A N 1
ATOM 6894 C CA . ALA A 1 903 ? 2.601 -15.974 100.982 1.00 87.75 903 ALA A CA 1
ATOM 6895 C C . ALA A 1 903 ? 2.163 -17.455 100.965 1.00 87.75 903 ALA A C 1
ATOM 6897 O O . ALA A 1 903 ? 2.245 -18.108 99.921 1.00 87.75 903 ALA A O 1
ATOM 6898 N N . PHE A 1 904 ? 1.661 -17.977 102.090 1.00 90.38 904 PHE A N 1
ATOM 6899 C CA . PHE A 1 904 ? 1.202 -19.356 102.257 1.00 90.38 904 PHE A CA 1
ATOM 6900 C C . PHE A 1 904 ? -0.156 -19.429 102.997 1.00 90.38 904 PHE A C 1
ATOM 6902 O O . PHE A 1 904 ? -0.204 -20.035 104.064 1.00 90.38 904 PHE A O 1
ATOM 6909 N N . PRO A 1 905 ? -1.284 -18.945 102.416 1.00 88.31 905 PRO A N 1
ATOM 6910 C CA . PRO A 1 905 ? -2.604 -18.834 103.083 1.00 88.31 905 PRO A CA 1
ATOM 6911 C C . PRO A 1 905 ? -3.295 -20.151 103.525 1.00 88.31 905 PRO A C 1
ATOM 6913 O O . PRO A 1 905 ? -4.520 -20.222 103.604 1.00 88.31 905 PRO A O 1
ATOM 6916 N N . GLN A 1 906 ? -2.562 -21.257 103.657 1.00 88.12 906 GLN A N 1
ATOM 6917 C CA . GLN A 1 906 ? -3.039 -22.589 104.048 1.00 88.12 906 GLN A CA 1
ATOM 6918 C C . GLN A 1 906 ? -2.013 -23.347 104.929 1.00 88.12 906 GLN A C 1
ATOM 6920 O O . GLN A 1 906 ? -2.208 -24.541 105.196 1.00 88.12 906 GLN A O 1
ATOM 6925 N N . ASP A 1 907 ? -0.904 -22.713 105.329 1.00 88.19 907 ASP A N 1
ATOM 6926 C CA . ASP A 1 907 ? 0.077 -23.264 106.264 1.00 88.19 907 ASP A CA 1
ATOM 6927 C C . ASP A 1 907 ? 0.369 -22.253 107.396 1.00 88.19 907 ASP A C 1
ATOM 6929 O O . ASP A 1 907 ? 1.247 -21.406 107.230 1.00 88.19 907 ASP A O 1
ATOM 6933 N N . PRO A 1 908 ? -0.271 -22.389 108.583 1.00 91.00 908 PRO A N 1
ATOM 6934 C CA . PRO A 1 908 ? -0.209 -21.427 109.697 1.00 91.00 908 PRO A CA 1
ATOM 6935 C C . PRO A 1 908 ? 1.119 -21.503 110.477 1.00 91.00 908 PRO A C 1
ATOM 6937 O O . PRO A 1 908 ? 1.170 -21.498 111.714 1.00 91.00 908 PRO A O 1
ATOM 6940 N N . THR A 1 909 ? 2.209 -21.715 109.746 1.00 89.12 909 THR A N 1
ATOM 6941 C CA . THR A 1 909 ? 3.591 -21.763 110.213 1.00 89.12 909 THR A CA 1
ATOM 6942 C C . THR A 1 909 ? 4.557 -21.026 109.276 1.00 89.12 909 THR A C 1
ATOM 6944 O O . THR A 1 909 ? 5.737 -20.938 109.613 1.00 89.12 909 THR A O 1
ATOM 6947 N N . GLN A 1 910 ? 4.080 -20.494 108.142 1.00 91.62 910 GLN A N 1
ATOM 6948 C CA . GLN A 1 910 ? 4.841 -19.681 107.190 1.00 91.62 910 GLN A CA 1
ATOM 6949 C C . GLN A 1 910 ? 3.964 -18.536 106.677 1.00 91.62 910 GLN A C 1
ATOM 6951 O O . GLN A 1 910 ? 2.855 -18.788 106.241 1.00 91.62 910 GLN A O 1
ATOM 6956 N N . THR A 1 911 ? 4.473 -17.302 106.671 1.00 89.62 911 THR A N 1
ATOM 6957 C CA . THR A 1 911 ? 3.724 -16.117 106.188 1.00 89.62 911 THR A CA 1
ATOM 6958 C C . THR A 1 911 ? 4.516 -15.237 105.223 1.00 89.62 911 THR A C 1
ATOM 6960 O O . THR A 1 911 ? 4.053 -14.191 104.771 1.00 89.62 911 THR A O 1
ATOM 6963 N N . THR A 1 912 ? 5.770 -15.593 104.933 1.00 90.25 912 THR A N 1
ATOM 6964 C CA . THR A 1 912 ? 6.679 -14.794 104.101 1.00 90.25 912 THR A CA 1
ATOM 6965 C C . THR A 1 912 ? 7.582 -15.710 103.283 1.00 90.25 912 THR A C 1
ATOM 6967 O O . THR A 1 912 ? 8.124 -16.676 103.813 1.00 90.25 912 THR A O 1
ATOM 6970 N N . ASP A 1 913 ? 7.723 -15.376 102.004 1.00 89.69 913 ASP A N 1
ATOM 6971 C CA . ASP A 1 913 ? 8.705 -15.899 101.051 1.00 89.69 913 ASP A CA 1
ATOM 6972 C C . ASP A 1 913 ? 9.501 -14.674 100.564 1.00 89.69 913 ASP A C 1
ATOM 6974 O O . ASP A 1 913 ? 8.947 -13.790 99.896 1.00 89.69 913 ASP A O 1
ATOM 6978 N N . SER A 1 914 ? 10.755 -14.536 101.005 1.00 90.50 914 SER A N 1
ATOM 6979 C CA . SER A 1 914 ? 11.542 -13.309 100.800 1.00 90.50 914 SER A CA 1
ATOM 6980 C C . SER A 1 914 ? 12.097 -13.126 99.381 1.00 90.50 914 SER A C 1
ATOM 6982 O O . SER A 1 914 ? 12.483 -11.999 99.039 1.00 90.50 914 SER A O 1
ATOM 6984 N N . ASP A 1 915 ? 12.149 -14.168 98.541 1.00 87.25 915 ASP A N 1
ATOM 6985 C CA . ASP A 1 915 ? 12.688 -14.058 97.173 1.00 87.25 915 ASP A CA 1
ATOM 6986 C C . ASP A 1 915 ? 11.867 -14.718 96.043 1.00 87.25 915 ASP A C 1
ATOM 6988 O O . ASP A 1 915 ? 12.090 -14.397 94.865 1.00 87.25 915 ASP A O 1
ATOM 6992 N N . GLY A 1 916 ? 10.822 -15.473 96.385 1.00 89.00 916 GLY A N 1
ATOM 6993 C CA . GLY A 1 916 ? 9.749 -15.917 95.495 1.00 89.00 916 GLY A CA 1
ATOM 6994 C C . GLY A 1 916 ? 9.931 -17.319 94.918 1.00 89.00 916 GLY A C 1
ATOM 6995 O O . GLY A 1 916 ? 9.534 -17.548 93.766 1.00 89.00 916 GLY A O 1
ATOM 6996 N N . ASP A 1 917 ? 10.564 -18.230 95.656 1.00 85.94 917 ASP A N 1
ATOM 6997 C CA . ASP A 1 917 ? 10.873 -19.593 95.206 1.00 85.94 917 ASP A CA 1
ATOM 6998 C C . ASP A 1 917 ? 9.812 -20.644 95.609 1.00 85.94 917 ASP A C 1
ATOM 7000 O O . ASP A 1 917 ? 9.698 -21.689 94.951 1.00 85.94 917 ASP A O 1
ATOM 7004 N N . GLY A 1 918 ? 8.956 -20.321 96.588 1.00 86.38 918 GLY A N 1
ATOM 7005 C CA . GLY A 1 918 ? 7.883 -21.177 97.094 1.00 86.38 918 GLY A CA 1
ATOM 7006 C C . GLY A 1 918 ? 8.203 -21.954 98.377 1.00 86.38 918 GLY A C 1
ATOM 7007 O O . GLY A 1 918 ? 7.432 -22.858 98.723 1.00 86.38 918 GLY A O 1
ATOM 7008 N N . PHE A 1 919 ? 9.294 -21.632 99.076 1.00 88.88 919 PHE A N 1
ATOM 7009 C CA . PHE A 1 919 ? 9.610 -22.103 100.430 1.00 88.88 919 PHE A CA 1
ATOM 7010 C C . PHE A 1 919 ? 9.584 -20.929 101.433 1.00 88.88 919 PHE A C 1
ATOM 7012 O O . PHE A 1 919 ? 9.728 -19.772 101.054 1.00 88.88 919 PHE A O 1
ATOM 7019 N N . GLY A 1 920 ? 9.283 -21.207 102.707 1.00 89.69 920 GLY A N 1
ATOM 7020 C CA . GLY A 1 920 ? 8.939 -20.159 103.683 1.00 89.69 920 GLY A CA 1
ATOM 7021 C C . GLY A 1 920 ? 10.083 -19.747 104.616 1.00 89.69 920 GLY A C 1
ATOM 7022 O O . GLY A 1 920 ? 10.829 -20.597 105.108 1.00 89.69 920 GLY A O 1
ATOM 7023 N N . ASP A 1 921 ? 10.178 -18.445 104.902 1.00 90.75 921 ASP A N 1
ATOM 7024 C CA . ASP A 1 921 ? 11.271 -17.807 105.651 1.00 90.75 921 ASP A CA 1
ATOM 7025 C C . ASP A 1 921 ? 11.447 -18.296 107.109 1.00 90.75 921 ASP A C 1
ATOM 7027 O O . ASP A 1 921 ? 12.553 -18.198 107.660 1.00 90.75 921 ASP A O 1
ATOM 7031 N N . ASP A 1 922 ? 10.391 -18.761 107.800 1.00 89.06 922 ASP A N 1
ATOM 7032 C CA . ASP A 1 922 ? 10.530 -19.192 109.197 1.00 89.06 922 ASP A CA 1
ATOM 7033 C C . ASP A 1 922 ? 11.127 -20.600 109.262 1.00 89.06 922 ASP A C 1
ATOM 7035 O O . ASP A 1 922 ? 10.461 -21.610 109.042 1.00 89.06 922 ASP A O 1
ATOM 7039 N N . ILE A 1 923 ? 12.390 -20.661 109.682 1.00 84.75 923 ILE A N 1
ATOM 7040 C CA . ILE A 1 923 ? 13.185 -21.873 109.928 1.00 84.75 923 ILE A CA 1
ATOM 7041 C C . ILE A 1 923 ? 12.545 -22.908 110.889 1.00 84.75 923 ILE A C 1
ATOM 7043 O O . ILE A 1 923 ? 13.064 -24.019 111.043 1.00 84.75 923 ILE A O 1
ATOM 7047 N N . ASN A 1 924 ? 11.456 -22.552 111.579 1.00 87.31 924 ASN A N 1
ATOM 7048 C CA . ASN A 1 924 ? 10.682 -23.417 112.475 1.00 87.31 924 ASN A CA 1
ATOM 7049 C C . ASN A 1 924 ? 9.348 -23.893 111.870 1.00 87.31 924 ASN A C 1
ATOM 7051 O O . ASN A 1 924 ? 8.716 -24.772 112.467 1.00 87.31 924 ASN A O 1
ATOM 7055 N N . GLY A 1 925 ? 8.918 -23.316 110.746 1.00 85.38 925 GLY A N 1
ATOM 7056 C CA . GLY A 1 925 ? 7.705 -23.693 110.032 1.00 85.38 925 GLY A CA 1
ATOM 7057 C C . GLY A 1 925 ? 7.849 -24.987 109.230 1.00 85.38 925 GLY A C 1
ATOM 7058 O O . GLY A 1 925 ? 8.876 -25.674 109.266 1.00 85.38 925 GLY A O 1
ATOM 7059 N N . ASN A 1 926 ? 6.790 -25.347 108.509 1.00 86.44 926 ASN A N 1
ATOM 7060 C CA . ASN A 1 926 ? 6.825 -26.442 107.544 1.00 86.44 926 ASN A CA 1
ATOM 7061 C C . ASN A 1 926 ? 7.650 -26.034 106.317 1.00 86.44 926 ASN A C 1
ATOM 7063 O O . ASN A 1 926 ? 7.665 -24.864 105.949 1.00 86.44 926 ASN A O 1
ATOM 7067 N N . ASN A 1 927 ? 8.338 -27.006 105.699 1.00 84.00 927 ASN A N 1
ATOM 7068 C CA . ASN A 1 927 ? 9.206 -26.819 104.525 1.00 84.00 927 ASN A CA 1
ATOM 7069 C C . ASN A 1 927 ? 9.967 -25.469 104.516 1.00 84.00 927 ASN A C 1
ATOM 7071 O O . ASN A 1 927 ? 9.799 -24.684 103.583 1.00 84.00 927 ASN A O 1
ATOM 7075 N N . PRO A 1 928 ? 10.765 -25.180 105.559 1.00 89.88 928 PRO A N 1
ATOM 7076 C CA . PRO A 1 928 ? 11.431 -23.897 105.674 1.00 89.88 928 PRO A CA 1
ATOM 7077 C C . PRO A 1 928 ? 12.540 -23.765 104.639 1.00 89.88 928 PRO A C 1
ATOM 7079 O O . PRO A 1 928 ? 13.248 -24.742 104.363 1.00 89.88 928 PRO A O 1
ATOM 7082 N N . ASP A 1 929 ? 12.723 -22.548 104.147 1.00 90.81 929 ASP A N 1
ATOM 7083 C CA . ASP A 1 929 ? 13.904 -22.176 103.390 1.00 90.81 929 ASP A CA 1
ATOM 7084 C C . ASP A 1 929 ? 15.122 -22.036 104.332 1.00 90.81 929 ASP A C 1
ATOM 7086 O O . ASP A 1 929 ? 15.059 -21.465 105.426 1.00 90.81 929 ASP A O 1
ATOM 7090 N N . PHE A 1 930 ? 16.251 -22.605 103.912 1.00 89.88 930 PHE A N 1
ATOM 7091 C CA . PHE A 1 930 ? 17.543 -22.507 104.589 1.00 89.88 930 PHE A CA 1
ATOM 7092 C C . PHE A 1 930 ? 18.419 -21.353 104.064 1.00 89.88 930 PHE A C 1
ATOM 7094 O O . PHE A 1 930 ? 19.367 -20.967 104.756 1.00 89.88 930 PHE A O 1
ATOM 7101 N N . PHE A 1 931 ? 18.084 -20.752 102.915 1.00 90.62 931 PHE A N 1
ATOM 7102 C CA . PHE A 1 931 ? 18.763 -19.596 102.326 1.00 90.62 931 PHE A CA 1
ATOM 7103 C C . PHE A 1 931 ? 17.789 -18.494 101.802 1.00 90.62 931 PHE A C 1
ATOM 7105 O O . PHE A 1 931 ? 17.889 -18.182 100.617 1.00 90.62 931 PHE A O 1
ATOM 7112 N N . PRO A 1 932 ? 16.989 -17.793 102.660 1.00 88.94 932 PRO A N 1
ATOM 7113 C CA . PRO A 1 932 ? 15.912 -16.818 102.301 1.00 88.94 932 PRO A CA 1
ATOM 7114 C C . PRO A 1 932 ? 16.277 -15.531 101.523 1.00 88.94 932 PRO A C 1
ATOM 7116 O O . PRO A 1 932 ? 15.781 -14.440 101.812 1.00 88.94 932 PRO A O 1
ATOM 7119 N N . THR A 1 933 ? 17.227 -15.621 100.596 1.00 88.00 933 THR A N 1
ATOM 7120 C CA . THR A 1 933 ? 17.714 -14.577 99.680 1.00 88.00 933 THR A CA 1
ATOM 7121 C C . THR A 1 933 ? 18.369 -15.143 98.398 1.00 88.00 933 THR A C 1
ATOM 7123 O O . THR A 1 933 ? 18.857 -14.350 97.582 1.00 88.00 933 THR A O 1
ATOM 7126 N N . ASP A 1 934 ? 18.443 -16.472 98.215 1.00 87.25 934 ASP A N 1
ATOM 7127 C CA . ASP A 1 934 ? 18.808 -17.107 96.943 1.00 87.25 934 ASP A CA 1
ATOM 7128 C C . ASP A 1 934 ? 17.744 -18.121 96.479 1.00 87.25 934 ASP A C 1
ATOM 7130 O O . ASP A 1 934 ? 17.885 -19.322 96.703 1.00 87.25 934 ASP A O 1
ATOM 7134 N N . VAL A 1 935 ? 16.779 -17.600 95.707 1.00 91.75 935 VAL A N 1
ATOM 7135 C CA . VAL A 1 935 ? 15.695 -18.201 94.878 1.00 91.75 935 VAL A CA 1
ATOM 7136 C C . VAL A 1 935 ? 16.062 -19.416 93.996 1.00 91.75 935 VAL A C 1
ATOM 7138 O O . VAL A 1 935 ? 15.380 -19.781 93.029 1.00 91.75 935 VAL A O 1
ATOM 7141 N N . THR A 1 936 ? 17.225 -20.012 94.223 1.00 89.94 936 THR A N 1
ATOM 7142 C CA . THR A 1 936 ? 17.712 -21.220 93.573 1.00 89.94 936 THR A CA 1
ATOM 7143 C C . THR A 1 936 ? 18.170 -22.307 94.553 1.00 89.94 936 THR A C 1
ATOM 7145 O O . THR A 1 936 ? 18.477 -23.409 94.087 1.00 89.94 936 THR A O 1
ATOM 7148 N N . GLN A 1 937 ? 18.197 -22.040 95.864 1.00 90.62 937 GLN A N 1
ATOM 7149 C CA . GLN A 1 937 ? 18.642 -22.954 96.918 1.00 90.62 937 GLN A CA 1
ATOM 7150 C C . GLN A 1 937 ? 17.747 -22.852 98.161 1.00 90.62 937 GLN A C 1
ATOM 7152 O O . GLN A 1 937 ? 17.949 -21.977 98.984 1.00 90.62 937 GLN A O 1
ATOM 7157 N N . TRP A 1 938 ? 16.836 -23.807 98.350 1.00 89.31 938 TRP A N 1
ATOM 7158 C CA . TRP A 1 938 ? 15.923 -23.842 99.505 1.00 89.31 938 TRP A CA 1
ATOM 7159 C C . TRP A 1 938 ? 16.228 -24.948 100.530 1.00 89.31 938 TRP A C 1
ATOM 7161 O O . TRP A 1 938 ? 15.576 -25.062 101.569 1.00 89.31 938 TRP A O 1
ATOM 7171 N N . HIS A 1 939 ? 17.185 -25.836 100.235 1.00 89.25 939 HIS A N 1
ATOM 7172 C CA . HIS A 1 939 ? 17.441 -27.042 101.030 1.00 89.25 939 HIS A CA 1
ATOM 7173 C C . HIS A 1 939 ? 18.933 -27.268 101.282 1.00 89.25 939 HIS A C 1
ATOM 7175 O O . HIS A 1 939 ? 19.745 -27.148 100.366 1.00 89.25 939 HIS A O 1
ATOM 7181 N N . ASP A 1 940 ? 19.254 -27.608 102.530 1.00 86.75 940 ASP A N 1
ATOM 7182 C CA . ASP A 1 940 ? 20.574 -28.030 103.008 1.00 86.75 940 ASP A CA 1
ATOM 7183 C C . ASP A 1 940 ? 20.372 -29.258 103.918 1.00 86.75 940 ASP A C 1
ATOM 7185 O O . ASP A 1 940 ? 19.972 -29.153 105.091 1.00 86.75 940 ASP A O 1
ATOM 7189 N N . PHE A 1 941 ? 20.543 -30.450 103.341 1.00 88.06 941 PHE A N 1
ATOM 7190 C CA . PHE A 1 941 ? 20.192 -31.716 103.981 1.00 88.06 941 PHE A CA 1
ATOM 7191 C C . PHE A 1 941 ? 21.135 -32.096 105.134 1.00 88.06 941 PHE A C 1
ATOM 7193 O O . PHE A 1 941 ? 20.678 -32.670 106.132 1.00 88.06 941 PHE A O 1
ATOM 7200 N N . ASP A 1 942 ? 22.434 -31.796 105.025 1.00 82.69 942 ASP A N 1
ATOM 7201 C CA . ASP A 1 942 ? 23.446 -32.196 106.016 1.00 82.69 942 ASP A CA 1
ATOM 7202 C C . ASP A 1 942 ? 24.089 -31.051 106.820 1.00 82.69 942 ASP A C 1
ATOM 7204 O O . ASP A 1 942 ? 24.673 -31.317 107.881 1.00 82.69 942 ASP A O 1
ATOM 7208 N N . ARG A 1 943 ? 23.795 -29.802 106.443 1.00 84.19 943 ARG A N 1
ATOM 7209 C CA . ARG A 1 943 ? 24.035 -28.557 107.190 1.00 84.19 943 ARG A CA 1
ATOM 7210 C C . ARG A 1 943 ? 25.482 -28.090 107.198 1.00 84.19 943 ARG A C 1
ATOM 7212 O O . ARG A 1 943 ? 25.972 -27.614 108.229 1.00 84.19 943 ARG A O 1
ATOM 7219 N N . ASP A 1 944 ? 26.151 -28.215 106.053 1.00 80.75 944 ASP A N 1
ATOM 7220 C CA . ASP A 1 944 ? 27.484 -27.649 105.806 1.00 80.75 944 ASP A CA 1
ATOM 7221 C C . ASP A 1 944 ? 27.458 -26.215 105.227 1.00 80.75 944 ASP A C 1
ATOM 7223 O O . ASP A 1 944 ? 28.500 -25.548 105.209 1.00 80.75 944 ASP A O 1
ATOM 7227 N N . GLY A 1 945 ? 26.270 -25.702 104.868 1.00 82.81 945 GLY A N 1
ATOM 7228 C CA . GLY A 1 945 ? 26.052 -24.336 104.386 1.00 82.81 945 GLY A CA 1
ATOM 7229 C C . GLY A 1 945 ? 26.069 -24.175 102.863 1.00 82.81 945 GLY A C 1
ATOM 7230 O O . GLY A 1 945 ? 26.162 -23.041 102.389 1.00 82.81 945 GLY A O 1
ATOM 7231 N N . TRP A 1 946 ? 26.000 -25.274 102.107 1.00 84.88 946 TRP A N 1
ATOM 7232 C CA . TRP A 1 946 ? 25.864 -25.297 100.647 1.00 84.88 946 TRP A CA 1
ATOM 7233 C C . TRP A 1 946 ? 24.511 -25.915 100.263 1.00 84.88 946 TRP A C 1
ATOM 7235 O O . TRP A 1 946 ? 23.997 -26.786 100.956 1.00 84.88 946 TRP A O 1
ATOM 7245 N N . GLY A 1 947 ? 23.898 -25.432 99.179 1.00 87.12 947 GLY A N 1
ATOM 7246 C CA . GLY A 1 947 ? 22.542 -25.844 98.808 1.00 87.12 947 GLY A CA 1
ATOM 7247 C C . GLY A 1 947 ? 22.492 -27.132 97.978 1.00 87.12 947 GLY A C 1
ATOM 7248 O O . GLY A 1 947 ? 23.261 -27.302 97.024 1.00 87.12 947 GLY A O 1
ATOM 7249 N N . ASP A 1 948 ? 21.550 -28.022 98.304 1.00 87.38 948 ASP A N 1
ATOM 7250 C CA . ASP A 1 948 ? 21.391 -29.346 97.680 1.00 87.38 948 ASP A CA 1
ATOM 7251 C C . ASP A 1 948 ? 20.972 -29.287 96.197 1.00 87.38 948 ASP A C 1
ATOM 7253 O O . ASP A 1 948 ? 21.130 -30.264 95.449 1.00 87.38 948 ASP A O 1
ATOM 7257 N N . ASN A 1 949 ? 20.377 -28.175 95.742 1.00 88.00 949 ASN A N 1
ATOM 7258 C CA . ASN A 1 949 ? 19.883 -28.068 94.375 1.00 88.00 949 ASN A CA 1
ATOM 7259 C C . ASN A 1 949 ? 21.052 -27.860 93.406 1.00 88.00 949 ASN A C 1
ATOM 7261 O O . ASN A 1 949 ? 21.460 -26.740 93.111 1.00 88.00 949 ASN A O 1
ATOM 7265 N N . LEU A 1 950 ? 21.519 -28.960 92.810 1.00 84.31 950 LEU A N 1
ATOM 7266 C CA . LEU A 1 950 ? 22.572 -29.024 91.782 1.00 84.31 950 LEU A CA 1
ATOM 7267 C C . LEU A 1 950 ? 22.371 -28.117 90.541 1.00 84.31 950 LEU A C 1
ATOM 7269 O O . LEU A 1 950 ? 23.247 -28.073 89.675 1.00 84.31 950 LEU A O 1
ATOM 7273 N N . GLN A 1 951 ? 21.227 -27.438 90.401 1.00 87.50 951 GLN A N 1
ATOM 7274 C CA . GLN A 1 951 ? 20.954 -26.457 89.340 1.00 87.50 951 GLN A CA 1
ATOM 7275 C C . GLN A 1 951 ? 20.958 -24.993 89.816 1.00 87.50 951 GLN A C 1
ATOM 7277 O O . GLN A 1 951 ? 20.833 -24.102 88.971 1.00 87.50 951 GLN A O 1
ATOM 7282 N N . GLY A 1 952 ? 21.076 -24.745 91.121 1.00 82.19 952 GLY A N 1
ATOM 7283 C CA . GLY A 1 952 ? 21.139 -23.411 91.708 1.00 82.19 952 GLY A CA 1
ATOM 7284 C C . GLY A 1 952 ? 22.536 -22.791 91.712 1.00 82.19 952 GLY A C 1
ATOM 7285 O O . GLY A 1 952 ? 23.487 -23.315 91.120 1.00 82.19 952 GLY A O 1
ATOM 7286 N N . ASN A 1 953 ? 22.646 -21.636 92.365 1.00 84.81 953 ASN A N 1
ATOM 7287 C CA . ASN A 1 953 ? 23.913 -20.957 92.617 1.00 84.81 953 ASN A CA 1
ATOM 7288 C C . ASN A 1 953 ? 24.725 -21.732 93.662 1.00 84.81 953 ASN A C 1
ATOM 7290 O O . ASN A 1 953 ? 24.144 -22.347 94.548 1.00 84.81 953 ASN A O 1
ATOM 7294 N N . ASP A 1 954 ? 26.056 -21.728 93.512 1.00 79.69 954 ASP A N 1
ATOM 7295 C CA . ASP A 1 954 ? 27.029 -22.410 94.387 1.00 79.69 954 ASP A CA 1
ATOM 7296 C C . ASP A 1 954 ? 26.495 -23.668 95.131 1.00 79.69 954 ASP A C 1
ATOM 7298 O O . ASP A 1 954 ? 26.460 -23.696 96.357 1.00 79.69 954 ASP A O 1
ATOM 7302 N N . PRO A 1 955 ? 26.078 -24.719 94.390 1.00 84.94 955 PRO A N 1
ATOM 7303 C CA . PRO A 1 955 ? 25.516 -25.930 94.981 1.00 84.94 955 PRO A CA 1
ATOM 7304 C C . PRO A 1 955 ? 26.596 -26.820 95.597 1.00 84.94 955 PRO A C 1
ATOM 7306 O O . PRO A 1 955 ? 27.762 -26.776 95.176 1.00 84.94 955 PRO A O 1
ATOM 7309 N N . ASP A 1 956 ? 26.183 -27.688 96.519 1.00 85.56 956 ASP A N 1
ATOM 7310 C CA . ASP A 1 956 ? 27.010 -28.799 96.988 1.00 85.56 956 ASP A CA 1
ATOM 7311 C C . ASP A 1 956 ? 27.213 -29.841 95.865 1.00 85.56 956 ASP A C 1
ATOM 7313 O O . ASP A 1 956 ? 26.270 -30.267 95.199 1.00 85.56 956 ASP A O 1
ATOM 7317 N N . GLU A 1 957 ? 28.455 -30.279 95.638 1.00 87.19 957 GLU A N 1
ATOM 7318 C CA . GLU A 1 957 ? 28.777 -31.381 94.723 1.00 87.19 957 GLU A CA 1
ATOM 7319 C C . GLU A 1 957 ? 28.523 -32.771 95.368 1.00 87.19 957 GLU A C 1
ATOM 7321 O O . GLU A 1 957 ? 28.538 -33.783 94.657 1.00 87.19 957 GLU A O 1
ATOM 7326 N N . CYS A 1 958 ? 28.257 -32.835 96.682 1.00 83.94 958 CYS A N 1
ATOM 7327 C CA . CYS A 1 958 ? 28.012 -34.039 97.486 1.00 83.94 958 CYS A CA 1
ATOM 7328 C C . CYS A 1 958 ? 26.775 -33.999 98.454 1.00 83.94 958 CYS A C 1
ATOM 7330 O O . CYS A 1 958 ? 26.974 -34.458 99.580 1.00 83.94 958 CYS A O 1
ATOM 7332 N N . PRO A 1 959 ? 25.518 -33.645 98.042 1.00 83.94 959 PRO A N 1
ATOM 7333 C CA . PRO A 1 959 ? 24.330 -33.258 98.880 1.00 83.94 959 PRO A CA 1
ATOM 7334 C C . PRO A 1 959 ? 23.781 -34.190 99.999 1.00 83.94 959 PRO A C 1
ATOM 7336 O O . PRO A 1 959 ? 22.573 -34.349 100.171 1.00 83.94 959 PRO A O 1
ATOM 7339 N N . THR A 1 960 ? 24.642 -34.935 100.686 1.00 82.25 960 THR A N 1
ATOM 7340 C CA . THR A 1 960 ? 24.377 -35.895 101.778 1.00 82.25 960 THR A CA 1
ATOM 7341 C C . THR A 1 960 ? 25.652 -36.233 102.589 1.00 82.25 960 THR A C 1
ATOM 7343 O O . THR A 1 960 ? 25.623 -37.155 103.417 1.00 82.25 960 THR A O 1
ATOM 7346 N N . ILE A 1 961 ? 26.801 -35.596 102.302 1.00 81.12 961 ILE A N 1
ATOM 7347 C CA . ILE A 1 961 ? 28.127 -35.904 102.865 1.00 81.12 961 ILE A CA 1
ATOM 7348 C C . ILE A 1 961 ? 28.940 -34.628 103.184 1.00 81.12 961 ILE A C 1
ATOM 7350 O O . ILE A 1 961 ? 30.074 -34.498 102.723 1.00 81.12 961 ILE A O 1
ATOM 7354 N N . ALA A 1 962 ? 28.375 -33.755 104.022 1.00 80.25 962 ALA A N 1
ATOM 7355 C CA . ALA A 1 962 ? 28.957 -32.574 104.681 1.00 80.25 962 ALA A CA 1
ATOM 7356 C C . ALA A 1 962 ? 30.475 -32.380 104.502 1.00 80.25 962 ALA A C 1
ATOM 7358 O O . ALA A 1 962 ? 31.297 -33.156 1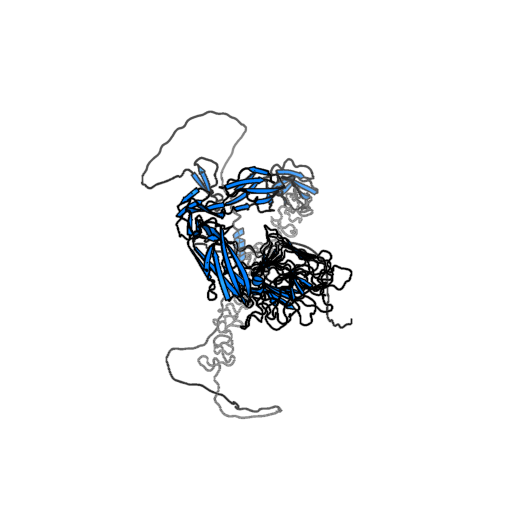05.021 1.00 80.25 962 ALA A O 1
ATOM 7359 N N . GLY A 1 963 ? 30.843 -31.307 103.808 1.00 72.81 963 GLY A N 1
ATOM 7360 C CA . GLY A 1 963 ? 32.197 -31.040 103.366 1.00 72.81 963 GLY A CA 1
ATOM 7361 C C . GLY A 1 963 ? 33.005 -30.141 104.283 1.00 72.81 963 GLY A C 1
ATOM 7362 O O . GLY A 1 963 ? 33.196 -30.380 105.478 1.00 72.81 963 GLY A O 1
ATOM 7363 N N . VAL A 1 964 ? 33.606 -29.131 103.656 1.00 69.44 964 VAL A N 1
ATOM 7364 C CA . VAL A 1 964 ? 34.489 -28.158 104.292 1.00 69.44 964 VAL A CA 1
ATOM 7365 C C . VAL A 1 964 ? 34.101 -26.750 103.854 1.00 69.44 964 VAL A C 1
ATOM 7367 O O . VAL A 1 964 ? 34.679 -26.206 102.916 1.00 69.44 964 VAL A O 1
ATOM 7370 N N . GLU A 1 965 ? 33.173 -26.171 104.623 1.00 60.81 965 GLU A N 1
ATOM 7371 C CA . GLU A 1 965 ? 32.625 -24.794 104.681 1.00 60.81 965 GLU A CA 1
ATOM 7372 C C . GLU A 1 965 ? 33.479 -23.650 104.068 1.00 60.81 965 GLU A C 1
ATOM 7374 O O . GLU A 1 965 ? 32.953 -22.610 103.692 1.00 60.81 965 GLU A O 1
ATOM 7379 N N . ASN A 1 966 ? 34.810 -23.787 103.997 1.00 61.88 966 ASN A N 1
ATOM 7380 C CA . ASN A 1 966 ? 35.757 -22.724 103.653 1.00 61.88 966 ASN A CA 1
ATOM 7381 C C . ASN A 1 966 ? 36.931 -23.123 102.709 1.00 61.88 966 ASN A C 1
ATOM 7383 O O . ASN A 1 966 ? 37.928 -22.393 102.669 1.00 61.88 966 ASN A O 1
ATOM 7387 N N . GLY A 1 967 ? 36.890 -24.223 101.928 1.00 51.84 967 GLY A N 1
ATOM 7388 C CA . GLY A 1 967 ? 37.935 -24.412 100.892 1.00 51.84 967 GLY A CA 1
ATOM 7389 C C . GLY A 1 967 ? 38.003 -25.703 100.054 1.00 51.84 967 GLY A C 1
ATOM 7390 O O . GLY A 1 967 ? 38.182 -26.795 100.580 1.00 51.84 967 GLY A O 1
ATOM 7391 N N . VAL A 1 968 ? 38.033 -25.509 98.727 1.00 54.03 968 VAL A N 1
ATOM 7392 C CA . VAL A 1 968 ? 38.257 -26.474 97.619 1.00 54.03 968 VAL A CA 1
ATOM 7393 C C . VAL A 1 968 ? 39.443 -27.443 97.861 1.00 54.03 968 VAL A C 1
ATOM 7395 O O . VAL A 1 968 ? 40.492 -26.963 98.309 1.00 54.03 968 VAL A O 1
ATOM 7398 N N . PRO A 1 969 ? 39.394 -28.743 97.457 1.00 51.12 969 PRO A N 1
ATOM 7399 C CA . PRO A 1 969 ? 38.369 -29.437 96.647 1.00 51.12 969 PRO A CA 1
ATOM 7400 C C . PRO A 1 969 ? 37.590 -30.553 97.387 1.00 51.12 969 PRO A C 1
ATOM 7402 O O . PRO A 1 969 ? 38.191 -31.295 98.162 1.00 51.12 969 PRO A O 1
ATOM 7405 N N . GLY A 1 970 ? 36.312 -30.819 97.080 1.00 53.84 970 GLY A N 1
ATOM 7406 C CA . GLY A 1 970 ? 35.420 -30.166 96.092 1.00 53.84 970 GLY A CA 1
ATOM 7407 C C . GLY A 1 970 ? 34.598 -29.011 96.683 1.00 53.84 970 GLY A C 1
ATOM 7408 O O . GLY A 1 970 ? 34.998 -28.463 97.709 1.00 53.84 970 GLY A O 1
ATOM 7409 N N . LYS A 1 971 ? 33.481 -28.619 96.052 1.00 68.81 971 LYS A N 1
ATOM 7410 C CA . LYS A 1 971 ? 32.449 -27.781 96.708 1.00 68.81 971 LYS A CA 1
ATOM 7411 C C . LYS A 1 971 ? 31.558 -28.690 97.554 1.00 68.81 971 LYS A C 1
ATOM 7413 O O . LYS A 1 971 ? 31.037 -29.642 96.990 1.00 68.81 971 LYS A O 1
ATOM 7418 N N . GLY A 1 972 ? 31.482 -28.477 98.868 1.00 73.25 972 GLY A N 1
ATOM 7419 C CA . GLY A 1 972 ? 30.790 -29.360 99.832 1.00 73.25 972 GLY A CA 1
ATOM 7420 C C . GLY A 1 972 ? 31.221 -30.852 99.843 1.00 73.25 972 GLY A C 1
ATOM 7421 O O . GLY A 1 972 ? 30.911 -31.599 100.761 1.00 73.25 972 GLY A O 1
ATOM 7422 N N . CYS A 1 973 ? 32.079 -31.303 98.921 1.00 81.12 973 CYS A N 1
ATOM 7423 C CA . CYS A 1 973 ? 32.662 -32.645 98.938 1.00 81.12 973 CYS A CA 1
ATOM 7424 C C . CYS A 1 973 ? 33.952 -32.757 99.782 1.00 81.12 973 CYS A C 1
ATOM 7426 O O . CYS A 1 973 ? 34.909 -32.010 99.540 1.00 81.12 973 CYS A O 1
ATOM 7428 N N . PRO A 1 974 ? 34.093 -33.782 100.649 1.00 73.69 974 PRO A N 1
ATOM 7429 C CA . PRO A 1 974 ? 35.361 -34.122 101.297 1.00 73.69 974 PRO A CA 1
ATOM 7430 C C . PRO A 1 974 ? 36.400 -34.721 100.322 1.00 73.69 974 PRO A C 1
ATOM 7432 O O . PRO A 1 974 ? 36.079 -35.467 99.395 1.00 73.69 974 PRO A O 1
ATOM 7435 N N . ALA A 1 975 ? 37.684 -34.429 100.558 1.00 66.31 975 ALA A N 1
ATOM 7436 C CA . ALA A 1 975 ? 38.786 -34.772 99.649 1.00 66.31 975 ALA A CA 1
ATOM 7437 C C . ALA A 1 975 ? 39.182 -36.278 99.635 1.00 66.31 975 ALA A C 1
ATOM 7439 O O . ALA A 1 975 ? 39.145 -36.943 100.675 1.00 66.31 975 ALA A O 1
ATOM 7440 N N . PRO A 1 976 ? 39.633 -36.830 98.483 1.00 62.06 976 PRO A N 1
ATOM 7441 C CA . PRO A 1 976 ? 39.925 -38.261 98.321 1.00 62.06 976 PRO A CA 1
ATOM 7442 C C . PRO A 1 976 ? 41.254 -38.734 98.968 1.00 62.06 976 PRO A C 1
ATOM 7444 O O . PRO A 1 976 ? 42.213 -37.961 99.040 1.00 62.06 976 PRO A O 1
ATOM 7447 N N . PRO A 1 977 ? 41.350 -40.012 99.403 1.00 57.31 977 PRO A N 1
ATOM 7448 C CA . PRO A 1 977 ? 42.485 -40.540 100.175 1.00 57.31 977 PRO A CA 1
ATOM 7449 C C . PRO A 1 977 ? 43.652 -41.124 99.347 1.00 57.31 977 PRO A C 1
ATOM 7451 O O . PRO A 1 977 ? 43.491 -41.539 98.201 1.00 57.31 977 PRO A O 1
ATOM 7454 N N . ASP A 1 978 ? 44.818 -41.212 99.998 1.00 50.88 978 ASP A N 1
ATOM 7455 C CA . ASP A 1 978 ? 46.063 -41.852 99.529 1.00 50.88 978 ASP A CA 1
ATOM 7456 C C . ASP A 1 978 ? 46.007 -43.400 99.602 1.00 50.88 978 ASP A C 1
ATOM 7458 O O . ASP A 1 978 ? 45.188 -43.971 100.331 1.00 50.88 978 ASP A O 1
ATOM 7462 N N . ASP A 1 979 ? 46.878 -44.101 98.868 1.00 50.53 979 ASP A N 1
ATOM 7463 C CA . ASP A 1 979 ? 46.892 -45.573 98.826 1.00 50.53 979 ASP A CA 1
ATOM 7464 C C . ASP A 1 979 ? 47.634 -46.195 100.023 1.00 50.53 979 ASP A C 1
ATOM 7466 O O . ASP A 1 979 ? 48.710 -45.723 100.377 1.00 50.53 979 ASP A O 1
ATOM 7470 N N . ASN A 1 980 ? 47.095 -47.271 100.635 1.00 42.22 980 ASN A N 1
ATOM 7471 C CA . ASN A 1 980 ? 47.766 -48.590 100.657 1.00 42.22 980 ASN A CA 1
ATOM 7472 C C . ASN A 1 980 ? 46.984 -49.762 101.336 1.00 42.22 980 ASN A C 1
ATOM 7474 O O . ASN A 1 980 ? 46.420 -49.651 102.419 1.00 42.22 980 ASN A O 1
ATOM 7478 N N . ASN A 1 981 ? 47.092 -50.948 100.710 1.00 42.34 981 ASN A N 1
ATOM 7479 C CA . ASN A 1 981 ? 47.118 -52.307 101.307 1.00 42.34 981 ASN A CA 1
ATOM 7480 C C . ASN A 1 981 ? 45.847 -53.023 101.883 1.00 42.34 981 ASN A C 1
ATOM 7482 O O . ASN A 1 981 ? 45.745 -53.280 103.078 1.00 42.34 981 ASN A O 1
ATOM 7486 N N . ASN A 1 982 ? 45.008 -53.554 100.978 1.00 40.06 982 ASN A N 1
ATOM 7487 C CA . ASN A 1 982 ? 44.677 -54.999 100.822 1.00 40.06 982 ASN A CA 1
ATOM 7488 C C . ASN A 1 982 ? 44.350 -55.912 102.047 1.00 40.06 982 ASN A C 1
ATOM 7490 O O . ASN A 1 982 ? 45.241 -56.273 102.817 1.00 40.06 982 ASN A O 1
ATOM 7494 N N . THR A 1 983 ? 43.145 -56.518 102.072 1.00 37.78 983 THR A N 1
ATOM 7495 C CA . THR A 1 983 ? 42.953 -57.987 102.287 1.00 37.78 983 THR A CA 1
ATOM 7496 C C . THR A 1 983 ? 41.559 -58.494 101.842 1.00 37.78 983 THR A C 1
ATOM 7498 O O . THR A 1 983 ? 40.581 -57.758 101.894 1.00 37.78 983 THR A O 1
ATOM 7501 N N . THR A 1 984 ? 41.471 -59.755 101.394 1.00 37.66 984 THR A N 1
ATOM 7502 C CA . THR A 1 984 ? 40.314 -60.440 100.744 1.00 37.66 984 THR A CA 1
ATOM 7503 C C . THR A 1 984 ? 40.058 -61.831 101.385 1.00 37.66 984 THR A C 1
ATOM 7505 O O . THR A 1 984 ? 40.819 -62.192 102.287 1.00 37.66 984 THR A O 1
ATOM 7508 N N . PRO A 1 985 ? 39.168 -62.719 100.867 1.00 63.19 985 PRO A N 1
ATOM 7509 C CA . PRO A 1 985 ? 37.730 -62.646 100.519 1.00 63.19 985 PRO A CA 1
ATOM 7510 C C . PRO A 1 985 ? 36.898 -63.601 101.452 1.00 63.19 985 PRO A C 1
ATOM 7512 O O . PRO A 1 985 ? 37.385 -63.857 102.559 1.00 63.19 985 PRO A O 1
ATOM 7515 N N . PRO A 1 986 ? 35.653 -64.074 101.147 1.00 47.72 986 PRO A N 1
ATOM 7516 C CA . PRO A 1 986 ? 35.277 -65.039 100.069 1.00 47.72 986 PRO A CA 1
ATOM 7517 C C . PRO A 1 986 ? 34.127 -64.515 99.156 1.00 47.72 986 PRO A C 1
ATOM 7519 O O . PRO A 1 986 ? 33.408 -63.606 99.559 1.00 47.72 986 PRO A O 1
ATOM 7522 N N . ASP A 1 987 ? 33.972 -64.892 97.876 1.00 39.19 987 ASP A N 1
ATOM 7523 C CA . ASP A 1 987 ? 33.656 -66.214 97.262 1.00 39.19 987 ASP A CA 1
ATOM 7524 C C . ASP A 1 987 ? 32.259 -66.766 97.663 1.00 39.19 987 ASP A C 1
ATOM 7526 O O . ASP A 1 987 ? 31.909 -66.722 98.837 1.00 39.19 987 ASP A O 1
ATOM 7530 N N . ASP A 1 988 ? 31.404 -67.330 96.795 1.00 36.41 988 ASP A N 1
ATOM 7531 C CA . ASP A 1 988 ? 31.446 -67.600 95.342 1.00 36.41 988 ASP A CA 1
ATOM 7532 C C . ASP A 1 988 ? 30.039 -67.377 94.688 1.00 36.41 988 ASP A C 1
ATOM 7534 O O . ASP A 1 988 ? 29.089 -67.014 95.377 1.00 36.41 988 ASP A O 1
ATOM 7538 N N . ASN A 1 989 ? 29.791 -67.494 93.370 1.00 34.06 989 ASN A N 1
ATOM 7539 C CA . ASN A 1 989 ? 30.636 -67.917 92.243 1.00 34.06 989 ASN A CA 1
ATOM 7540 C C . ASN A 1 989 ? 30.332 -67.131 90.931 1.00 34.06 989 ASN A C 1
ATOM 7542 O O . ASN A 1 989 ? 29.498 -66.228 90.867 1.00 34.06 989 ASN A O 1
ATOM 7546 N N . ASN A 1 990 ? 31.043 -67.520 89.874 1.00 38.00 990 ASN A N 1
ATOM 7547 C CA . ASN A 1 990 ? 31.226 -66.980 88.529 1.00 38.00 990 ASN A CA 1
ATOM 7548 C C . ASN A 1 990 ? 30.528 -67.850 87.449 1.00 38.00 990 ASN A C 1
ATOM 7550 O O . ASN A 1 990 ? 30.521 -69.072 87.589 1.00 38.00 990 ASN A O 1
ATOM 7554 N N . THR A 1 991 ? 30.050 -67.270 86.330 1.00 35.34 991 THR A N 1
ATOM 7555 C CA . THR A 1 991 ? 30.419 -67.739 84.959 1.00 35.34 991 THR A CA 1
ATOM 7556 C C . THR A 1 991 ? 29.972 -66.823 83.805 1.00 35.34 991 THR A C 1
ATOM 7558 O O . THR A 1 991 ? 28.796 -66.706 83.474 1.00 35.34 991 THR A O 1
ATOM 7561 N N . ILE A 1 992 ? 30.981 -66.250 83.145 1.00 41.53 992 ILE A N 1
ATOM 7562 C CA . ILE A 1 992 ? 31.025 -65.736 81.757 1.00 41.53 992 ILE A CA 1
ATOM 7563 C C . ILE A 1 992 ? 31.078 -66.953 80.786 1.00 41.53 992 ILE A C 1
ATOM 7565 O O . ILE A 1 992 ? 31.577 -67.999 81.222 1.00 41.53 992 ILE A O 1
ATOM 7569 N N . PRO A 1 993 ? 30.528 -66.910 79.542 1.00 47.50 993 PRO A N 1
ATOM 7570 C CA . PRO A 1 993 ? 31.399 -66.710 78.360 1.00 47.50 993 PRO A CA 1
ATOM 7571 C C . PRO A 1 993 ? 30.796 -66.078 77.077 1.00 47.50 993 PRO A C 1
ATOM 7573 O O . PRO A 1 993 ? 29.682 -66.401 76.672 1.00 47.50 993 PRO A O 1
ATOM 7576 N N . ASP A 1 994 ? 31.667 -65.310 76.404 1.00 31.36 994 ASP A N 1
ATOM 7577 C CA . ASP A 1 994 ? 31.929 -65.246 74.948 1.00 31.36 994 ASP A CA 1
ATOM 7578 C C . ASP A 1 994 ? 30.803 -64.775 73.973 1.00 31.36 994 ASP A C 1
ATOM 7580 O O . ASP A 1 994 ? 29.612 -64.847 74.254 1.00 31.36 994 ASP A O 1
ATOM 7584 N N . ASP A 1 995 ? 31.090 -64.219 72.785 1.00 32.47 995 ASP A N 1
ATOM 7585 C CA . ASP A 1 995 ? 32.372 -64.091 72.065 1.00 32.47 995 ASP A CA 1
ATOM 7586 C C . ASP A 1 995 ? 32.377 -62.885 71.081 1.00 32.47 995 ASP A C 1
ATOM 7588 O O . ASP A 1 995 ? 31.358 -62.228 70.867 1.00 32.47 995 ASP A O 1
ATOM 7592 N N . ASN A 1 996 ? 33.496 -62.725 70.366 1.00 38.28 996 ASN A N 1
ATOM 7593 C CA . ASN A 1 996 ? 33.702 -62.035 69.085 1.00 38.28 996 ASN A CA 1
ATOM 7594 C C . ASN A 1 996 ? 34.235 -60.591 69.080 1.00 38.28 996 ASN A C 1
ATOM 7596 O O . ASN A 1 996 ? 33.694 -59.685 68.452 1.00 38.28 996 ASN A O 1
ATOM 7600 N N . ASN A 1 997 ? 35.474 -60.526 69.565 1.00 37.84 997 ASN A N 1
ATOM 7601 C CA . ASN A 1 997 ? 36.648 -60.244 68.724 1.00 37.84 997 ASN A CA 1
ATOM 7602 C C . ASN A 1 997 ? 37.210 -58.807 68.673 1.00 37.84 997 ASN A C 1
ATOM 7604 O O . ASN A 1 997 ? 36.573 -57.832 68.291 1.00 37.84 997 ASN A O 1
ATOM 7608 N N . ASN A 1 998 ? 38.501 -58.761 68.996 1.00 34.09 998 ASN A N 1
ATOM 7609 C CA . ASN A 1 998 ? 39.435 -57.642 68.918 1.00 34.09 998 ASN A CA 1
ATOM 7610 C C . ASN A 1 998 ? 40.048 -57.565 67.490 1.00 34.09 998 ASN A C 1
ATOM 7612 O O . ASN A 1 998 ? 39.639 -58.304 66.596 1.00 34.09 998 ASN A O 1
ATOM 7616 N N . THR A 1 999 ? 41.120 -56.782 67.319 1.00 35.19 999 THR A N 1
ATOM 7617 C CA . THR A 1 999 ? 42.044 -56.704 66.160 1.00 35.19 999 THR A CA 1
ATOM 7618 C C . THR A 1 999 ? 41.565 -55.857 64.963 1.00 35.19 999 THR A C 1
ATOM 7620 O O . THR A 1 999 ? 40.397 -55.902 64.601 1.00 35.19 999 THR A O 1
ATOM 7623 N N . ILE A 1 1000 ? 42.417 -55.060 64.294 1.00 35.19 1000 ILE A N 1
ATOM 7624 C CA . ILE A 1 1000 ? 43.855 -54.754 64.505 1.00 35.19 1000 ILE A CA 1
ATOM 7625 C C . ILE A 1 1000 ? 44.176 -53.311 64.010 1.00 35.19 1000 ILE A C 1
ATOM 7627 O O . ILE A 1 1000 ? 43.378 -52.775 63.240 1.00 35.19 1000 ILE A O 1
ATOM 7631 N N . PRO A 1 1001 ? 45.280 -52.664 64.450 1.00 46.66 1001 PRO A N 1
ATOM 7632 C CA . PRO A 1 1001 ? 45.552 -51.242 64.202 1.00 46.66 1001 PRO A CA 1
ATOM 7633 C C . PRO A 1 1001 ? 46.564 -50.967 63.061 1.00 46.66 1001 PRO A C 1
ATOM 7635 O O . PRO A 1 1001 ? 47.039 -51.885 62.399 1.00 46.66 1001 PRO A O 1
ATOM 7638 N N . ASP A 1 1002 ? 46.918 -49.683 62.948 1.00 31.62 1002 ASP A N 1
ATOM 7639 C CA . ASP A 1 1002 ? 48.086 -49.061 62.298 1.00 31.62 1002 ASP A CA 1
ATOM 7640 C C . ASP A 1 1002 ? 48.202 -48.987 60.757 1.00 31.62 1002 ASP A C 1
ATOM 7642 O O . ASP A 1 1002 ? 48.403 -49.959 60.040 1.00 31.62 1002 ASP A O 1
ATOM 7646 N N . ASP A 1 1003 ? 48.181 -47.722 60.319 1.00 33.31 1003 ASP A N 1
ATOM 7647 C CA . ASP A 1 1003 ? 49.075 -47.037 59.371 1.00 33.31 1003 ASP A CA 1
ATOM 7648 C C . ASP A 1 1003 ? 49.316 -47.544 57.921 1.00 33.31 1003 ASP A C 1
ATOM 7650 O O . ASP A 1 1003 ? 49.960 -48.552 57.642 1.00 33.31 1003 ASP A O 1
ATOM 7654 N N . ASN A 1 1004 ? 49.001 -46.616 57.007 1.00 30.84 1004 ASN A N 1
ATOM 7655 C CA . ASN A 1 1004 ? 49.688 -46.310 55.745 1.00 30.84 1004 ASN A CA 1
ATOM 7656 C C . ASN A 1 1004 ? 49.498 -47.126 54.448 1.00 30.84 1004 ASN A C 1
ATOM 7658 O O . ASN A 1 1004 ? 49.091 -48.283 54.389 1.00 30.84 1004 ASN A O 1
ATOM 7662 N N . THR A 1 1005 ? 49.968 -46.458 53.382 1.00 32.66 1005 THR A N 1
ATOM 7663 C CA . THR A 1 1005 ? 50.146 -46.898 51.987 1.00 32.66 1005 THR A CA 1
ATOM 7664 C C . THR A 1 1005 ? 48.853 -46.990 51.146 1.00 32.66 1005 THR A C 1
ATOM 7666 O O . THR A 1 1005 ? 47.811 -47.402 51.634 1.00 32.66 1005 THR A O 1
ATOM 7669 N N . THR A 1 1006 ? 48.806 -46.579 49.869 1.00 30.52 1006 THR A N 1
ATOM 7670 C CA . THR A 1 1006 ? 49.853 -46.087 48.937 1.00 30.52 1006 THR A CA 1
ATOM 7671 C C . THR A 1 1006 ? 49.407 -44.865 48.119 1.00 30.52 1006 THR A C 1
ATOM 7673 O O . THR A 1 1006 ? 48.267 -44.804 47.667 1.00 30.52 1006 THR A O 1
ATOM 7676 N N . ILE A 1 1007 ? 50.362 -43.989 47.781 1.00 33.47 1007 ILE A N 1
ATOM 7677 C CA . ILE A 1 1007 ? 50.305 -43.062 46.629 1.00 33.47 1007 ILE A CA 1
ATOM 7678 C C . ILE A 1 1007 ? 51.004 -43.727 45.425 1.00 33.47 1007 ILE A C 1
ATOM 7680 O O . ILE A 1 1007 ? 51.946 -44.497 45.629 1.00 33.47 1007 ILE A O 1
ATOM 7684 N N . PRO A 1 1008 ? 50.624 -43.395 44.176 1.00 44.72 1008 PRO A N 1
ATOM 7685 C CA . PRO A 1 1008 ? 51.656 -43.181 43.154 1.00 44.72 1008 PRO A CA 1
ATOM 7686 C C . PRO A 1 1008 ? 51.385 -41.983 42.214 1.00 44.72 1008 PRO A C 1
ATOM 7688 O O . PRO A 1 1008 ? 50.466 -42.054 41.411 1.00 44.72 1008 PRO A O 1
ATOM 7691 N N . ASN A 1 1009 ? 52.285 -40.981 42.241 1.00 33.19 1009 ASN A N 1
ATOM 7692 C CA . ASN A 1 1009 ? 52.609 -39.975 41.196 1.00 33.19 1009 ASN A CA 1
ATOM 7693 C C . ASN A 1 1009 ? 51.488 -39.085 40.581 1.00 33.19 1009 ASN A C 1
ATOM 7695 O O . ASN A 1 1009 ? 50.381 -39.541 40.340 1.00 33.19 1009 ASN A O 1
ATOM 7699 N N . SER A 1 1010 ? 51.713 -37.841 40.127 1.00 38.84 1010 SER A N 1
ATOM 7700 C CA . SER A 1 1010 ? 52.717 -36.760 40.338 1.00 38.84 1010 SER A CA 1
ATOM 7701 C C . SER A 1 1010 ? 52.209 -35.513 39.527 1.00 38.84 1010 SER A C 1
ATOM 7703 O O . SER A 1 1010 ? 51.084 -35.569 39.035 1.00 38.84 1010 SER A O 1
ATOM 7705 N N . ASN A 1 1011 ? 52.852 -34.348 39.315 1.00 35.12 1011 ASN A N 1
ATOM 7706 C CA . ASN A 1 1011 ? 54.221 -33.851 39.535 1.00 35.12 1011 ASN A CA 1
ATOM 7707 C C . ASN A 1 1011 ? 54.255 -32.292 39.455 1.00 35.12 1011 ASN A C 1
ATOM 7709 O O . ASN A 1 1011 ? 53.785 -31.776 38.446 1.00 35.12 1011 ASN A O 1
ATOM 7713 N N . ASN A 1 1012 ? 54.938 -31.589 40.380 1.00 38.59 1012 ASN A N 1
ATOM 7714 C CA . ASN A 1 1012 ? 55.462 -30.198 40.240 1.00 38.59 1012 ASN A CA 1
ATOM 7715 C C . ASN A 1 1012 ? 54.455 -29.027 40.043 1.00 38.59 1012 ASN A C 1
ATOM 7717 O O . ASN A 1 1012 ? 53.318 -29.248 39.647 1.00 38.59 1012 ASN A O 1
ATOM 7721 N N . THR A 1 1013 ? 54.757 -27.740 40.297 1.00 39.81 1013 THR A N 1
ATOM 7722 C CA . THR A 1 1013 ? 55.954 -26.932 40.719 1.00 39.81 1013 THR A CA 1
ATOM 7723 C C . THR A 1 1013 ? 55.403 -25.590 41.276 1.00 39.81 1013 THR A C 1
ATOM 7725 O O . THR A 1 1013 ? 54.285 -25.254 40.888 1.00 39.81 1013 THR A O 1
ATOM 7728 N N . ASP A 1 1014 ? 56.057 -24.659 41.990 1.00 41.06 1014 ASP A N 1
ATOM 7729 C CA . ASP A 1 1014 ? 57.237 -24.474 42.888 1.00 41.06 1014 ASP A CA 1
ATOM 7730 C C . ASP A 1 1014 ? 57.151 -22.960 43.310 1.00 41.06 1014 ASP A C 1
ATOM 7732 O O . ASP A 1 1014 ? 56.470 -22.201 42.618 1.00 41.06 1014 ASP A O 1
ATOM 7736 N N . ASP A 1 1015 ? 57.719 -22.359 44.368 1.00 37.53 1015 ASP A N 1
ATOM 7737 C CA . ASP A 1 1015 ? 58.688 -22.705 45.432 1.00 37.53 1015 ASP A CA 1
ATOM 7738 C C . ASP A 1 1015 ? 58.300 -21.931 46.746 1.00 37.53 1015 ASP A C 1
ATOM 7740 O O . ASP A 1 1015 ? 57.161 -21.490 46.903 1.00 37.53 1015 ASP A O 1
ATOM 7744 N N . ASN A 1 1016 ? 59.223 -21.749 47.698 1.00 34.16 1016 ASN A N 1
ATOM 7745 C CA . ASN A 1 1016 ? 59.052 -21.193 49.053 1.00 34.16 1016 ASN A CA 1
ATOM 7746 C C . ASN A 1 1016 ? 59.453 -19.694 49.191 1.00 34.16 1016 ASN A C 1
ATOM 7748 O O . ASN A 1 1016 ? 60.239 -19.193 48.389 1.00 34.16 1016 ASN A O 1
ATOM 7752 N N . ASN A 1 1017 ? 59.076 -19.023 50.305 1.00 30.78 1017 ASN A N 1
ATOM 7753 C CA . ASN A 1 1017 ? 59.980 -18.724 51.460 1.00 30.78 1017 ASN A CA 1
ATOM 7754 C C . ASN A 1 1017 ? 59.681 -17.413 52.273 1.00 30.78 1017 ASN A C 1
ATOM 7756 O O . ASN A 1 1017 ? 59.193 -16.421 51.743 1.00 30.78 1017 ASN A O 1
ATOM 7760 N N . THR A 1 1018 ? 60.133 -17.402 53.542 1.00 30.66 1018 THR A N 1
ATOM 7761 C CA . THR A 1 1018 ? 60.452 -16.279 54.478 1.00 30.66 1018 THR A CA 1
ATOM 7762 C C . THR A 1 1018 ? 59.378 -15.413 55.189 1.00 30.66 1018 THR A C 1
ATOM 7764 O O . THR A 1 1018 ? 58.823 -14.488 54.613 1.00 30.66 1018 THR A O 1
ATOM 7767 N N . ASN A 1 1019 ? 59.352 -15.590 56.525 1.00 28.47 1019 ASN A N 1
ATOM 7768 C CA . ASN A 1 1019 ? 59.468 -14.587 57.617 1.00 28.47 1019 ASN A CA 1
ATOM 7769 C C . ASN A 1 1019 ? 58.293 -13.709 58.136 1.00 28.47 1019 ASN A C 1
ATOM 7771 O O . ASN A 1 1019 ? 57.661 -12.959 57.408 1.00 28.47 1019 ASN A O 1
ATOM 7775 N N . GLN A 1 1020 ? 58.154 -13.767 59.476 1.00 29.81 1020 GLN A N 1
ATOM 7776 C CA . GLN A 1 1020 ? 58.037 -12.697 60.504 1.00 29.81 1020 GLN A CA 1
ATOM 7777 C C . GLN A 1 1020 ? 57.968 -11.211 60.065 1.00 29.81 1020 GLN A C 1
ATOM 7779 O O . GLN A 1 1020 ? 58.712 -10.826 59.166 1.00 29.81 1020 GLN A O 1
ATOM 7784 N N . THR A 1 1021 ? 57.254 -10.294 60.747 1.00 28.30 1021 THR A N 1
ATOM 7785 C CA . THR A 1 1021 ? 56.274 -10.351 61.881 1.00 28.30 1021 THR A CA 1
ATOM 7786 C C . THR A 1 1021 ? 55.286 -9.141 61.724 1.00 28.30 1021 THR A C 1
ATOM 7788 O O . THR A 1 1021 ? 55.045 -8.793 60.571 1.00 28.30 1021 THR A O 1
ATOM 7791 N N . ASP A 1 1022 ? 54.582 -8.479 62.668 1.00 29.30 1022 ASP A N 1
ATOM 7792 C CA . ASP A 1 1022 ? 54.530 -8.371 64.148 1.00 29.30 1022 ASP A CA 1
ATOM 7793 C C . ASP A 1 1022 ? 53.102 -7.971 64.630 1.00 29.30 1022 ASP A C 1
ATOM 7795 O O . ASP A 1 1022 ? 52.350 -7.409 63.841 1.00 29.30 1022 ASP A O 1
ATOM 7799 N N . ASP A 1 1023 ? 52.778 -8.255 65.907 1.00 31.55 1023 ASP A N 1
ATOM 7800 C CA . ASP A 1 1023 ? 51.855 -7.596 66.880 1.00 31.55 1023 ASP A CA 1
ATOM 7801 C C . ASP A 1 1023 ? 50.463 -7.010 66.455 1.00 31.55 1023 ASP A C 1
ATOM 7803 O O . ASP A 1 1023 ? 50.303 -6.394 65.411 1.00 31.55 1023 ASP A O 1
ATOM 7807 N N . ASN A 1 1024 ? 49.379 -7.053 67.262 1.00 28.73 1024 ASN A N 1
ATOM 7808 C CA . ASN A 1 1024 ? 49.275 -7.166 68.732 1.00 28.73 1024 ASN A CA 1
ATOM 7809 C C . ASN A 1 1024 ? 47.863 -7.604 69.242 1.00 28.73 1024 ASN A C 1
ATOM 7811 O O . ASN A 1 1024 ? 46.869 -7.230 68.628 1.00 28.73 1024 ASN A O 1
ATOM 7815 N N . GLY A 1 1025 ? 47.784 -8.265 70.416 1.00 29.02 1025 GLY A N 1
ATOM 7816 C CA . GLY A 1 1025 ? 46.584 -8.474 71.282 1.00 29.02 1025 GLY A CA 1
ATOM 7817 C C . GLY A 1 1025 ? 45.463 -9.434 70.791 1.00 29.02 1025 GLY A C 1
ATOM 7818 O O . GLY A 1 1025 ? 44.955 -9.264 69.694 1.00 29.02 1025 GLY A O 1
ATOM 7819 N N . GLN A 1 1026 ? 45.067 -10.538 71.459 1.00 31.22 1026 GLN A N 1
ATOM 7820 C CA . GLN A 1 1026 ? 44.535 -10.780 72.833 1.00 31.22 1026 GLN A CA 1
ATOM 7821 C C . GLN A 1 1026 ? 43.030 -10.435 73.032 1.00 31.22 1026 GLN A C 1
ATOM 7823 O O . GLN A 1 1026 ? 42.616 -9.363 72.616 1.00 31.22 1026 GLN A O 1
ATOM 7828 N N . GLN A 1 1027 ? 42.171 -11.224 73.719 1.00 27.84 1027 GLN A N 1
ATOM 7829 C CA . GLN A 1 1027 ? 42.221 -12.628 74.216 1.00 27.84 1027 GLN A CA 1
ATOM 7830 C C . GLN A 1 1027 ? 40.850 -13.039 74.849 1.00 27.84 1027 GLN A C 1
ATOM 7832 O O . GLN A 1 1027 ? 40.257 -12.185 75.498 1.00 27.84 1027 GLN A O 1
ATOM 7837 N N . THR A 1 1028 ? 40.447 -14.336 74.838 1.00 27.08 1028 THR A N 1
ATOM 7838 C CA . THR A 1 1028 ? 39.495 -14.997 75.814 1.00 27.08 1028 THR A CA 1
ATOM 7839 C C . THR A 1 1028 ? 38.045 -14.424 75.942 1.00 27.08 1028 THR A C 1
ATOM 7841 O O . THR A 1 1028 ? 37.760 -13.384 75.373 1.00 27.08 1028 THR A O 1
ATOM 7844 N N . SER A 1 1029 ? 37.048 -14.989 76.660 1.00 25.59 1029 SER A N 1
ATOM 7845 C CA . SER A 1 1029 ? 36.588 -16.381 76.946 1.00 25.59 1029 SER A CA 1
ATOM 7846 C C . SER A 1 1029 ? 35.266 -16.371 77.760 1.00 25.59 1029 SER A C 1
ATOM 7848 O O . SER A 1 1029 ? 35.063 -15.424 78.509 1.00 25.59 1029 SER A O 1
ATOM 7850 N N . SER A 1 1030 ? 34.525 -17.494 77.800 1.00 24.00 1030 SER A N 1
ATOM 7851 C CA . SER A 1 1030 ? 33.501 -17.838 78.828 1.00 24.00 1030 SER A CA 1
ATOM 7852 C C . SER A 1 1030 ? 32.148 -17.086 78.806 1.00 24.00 1030 SER A C 1
ATOM 7854 O O . SER A 1 1030 ? 32.008 -16.069 78.136 1.00 24.00 1030 SER A O 1
ATOM 7856 N N . GLY A 1 1031 ? 31.170 -17.609 79.568 1.00 23.64 1031 GLY A N 1
ATOM 7857 C CA . GLY A 1 1031 ? 29.814 -17.061 79.787 1.00 23.64 1031 GLY A CA 1
ATOM 7858 C C . GLY A 1 1031 ? 28.813 -17.354 78.653 1.00 23.64 1031 GLY A C 1
ATOM 7859 O O . GLY A 1 1031 ? 29.207 -17.481 77.499 1.00 23.64 1031 GLY A O 1
ATOM 7860 N N . GLY A 1 1032 ? 27.503 -17.511 78.880 1.00 24.88 1032 GLY A N 1
ATOM 7861 C CA . GLY A 1 1032 ? 26.679 -17.284 80.084 1.00 24.88 1032 GLY A CA 1
ATOM 7862 C C . GLY A 1 1032 ? 25.534 -16.315 79.729 1.00 24.88 1032 GLY A C 1
ATOM 7863 O O . GLY A 1 1032 ? 25.818 -15.182 79.372 1.00 24.88 1032 GLY A O 1
ATOM 7864 N N . GLN A 1 1033 ? 24.293 -16.781 79.535 1.00 27.20 1033 GLN A N 1
ATOM 7865 C CA . GLN A 1 1033 ? 23.215 -16.947 80.538 1.00 27.20 1033 GLN A CA 1
ATOM 7866 C C . GLN A 1 1033 ? 22.386 -15.661 80.805 1.00 27.20 1033 GLN A C 1
ATOM 7868 O O . GLN A 1 1033 ? 22.782 -14.574 80.409 1.00 27.20 1033 GLN A O 1
ATOM 7873 N N . PHE A 1 1034 ? 21.232 -15.846 81.466 1.00 26.55 1034 PHE A N 1
ATOM 7874 C CA . PHE A 1 1034 ? 20.166 -14.884 81.828 1.00 26.55 1034 PHE A CA 1
ATOM 7875 C C . PHE A 1 1034 ? 19.360 -14.269 80.659 1.00 26.55 1034 PHE A C 1
ATOM 7877 O O . PHE A 1 1034 ? 19.939 -13.821 79.676 1.00 26.55 1034 PHE A O 1
ATOM 7884 N N . LYS A 1 1035 ? 18.014 -14.315 80.580 1.00 27.66 1035 LYS A N 1
ATOM 7885 C CA . LYS A 1 1035 ? 16.836 -14.417 81.503 1.00 27.66 1035 LYS A CA 1
ATOM 7886 C C . LYS A 1 1035 ? 16.178 -13.063 81.831 1.00 27.66 1035 LYS A C 1
ATOM 7888 O O . LYS A 1 1035 ? 16.865 -12.144 82.246 1.00 27.66 1035 LYS A O 1
ATOM 7893 N N . TYR A 1 1036 ? 14.836 -13.069 81.732 1.00 27.62 1036 TYR A N 1
ATOM 7894 C CA . TYR A 1 1036 ? 13.831 -12.075 82.166 1.00 27.62 1036 TYR A CA 1
ATOM 7895 C C . TYR A 1 1036 ? 13.985 -10.648 81.583 1.00 27.62 1036 TYR A C 1
ATOM 7897 O O . TYR A 1 1036 ? 15.076 -10.141 81.379 1.00 27.62 1036 TYR A O 1
ATOM 7905 N N . MET A 1 1037 ? 12.913 -9.969 81.166 1.00 26.67 1037 MET A N 1
ATOM 7906 C CA . MET A 1 1037 ? 11.631 -9.791 81.862 1.00 26.67 1037 MET A CA 1
ATOM 7907 C C . MET A 1 1037 ? 10.392 -9.995 80.958 1.00 26.67 1037 MET A C 1
ATOM 7909 O O . MET A 1 1037 ? 10.499 -10.043 79.734 1.00 26.67 1037 MET A O 1
ATOM 7913 N N . GLN A 1 1038 ? 9.213 -10.121 81.577 1.00 28.75 1038 GLN A N 1
ATOM 7914 C CA . GLN A 1 1038 ? 7.881 -10.082 80.938 1.00 28.75 1038 GLN A CA 1
ATOM 7915 C C . GLN A 1 1038 ? 7.591 -8.644 80.400 1.00 28.75 1038 GLN A C 1
ATOM 7917 O O . GLN A 1 1038 ? 8.405 -7.746 80.597 1.00 28.75 1038 GLN A O 1
ATOM 7922 N N . VAL A 1 1039 ? 6.529 -8.310 79.651 1.00 29.47 1039 VAL A N 1
ATOM 7923 C CA . VAL A 1 1039 ? 5.076 -8.493 79.884 1.00 29.47 1039 VAL A CA 1
ATOM 7924 C C . VAL A 1 1039 ? 4.306 -8.451 78.547 1.00 29.47 1039 VAL A C 1
ATOM 7926 O O . VAL A 1 1039 ? 4.773 -7.883 77.562 1.00 29.47 1039 VAL A O 1
ATOM 7929 N N . ALA A 1 1040 ? 3.120 -9.064 78.494 1.00 33.19 1040 ALA A N 1
ATOM 7930 C CA . ALA A 1 1040 ? 2.256 -9.094 77.310 1.00 33.19 1040 ALA A CA 1
ATOM 7931 C C . ALA A 1 1040 ? 1.461 -7.788 77.096 1.00 33.19 1040 ALA A C 1
ATOM 7933 O O . ALA A 1 1040 ? 0.972 -7.207 78.059 1.00 33.19 1040 ALA A O 1
ATOM 7934 N N . THR A 1 1041 ? 1.241 -7.368 75.839 1.00 34.06 1041 THR A N 1
ATOM 7935 C CA . THR A 1 1041 ? 0.071 -6.549 75.417 1.00 34.06 1041 THR A CA 1
ATOM 7936 C C . THR A 1 1041 ? -0.005 -6.374 73.887 1.00 34.06 1041 THR A C 1
ATOM 7938 O O . THR A 1 1041 ? 0.511 -5.410 73.332 1.00 34.06 1041 THR A O 1
ATOM 7941 N N . ILE A 1 1042 ? -0.724 -7.257 73.178 1.00 40.62 1042 ILE A N 1
ATOM 7942 C CA . ILE A 1 1042 ? -1.224 -6.982 71.807 1.00 40.62 1042 ILE A CA 1
ATOM 7943 C C . ILE A 1 1042 ? -2.715 -7.351 71.724 1.00 40.62 1042 ILE A C 1
ATOM 7945 O O . ILE A 1 1042 ? -3.136 -8.217 70.966 1.00 40.62 1042 ILE A O 1
ATOM 7949 N N . VAL A 1 1043 ? -3.513 -6.684 72.564 1.00 42.19 1043 VAL A N 1
ATOM 7950 C CA . VAL A 1 1043 ? -4.992 -6.692 72.518 1.00 42.19 1043 VAL A CA 1
ATOM 7951 C C . VAL A 1 1043 ? -5.539 -5.273 72.741 1.00 42.19 1043 VAL A C 1
ATOM 7953 O O . VAL A 1 1043 ? -6.421 -4.825 72.013 1.00 42.19 1043 VAL A O 1
ATOM 7956 N N . GLY A 1 1044 ? -4.958 -4.508 73.678 1.00 42.81 1044 GLY A N 1
ATOM 7957 C CA . GLY A 1 1044 ? -5.469 -3.185 74.073 1.00 42.81 1044 GLY A CA 1
ATOM 7958 C C . GLY A 1 1044 ? -5.509 -2.104 72.980 1.00 42.81 1044 GLY A C 1
ATOM 7959 O O . GLY A 1 1044 ? -6.372 -1.232 73.028 1.00 42.81 1044 GLY A O 1
ATOM 7960 N N . ILE A 1 1045 ? -4.636 -2.154 71.966 1.00 50.56 1045 ILE A N 1
ATOM 7961 C CA . ILE A 1 1045 ? -4.521 -1.072 70.964 1.00 50.56 1045 ILE A CA 1
ATOM 7962 C C . ILE A 1 1045 ? -5.768 -0.963 70.063 1.00 50.56 1045 ILE A C 1
ATOM 7964 O O . ILE A 1 1045 ? -6.150 0.146 69.694 1.00 50.56 1045 ILE A O 1
ATOM 7968 N N . PHE A 1 1046 ? -6.450 -2.073 69.756 1.00 44.56 1046 PHE A N 1
ATOM 7969 C CA . PHE A 1 1046 ? -7.665 -2.037 68.926 1.00 44.56 1046 PHE A CA 1
ATOM 7970 C C . PHE A 1 1046 ? -8.924 -1.593 69.691 1.00 44.56 1046 PHE A C 1
ATOM 7972 O O . PHE A 1 1046 ? -9.798 -0.968 69.094 1.00 44.56 1046 PHE A O 1
ATOM 7979 N N . MET A 1 1047 ? -9.002 -1.831 71.006 1.00 47.28 1047 MET A N 1
ATOM 7980 C CA . MET A 1 1047 ? -10.111 -1.335 71.839 1.00 47.28 1047 MET A CA 1
ATOM 7981 C C . MET A 1 1047 ? -10.074 0.192 72.013 1.00 47.28 1047 MET A C 1
ATOM 7983 O O . MET A 1 1047 ? -11.108 0.854 71.932 1.00 47.28 1047 MET A O 1
ATOM 7987 N N . VAL A 1 1048 ? -8.884 0.775 72.205 1.00 50.69 1048 VAL A N 1
ATOM 7988 C CA . VAL A 1 1048 ? -8.738 2.214 72.501 1.00 50.69 1048 VAL A CA 1
ATOM 7989 C C . VAL A 1 1048 ? -9.217 3.111 71.348 1.00 50.69 1048 VAL A C 1
ATOM 7991 O O . VAL A 1 1048 ? -9.828 4.147 71.600 1.00 50.69 1048 VAL A O 1
ATOM 7994 N N . ILE A 1 1049 ? -9.015 2.711 70.087 1.00 53.66 1049 ILE A N 1
ATOM 7995 C CA . ILE A 1 1049 ? -9.448 3.500 68.915 1.00 53.66 1049 ILE A CA 1
ATOM 7996 C C . ILE A 1 1049 ? -10.977 3.446 68.722 1.00 53.66 1049 ILE A C 1
ATOM 7998 O O . ILE A 1 1049 ? -11.588 4.443 68.326 1.00 53.66 1049 ILE A O 1
ATOM 8002 N N . LEU A 1 1050 ? -11.613 2.318 69.057 1.00 47.62 1050 LEU A N 1
ATOM 8003 C CA . LEU A 1 1050 ? -13.069 2.153 68.962 1.00 47.62 1050 LEU A CA 1
ATOM 8004 C C . LEU A 1 1050 ? -13.810 2.937 70.062 1.00 47.62 1050 LEU A C 1
ATOM 8006 O O . LEU A 1 1050 ? -14.821 3.582 69.799 1.00 47.62 1050 LEU A O 1
ATOM 8010 N N . ILE A 1 1051 ? -13.276 2.951 71.286 1.00 51.81 1051 ILE A N 1
ATOM 8011 C CA . ILE A 1 1051 ? -13.872 3.694 72.409 1.00 51.81 1051 ILE A CA 1
ATOM 8012 C C . ILE A 1 1051 ? -13.696 5.213 72.219 1.00 51.81 1051 ILE A C 1
ATOM 8014 O O . ILE A 1 1051 ? -14.635 5.980 72.448 1.00 51.81 1051 ILE A O 1
ATOM 8018 N N . ALA A 1 1052 ? -12.539 5.662 71.717 1.00 48.81 1052 ALA A N 1
ATOM 8019 C CA . ALA A 1 1052 ? -12.272 7.082 71.465 1.00 48.81 1052 ALA A CA 1
ATOM 8020 C C . ALA A 1 1052 ? -13.180 7.711 70.386 1.00 48.81 1052 ALA A C 1
ATOM 8022 O O . ALA A 1 1052 ? -13.434 8.914 70.429 1.00 48.81 1052 ALA A O 1
ATOM 8023 N N . THR A 1 1053 ? -13.689 6.920 69.435 1.00 49.22 1053 THR A N 1
ATOM 8024 C CA . THR A 1 1053 ? -14.587 7.407 68.369 1.00 49.22 1053 THR A CA 1
ATOM 8025 C C . THR A 1 1053 ? -16.061 7.459 68.784 1.00 49.22 1053 THR A C 1
ATOM 8027 O O . THR A 1 1053 ? -16.811 8.267 68.239 1.00 49.22 1053 THR A O 1
ATOM 8030 N N . ILE A 1 1054 ? -16.474 6.688 69.795 1.00 49.47 1054 ILE A N 1
ATOM 8031 C CA . ILE A 1 1054 ? -17.836 6.735 70.360 1.00 49.47 1054 ILE A CA 1
ATOM 8032 C C . ILE A 1 1054 ? -17.971 7.863 71.407 1.00 49.47 1054 ILE A C 1
ATOM 8034 O O . ILE A 1 1054 ? -19.017 8.507 71.503 1.00 49.47 1054 ILE A O 1
ATOM 8038 N N . ALA A 1 1055 ? -16.900 8.168 72.149 1.00 41.56 1055 ALA A N 1
ATOM 8039 C CA . ALA A 1 1055 ? -16.920 9.093 73.289 1.00 41.56 1055 ALA A CA 1
ATOM 8040 C C . ALA A 1 1055 ? -17.070 10.600 72.959 1.00 41.56 1055 ALA A C 1
ATOM 8042 O O . ALA A 1 1055 ? -17.230 11.403 73.875 1.00 41.56 1055 ALA A O 1
ATOM 8043 N N . ILE A 1 1056 ? -17.026 11.012 71.685 1.00 46.25 1056 ILE A N 1
ATOM 8044 C CA . ILE A 1 1056 ? -17.088 12.436 71.279 1.00 46.25 1056 ILE A CA 1
ATOM 8045 C C . ILE A 1 1056 ? -18.520 12.899 70.913 1.00 46.25 1056 ILE A C 1
ATOM 8047 O O . ILE A 1 1056 ? -18.759 14.095 70.757 1.00 46.25 1056 ILE A O 1
ATOM 8051 N N . LEU A 1 1057 ? -19.503 11.988 70.816 1.00 35.19 1057 LEU A N 1
ATOM 8052 C CA . LEU A 1 1057 ? -20.822 12.277 70.219 1.00 35.19 1057 LEU A CA 1
ATOM 8053 C C . LEU A 1 1057 ? -22.054 12.227 71.151 1.00 35.19 1057 LEU A C 1
ATOM 8055 O O . LEU A 1 1057 ? -23.183 12.229 70.652 1.00 35.19 1057 LEU A O 1
ATOM 8059 N N . ARG A 1 1058 ? -21.900 12.261 72.486 1.00 32.12 1058 ARG A N 1
ATOM 8060 C CA . ARG A 1 1058 ? -23.014 12.572 73.416 1.00 32.12 1058 ARG A CA 1
ATOM 8061 C C . ARG A 1 1058 ? -22.548 13.162 74.755 1.00 32.12 1058 ARG A C 1
ATOM 8063 O O . ARG A 1 1058 ? -21.460 12.865 75.226 1.00 32.12 1058 ARG A O 1
ATOM 8070 N N . LEU A 1 1059 ? -23.452 13.944 75.367 1.00 34.62 1059 LEU A N 1
ATOM 8071 C CA . LEU A 1 1059 ? -23.276 14.816 76.547 1.00 34.62 1059 LEU A CA 1
ATOM 8072 C C . LEU A 1 1059 ? -22.403 16.065 76.251 1.00 34.62 1059 LEU A C 1
ATOM 8074 O O . LEU A 1 1059 ? -21.371 15.970 75.607 1.00 34.62 1059 LEU A O 1
ATOM 8078 N N . ARG A 1 1060 ? -22.779 17.295 76.647 1.00 27.78 1060 ARG A N 1
ATOM 8079 C CA . ARG A 1 1060 ? -23.632 17.714 77.782 1.00 27.78 1060 ARG A CA 1
ATOM 8080 C C . ARG A 1 1060 ? -24.710 18.777 77.460 1.00 27.78 1060 ARG A C 1
ATOM 8082 O O . ARG A 1 1060 ? -24.600 19.547 76.512 1.00 27.78 1060 ARG A O 1
ATOM 8089 N N . LYS A 1 1061 ? -25.703 18.838 78.357 1.00 28.75 1061 LYS A N 1
ATOM 8090 C CA . LYS A 1 1061 ? -26.764 19.852 78.597 1.00 28.75 1061 LYS A CA 1
ATOM 8091 C C . LYS A 1 1061 ? -27.043 19.852 80.125 1.00 28.75 1061 LYS A C 1
ATOM 8093 O O . LYS A 1 1061 ? -26.560 18.937 80.788 1.00 28.75 1061 LYS A O 1
ATOM 8098 N N . LYS A 1 1062 ? -27.768 20.779 80.769 1.00 29.27 1062 LYS A N 1
ATOM 8099 C CA . LYS A 1 1062 ? -28.449 22.050 80.405 1.00 29.27 1062 LYS A CA 1
ATOM 8100 C C . LYS A 1 1062 ? -28.499 22.929 81.679 1.00 29.27 1062 LYS A C 1
ATOM 8102 O O . LYS A 1 1062 ? -28.471 22.363 82.767 1.00 29.27 1062 LYS A O 1
ATOM 8107 N N . GLY A 1 1063 ? -28.655 24.250 81.545 1.00 30.14 1063 GLY A N 1
ATOM 8108 C CA . GLY A 1 1063 ? -29.145 25.141 82.616 1.00 30.14 1063 GLY A CA 1
ATOM 8109 C C . GLY A 1 1063 ? -28.380 26.470 82.749 1.00 30.14 1063 GLY A C 1
ATOM 8110 O O . GLY A 1 1063 ? -27.181 26.488 82.484 1.00 30.14 1063 GLY A O 1
ATOM 8111 N N . ASP A 1 1064 ? -29.005 27.591 83.132 1.00 33.62 1064 ASP A N 1
ATOM 8112 C CA . ASP A 1 1064 ? -30.447 27.832 83.363 1.00 33.62 1064 ASP A CA 1
ATOM 8113 C C . ASP A 1 1064 ? -30.826 29.335 83.321 1.00 33.62 1064 ASP A C 1
ATOM 8115 O O . ASP A 1 1064 ? -29.928 30.174 83.347 1.00 33.62 1064 ASP A O 1
ATOM 8119 N N . GLU A 1 1065 ? -32.146 29.609 83.284 1.00 33.88 1065 GLU A N 1
ATOM 8120 C CA . GLU A 1 1065 ? -32.851 30.895 83.561 1.00 33.88 1065 GLU A CA 1
ATOM 8121 C C . GLU A 1 1065 ? -32.604 32.092 82.579 1.00 33.88 1065 GLU A C 1
ATOM 8123 O O . GLU A 1 1065 ? -31.538 32.222 81.984 1.00 33.88 1065 GLU A O 1
ATOM 8128 N N . ASP A 1 1066 ? -33.565 32.985 82.263 1.00 31.92 1066 ASP A N 1
ATOM 8129 C CA . ASP A 1 1066 ? -34.889 33.268 82.866 1.00 31.92 1066 ASP A CA 1
ATOM 8130 C C . ASP A 1 1066 ? -35.935 33.883 81.873 1.00 31.92 1066 ASP A C 1
ATOM 8132 O O . ASP A 1 1066 ? -35.551 34.333 80.796 1.00 31.92 1066 ASP A O 1
ATOM 8136 N N . GLU A 1 1067 ? -37.229 33.886 82.267 1.00 30.16 1067 GLU A N 1
ATOM 8137 C CA . GLU A 1 1067 ? -38.403 34.774 81.941 1.00 30.16 1067 GLU A CA 1
ATOM 8138 C C . GLU A 1 1067 ? -38.513 35.641 80.633 1.00 30.16 1067 GLU A C 1
ATOM 8140 O O . GLU A 1 1067 ? -37.537 36.192 80.143 1.00 30.16 1067 GLU A O 1
ATOM 8145 N N . HIS A 1 1068 ? -39.684 35.991 80.045 1.00 28.56 1068 HIS A N 1
ATOM 8146 C CA . HIS A 1 1068 ? -41.116 35.586 80.115 1.00 28.56 1068 HIS A CA 1
ATOM 8147 C C . HIS A 1 1068 ? -41.918 36.242 78.927 1.00 28.56 1068 HIS A C 1
ATOM 8149 O O . HIS A 1 1068 ? -41.406 37.162 78.301 1.00 28.56 1068 HIS A O 1
ATOM 8155 N N . LEU A 1 1069 ? -43.157 35.771 78.652 1.00 28.16 1069 LEU A N 1
ATOM 8156 C CA . LEU A 1 1069 ? -44.403 36.427 78.117 1.00 28.16 1069 LEU A CA 1
ATOM 8157 C C . LEU A 1 1069 ? -44.332 37.821 77.401 1.00 28.16 1069 LEU A C 1
ATOM 8159 O O . LEU A 1 1069 ? -43.645 38.704 77.893 1.00 28.16 1069 LEU A O 1
ATOM 8163 N N . LEU A 1 1070 ? -45.115 38.244 76.382 1.00 26.98 1070 LEU A N 1
ATOM 8164 C CA . LEU A 1 1070 ? -46.235 37.795 75.493 1.00 26.98 1070 LEU A CA 1
ATOM 8165 C C . LEU A 1 1070 ? -46.399 38.925 74.386 1.00 26.98 1070 LEU A C 1
ATOM 8167 O O . LEU A 1 1070 ? -45.551 39.815 74.369 1.00 26.98 1070 LEU A O 1
ATOM 8171 N N . ASP A 1 1071 ? -47.348 39.065 73.430 1.00 27.14 1071 ASP A N 1
ATOM 8172 C CA . ASP A 1 1071 ? -48.631 38.418 73.043 1.00 27.14 1071 ASP A CA 1
ATOM 8173 C C . ASP A 1 1071 ? -49.053 38.738 71.560 1.00 27.14 1071 ASP A C 1
ATOM 8175 O O . ASP A 1 1071 ? -48.404 39.545 70.902 1.00 27.14 1071 ASP A O 1
ATOM 8179 N N . GLU A 1 1072 ? -50.184 38.163 71.105 1.00 28.77 1072 GLU A N 1
ATOM 8180 C CA . GLU A 1 1072 ? -51.212 38.633 70.121 1.00 28.77 1072 GLU A CA 1
ATOM 8181 C C . GLU A 1 1072 ? -50.933 39.133 68.652 1.00 28.77 1072 GLU A C 1
ATOM 8183 O O . GLU A 1 1072 ? -50.240 40.109 68.395 1.00 28.77 1072 GLU A O 1
ATOM 8188 N N . TYR A 1 1073 ? -51.724 38.554 67.716 1.00 26.72 1073 TYR A N 1
ATOM 8189 C CA . TYR A 1 1073 ? -52.435 39.126 66.527 1.00 26.72 1073 TYR A CA 1
ATOM 8190 C C . TYR A 1 1073 ? -51.761 39.655 65.211 1.00 26.72 1073 TYR A C 1
ATOM 8192 O O . TYR A 1 1073 ? -51.232 40.757 65.142 1.00 26.72 1073 TYR A O 1
ATOM 8200 N N . ASN A 1 1074 ? -52.112 38.945 64.115 1.00 25.69 1074 ASN A N 1
ATOM 8201 C CA . ASN A 1 1074 ? -52.712 39.391 62.822 1.00 25.69 1074 ASN A CA 1
ATOM 8202 C C . ASN A 1 1074 ? -51.963 40.040 61.618 1.00 25.69 1074 ASN A C 1
ATOM 8204 O O . ASN A 1 1074 ? -51.134 40.925 61.754 1.00 25.69 1074 ASN A O 1
ATOM 8208 N N . GLU A 1 1075 ? -52.480 39.650 60.429 1.00 28.81 1075 GLU A N 1
ATOM 8209 C CA . GLU A 1 1075 ? -52.696 40.402 59.157 1.00 28.81 1075 GLU A CA 1
ATOM 8210 C C . GLU A 1 1075 ? -51.483 40.984 58.375 1.00 28.81 1075 GLU A C 1
ATOM 8212 O O . GLU A 1 1075 ? -50.710 41.785 58.876 1.00 28.81 1075 GLU A O 1
ATOM 8217 N N . GLN A 1 1076 ? -51.235 40.487 57.144 1.00 27.27 1076 GLN A N 1
ATOM 8218 C CA . GLN A 1 1076 ? -51.541 41.119 55.825 1.00 27.27 1076 GLN A CA 1
ATOM 8219 C C . GLN A 1 1076 ? -50.579 42.260 55.384 1.00 27.27 1076 GLN A C 1
ATOM 8221 O O . GLN A 1 1076 ? -49.961 42.912 56.209 1.00 27.27 1076 GLN A O 1
ATOM 8226 N N . GLU A 1 1077 ? -50.430 42.649 54.107 1.00 28.88 1077 GLU A N 1
ATOM 8227 C CA . GLU A 1 1077 ? -50.572 41.992 52.788 1.00 28.88 1077 GLU A CA 1
ATOM 8228 C C . GLU A 1 1077 ? -50.147 43.005 51.687 1.00 28.88 1077 GLU A C 1
ATOM 8230 O O . GLU A 1 1077 ? -50.726 44.081 51.622 1.00 28.88 1077 GLU A O 1
ATOM 8235 N N . GLN A 1 1078 ? -49.222 42.631 50.784 1.00 30.17 1078 GLN A N 1
ATOM 8236 C CA . GLN A 1 1078 ? -48.958 43.229 49.446 1.00 30.17 1078 GLN A CA 1
ATOM 8237 C C . GLN A 1 1078 ? -48.678 44.759 49.270 1.00 30.17 1078 GLN A C 1
ATOM 8239 O O . GLN A 1 1078 ? -48.959 45.612 50.102 1.00 30.17 1078 GLN A O 1
ATOM 8244 N N . THR A 1 1079 ? -48.228 45.094 48.046 1.00 27.14 1079 THR A N 1
ATOM 8245 C CA . THR A 1 1079 ? -48.244 46.419 47.363 1.00 27.14 1079 THR A CA 1
ATOM 8246 C C . THR A 1 1079 ? -47.255 47.514 47.813 1.00 27.14 1079 THR A C 1
ATOM 8248 O O . THR A 1 1079 ? -46.771 47.492 48.934 1.00 27.14 1079 THR A O 1
ATOM 8251 N N . PHE A 1 1080 ? -46.952 48.560 47.018 1.00 28.03 1080 PHE A N 1
ATOM 8252 C CA . PHE A 1 1080 ? -46.622 48.686 45.572 1.00 28.03 1080 PHE A CA 1
ATOM 8253 C C . PHE A 1 1080 ? -46.087 50.128 45.316 1.00 28.03 1080 PHE A C 1
ATOM 8255 O O . PHE A 1 1080 ? -46.415 51.036 46.075 1.00 28.03 1080 PHE A O 1
ATOM 8262 N N . THR A 1 1081 ? -45.387 50.374 44.196 1.00 29.34 1081 THR A N 1
ATOM 8263 C CA . THR A 1 1081 ? -45.061 51.708 43.600 1.00 29.34 1081 THR A CA 1
ATOM 8264 C C . THR A 1 1081 ? -44.139 52.717 44.335 1.00 29.34 1081 THR A C 1
ATOM 8266 O O . THR A 1 1081 ? -44.564 53.422 45.241 1.00 29.34 1081 THR A O 1
ATOM 8269 N N . ASP A 1 1082 ? -42.957 52.917 43.729 1.00 30.47 1082 ASP A N 1
ATOM 8270 C CA . ASP A 1 1082 ? -42.438 54.197 43.182 1.00 30.47 1082 ASP A CA 1
ATOM 8271 C C . ASP A 1 1082 ? -41.860 55.372 44.028 1.00 30.47 1082 ASP A C 1
ATOM 8273 O O . ASP A 1 1082 ? -42.271 55.686 45.139 1.00 30.47 1082 ASP A O 1
ATOM 8277 N N . LEU A 1 1083 ? -40.961 56.106 43.334 1.00 30.27 1083 LEU A N 1
ATOM 8278 C CA . LEU A 1 1083 ? -40.487 57.503 43.505 1.00 30.27 1083 LEU A CA 1
ATOM 8279 C C . LEU A 1 1083 ? -39.297 57.861 44.452 1.00 30.27 1083 LEU A C 1
ATOM 8281 O O . LEU A 1 1083 ? -39.459 58.513 45.476 1.00 30.27 1083 LEU A O 1
ATOM 8285 N N . GLN A 1 1084 ? -38.076 57.647 43.928 1.00 28.94 1084 GLN A N 1
ATOM 8286 C CA . GLN A 1 1084 ? -37.195 58.719 43.383 1.00 28.94 1084 GLN A CA 1
ATOM 8287 C C . GLN A 1 1084 ? -36.195 59.561 44.260 1.00 28.94 1084 GLN A C 1
ATOM 8289 O O . GLN A 1 1084 ? -36.581 60.301 45.155 1.00 28.94 1084 GLN A O 1
ATOM 8294 N N . ASN A 1 1085 ? -34.933 59.600 43.764 1.00 29.20 1085 ASN A N 1
ATOM 8295 C CA . ASN A 1 1085 ? -33.851 60.632 43.826 1.00 29.20 1085 ASN A CA 1
ATOM 8296 C C . ASN A 1 1085 ? -32.803 60.763 44.986 1.00 29.20 1085 ASN A C 1
ATOM 8298 O O . ASN A 1 1085 ? -33.118 60.805 46.167 1.00 29.20 1085 ASN A O 1
ATOM 8302 N N . ASP A 1 1086 ? -31.550 60.997 44.536 1.00 29.38 1086 ASP A N 1
ATOM 8303 C CA . ASP A 1 1086 ? -30.455 61.869 45.048 1.00 29.38 1086 ASP A CA 1
ATOM 8304 C C . ASP A 1 1086 ? -29.642 61.590 46.352 1.00 29.38 1086 ASP A C 1
ATOM 8306 O O . ASP A 1 1086 ? -29.885 62.157 47.414 1.00 29.38 1086 ASP A O 1
ATOM 8310 N N . ILE A 1 1087 ? -28.534 60.830 46.214 1.00 27.92 1087 ILE A N 1
ATOM 8311 C CA . ILE A 1 1087 ? -27.106 61.305 46.192 1.00 27.92 1087 ILE A CA 1
ATOM 8312 C C . ILE A 1 1087 ? -26.847 62.725 46.791 1.00 27.92 1087 ILE A C 1
ATOM 8314 O O . ILE A 1 1087 ? -27.515 63.643 46.312 1.00 27.92 1087 ILE A O 1
ATOM 8318 N N . PRO A 1 1088 ? -25.833 63.010 47.683 1.00 46.78 1088 PRO A N 1
ATOM 8319 C CA . PRO A 1 1088 ? -24.395 62.642 47.511 1.00 46.78 1088 PRO A CA 1
ATOM 8320 C C . PRO A 1 1088 ? -23.424 62.470 48.744 1.00 46.78 1088 PRO A C 1
ATOM 8322 O O . PRO A 1 1088 ? -23.564 63.128 49.765 1.00 46.78 1088 PRO A O 1
ATOM 8325 N N . LYS A 1 1089 ? -22.293 61.761 48.498 1.00 30.27 1089 LYS A N 1
ATOM 8326 C CA . LYS A 1 1089 ? -20.856 62.048 48.864 1.00 30.27 1089 LYS A CA 1
ATOM 8327 C C . LYS A 1 1089 ? -20.344 62.105 50.339 1.00 30.27 1089 LYS A C 1
ATOM 8329 O O . LYS A 1 1089 ? -20.899 62.814 51.159 1.00 30.27 1089 LYS A O 1
ATOM 8334 N N . GLN A 1 1090 ? -19.272 61.343 50.660 1.00 29.80 1090 GLN A N 1
ATOM 8335 C CA . GLN A 1 1090 ? -17.827 61.722 50.869 1.00 29.80 1090 GLN A CA 1
ATOM 8336 C C . GLN A 1 1090 ? -17.514 62.441 52.220 1.00 29.80 1090 GLN A C 1
ATOM 8338 O O . GLN A 1 1090 ? -18.412 63.012 52.818 1.00 29.80 1090 GLN A O 1
ATOM 8343 N N . GLU A 1 1091 ? -16.307 62.413 52.816 1.00 31.08 1091 GLU A N 1
ATOM 8344 C CA . GLU A 1 1091 ? -14.933 62.331 52.266 1.00 31.08 1091 GLU A CA 1
ATOM 8345 C C . GLU A 1 1091 ? -13.890 61.772 53.287 1.00 31.08 1091 GLU A C 1
ATOM 8347 O O . GLU A 1 1091 ? -14.190 61.655 54.473 1.00 31.08 1091 GLU A O 1
ATOM 8352 N N . GLU A 1 1092 ? -12.674 61.419 52.829 1.00 31.16 1092 GLU A N 1
ATOM 8353 C CA . GLU A 1 1092 ? -11.511 60.960 53.639 1.00 31.16 1092 GLU A CA 1
ATOM 8354 C C . GLU A 1 1092 ? -10.594 62.168 54.060 1.00 31.16 1092 GLU A C 1
ATOM 8356 O O . GLU A 1 1092 ? -11.169 63.213 54.368 1.00 31.16 1092 GLU A O 1
ATOM 8361 N N . PRO A 1 1093 ? -9.222 62.203 54.015 1.00 55.06 1093 PRO A N 1
ATOM 8362 C CA . PRO A 1 1093 ? -8.123 61.196 54.075 1.00 55.06 1093 PRO A CA 1
ATOM 8363 C C . PRO A 1 1093 ? -6.900 61.581 54.959 1.00 55.06 1093 PRO A C 1
ATOM 8365 O O . PRO A 1 1093 ? -6.818 62.687 55.491 1.00 55.06 1093 PRO A O 1
ATOM 8368 N N . SER A 1 1094 ? -5.874 60.704 55.046 1.00 29.50 1094 SER A N 1
ATOM 8369 C CA . SER A 1 1094 ? -4.447 61.006 54.698 1.00 29.50 1094 SER A CA 1
ATOM 8370 C C . SER A 1 1094 ? -3.410 60.004 55.276 1.00 29.50 1094 SER A C 1
ATOM 8372 O O . SER A 1 1094 ? -3.669 59.399 56.305 1.00 29.50 1094 SER A O 1
ATOM 8374 N N . SER A 1 1095 ? -2.168 59.841 54.768 1.00 33.31 1095 SER A N 1
ATOM 8375 C CA . SER A 1 1095 ? -1.613 59.839 53.384 1.00 33.31 1095 SER A CA 1
ATOM 8376 C C . SER A 1 1095 ? -0.094 59.485 53.383 1.00 33.31 1095 SER A C 1
ATOM 8378 O O . SER A 1 1095 ? 0.554 59.699 54.404 1.00 33.31 1095 SER A O 1
ATOM 8380 N N . ARG A 1 1096 ? 0.472 59.139 52.199 1.00 31.20 1096 ARG A N 1
ATOM 8381 C CA . ARG A 1 1096 ? 1.920 59.097 51.797 1.00 31.20 1096 ARG A CA 1
ATOM 8382 C C . ARG A 1 1096 ? 2.751 57.848 52.169 1.00 31.20 1096 ARG A C 1
ATOM 8384 O O . ARG A 1 1096 ? 2.582 57.338 53.264 1.00 31.20 1096 ARG A O 1
ATOM 8391 N N . GLN A 1 1097 ? 3.742 57.365 51.389 1.00 34.75 1097 GLN A N 1
ATOM 8392 C CA . GLN A 1 1097 ? 4.257 57.516 49.984 1.00 34.75 1097 GLN A CA 1
ATOM 8393 C C . GLN A 1 1097 ? 5.420 56.469 49.814 1.00 34.75 1097 GLN A C 1
ATOM 8395 O O . GLN A 1 1097 ? 5.792 55.876 50.821 1.00 34.75 1097 GLN A O 1
ATOM 8400 N N . SER A 1 1098 ? 6.124 56.167 48.701 1.00 31.78 1098 SER A N 1
ATOM 8401 C CA . SER A 1 1098 ? 6.153 56.490 47.242 1.00 31.78 1098 SER A CA 1
ATOM 8402 C C . SER A 1 1098 ? 7.296 55.672 46.574 1.00 31.78 1098 SER A C 1
ATOM 8404 O O . SER A 1 1098 ? 8.281 55.431 47.265 1.00 31.78 1098 SER A O 1
ATOM 8406 N N . SER A 1 1099 ? 7.394 55.377 45.265 1.00 32.59 1099 SER A N 1
ATOM 8407 C CA . SER A 1 1099 ? 6.436 55.162 44.150 1.00 32.59 1099 SER A CA 1
ATOM 8408 C C . SER A 1 1099 ? 7.223 54.959 42.827 1.00 32.59 1099 SER A C 1
ATOM 8410 O O . SER A 1 1099 ? 8.037 55.825 42.504 1.00 32.59 1099 SER A O 1
ATOM 8412 N N . GLY A 1 1100 ? 6.935 53.920 42.029 1.00 28.70 1100 GLY A N 1
ATOM 8413 C CA . GLY A 1 1100 ? 7.398 53.770 40.627 1.00 28.70 1100 GLY A CA 1
ATOM 8414 C C . GLY A 1 1100 ? 8.235 52.508 40.338 1.00 28.70 1100 GLY A C 1
ATOM 8415 O O . GLY A 1 1100 ? 8.967 52.062 41.216 1.00 28.70 1100 GLY A O 1
ATOM 8416 N N . LEU A 1 1101 ? 8.187 51.890 39.148 1.00 29.44 1101 LEU A N 1
ATOM 8417 C CA . LEU A 1 1101 ? 7.425 52.168 37.908 1.00 29.44 1101 LEU A CA 1
ATOM 8418 C C . LEU A 1 1101 ? 6.857 50.822 37.369 1.00 29.44 1101 LEU A C 1
ATOM 8420 O O . LEU A 1 1101 ? 7.592 49.841 37.405 1.00 29.44 1101 LEU A O 1
ATOM 8424 N N . ASP A 1 1102 ? 5.557 50.643 37.070 1.00 31.92 1102 ASP A N 1
ATOM 8425 C CA . ASP A 1 1102 ? 4.701 51.298 36.039 1.00 31.92 1102 ASP A CA 1
ATOM 8426 C C . ASP A 1 1102 ? 4.938 50.669 34.640 1.00 31.92 1102 ASP A C 1
ATOM 8428 O O . ASP A 1 1102 ? 6.079 50.684 34.183 1.00 31.92 1102 ASP A O 1
ATOM 8432 N N . THR A 1 1103 ? 3.975 50.055 33.922 1.00 37.25 1103 THR A N 1
ATOM 8433 C CA . THR A 1 1103 ? 2.483 49.904 34.046 1.00 37.25 1103 THR A CA 1
ATOM 8434 C C . THR A 1 1103 ? 2.057 48.409 33.813 1.00 37.25 1103 THR A C 1
ATOM 8436 O O . THR A 1 1103 ? 2.940 47.563 33.893 1.00 37.25 1103 THR A O 1
ATOM 8439 N N . GLN A 1 1104 ? 0.815 47.911 33.587 1.00 36.50 1104 GLN A N 1
ATOM 8440 C CA . GLN A 1 1104 ? -0.538 48.451 33.283 1.00 36.50 1104 GLN A CA 1
ATOM 8441 C C . GLN A 1 1104 ? -1.685 47.475 33.710 1.00 36.50 1104 GLN A C 1
ATOM 8443 O O . GLN A 1 1104 ? -1.418 46.333 34.053 1.00 36.50 1104 GLN A O 1
ATOM 8448 N N . ASN A 1 1105 ? -2.945 47.932 33.588 1.00 37.62 1105 ASN A N 1
ATOM 8449 C CA . ASN A 1 1105 ? -4.249 47.222 33.541 1.00 37.62 1105 ASN A CA 1
ATOM 8450 C C . ASN A 1 1105 ? -4.680 46.259 34.672 1.00 37.62 1105 ASN A C 1
ATOM 8452 O O . ASN A 1 1105 ? -4.320 45.088 34.703 1.00 37.62 1105 ASN A O 1
ATOM 8456 N N . THR A 1 1106 ? -5.622 46.735 35.497 1.00 49.50 1106 THR A N 1
ATOM 8457 C CA . THR A 1 1106 ? -6.372 45.963 36.507 1.00 49.50 1106 THR A CA 1
ATOM 8458 C C . THR A 1 1106 ? -7.858 46.365 36.493 1.00 49.50 1106 THR A C 1
ATOM 8460 O O . THR A 1 1106 ? -8.321 47.082 37.377 1.00 49.50 1106 THR A O 1
ATOM 8463 N N . GLU A 1 1107 ? -8.599 45.972 35.453 1.00 57.69 1107 GLU A N 1
ATOM 8464 C CA . GLU A 1 1107 ? -10.041 46.286 35.302 1.00 57.69 1107 GLU A CA 1
ATOM 8465 C C . GLU A 1 1107 ? -10.970 45.178 35.843 1.00 57.69 1107 GLU A C 1
ATOM 8467 O O . GLU A 1 1107 ? -12.175 45.389 35.973 1.00 57.69 1107 GLU A O 1
ATOM 8472 N N . TYR A 1 1108 ? -10.406 44.018 36.197 1.00 72.88 1108 TYR A N 1
ATOM 8473 C CA . TYR A 1 1108 ? -11.143 42.793 36.502 1.00 72.88 1108 TYR A CA 1
ATOM 8474 C C . TYR A 1 1108 ? -10.751 42.202 37.861 1.00 72.88 1108 TYR A C 1
ATOM 8476 O O . TYR A 1 1108 ? -9.572 42.203 38.227 1.00 72.88 1108 TYR A O 1
ATOM 8484 N N . GLU A 1 1109 ? -11.734 41.659 38.577 1.00 78.50 1109 GLU A N 1
ATOM 8485 C CA . GLU A 1 1109 ? -11.522 40.746 39.706 1.00 78.50 1109 GLU A CA 1
ATOM 8486 C C . GLU A 1 1109 ? -11.530 39.286 39.245 1.00 78.50 1109 GLU A C 1
ATOM 8488 O O . GLU A 1 1109 ? -12.052 38.976 38.175 1.00 78.50 1109 GLU A O 1
ATOM 8493 N N . TRP A 1 1110 ? -10.907 38.410 40.039 1.00 84.94 1110 TRP A N 1
ATOM 8494 C CA . TRP A 1 1110 ? -10.541 37.045 39.654 1.00 84.94 1110 TRP A CA 1
ATOM 8495 C C . TRP A 1 1110 ? -10.886 36.045 40.756 1.00 84.94 1110 TRP A C 1
ATOM 8497 O O . TRP A 1 1110 ? -10.588 36.291 41.926 1.00 84.94 1110 TRP A O 1
ATOM 8507 N N . GLN A 1 1111 ? -11.461 34.904 40.378 1.00 81.25 1111 GLN A N 1
ATOM 8508 C CA . GLN A 1 1111 ? -11.802 33.815 41.290 1.00 81.25 1111 GLN A CA 1
ATOM 8509 C C . GLN A 1 1111 ? -11.585 32.455 40.616 1.00 81.25 1111 GLN A C 1
ATOM 8511 O O . GLN A 1 1111 ? -11.988 32.238 39.478 1.00 81.25 1111 GLN A O 1
ATOM 8516 N N . GLU A 1 1112 ? -10.976 31.518 41.337 1.00 78.81 1112 GLU A N 1
ATOM 8517 C CA . GLU A 1 1112 ? -10.882 30.115 40.931 1.00 78.81 1112 GLU A CA 1
ATOM 8518 C C . GLU A 1 1112 ? -12.112 29.350 41.449 1.00 78.81 1112 GLU A C 1
ATOM 8520 O O . GLU A 1 1112 ? -12.453 29.472 42.633 1.00 78.81 1112 GLU A O 1
ATOM 8525 N N . HIS A 1 1113 ? -12.806 28.588 40.595 1.00 73.69 1113 HIS A N 1
ATOM 8526 C CA . HIS A 1 1113 ? -14.004 27.854 41.021 1.00 73.69 1113 HIS A CA 1
ATOM 8527 C C . HIS A 1 1113 ? -14.263 26.548 40.233 1.00 73.69 1113 HIS A C 1
ATOM 8529 O O . HIS A 1 1113 ? -14.502 26.610 39.027 1.00 73.69 1113 HIS A O 1
ATOM 8535 N N . PRO A 1 1114 ? -14.346 25.375 40.898 1.00 74.94 1114 PRO A N 1
ATOM 8536 C CA . PRO A 1 1114 ? -14.081 25.140 42.321 1.00 74.94 1114 PRO A CA 1
ATOM 8537 C C . PRO A 1 1114 ? -12.621 25.429 42.708 1.00 74.94 1114 PRO A C 1
ATOM 8539 O O . PRO A 1 1114 ? -11.721 25.341 41.876 1.00 74.94 1114 PRO A O 1
ATOM 8542 N N . VAL A 1 1115 ? -12.384 25.771 43.974 1.00 72.31 1115 VAL A N 1
ATOM 8543 C CA . VAL A 1 1115 ? -11.038 26.089 44.484 1.00 72.31 1115 VAL A CA 1
ATOM 8544 C C . VAL A 1 1115 ? -10.156 24.835 44.469 1.00 72.31 1115 VAL A C 1
ATOM 8546 O O . VAL A 1 1115 ? -10.537 23.819 45.048 1.00 72.31 1115 VAL A O 1
ATOM 8549 N N . GLY A 1 1116 ? -8.975 24.911 43.848 1.00 62.47 1116 GLY A N 1
ATOM 8550 C CA . GLY A 1 1116 ? -8.044 23.787 43.698 1.00 62.47 1116 GLY A CA 1
ATOM 8551 C C . GLY A 1 1116 ? -8.220 22.987 42.401 1.00 62.47 1116 GLY A C 1
ATOM 8552 O O . GLY A 1 1116 ? -7.837 21.821 42.354 1.00 62.47 1116 GLY A O 1
ATOM 8553 N N . THR A 1 1117 ? -8.805 23.586 41.360 1.00 75.19 1117 THR A N 1
ATOM 8554 C CA . THR A 1 1117 ? -9.036 22.963 40.042 1.00 75.19 1117 THR A CA 1
ATOM 8555 C C . THR A 1 1117 ? -8.294 23.647 38.890 1.00 75.19 1117 THR A C 1
ATOM 8557 O O . THR A 1 1117 ? -8.246 23.099 37.793 1.00 75.19 1117 THR A O 1
ATOM 8560 N N . GLY A 1 1118 ? -7.722 24.836 39.106 1.00 77.81 1118 GLY A N 1
ATOM 8561 C CA . GLY A 1 1118 ? -7.064 25.636 38.068 1.00 77.81 1118 GLY A CA 1
ATOM 8562 C C . GLY A 1 1118 ? -8.018 26.366 37.113 1.00 77.81 1118 GLY A C 1
ATOM 8563 O O . GLY A 1 1118 ? -7.552 27.102 36.244 1.00 77.81 1118 GLY A O 1
ATOM 8564 N N . HIS A 1 1119 ? -9.339 26.214 37.264 1.00 81.81 1119 HIS A N 1
ATOM 8565 C CA . HIS A 1 1119 ? -10.327 26.925 36.452 1.00 81.81 1119 HIS A CA 1
ATOM 8566 C C . HIS A 1 1119 ? -10.553 28.349 36.982 1.00 81.81 1119 HIS A C 1
ATOM 8568 O O . HIS A 1 1119 ? -11.303 28.566 37.936 1.00 81.81 1119 HIS A O 1
ATOM 8574 N N . TRP A 1 1120 ? -9.903 29.319 36.337 1.00 83.19 1120 TRP A N 1
ATOM 8575 C CA . TRP A 1 1120 ? -10.016 30.741 36.657 1.00 83.19 1120 TRP A CA 1
ATOM 8576 C C . TRP A 1 1120 ? -11.184 31.409 35.939 1.00 83.19 1120 TRP A C 1
ATOM 8578 O O . TRP A 1 1120 ? -11.409 31.206 34.750 1.00 83.19 1120 TRP A O 1
ATOM 8588 N N . TYR A 1 1121 ? -11.889 32.264 36.667 1.00 89.00 1121 TYR A N 1
ATOM 8589 C CA . TYR A 1 1121 ? -12.937 33.138 36.165 1.00 89.00 1121 TYR A CA 1
ATOM 8590 C C . TYR A 1 1121 ? -12.584 34.584 36.508 1.00 89.00 1121 TYR A C 1
ATOM 8592 O O . TYR A 1 1121 ? -11.918 34.858 37.511 1.00 89.00 1121 TYR A O 1
ATOM 8600 N N . TYR A 1 1122 ? -13.054 35.511 35.682 1.00 87.31 1122 TYR A N 1
ATOM 8601 C CA . TYR A 1 1122 ? -12.834 36.941 35.828 1.00 87.31 1122 TYR A CA 1
ATOM 8602 C C . TYR A 1 1122 ? -14.101 37.733 35.490 1.00 87.31 1122 TYR A C 1
ATOM 8604 O O . TYR A 1 1122 ? -14.947 37.279 34.716 1.00 87.31 1122 TYR A O 1
ATOM 8612 N N . ARG A 1 1123 ? -14.257 38.920 36.078 1.00 84.69 1123 ARG A N 1
ATOM 8613 C CA . ARG A 1 1123 ? -15.353 39.853 35.754 1.00 84.69 1123 ARG A CA 1
ATOM 8614 C C . ARG A 1 1123 ? -14.985 41.291 36.085 1.00 84.69 1123 ARG A C 1
ATOM 8616 O O . ARG A 1 1123 ? -14.081 41.529 36.889 1.00 84.69 1123 ARG A O 1
ATOM 8623 N N . SER A 1 1124 ? -15.662 42.253 35.465 1.00 84.38 1124 SER A N 1
ATOM 8624 C CA . SER A 1 1124 ? -15.435 43.669 35.762 1.00 84.38 1124 SER A CA 1
ATOM 8625 C C . SER A 1 1124 ? -15.944 43.990 37.169 1.00 84.38 1124 SER A C 1
ATOM 8627 O O . SER A 1 1124 ? -16.960 43.452 37.610 1.00 84.38 1124 SER A O 1
ATOM 8629 N N . HIS A 1 1125 ? -15.269 44.893 37.882 1.00 69.31 1125 HIS A N 1
ATOM 8630 C CA . HIS A 1 1125 ? -15.723 45.343 39.204 1.00 69.31 1125 HIS A CA 1
ATOM 8631 C C . HIS A 1 1125 ? -17.148 45.936 39.136 1.00 69.31 1125 HIS A C 1
ATOM 8633 O O . HIS A 1 1125 ? -17.341 47.043 38.631 1.00 69.31 1125 HIS A O 1
ATOM 8639 N N . GLY A 1 1126 ? -18.131 45.215 39.687 1.00 66.69 1126 GLY A N 1
ATOM 8640 C CA . GLY A 1 1126 ? -19.541 45.623 39.732 1.00 66.69 1126 GLY A CA 1
ATOM 8641 C C . GLY A 1 1126 ? -20.485 44.881 38.778 1.00 66.69 1126 GLY A C 1
ATOM 8642 O O . GLY A 1 1126 ? -21.675 45.187 38.779 1.00 66.69 1126 GLY A O 1
ATOM 8643 N N . GLU A 1 1127 ? -19.998 43.912 37.999 1.00 74.19 1127 GLU A N 1
ATOM 8644 C CA . GLU A 1 1127 ? -20.849 42.951 37.282 1.00 74.19 1127 GLU A CA 1
ATOM 8645 C C . GLU A 1 1127 ? -21.133 41.729 38.177 1.00 74.19 1127 GLU A C 1
ATOM 8647 O O . GLU A 1 1127 ? -20.299 41.349 38.998 1.00 74.19 1127 GLU A O 1
ATOM 8652 N N . GLU A 1 1128 ? -22.319 41.121 38.069 1.00 71.38 1128 GLU A N 1
ATOM 8653 C CA . GLU A 1 1128 ? -22.679 39.957 38.902 1.00 71.38 1128 GLU A CA 1
ATOM 8654 C C . GLU A 1 1128 ? -22.201 38.627 38.295 1.00 71.38 1128 GLU A C 1
ATOM 8656 O O . GLU A 1 1128 ? -21.778 37.734 39.033 1.00 71.38 1128 GLU A O 1
ATOM 8661 N N . GLU A 1 1129 ? -22.204 38.503 36.966 1.00 67.06 1129 GLU A N 1
ATOM 8662 C CA . GLU A 1 1129 ? -21.791 37.288 36.253 1.00 67.06 1129 GLU A CA 1
ATOM 8663 C C . GLU A 1 1129 ? -20.261 37.144 36.171 1.00 67.06 1129 GLU A C 1
ATOM 8665 O O . GLU A 1 1129 ? -19.525 38.126 36.087 1.00 67.06 1129 GLU A O 1
ATOM 8670 N N . TRP A 1 1130 ? -19.778 35.898 36.184 1.00 84.75 1130 TRP A N 1
ATOM 8671 C CA . TRP A 1 1130 ? -18.359 35.547 36.087 1.00 84.75 1130 TRP A CA 1
ATOM 8672 C C . TRP A 1 1130 ? -18.045 34.949 34.712 1.00 84.75 1130 TRP A C 1
ATOM 8674 O O . TRP A 1 1130 ? -18.634 33.941 34.324 1.00 84.75 1130 TRP A O 1
ATOM 8684 N N . THR A 1 1131 ? -17.092 35.536 33.985 1.00 84.25 1131 THR A N 1
ATOM 8685 C CA . THR A 1 1131 ? -16.631 35.031 32.681 1.00 84.25 1131 THR A CA 1
ATOM 8686 C C . THR A 1 1131 ? -15.483 34.046 32.888 1.00 84.25 1131 THR A C 1
ATOM 8688 O O . THR A 1 1131 ? -14.569 34.320 33.661 1.00 84.25 1131 THR A O 1
ATOM 8691 N N . TYR A 1 1132 ? -15.501 32.892 32.220 1.00 86.00 1132 TYR A N 1
ATOM 8692 C CA . TYR A 1 1132 ? -14.391 31.936 32.298 1.00 86.00 1132 TYR A CA 1
ATOM 8693 C C . TYR A 1 1132 ? -13.146 32.466 31.568 1.00 86.00 1132 TYR A C 1
ATOM 8695 O O . TYR A 1 1132 ? -13.267 33.082 30.508 1.00 86.00 1132 TYR A O 1
ATOM 8703 N N . TYR A 1 1133 ? -11.957 32.238 32.131 1.00 78.81 1133 TYR A N 1
ATOM 8704 C CA . TYR A 1 1133 ? -10.682 32.611 31.523 1.00 78.81 1133 TYR A CA 1
ATOM 8705 C C . TYR A 1 1133 ? -9.955 31.381 30.971 1.00 78.81 1133 TYR A C 1
ATOM 8707 O O . TYR A 1 1133 ? -9.412 30.567 31.720 1.00 78.81 1133 TYR A O 1
ATOM 8715 N N . GLU A 1 1134 ? -9.910 31.289 29.645 1.00 68.56 1134 GLU A N 1
ATOM 8716 C CA . GLU A 1 1134 ? -9.001 30.404 28.914 1.00 68.56 1134 GLU A CA 1
ATOM 8717 C C . GLU A 1 1134 ? -7.654 31.125 28.709 1.00 68.56 1134 GLU A C 1
ATOM 8719 O O . GLU A 1 1134 ? -7.632 32.329 28.436 1.00 68.56 1134 GLU A O 1
ATOM 8724 N N . GLN A 1 1135 ? -6.540 30.404 28.898 1.00 52.06 1135 GLN A N 1
ATOM 8725 C CA . GLN A 1 1135 ? -5.173 30.951 28.949 1.00 52.06 1135 GLN A CA 1
ATOM 8726 C C . GLN A 1 1135 ? -4.441 30.918 27.598 1.00 52.06 1135 GLN A C 1
ATOM 8728 O O . GLN A 1 1135 ? -4.534 29.881 26.905 1.00 52.06 1135 GLN A O 1
#

Foldseek 3Di:
DDDDDDDDDDDDDDDDDDDDDDDDDDDDDDDDDDDDDDDDDDPPDPDPDDAQEDDQEDPAAEEADQVNPDHEQQAEHEYAFPYEYHYEFQYEYADAAQHYEHEYLAAYAQYYDPVGAYEHEHDPPDDDACPRHAPQAYEYDDQPGDAHEYHHESYEQEYDLHQADFPPDDDDDRRENEYCANNQYANYEYEHELYEYENEAEYEDEYPDLHGDAYDHAQYEYEHYREYEYAPPPRVARDVPPHADPQRYEYYLYEYDYHCQFDDDPDPPDDLDLEGSCANYHYALYEYEHENDDPDDAAAPVRAREHEYEYELYAYEYHYALPHDHAYEYAPYEYEYPQDLDPPRSPSHPCSVCRLPDEHEYDPSCAQRYEYAHYEYDPPRRYQYYDDPDDDGDHHDQHYHDVDPDPVVVVVSDDDPVVPPPDDDDDDDDDDDDPDDDDDDDDDDAWDKAWPPDAFAEEDEDFKDKIFIATDQFDWWFKAKQNHTDGTDDNVGRIDMGGRHDAFKIKMWIWTAGDPRGTDIDMGMYGYDYDAKDKDFPPDDAPAEAEQPDFKDKIFMDIPQFDWWFKDKPNHTDGTDDVRDGIDIGGGDDAAKIKIKIWGAHPPRHIDMDIYIYHYHFDDKDKDFPDDAAAAEDADFKDKTFMAIDQFPWKFKAKQNHTPGTDDNPDRIDMDGRHDFFKIKMWIFTAHPVGTDDTHIGIYGYDYDDWDWEWPDDDFAAEDQDQKDKIFIDIDQFPDWFKDKQNHTDPVPPPPPDRIDMDGDDQAKIKIWIWTAHPPGDIDIYIGIYHYHFDQQQCCPATPVQAPPNNQHNPADADSRRHHDQQDQQCPLPDHPVQAPPNNAHVVFNADRNRDGQCRDDQQQCPHTNVQADDNPAHHPADDDRRSHHQQRDQDCPLPDTSVQAPCSNFSFAGDQQDPLSAGPDPPGPQHAPDSPFSQARDQPCPLPAGCRPPGPQHAPDRPQADHNDDDDPRRDHDDDDDDDDDDDDDDDDDDDYDDDDDDDDDDDDDDDDDDDDDDDDDDDDDDDDDDDDDDDDDDDDDDDDPPPVVVVVVVVVVPPDDDDDDDDDDDDDDDDDDYDDDDDDDDDDDDDDDDDDDDDDDDDDDDDDQWDKDDPPPPPPFIWIDGVPDPDTHTDDD

Secondary structure (DSSP, 8-state):
---------------------------------------------------EE--SEE-S-EEE-GGGPPEEESSEEEE-TT-EEEE-TT-EEEE-STT-EEEESSEEEEE--SSS-EEEEE-TTS---SSS-----EEE--TTS-S--EEEESEEEE--TT----TTS---S--EEEE-TTT--TT--EEEEEEEEEEEEEEE-----SS---EEEEEEEEEEEEEEEEE--TTTTT--SS-EE-S-EEEES-EEEEES-S-----TTS----B-TTTTEEEES-EEEEEE--SS---BTTB-EEE-EEEES-EEEEEE-TT--SPEEEES-EEE--SS--TT--TT-TTGGGTTS--EEEPTT-TTTEEEEEEEE--TT----EEE-SSS-PPEEEEEE-S---HHHHHTT---TTGGGSPPP--PPP--SSS------------EEEEEES-TTEEEESS-EEEEEEEESEEEEEEEETTEEEEE--TT-SEEEE-SPPSEEEEEEEEEEETTS-EEEEEEEEEEEPPPPEEEEEESPTT-EE-TT--EEEEEEEEES-SEEEEEETTEEEEE--TT--EEEEE-PPSEEEEEEEEEE-GGG-EEEEEEEEEEPPPPPEEEEEESPTTEEEESS-EEEEEEEES-SEEEEEETTEEEEE--TT-SEEEE-SPPSEEEEEEEEEE-SSSB---EEEEEEEEPPPPEEEEEES-TT-EESSSEEEEEEEEESEEEEEEEETTEE-TT---TT-SEEEEE--SSEEEEEEEEEEGGGEEEEEEEEEEE----SS-SSS-TTT-S-TT--TT--B-TTSPBPTT--SS-SSS-TTT-S-TT--TTS---TTS--GGG--SSSSSS-TTT-S-SSPPTT--B-TTS-BGGG--SSSSSS-TTT-SSTT-TT----SSSSS-BS-TTSSSB-SSTT-TT----SS-SSSBS-TTSSSB-SSTTS---TT--SSSSPPPPPPP--------------------------------------------------------------SSHHHHHHHHHHHTTSS-------------------------------------------------EEEEESSTTS--EEEEETT-SS-EE---